Protein AF-A0AAV1KID7-F1 (afdb_monomer_lite)

Foldseek 3Di:
DDDDDLLDDPVLVVLVVVLVVLVVVCVVVVDPVSVVVSVVSVVVSVVSSVVSVVLVVVVVQQVVQVVVVDDPVRRDDDPDPCSVVCPVVDDDDDDDDDDDDDDDDDDDYDDDDDDDDDDDDDDDDDDDPVVVVVVVVVVVVVVVVVVPDDQDPVSVVVVVVVVVLVPDDPVVSVVVVVVVVVVVVCVVVVNDDPPDDDDDDDPDDDDDDDDDDDDDDDDDDDDDDDDDDDDDDDDDDDDDDDDDYDDDDDDDDDDDDDDDDDDDDDDDDDDDDDDDDDDDDDDDDDDDDDDDDDDDDDDDDDDDDDDDDDDDDDDDDDDDDDDDDDDDDDDDDDDDDDDDDDDDDDDDDDDDDDDDDDDDDDDDDDDDDDDDDDDDDDDDDDDDDDDDDPPPDPPDPPQPDAAEFEEAEEEAADFPQNVLSVLCCPQQNVSRHDYHYNYQYQYPLVCLVVVVVSLVVSLVVLVVRQFAQYTFYDQDDPVNCVVNVGPDRDGHSVLNSCVSQAFWKKKWFFFFPQFQFLLNLQQDIEIETELQDKDVSPKDKDKAAFFDWDKDWDDDPDDDIDIDTPDGGHTIDMDMDIDDDLVSLLLSLLRQLVVCLVLLAAEEEEDQCVPVVPHVVSSVVSNVVCCVPPRVVSQVVSVYYYDYDYNVVVVVCCSVHNHRHYYYYYNVSSLVVSCVSNVSSQHLLRMWIKGQGSVNRHIHTYRSDHNPNVQSVCVVVVHFAFDRCNNSLLSVLVSQCSSCVVVVRVVSPVSSVLLSVLSSVCVNVQAGTPSSLCSNQNPVGDDPVRYDTSVRSSVSSSVSSVVSVVD

pLDDT: mean 71.39, std 29.2, range [21.33, 98.81]

Structure (mmCIF, N/CA/C/O backbone):
data_AF-A0AAV1KID7-F1
#
_entry.id   AF-A0AAV1KID7-F1
#
loop_
_atom_site.group_PDB
_atom_site.id
_atom_site.type_symbol
_atom_site.label_atom_id
_atom_site.label_alt_id
_atom_site.label_comp_id
_atom_site.label_asym_id
_atom_site.label_entity_id
_atom_site.label_seq_id
_atom_site.pdbx_PDB_ins_code
_atom_site.Cartn_x
_atom_site.Cartn_y
_atom_site.Cartn_z
_atom_site.occupancy
_atom_site.B_iso_or_equiv
_atom_site.auth_seq_id
_atom_site.auth_comp_id
_atom_site.auth_asym_id
_atom_site.auth_atom_id
_atom_site.pdbx_PDB_model_num
ATOM 1 N N . MET A 1 1 ? 50.238 33.051 -23.316 1.00 39.03 1 MET A N 1
ATOM 2 C CA . MET A 1 1 ? 49.675 33.502 -22.015 1.00 39.03 1 MET A CA 1
ATOM 3 C C . MET A 1 1 ? 48.249 32.964 -21.892 1.00 39.03 1 MET A C 1
ATOM 5 O O . MET A 1 1 ? 47.634 32.748 -22.930 1.00 39.03 1 MET A O 1
ATOM 9 N N . ARG A 1 2 ? 47.714 32.706 -20.688 1.00 38.28 2 ARG A N 1
ATOM 10 C CA . ARG A 1 2 ? 46.275 32.381 -20.541 1.00 38.28 2 ARG A CA 1
ATOM 11 C C . ARG A 1 2 ? 45.454 33.662 -20.733 1.00 38.28 2 ARG A C 1
ATOM 13 O O . ARG A 1 2 ? 45.881 34.706 -20.248 1.00 38.28 2 ARG A O 1
ATOM 20 N N . LYS A 1 3 ? 44.298 33.585 -21.407 1.00 42.25 3 LYS A N 1
ATOM 21 C CA . LYS A 1 3 ? 43.329 34.698 -21.423 1.00 42.25 3 LYS A CA 1
ATOM 22 C C . LYS A 1 3 ? 42.912 35.014 -19.972 1.00 42.25 3 LYS A C 1
ATOM 24 O O . LYS A 1 3 ? 42.759 34.062 -19.200 1.00 42.25 3 LYS A O 1
ATOM 29 N N . PRO A 1 4 ? 42.744 36.293 -19.585 1.00 51.59 4 PRO A N 1
ATOM 30 C CA . PRO A 1 4 ? 42.199 36.633 -18.275 1.00 51.59 4 PRO A CA 1
ATOM 31 C C . PRO A 1 4 ? 40.787 36.049 -18.136 1.00 51.59 4 PRO A C 1
ATOM 33 O O . PRO A 1 4 ? 40.032 35.990 -19.107 1.00 51.59 4 PRO A O 1
ATOM 36 N N . VAL A 1 5 ? 40.445 35.573 -16.938 1.00 60.94 5 VAL A N 1
ATOM 37 C CA . VAL A 1 5 ? 39.102 35.047 -16.652 1.00 60.94 5 VAL A CA 1
ATOM 38 C C . VAL A 1 5 ? 38.171 36.238 -16.387 1.00 60.94 5 VAL A C 1
ATOM 40 O O . VAL A 1 5 ? 38.537 37.050 -15.541 1.00 60.94 5 VAL A O 1
ATOM 43 N N . PRO A 1 6 ? 36.998 36.371 -17.043 1.00 62.38 6 PRO A N 1
ATOM 44 C CA . PRO A 1 6 ? 36.215 37.620 -17.012 1.00 62.38 6 PRO A CA 1
ATOM 45 C C . PRO A 1 6 ? 35.749 38.089 -15.625 1.00 62.38 6 PRO A C 1
ATOM 47 O O . PRO A 1 6 ? 35.470 39.263 -15.433 1.00 62.38 6 PRO A O 1
ATOM 50 N N . TRP A 1 7 ? 35.673 37.172 -14.660 1.00 72.00 7 TRP A N 1
ATOM 51 C CA . TRP A 1 7 ? 35.275 37.407 -13.268 1.00 72.00 7 TRP A CA 1
ATOM 52 C C . TRP A 1 7 ? 36.452 37.688 -12.318 1.00 72.00 7 TRP A C 1
ATOM 54 O O . TRP A 1 7 ? 36.240 37.805 -11.112 1.00 72.00 7 TRP A O 1
ATOM 64 N N . TRP A 1 8 ? 37.692 37.715 -12.819 1.00 79.31 8 TRP A N 1
ATOM 65 C CA . TRP A 1 8 ? 38.890 37.913 -12.004 1.00 79.31 8 TRP A CA 1
ATOM 66 C C . TRP A 1 8 ? 39.401 39.351 -12.113 1.00 79.31 8 TRP A C 1
ATOM 68 O O . TRP A 1 8 ? 39.990 39.739 -13.121 1.00 79.31 8 TRP A O 1
ATOM 78 N N . ASP A 1 9 ? 39.241 40.108 -11.034 1.00 78.75 9 ASP A N 1
ATOM 79 C CA . ASP A 1 9 ? 39.523 41.541 -10.958 1.00 78.75 9 ASP A CA 1
ATOM 80 C C . ASP A 1 9 ? 40.598 41.897 -9.909 1.00 78.75 9 ASP A C 1
ATOM 82 O O . ASP A 1 9 ? 41.294 41.034 -9.352 1.00 78.75 9 ASP A O 1
ATOM 86 N N . ALA A 1 10 ? 40.765 43.203 -9.673 1.00 79.62 10 ALA A N 1
ATOM 87 C CA . ALA A 1 10 ? 41.671 43.745 -8.668 1.00 79.62 10 ALA A CA 1
ATOM 88 C C . ALA A 1 10 ? 41.308 43.266 -7.252 1.00 79.62 10 ALA A C 1
ATOM 90 O O . ALA A 1 10 ? 42.201 42.818 -6.534 1.00 79.62 10 ALA A O 1
ATOM 91 N N . ASP A 1 11 ? 40.022 43.266 -6.883 1.00 79.31 11 ASP A N 1
ATOM 92 C CA . ASP A 1 11 ? 39.534 42.819 -5.572 1.00 79.31 11 ASP A CA 1
ATOM 93 C C . ASP A 1 11 ? 39.897 41.351 -5.313 1.00 79.31 11 ASP A C 1
ATOM 95 O O . ASP A 1 11 ? 40.405 41.001 -4.246 1.00 79.31 11 ASP A O 1
ATOM 99 N N . CYS A 1 12 ? 39.692 40.477 -6.306 1.00 81.69 12 CYS A N 1
ATOM 100 C CA . CYS A 1 12 ? 40.068 39.066 -6.231 1.00 81.69 12 CYS A CA 1
ATOM 101 C C . CYS A 1 12 ? 41.582 38.904 -6.045 1.00 81.69 12 CYS A C 1
ATOM 103 O O . CYS A 1 12 ? 42.033 38.106 -5.216 1.00 81.69 12 CYS A O 1
ATOM 105 N N . LEU A 1 13 ? 42.383 39.680 -6.782 1.00 82.88 13 LEU A N 1
ATOM 106 C CA . LEU A 1 13 ? 43.839 39.675 -6.654 1.00 82.88 13 LEU A CA 1
ATOM 107 C C . LEU A 1 13 ? 44.297 40.204 -5.283 1.00 82.88 13 LEU A C 1
ATOM 109 O O . LEU A 1 13 ? 45.233 39.654 -4.695 1.00 82.88 13 LEU A O 1
ATOM 113 N N . GLU A 1 14 ? 43.647 41.236 -4.750 1.00 86.19 14 GLU A N 1
ATOM 114 C CA . GLU A 1 14 ? 43.971 41.827 -3.454 1.00 86.19 14 GLU A CA 1
ATOM 115 C C . GLU A 1 14 ? 43.544 40.928 -2.290 1.00 86.19 14 GLU A C 1
ATOM 117 O O . GLU A 1 14 ? 44.345 40.690 -1.389 1.00 86.19 14 GLU A O 1
ATOM 122 N N . ALA A 1 15 ? 42.354 40.326 -2.332 1.00 85.62 15 ALA A N 1
ATOM 123 C CA . ALA A 1 15 ? 41.913 39.342 -1.345 1.00 85.62 15 ALA A CA 1
ATOM 124 C C . ALA A 1 15 ? 42.844 38.112 -1.312 1.00 85.62 15 ALA A C 1
ATOM 126 O O . ALA A 1 15 ? 43.148 37.573 -0.243 1.00 85.62 15 ALA A O 1
ATOM 127 N N . VAL A 1 16 ? 43.381 37.697 -2.468 1.00 87.88 16 VAL A N 1
ATOM 128 C CA . VAL A 1 16 ? 44.440 36.676 -2.551 1.00 87.88 16 VAL A CA 1
ATOM 129 C C . VAL A 1 16 ? 45.754 37.163 -1.930 1.00 87.88 16 VAL A C 1
ATOM 131 O O . VAL A 1 16 ? 46.373 36.394 -1.192 1.00 87.88 16 VAL A O 1
ATOM 134 N N . LYS A 1 17 ? 46.181 38.412 -2.175 1.00 91.06 17 LYS A N 1
ATOM 135 C CA . LYS A 1 17 ? 47.376 39.010 -1.543 1.00 91.06 17 LYS A CA 1
ATOM 136 C C . LYS A 1 17 ? 47.216 39.111 -0.020 1.00 91.06 17 LYS A C 1
ATOM 138 O O . LYS A 1 17 ? 48.047 38.565 0.697 1.00 91.06 17 LYS A O 1
ATOM 143 N N . LYS A 1 18 ? 46.129 39.713 0.477 1.00 89.06 18 LYS A N 1
ATOM 144 C CA . LYS A 1 18 ? 45.789 39.834 1.908 1.00 89.06 18 LYS A CA 1
ATOM 145 C C . LYS A 1 18 ? 45.768 38.466 2.596 1.00 89.06 18 LYS A C 1
ATOM 147 O O . LYS A 1 18 ? 46.448 38.280 3.598 1.00 89.06 18 LYS A O 1
ATOM 152 N N . SER A 1 19 ? 45.107 37.468 2.006 1.00 91.44 19 SER A N 1
ATOM 153 C CA . SER A 1 19 ? 45.081 36.099 2.543 1.00 91.44 19 SER A CA 1
ATOM 154 C C . SER A 1 19 ? 46.457 35.412 2.551 1.00 91.44 19 SER A C 1
ATOM 156 O O . SER A 1 19 ? 46.777 34.713 3.513 1.00 91.44 19 SER A O 1
ATOM 158 N N . LYS A 1 20 ? 47.299 35.619 1.526 1.00 91.31 20 LYS A N 1
ATOM 159 C CA . LYS A 1 20 ? 48.688 35.120 1.516 1.00 91.31 20 LYS A CA 1
ATOM 160 C C . LYS A 1 20 ? 49.567 35.827 2.552 1.00 91.31 20 LYS A C 1
ATOM 162 O O . LYS A 1 20 ? 50.393 35.168 3.177 1.00 91.31 20 LYS A O 1
ATOM 167 N N . ASN A 1 21 ? 49.381 37.130 2.750 1.00 90.12 21 ASN A N 1
ATOM 168 C CA . ASN A 1 21 ? 50.130 37.913 3.729 1.00 90.12 21 ASN A CA 1
ATOM 169 C C . ASN A 1 21 ? 49.742 37.526 5.161 1.00 90.12 21 ASN A C 1
ATOM 171 O O . ASN A 1 21 ? 50.635 37.263 5.956 1.00 90.12 21 ASN A O 1
ATOM 175 N N . ALA A 1 22 ? 48.449 37.370 5.459 1.00 86.81 22 ALA A N 1
ATOM 176 C CA . ALA A 1 22 ? 47.978 36.865 6.750 1.00 86.81 22 ALA A CA 1
ATOM 177 C C . ALA A 1 22 ? 48.493 35.441 7.034 1.00 86.81 22 ALA A C 1
ATOM 179 O O . ALA A 1 22 ? 48.996 35.170 8.120 1.00 86.81 22 ALA A O 1
ATOM 180 N N . LEU A 1 23 ? 48.486 34.547 6.033 1.00 88.38 23 LEU A N 1
ATOM 181 C CA . LEU A 1 23 ? 49.095 33.215 6.158 1.00 88.38 23 LEU A CA 1
ATOM 182 C C . LEU A 1 23 ? 50.609 33.283 6.423 1.00 88.38 23 LEU A C 1
ATOM 184 O O . LEU A 1 23 ? 51.133 32.474 7.184 1.00 88.38 23 LEU A O 1
ATOM 188 N N . ARG A 1 24 ? 51.324 34.226 5.796 1.00 92.12 24 ARG A N 1
ATOM 189 C CA . ARG A 1 24 ? 52.760 34.437 6.029 1.00 92.12 24 ARG A CA 1
ATOM 190 C C . ARG A 1 24 ? 53.026 35.011 7.422 1.00 92.12 24 ARG A C 1
ATOM 192 O O . ARG A 1 24 ? 53.975 34.574 8.056 1.00 92.12 24 ARG A O 1
ATOM 199 N N . PHE A 1 25 ? 52.191 35.934 7.896 1.00 89.69 25 PHE A N 1
ATOM 200 C CA . PHE A 1 25 ? 52.291 36.524 9.230 1.00 89.69 25 PHE A CA 1
ATOM 201 C C . PHE A 1 25 ? 52.030 35.481 10.321 1.00 89.69 25 PHE A C 1
ATOM 203 O O . PHE A 1 25 ? 52.881 35.294 11.183 1.00 89.69 25 PHE A O 1
ATOM 210 N N . TYR A 1 26 ? 50.950 34.699 10.208 1.00 88.50 26 TYR A N 1
ATOM 211 C CA . TYR A 1 26 ? 50.698 33.546 11.080 1.00 88.50 26 TYR A CA 1
ATOM 212 C C . TYR A 1 26 ? 51.857 32.531 11.060 1.00 88.50 26 TYR A C 1
ATOM 214 O O . TYR A 1 26 ? 52.273 32.051 12.106 1.00 88.50 26 TYR A O 1
ATOM 222 N N . LYS A 1 27 ? 52.445 32.233 9.893 1.00 87.00 27 LYS A N 1
ATOM 223 C CA . LYS A 1 27 ? 53.611 31.331 9.809 1.00 87.00 27 LYS A CA 1
ATOM 224 C C . LYS A 1 27 ? 54.902 31.882 10.428 1.00 87.00 27 LYS A C 1
ATOM 226 O O . LYS A 1 27 ? 55.823 31.099 10.633 1.00 87.00 27 LYS A O 1
ATOM 231 N N . LEU A 1 28 ? 54.987 33.188 10.683 1.00 91.19 28 LEU A N 1
ATOM 232 C CA . LEU A 1 28 ? 56.106 33.820 11.389 1.00 91.19 28 LEU A CA 1
ATOM 233 C C . LEU A 1 28 ? 55.809 33.965 12.891 1.00 91.19 28 LEU A C 1
ATOM 235 O O . LEU A 1 28 ? 56.698 33.744 13.701 1.00 91.19 28 LEU A O 1
ATOM 239 N N . ASN A 1 29 ? 54.556 34.265 13.248 1.00 85.62 29 ASN A N 1
ATOM 240 C CA . ASN A 1 29 ? 54.063 34.431 14.616 1.00 85.62 29 ASN A CA 1
ATOM 241 C C . ASN A 1 29 ? 52.838 33.514 14.847 1.00 85.62 29 ASN A C 1
ATOM 243 O O . ASN A 1 29 ? 51.698 33.974 14.712 1.00 85.62 29 ASN A O 1
ATOM 247 N N . PRO A 1 30 ? 53.032 32.216 15.155 1.00 84.19 30 PRO A N 1
ATOM 248 C CA . PRO A 1 30 ? 51.973 31.202 15.113 1.00 84.19 30 PRO A CA 1
ATOM 249 C C . PRO A 1 30 ? 51.077 31.175 16.364 1.00 84.19 30 PRO A C 1
ATOM 251 O O . PRO A 1 30 ? 50.931 30.140 17.012 1.00 84.19 30 PRO A O 1
ATOM 254 N N . THR A 1 31 ? 50.448 32.304 16.696 1.00 86.69 31 THR A N 1
ATOM 255 C CA . THR A 1 31 ? 49.442 32.388 17.771 1.00 86.69 31 THR A CA 1
ATOM 256 C C . THR A 1 31 ? 48.045 31.975 17.284 1.00 86.69 31 THR A C 1
ATOM 258 O O . THR A 1 31 ? 47.788 31.872 16.077 1.00 86.69 31 THR A O 1
ATOM 261 N N . ILE A 1 32 ? 47.126 31.733 18.224 1.00 66.38 32 ILE A N 1
ATOM 262 C CA . ILE A 1 32 ? 45.740 31.328 17.935 1.00 66.38 32 ILE A CA 1
ATOM 263 C C . ILE A 1 32 ? 44.972 32.482 17.271 1.00 66.38 32 ILE A C 1
ATOM 265 O O . ILE A 1 32 ? 44.227 32.273 16.315 1.00 66.38 32 ILE A O 1
ATOM 269 N N . GLU A 1 33 ? 45.224 33.711 17.707 1.00 81.12 33 GLU A N 1
ATOM 270 C CA . GLU A 1 33 ? 44.613 34.948 17.214 1.00 81.12 33 GLU A CA 1
ATOM 271 C C . GLU A 1 33 ? 45.002 35.175 15.748 1.00 81.12 33 GLU A C 1
ATOM 273 O O . GLU A 1 33 ? 44.131 35.322 14.888 1.00 81.12 33 GLU A O 1
ATOM 278 N N . ASN A 1 34 ? 46.300 35.070 15.438 1.00 75.25 34 ASN A N 1
ATOM 279 C CA . ASN A 1 34 ? 46.826 35.185 14.076 1.00 75.25 34 ASN A CA 1
ATOM 280 C C . ASN A 1 34 ? 46.293 34.073 13.153 1.00 75.25 34 ASN A C 1
ATOM 282 O O . ASN A 1 34 ? 46.064 34.304 11.961 1.00 75.25 34 ASN A O 1
ATOM 286 N N . TYR A 1 35 ? 46.057 32.864 13.681 1.00 76.38 35 TYR A N 1
ATOM 287 C CA . TYR A 1 35 ? 45.419 31.778 12.930 1.00 76.38 35 TYR A CA 1
ATOM 288 C C . TYR A 1 35 ? 43.952 32.087 12.613 1.00 76.38 35 TYR A C 1
ATOM 290 O O . TYR A 1 35 ? 43.517 31.917 11.470 1.00 76.38 35 TYR A O 1
ATOM 298 N N . ILE A 1 36 ? 43.196 32.568 13.605 1.00 80.00 36 ILE A N 1
ATOM 299 C CA . ILE A 1 36 ? 41.793 32.972 13.460 1.00 80.00 36 ILE A CA 1
ATOM 300 C C . ILE A 1 36 ? 41.671 34.124 12.454 1.00 80.00 36 ILE A C 1
ATOM 302 O O . ILE A 1 36 ? 40.805 34.078 11.580 1.00 80.00 36 ILE A O 1
ATOM 306 N N . GLU A 1 37 ? 42.551 35.124 12.513 1.00 82.19 37 GLU A N 1
ATOM 307 C CA . GLU A 1 37 ? 42.563 36.240 11.564 1.00 82.19 37 GLU A CA 1
ATOM 308 C C . GLU A 1 37 ? 42.891 35.775 10.136 1.00 82.19 37 GLU A C 1
ATOM 310 O O . GLU A 1 37 ? 42.140 36.075 9.201 1.00 82.19 37 GLU A O 1
ATOM 315 N N . TYR A 1 38 ? 43.925 34.940 9.956 1.00 86.50 38 TYR A N 1
ATOM 316 C CA . TYR A 1 38 ? 44.197 34.302 8.664 1.00 86.50 38 TYR A CA 1
ATOM 317 C C . TYR A 1 38 ? 42.966 33.549 8.130 1.00 86.50 38 TYR A C 1
ATOM 319 O O . TYR A 1 38 ? 42.615 33.705 6.956 1.00 86.50 38 TYR A O 1
ATOM 327 N N . LYS A 1 39 ? 42.278 32.764 8.969 1.00 88.00 39 LYS A N 1
ATOM 328 C CA . LYS A 1 39 ? 41.083 32.001 8.570 1.00 88.00 39 LYS A CA 1
ATOM 329 C C . LYS A 1 39 ? 39.911 32.905 8.190 1.00 88.00 39 LYS A C 1
ATOM 331 O O . LYS A 1 39 ? 39.267 32.627 7.178 1.00 88.00 39 LYS A O 1
ATOM 336 N N . LYS A 1 40 ? 39.671 34.000 8.921 1.00 87.19 40 LYS A N 1
ATOM 337 C CA . LYS A 1 40 ? 38.668 35.026 8.573 1.00 87.19 40 LYS A CA 1
ATOM 338 C C . LYS A 1 40 ? 38.951 35.620 7.184 1.00 87.19 40 LYS A C 1
ATOM 340 O O . LYS A 1 40 ? 38.064 35.644 6.331 1.00 87.19 40 LYS A O 1
ATOM 345 N N . ILE A 1 41 ? 40.200 36.004 6.907 1.00 83.25 41 ILE A N 1
ATOM 346 C CA . ILE A 1 41 ? 40.611 36.593 5.618 1.00 83.25 41 ILE A CA 1
ATOM 347 C C . ILE A 1 41 ? 40.580 35.554 4.474 1.00 83.25 41 ILE A C 1
ATOM 349 O O . ILE A 1 41 ? 40.174 35.864 3.351 1.00 83.25 41 ILE A O 1
ATOM 353 N N . ASP A 1 42 ? 40.966 34.301 4.733 1.00 83.50 42 ASP A N 1
ATOM 354 C CA . ASP A 1 42 ? 40.883 33.195 3.768 1.00 83.50 42 ASP A CA 1
ATOM 355 C C . ASP A 1 42 ? 39.431 32.848 3.396 1.00 83.50 42 ASP A C 1
ATOM 357 O O . ASP A 1 42 ? 39.141 32.627 2.216 1.00 83.50 42 ASP A O 1
ATOM 361 N N . ALA A 1 43 ? 38.519 32.867 4.375 1.00 77.75 43 ALA A N 1
ATOM 362 C CA . ALA A 1 43 ? 37.084 32.685 4.172 1.00 77.75 43 ALA A CA 1
ATOM 363 C C . ALA A 1 43 ? 36.462 33.844 3.374 1.00 77.75 43 ALA A C 1
ATOM 365 O O . ALA A 1 43 ? 35.759 33.587 2.396 1.00 77.75 43 ALA A O 1
ATOM 366 N N . PHE A 1 44 ? 36.781 35.100 3.711 1.00 83.88 44 PHE A N 1
ATOM 367 C CA . PHE A 1 44 ? 36.327 36.278 2.960 1.00 83.88 44 PHE A CA 1
ATOM 368 C C . PHE A 1 44 ? 36.738 36.206 1.480 1.00 83.88 44 PHE A C 1
ATOM 370 O O . PHE A 1 44 ? 35.894 36.298 0.591 1.00 83.88 44 PHE A O 1
ATOM 377 N N . LYS A 1 45 ? 38.018 35.921 1.201 1.00 90.50 45 LYS A N 1
ATOM 378 C CA . LYS A 1 45 ? 38.528 35.697 -0.163 1.00 90.50 45 LYS A CA 1
ATOM 379 C C . LYS A 1 45 ? 37.760 34.590 -0.899 1.00 90.50 45 LYS A C 1
ATOM 381 O O . LYS A 1 45 ? 37.412 34.760 -2.066 1.00 90.50 45 LYS A O 1
ATOM 386 N N . LYS A 1 46 ? 37.519 33.443 -0.248 1.00 79.44 46 LYS A N 1
ATOM 387 C CA . LYS A 1 46 ? 36.768 32.316 -0.838 1.00 79.44 46 LYS A CA 1
ATOM 388 C C . LYS A 1 46 ? 35.330 32.712 -1.178 1.00 79.44 46 LYS A C 1
ATOM 390 O O . LYS A 1 46 ? 34.840 32.326 -2.238 1.00 79.44 46 LYS A O 1
ATOM 395 N N . ARG A 1 47 ? 34.682 33.490 -0.306 1.00 80.31 47 ARG A N 1
ATOM 396 C CA . ARG A 1 47 ? 33.334 34.026 -0.510 1.00 80.31 47 ARG A CA 1
ATOM 397 C C . ARG A 1 47 ? 33.289 34.986 -1.704 1.00 80.31 47 ARG A C 1
ATOM 399 O O . ARG A 1 47 ? 32.569 34.695 -2.654 1.00 80.31 47 ARG A O 1
ATOM 406 N N . LEU A 1 48 ? 34.140 36.014 -1.716 1.00 81.75 48 LEU A N 1
ATOM 407 C CA . LEU A 1 48 ? 34.227 37.011 -2.791 1.00 81.75 48 LEU A CA 1
ATOM 408 C C . LEU A 1 48 ? 34.426 36.359 -4.172 1.00 81.75 48 LEU A C 1
ATOM 410 O O . LEU A 1 48 ? 33.670 36.620 -5.103 1.00 81.75 48 LEU A O 1
ATOM 414 N N . ILE A 1 49 ? 35.384 35.433 -4.290 1.00 83.06 49 ILE A N 1
ATOM 415 C CA . ILE A 1 49 ? 35.638 34.677 -5.531 1.00 83.06 49 ILE A CA 1
ATOM 416 C C . ILE A 1 49 ? 34.415 33.836 -5.951 1.00 83.06 49 ILE A C 1
ATOM 418 O O . ILE A 1 49 ? 34.125 33.704 -7.141 1.00 83.06 49 ILE A O 1
ATOM 422 N N . SER A 1 50 ? 33.678 33.271 -4.991 1.00 77.75 50 SER A N 1
ATOM 423 C CA . SER A 1 50 ? 32.465 32.483 -5.250 1.00 77.75 50 SER A CA 1
ATOM 424 C C . SER A 1 50 ? 31.271 33.338 -5.693 1.00 77.75 50 SER A C 1
ATOM 426 O O . SER A 1 50 ? 30.433 32.858 -6.458 1.00 77.75 50 SER A O 1
ATOM 428 N N . GLU A 1 51 ? 31.186 34.583 -5.225 1.00 78.75 51 GLU A N 1
ATOM 429 C CA . GLU A 1 51 ? 30.151 35.555 -5.592 1.00 78.75 51 GLU A CA 1
ATOM 430 C C . GLU A 1 51 ? 30.443 36.156 -6.978 1.00 78.75 51 GLU A C 1
ATOM 432 O O . GLU A 1 51 ? 29.594 36.059 -7.864 1.00 78.75 51 GLU A O 1
ATOM 437 N N . LYS A 1 52 ? 31.674 36.630 -7.232 1.00 79.50 52 LYS A N 1
ATOM 438 C CA . LYS A 1 52 ? 32.117 37.150 -8.545 1.00 79.50 52 LYS A CA 1
ATOM 439 C C . LYS A 1 52 ? 31.935 36.113 -9.664 1.00 79.50 52 LYS A C 1
ATOM 441 O O . LYS A 1 52 ? 31.354 36.415 -10.706 1.00 79.50 52 LYS A O 1
ATOM 446 N N . LYS A 1 53 ? 32.333 34.852 -9.425 1.00 78.75 53 LYS A N 1
ATOM 447 C CA . LYS A 1 53 ? 32.122 33.744 -10.377 1.00 78.75 53 LYS A CA 1
ATOM 448 C C . LYS A 1 53 ? 30.635 33.440 -10.616 1.00 78.75 53 LYS A C 1
ATOM 450 O O . LYS A 1 53 ? 30.261 33.094 -11.732 1.00 78.75 53 LYS A O 1
ATOM 455 N N . ARG A 1 54 ? 29.777 33.550 -9.592 1.00 73.38 54 ARG A N 1
ATOM 456 C CA . ARG A 1 54 ? 28.325 33.355 -9.753 1.00 73.38 54 ARG A CA 1
ATOM 457 C C . ARG A 1 54 ? 27.666 34.502 -10.516 1.00 73.38 54 ARG A C 1
ATOM 459 O O . ARG A 1 54 ? 26.773 34.221 -11.311 1.00 73.38 54 ARG A O 1
ATOM 466 N N . LYS A 1 55 ? 28.127 35.749 -10.346 1.00 73.94 55 LYS A N 1
ATOM 467 C CA . LYS A 1 55 ? 27.608 36.879 -11.130 1.00 73.94 55 LYS A CA 1
ATOM 468 C C . LYS A 1 55 ? 27.882 36.699 -12.622 1.00 73.94 55 LYS A C 1
ATOM 470 O O . LYS A 1 55 ? 26.930 36.746 -13.385 1.00 73.94 55 LYS A O 1
ATOM 475 N N . GLN A 1 56 ? 29.119 36.370 -13.015 1.00 77.31 56 GLN A N 1
ATOM 476 C CA . GLN A 1 56 ? 29.471 36.138 -14.426 1.00 77.31 56 GLN A CA 1
ATOM 477 C C . GLN A 1 56 ? 28.590 35.065 -15.085 1.00 77.31 56 GLN A C 1
ATOM 479 O O . GLN A 1 56 ? 28.138 35.264 -16.205 1.00 77.31 56 GLN A O 1
ATOM 484 N N . VAL A 1 57 ? 28.294 33.959 -14.393 1.00 71.12 57 VAL A N 1
ATOM 485 C CA . VAL A 1 57 ? 27.364 32.936 -14.910 1.00 71.12 57 VAL A CA 1
ATOM 486 C C . VAL A 1 57 ? 25.957 33.517 -15.115 1.00 71.12 57 VAL A C 1
ATOM 488 O O . VAL A 1 57 ? 25.321 33.239 -16.126 1.00 71.12 57 VAL A O 1
ATOM 491 N N . GLY A 1 58 ? 25.480 34.368 -14.200 1.00 71.00 58 GLY A N 1
ATOM 492 C CA . GLY A 1 58 ? 24.234 35.120 -14.378 1.00 71.00 58 GLY A CA 1
ATOM 493 C C . GLY A 1 58 ? 24.283 36.092 -15.563 1.00 71.00 58 GLY A C 1
ATOM 494 O O . GLY A 1 58 ? 23.378 36.070 -16.391 1.00 71.00 58 GLY A O 1
ATOM 495 N N . ASP A 1 59 ? 25.350 36.886 -15.688 1.00 71.81 59 ASP A N 1
ATOM 496 C CA . ASP A 1 59 ? 25.575 37.821 -16.799 1.00 71.81 59 ASP A CA 1
ATOM 497 C C . ASP A 1 59 ? 25.638 37.088 -18.159 1.00 71.81 59 ASP A C 1
ATOM 499 O O . ASP A 1 59 ? 25.124 37.585 -19.162 1.00 71.81 59 ASP A O 1
ATOM 503 N N . GLU A 1 60 ? 26.201 35.875 -18.201 1.00 73.31 60 GLU A N 1
ATOM 504 C CA . GLU A 1 60 ? 26.215 35.006 -19.385 1.00 73.31 60 GLU A CA 1
ATOM 505 C C . GLU A 1 60 ? 24.818 34.477 -19.740 1.00 73.31 60 GLU A C 1
ATOM 507 O O . GLU A 1 60 ? 24.461 34.492 -20.919 1.00 73.31 60 GLU A O 1
ATOM 512 N N . PHE A 1 61 ? 23.982 34.105 -18.761 1.00 66.88 61 PHE A N 1
ATOM 513 C CA . PHE A 1 61 ? 22.575 33.760 -19.016 1.00 66.88 61 PHE A CA 1
ATOM 514 C C . PHE A 1 61 ? 21.750 34.965 -19.502 1.00 66.88 61 PHE A C 1
ATOM 516 O O . PHE A 1 61 ? 20.988 34.824 -20.460 1.00 66.88 61 PHE A O 1
ATOM 523 N N . VAL A 1 62 ? 21.942 36.161 -18.926 1.00 69.69 62 VAL A N 1
ATOM 524 C CA . VAL A 1 62 ? 21.318 37.408 -19.420 1.00 69.69 62 VAL A CA 1
ATOM 525 C C . VAL A 1 62 ? 21.743 37.678 -20.867 1.00 69.69 62 VAL A C 1
ATOM 527 O O . VAL A 1 62 ? 20.911 38.007 -21.715 1.00 69.69 62 VAL A O 1
ATOM 530 N N . LYS A 1 63 ? 23.035 37.517 -21.182 1.00 71.19 63 LYS A N 1
ATOM 531 C CA . LYS A 1 63 ? 23.569 37.756 -22.527 1.00 71.19 63 LYS A CA 1
ATOM 532 C C . LYS A 1 63 ? 23.062 36.736 -23.547 1.00 71.19 63 LYS A C 1
ATOM 534 O O . LYS A 1 63 ? 22.658 37.147 -24.631 1.00 71.19 63 LYS A O 1
ATOM 539 N N . ALA A 1 64 ? 23.021 35.450 -23.199 1.00 64.31 64 ALA A N 1
ATOM 540 C CA . ALA A 1 64 ? 22.462 34.404 -24.055 1.00 64.31 64 ALA A CA 1
ATOM 541 C C . ALA A 1 64 ? 20.971 34.651 -24.341 1.00 64.31 64 ALA A C 1
ATOM 543 O O . ALA A 1 64 ? 20.564 34.617 -25.498 1.00 64.31 64 ALA A O 1
ATOM 544 N N . SER A 1 65 ? 20.191 35.008 -23.313 1.00 64.56 65 SER A N 1
ATOM 545 C CA . SER A 1 65 ? 18.771 35.365 -23.434 1.00 64.56 65 SER A CA 1
ATOM 546 C C . SER A 1 65 ? 18.535 36.563 -24.371 1.00 64.56 65 SER A C 1
ATOM 548 O O . SER A 1 65 ? 17.630 36.522 -25.207 1.00 64.56 65 SER A O 1
ATOM 550 N N . ARG A 1 66 ? 19.393 37.593 -24.318 1.00 64.69 66 ARG A N 1
ATOM 551 C CA . ARG A 1 66 ? 19.354 38.726 -25.265 1.00 64.69 66 ARG A CA 1
ATOM 552 C C . ARG A 1 66 ? 19.791 38.340 -26.684 1.00 64.69 66 ARG A C 1
ATOM 554 O O . ARG A 1 66 ? 19.226 38.845 -27.648 1.00 64.69 66 ARG A O 1
ATOM 561 N N . GLN A 1 67 ? 20.769 37.445 -26.835 1.00 60.56 67 GLN A N 1
ATOM 562 C CA . GLN A 1 67 ? 21.247 36.984 -28.148 1.00 60.56 67 GLN A CA 1
ATOM 563 C C . GLN A 1 67 ? 20.261 36.054 -28.872 1.00 60.56 67 GLN A C 1
ATOM 565 O O . GLN A 1 67 ? 20.343 35.930 -30.090 1.00 60.56 67 GLN A O 1
ATOM 570 N N . THR A 1 68 ? 19.309 35.442 -28.163 1.00 61.22 68 THR A N 1
ATOM 571 C CA . THR A 1 68 ? 18.247 34.602 -28.748 1.00 61.22 68 THR A CA 1
ATOM 572 C C . THR A 1 68 ? 17.013 35.376 -29.235 1.00 61.22 68 THR A C 1
ATOM 574 O O . THR A 1 68 ? 15.995 34.762 -29.535 1.00 61.22 68 THR A O 1
ATOM 577 N N . GLY A 1 69 ? 17.074 36.711 -29.323 1.00 48.75 69 GLY A N 1
ATOM 578 C CA . GLY A 1 69 ? 15.985 37.530 -29.878 1.00 48.75 69 GLY A CA 1
ATOM 579 C C . GLY A 1 69 ? 14.766 37.687 -28.963 1.00 48.75 69 GLY A C 1
ATOM 580 O O . GLY A 1 69 ? 13.682 38.016 -29.439 1.00 48.75 69 GLY A O 1
ATOM 581 N N . ALA A 1 70 ? 14.921 37.451 -27.657 1.00 53.50 70 ALA A N 1
ATOM 582 C CA . ALA A 1 70 ? 13.856 37.676 -26.689 1.00 53.50 70 ALA A CA 1
ATOM 583 C C . ALA A 1 70 ? 13.463 39.165 -26.643 1.00 53.50 70 ALA A C 1
ATOM 585 O O . ALA A 1 70 ? 14.317 40.031 -26.440 1.00 53.50 70 ALA A O 1
ATOM 586 N N . GLY A 1 71 ? 12.164 39.451 -26.788 1.00 50.25 71 GLY A N 1
ATOM 587 C CA . GLY A 1 71 ? 11.602 40.771 -26.485 1.00 50.25 71 GLY A CA 1
ATOM 588 C C . GLY A 1 71 ? 11.849 41.169 -25.025 1.00 50.25 71 GLY A C 1
ATOM 589 O O . GLY A 1 71 ? 12.176 40.316 -24.197 1.00 50.25 71 GLY A O 1
ATOM 590 N N . THR A 1 72 ? 11.682 42.457 -24.706 1.00 53.97 72 THR A N 1
ATOM 591 C CA . THR A 1 72 ? 12.027 43.067 -23.402 1.00 53.97 72 THR A CA 1
ATOM 592 C C . THR A 1 72 ? 11.567 42.257 -22.192 1.00 53.97 72 THR A C 1
ATOM 594 O O . THR A 1 72 ? 12.314 42.111 -21.227 1.00 53.97 72 THR A O 1
ATOM 597 N N . ASP A 1 73 ? 10.374 41.681 -22.290 1.00 54.72 73 ASP A N 1
ATOM 598 C CA . ASP A 1 73 ? 9.656 41.046 -21.186 1.00 54.72 73 ASP A CA 1
ATOM 599 C C . ASP A 1 73 ? 10.073 39.573 -20.978 1.00 54.72 73 ASP A C 1
ATOM 601 O O . ASP A 1 73 ? 9.720 38.958 -19.977 1.00 54.72 73 ASP A O 1
ATOM 605 N N . ASN A 1 74 ? 10.855 39.013 -21.913 1.00 56.78 74 ASN A N 1
ATOM 606 C CA . ASN A 1 74 ? 11.363 37.634 -21.906 1.00 56.78 74 ASN A CA 1
ATOM 607 C C . ASN A 1 74 ? 12.883 37.550 -21.644 1.00 56.78 74 ASN A C 1
ATOM 609 O O . ASN A 1 74 ? 13.491 36.488 -21.809 1.00 56.78 74 ASN A O 1
ATOM 613 N N . ILE A 1 75 ? 13.523 38.656 -21.249 1.00 59.56 75 ILE A N 1
ATOM 614 C CA . ILE A 1 75 ? 14.940 38.659 -20.864 1.00 59.56 75 ILE A CA 1
ATOM 615 C C . ILE A 1 75 ? 15.089 37.997 -19.487 1.00 59.56 75 ILE A C 1
ATOM 617 O O . ILE A 1 75 ? 14.428 38.389 -18.530 1.00 59.56 75 ILE A O 1
ATOM 621 N N . TYR A 1 76 ? 15.991 37.018 -19.365 1.00 65.69 76 TYR A N 1
ATOM 622 C CA . TYR A 1 76 ? 16.289 36.342 -18.097 1.00 65.69 76 TYR A CA 1
ATOM 623 C C . TYR A 1 76 ? 16.652 37.349 -16.991 1.00 65.69 76 TYR A C 1
ATOM 625 O O . TYR A 1 76 ? 17.630 38.088 -17.119 1.00 65.69 76 TYR A O 1
ATOM 633 N N . VAL A 1 77 ? 15.887 37.344 -15.894 1.00 66.19 77 VAL A N 1
ATOM 634 C CA . VAL A 1 77 ? 16.118 38.182 -14.706 1.00 66.19 77 VAL A CA 1
ATOM 635 C C . VAL A 1 77 ? 16.826 37.353 -13.621 1.00 66.19 77 VAL A C 1
ATOM 637 O O . VAL A 1 77 ? 16.246 36.383 -13.125 1.00 66.19 77 VAL A O 1
ATOM 640 N N . PRO A 1 78 ? 18.063 37.700 -13.218 1.00 64.88 78 PRO A N 1
ATOM 641 C CA . PRO A 1 78 ? 18.787 36.980 -12.171 1.00 64.88 78 PRO A CA 1
ATOM 642 C C . PRO A 1 78 ? 18.117 37.101 -10.793 1.00 64.88 78 PRO A C 1
ATOM 644 O O . PRO A 1 78 ? 17.902 38.191 -10.278 1.00 64.88 78 PRO A O 1
ATOM 647 N N . THR A 1 79 ? 17.844 35.968 -10.146 1.00 59.34 79 THR A N 1
ATOM 648 C CA . THR A 1 79 ? 17.025 35.886 -8.917 1.00 59.34 79 THR A CA 1
ATOM 649 C C . THR A 1 79 ? 17.786 36.107 -7.598 1.00 59.34 79 THR A C 1
ATOM 651 O O . THR A 1 79 ? 17.257 35.839 -6.518 1.00 59.34 79 THR A O 1
ATOM 654 N N . LEU A 1 80 ? 19.038 36.578 -7.643 1.00 58.12 80 LEU A N 1
ATOM 655 C CA . LEU A 1 80 ? 19.847 36.833 -6.443 1.00 58.12 80 LEU A CA 1
ATOM 656 C C . LEU A 1 80 ? 19.627 38.265 -5.939 1.00 58.12 80 LEU A C 1
ATOM 658 O O . LEU A 1 80 ? 19.921 39.219 -6.649 1.00 58.12 80 LEU A O 1
ATOM 662 N N . TRP A 1 81 ? 19.201 38.419 -4.681 1.00 57.91 81 TRP A N 1
ATOM 663 C CA . TRP A 1 81 ? 18.791 39.709 -4.095 1.00 57.91 81 TRP A CA 1
ATOM 664 C C . TRP A 1 81 ? 19.860 40.820 -4.086 1.00 57.91 81 TRP A C 1
ATOM 666 O O . TRP A 1 81 ? 19.521 41.986 -3.926 1.00 57.91 81 TRP A O 1
ATOM 676 N N . TYR A 1 82 ? 21.139 40.475 -4.257 1.00 54.34 82 TYR A N 1
ATOM 677 C CA . TYR A 1 82 ? 22.266 41.414 -4.346 1.00 54.34 82 TYR A CA 1
ATOM 678 C C . TYR A 1 82 ? 22.863 41.528 -5.760 1.00 54.34 82 TYR A C 1
ATOM 680 O O . TYR A 1 82 ? 23.928 42.121 -5.921 1.00 54.34 82 TYR A O 1
ATOM 688 N N . PHE A 1 83 ? 22.233 40.946 -6.789 1.00 66.94 83 PHE A N 1
ATOM 689 C CA . PHE A 1 83 ? 22.791 40.918 -8.145 1.00 66.94 83 PHE A CA 1
ATOM 690 C C . PHE A 1 83 ? 23.026 42.329 -8.697 1.00 66.94 83 PHE A C 1
ATOM 692 O O . PHE A 1 83 ? 24.130 42.637 -9.153 1.00 66.94 83 PHE A O 1
ATOM 699 N N . ASP A 1 84 ? 22.027 43.206 -8.572 1.00 58.94 84 ASP A N 1
ATOM 700 C CA . ASP A 1 84 ? 22.107 44.575 -9.086 1.00 58.94 84 ASP A CA 1
ATOM 701 C C . ASP A 1 84 ? 23.082 45.454 -8.304 1.00 58.94 84 ASP A C 1
ATOM 703 O O . ASP A 1 84 ? 23.795 46.267 -8.892 1.00 58.94 84 ASP A O 1
ATOM 707 N N . ALA A 1 85 ? 23.223 45.206 -6.998 1.00 55.00 85 ALA A N 1
ATOM 708 C CA . ALA A 1 85 ? 24.230 45.845 -6.152 1.00 55.00 85 ALA A CA 1
ATOM 709 C C . ALA A 1 85 ? 25.679 45.508 -6.567 1.00 55.00 85 ALA A C 1
ATOM 711 O O . ALA A 1 85 ? 26.613 46.156 -6.104 1.00 55.00 85 ALA A O 1
ATOM 712 N N . LEU A 1 86 ? 25.882 44.523 -7.453 1.00 54.94 86 LEU A N 1
ATOM 713 C CA . LEU A 1 86 ? 27.178 44.169 -8.035 1.00 54.94 86 LEU A CA 1
ATOM 714 C C . LEU A 1 86 ? 27.338 44.619 -9.501 1.00 54.94 86 LEU A C 1
ATOM 716 O O . LEU A 1 86 ? 28.370 44.329 -10.107 1.00 54.94 86 LEU A O 1
ATOM 720 N N . ASN A 1 87 ? 26.365 45.314 -10.107 1.00 58.97 87 ASN A N 1
ATOM 721 C CA . ASN A 1 87 ? 26.446 45.717 -11.522 1.00 58.97 87 ASN A CA 1
ATOM 722 C C . ASN A 1 87 ? 27.544 46.759 -11.808 1.00 58.97 87 ASN A C 1
ATOM 724 O O . ASN A 1 87 ? 28.044 46.802 -12.929 1.00 58.97 87 ASN A O 1
ATOM 728 N N . PHE A 1 88 ? 28.005 47.514 -10.802 1.00 50.22 88 PHE A N 1
ATOM 729 C CA . PHE A 1 88 ? 29.141 48.445 -10.928 1.00 50.22 88 PHE A CA 1
ATOM 730 C C . PHE A 1 88 ? 30.477 47.765 -11.298 1.00 50.22 88 PHE A C 1
ATOM 732 O O . PHE A 1 88 ? 31.435 48.439 -11.663 1.00 50.22 88 PHE A O 1
ATOM 739 N N . LEU A 1 89 ? 30.550 46.433 -11.195 1.00 46.84 89 LEU A N 1
ATOM 740 C CA . LEU A 1 89 ? 31.721 45.626 -11.547 1.00 46.84 89 LEU A CA 1
ATOM 741 C C . LEU A 1 89 ? 31.782 45.253 -13.037 1.00 46.84 89 LEU A C 1
ATOM 743 O O . LEU A 1 89 ? 32.781 44.690 -13.484 1.00 46.84 89 LEU A O 1
ATOM 747 N N . ALA A 1 90 ? 30.728 45.528 -13.810 1.00 51.72 90 ALA A N 1
ATOM 748 C CA . ALA A 1 90 ? 30.735 45.303 -15.248 1.00 51.72 90 ALA A CA 1
ATOM 749 C C . ALA A 1 90 ? 31.543 46.404 -15.953 1.00 51.72 90 ALA A C 1
ATOM 751 O O . ALA A 1 90 ? 31.218 47.586 -15.859 1.00 51.72 90 ALA A O 1
ATOM 752 N N . SER A 1 91 ? 32.580 46.022 -16.702 1.00 43.44 91 SER A N 1
ATOM 753 C CA . SER A 1 91 ? 33.242 46.950 -17.626 1.00 43.44 91 SER A CA 1
ATOM 754 C C . SER A 1 91 ? 32.251 47.409 -18.709 1.00 43.44 91 SER A C 1
ATOM 756 O O . SER A 1 91 ? 31.465 46.580 -19.180 1.00 43.44 91 SER A O 1
ATOM 758 N N . PRO A 1 92 ? 32.276 48.686 -19.137 1.00 38.91 92 PRO A N 1
ATOM 759 C CA . PRO A 1 92 ? 31.369 49.178 -20.169 1.00 38.91 92 PRO A CA 1
ATOM 760 C C . PRO A 1 92 ? 31.599 48.418 -21.480 1.00 38.91 92 PRO A C 1
ATOM 762 O O . PRO A 1 92 ? 32.700 48.413 -22.026 1.00 38.91 92 PRO A O 1
ATOM 765 N N . ALA A 1 93 ? 30.554 47.754 -21.973 1.00 38.00 93 ALA A N 1
ATOM 766 C CA . ALA A 1 93 ? 30.576 47.073 -23.259 1.00 38.00 93 ALA A CA 1
ATOM 767 C C . ALA A 1 93 ? 30.217 48.058 -24.380 1.00 38.00 93 ALA A C 1
ATOM 769 O O . ALA A 1 93 ? 29.200 48.745 -24.296 1.00 38.00 93 ALA A O 1
ATOM 770 N N . GLU A 1 94 ? 31.032 48.103 -25.434 1.00 32.91 94 GLU A N 1
ATOM 771 C CA . GLU A 1 94 ? 30.773 48.945 -26.605 1.00 32.91 94 GLU A CA 1
ATOM 772 C C . GLU A 1 94 ? 29.451 48.556 -27.306 1.00 32.91 94 GLU A C 1
ATOM 774 O O . GLU A 1 94 ? 29.149 47.362 -27.442 1.00 32.91 94 GLU A O 1
ATOM 779 N N . PRO A 1 95 ? 28.650 49.531 -27.778 1.00 30.83 95 PRO A N 1
ATOM 780 C CA . PRO A 1 95 ? 27.357 49.262 -28.399 1.00 30.83 95 PRO A CA 1
ATOM 781 C C . PRO A 1 95 ? 27.520 48.734 -29.832 1.00 30.83 95 PRO A C 1
ATOM 783 O O . PRO A 1 95 ? 27.766 49.488 -30.774 1.00 30.83 95 PRO A O 1
ATOM 786 N N . CYS A 1 96 ? 27.340 47.426 -30.028 1.00 25.91 96 CYS A N 1
ATOM 787 C CA . CYS A 1 96 ? 27.411 46.818 -31.356 1.00 25.91 96 CYS A CA 1
ATOM 788 C C . CYS A 1 96 ? 26.025 46.696 -32.019 1.00 25.91 96 CYS A C 1
ATOM 790 O O . CYS A 1 96 ? 25.276 45.773 -31.718 1.00 25.91 96 CYS A O 1
ATOM 792 N N . ARG A 1 97 ? 25.746 47.635 -32.937 1.00 28.34 97 ARG A N 1
ATOM 793 C CA . ARG A 1 97 ? 24.847 47.565 -34.116 1.00 28.34 97 ARG A CA 1
ATOM 794 C C . ARG A 1 97 ? 23.462 46.906 -33.959 1.00 28.34 97 ARG A C 1
ATOM 796 O O . ARG A 1 97 ? 23.332 45.688 -33.900 1.00 28.34 97 ARG A O 1
ATOM 803 N N . GLN A 1 98 ? 22.417 47.724 -34.103 1.00 30.08 98 GLN A N 1
ATOM 804 C CA . GLN A 1 98 ? 21.096 47.257 -34.543 1.00 30.08 98 GLN A CA 1
ATOM 805 C C . GLN A 1 98 ? 21.117 46.879 -36.041 1.00 30.08 98 GLN A C 1
ATOM 807 O O . GLN A 1 98 ? 21.838 47.524 -36.808 1.00 30.08 98 GLN A O 1
ATOM 812 N N . PRO A 1 99 ? 20.306 45.902 -36.485 1.00 29.78 99 PRO A N 1
ATOM 813 C CA . PRO A 1 99 ? 19.832 45.822 -37.865 1.00 29.78 99 PRO A CA 1
ATOM 814 C C . PRO A 1 99 ? 18.802 46.930 -38.132 1.00 29.78 99 PRO A C 1
ATOM 816 O O . PRO A 1 99 ? 17.989 47.240 -37.262 1.00 29.78 99 PRO A O 1
ATOM 819 N N . VAL A 1 100 ? 18.824 47.500 -39.335 1.00 27.05 100 VAL A N 1
ATOM 820 C CA . VAL A 1 100 ? 17.862 48.506 -39.814 1.00 27.05 100 VAL A CA 1
ATOM 821 C C . VAL A 1 100 ? 16.985 47.860 -40.879 1.00 27.05 100 VAL A C 1
ATOM 823 O O . VAL A 1 100 ? 17.542 47.211 -41.755 1.00 27.05 100 VAL A O 1
ATOM 826 N N . ASP A 1 101 ? 15.664 48.048 -40.796 1.00 27.39 101 ASP A N 1
ATOM 827 C CA . ASP A 1 101 ? 14.767 48.325 -41.937 1.00 27.39 101 ASP A CA 1
ATOM 828 C C . ASP A 1 101 ? 13.289 48.369 -41.487 1.00 27.39 101 ASP A C 1
ATOM 830 O O . ASP A 1 101 ? 12.899 47.631 -40.584 1.00 27.39 101 ASP A O 1
ATOM 834 N N . SER A 1 102 ? 12.384 49.132 -42.109 1.00 27.52 102 SER A N 1
ATOM 835 C CA . SER A 1 102 ? 12.446 50.544 -42.549 1.00 27.52 102 SER A CA 1
ATOM 836 C C . SER A 1 102 ? 11.044 50.982 -43.007 1.00 27.52 102 SER A C 1
ATOM 838 O O . SER A 1 102 ? 10.439 50.321 -43.844 1.00 27.52 102 SER A O 1
ATOM 840 N N . GLN A 1 103 ? 10.529 52.101 -42.486 1.00 27.77 103 GLN A N 1
ATOM 841 C CA . GLN A 1 103 ? 9.518 52.953 -43.137 1.00 27.77 103 GLN A CA 1
ATOM 842 C C . GLN A 1 103 ? 9.698 54.402 -42.663 1.00 27.77 103 GLN A C 1
ATOM 844 O O . GLN A 1 103 ? 10.307 54.652 -41.620 1.00 27.77 103 GLN A O 1
ATOM 849 N N . GLU A 1 104 ? 9.255 55.351 -43.485 1.00 26.75 104 GLU A N 1
ATOM 850 C CA . GLU A 1 104 ? 9.740 56.732 -43.456 1.00 26.75 104 GLU A CA 1
ATOM 851 C C . GLU A 1 104 ? 8.935 57.682 -42.549 1.00 26.75 104 GLU A C 1
ATOM 853 O O . GLU A 1 104 ? 7.817 57.411 -42.115 1.00 26.75 104 GLU A O 1
ATOM 858 N N . SER A 1 105 ? 9.580 58.806 -42.243 1.00 24.03 105 SER A N 1
ATOM 859 C CA . SER A 1 105 ? 9.117 59.940 -41.431 1.00 24.03 105 SER A CA 1
ATOM 860 C C . SER A 1 105 ? 8.465 61.011 -42.365 1.00 24.03 105 SER A C 1
ATOM 862 O O . SER A 1 105 ? 8.190 60.642 -43.510 1.00 24.03 105 SER A O 1
ATOM 864 N N . PRO A 1 106 ? 8.185 62.299 -42.010 1.00 41.44 106 PRO A N 1
ATOM 865 C CA . PRO A 1 106 ? 8.661 63.109 -40.874 1.00 41.44 106 PRO A CA 1
ATOM 866 C C . PRO A 1 106 ? 7.600 64.039 -40.219 1.00 41.44 106 PRO A C 1
ATOM 868 O O . PRO A 1 106 ? 6.405 63.897 -40.452 1.00 41.44 106 PRO A O 1
ATOM 871 N N . LEU A 1 107 ? 8.096 65.042 -39.465 1.00 26.05 107 LEU A N 1
ATOM 872 C CA . LEU A 1 107 ? 7.410 66.223 -38.890 1.00 26.05 107 LEU A CA 1
ATOM 873 C C . LEU A 1 107 ? 6.641 65.968 -37.573 1.00 26.05 107 LEU A C 1
ATOM 875 O O . LEU A 1 107 ? 5.965 64.960 -37.431 1.00 26.05 107 LEU A O 1
ATOM 879 N N . SER A 1 108 ? 6.668 66.863 -36.573 1.00 25.23 108 SER A N 1
ATOM 880 C CA . SER A 1 108 ? 7.526 68.044 -36.327 1.00 25.23 108 SER A CA 1
ATOM 881 C C . SER A 1 108 ? 7.384 68.496 -34.863 1.00 25.23 108 SER A C 1
ATOM 883 O O . SER A 1 108 ? 6.255 68.503 -34.380 1.00 25.23 108 SER A O 1
ATOM 885 N N . SER A 1 109 ? 8.454 69.025 -34.238 1.00 27.06 109 SER A N 1
ATOM 886 C CA . SER A 1 109 ? 8.445 69.808 -32.968 1.00 27.06 109 SER A CA 1
ATOM 887 C C . SER A 1 109 ? 7.845 69.114 -31.716 1.00 27.06 109 SER A C 1
ATOM 889 O O . SER A 1 109 ? 7.115 68.139 -31.810 1.00 27.06 109 SER A O 1
ATOM 891 N N . GLY A 1 110 ? 8.118 69.541 -30.482 1.00 26.28 110 GLY A N 1
ATOM 892 C CA . GLY A 1 110 ? 9.024 70.585 -29.988 1.00 26.28 110 GLY A CA 1
ATOM 893 C C . GLY A 1 110 ? 8.745 70.848 -28.499 1.00 26.28 110 GLY A C 1
ATOM 894 O O . GLY A 1 110 ? 7.585 70.910 -28.122 1.00 26.28 110 GLY A O 1
ATOM 895 N N . GLU A 1 111 ? 9.816 70.913 -27.707 1.00 25.66 111 GLU A N 1
ATOM 896 C CA . GLU A 1 111 ? 9.994 71.361 -26.305 1.00 25.66 111 GLU A CA 1
ATOM 897 C C . GLU A 1 111 ? 8.787 71.683 -25.378 1.00 25.66 111 GLU A C 1
ATOM 899 O O . GLU A 1 111 ? 7.879 72.428 -25.717 1.00 25.66 111 GLU A O 1
ATOM 904 N N . GLU A 1 112 ? 8.901 71.170 -24.141 1.00 25.66 112 GLU A N 1
ATOM 905 C CA . GLU A 1 112 ? 8.532 71.779 -22.841 1.00 25.66 112 GLU A CA 1
ATOM 906 C C . GLU A 1 112 ? 7.188 72.527 -22.662 1.00 25.66 112 GLU A C 1
ATOM 908 O O . GLU A 1 112 ? 6.958 73.570 -23.267 1.00 25.66 112 GLU A O 1
ATOM 913 N N . ASN A 1 113 ? 6.399 72.142 -21.638 1.00 24.47 113 ASN A N 1
ATOM 914 C CA . ASN A 1 113 ? 6.276 72.947 -20.399 1.00 24.47 113 ASN A CA 1
ATOM 915 C C . ASN A 1 113 ? 5.453 72.271 -19.268 1.00 24.47 113 ASN A C 1
ATOM 917 O O . ASN A 1 113 ? 5.085 71.100 -19.357 1.00 24.47 113 ASN A O 1
ATOM 921 N N . GLU A 1 114 ? 5.271 72.998 -18.159 1.00 25.05 114 GLU A N 1
ATOM 922 C CA . GLU A 1 114 ? 4.870 72.517 -16.829 1.00 25.05 114 GLU A CA 1
ATOM 923 C C . GLU A 1 114 ? 3.362 72.218 -16.589 1.00 25.05 114 GLU A C 1
ATOM 925 O O . GLU A 1 114 ? 2.473 72.472 -17.397 1.00 25.05 114 GLU A O 1
ATOM 930 N N . SER A 1 115 ? 3.104 71.682 -15.386 1.00 29.19 115 SER A N 1
ATOM 931 C CA . SER A 1 115 ? 1.814 71.553 -14.665 1.00 29.19 115 SER A CA 1
ATOM 932 C C . SER A 1 115 ? 1.025 72.888 -14.565 1.00 29.19 115 SER A C 1
ATOM 934 O O . SER A 1 115 ? 1.683 73.923 -14.645 1.00 29.19 115 SER A O 1
ATOM 936 N N . PRO A 1 116 ? -0.313 72.944 -14.264 1.00 39.84 116 PRO A N 1
ATOM 937 C CA . PRO A 1 116 ? -0.977 72.112 -13.235 1.00 39.84 116 PRO A CA 1
ATOM 938 C C . PRO A 1 116 ? -2.515 71.833 -13.342 1.00 39.84 116 PRO A C 1
ATOM 940 O O . PRO A 1 116 ? -3.204 72.219 -14.276 1.00 39.84 116 PRO A O 1
ATOM 943 N N . ASN A 1 117 ? -3.049 71.241 -12.257 1.00 23.94 117 ASN A N 1
ATOM 944 C CA . ASN A 1 117 ? -4.428 71.313 -11.719 1.00 23.94 117 ASN A CA 1
ATOM 945 C C . ASN A 1 117 ? -5.613 70.496 -12.306 1.00 23.94 117 ASN A C 1
ATOM 947 O O . ASN A 1 117 ? -6.349 70.925 -13.183 1.00 23.94 117 ASN A O 1
ATOM 951 N N . ILE A 1 118 ? -5.912 69.396 -11.595 1.00 31.09 118 ILE A N 1
ATOM 952 C CA . ILE A 1 118 ? -7.208 69.063 -10.948 1.00 31.09 118 ILE A CA 1
ATOM 953 C C . ILE A 1 118 ? -8.517 69.319 -11.738 1.00 31.09 118 ILE A C 1
ATOM 955 O O . ILE A 1 118 ? -9.072 70.413 -11.711 1.00 31.09 118 ILE A O 1
ATOM 959 N N . SER A 1 119 ? -9.173 68.239 -12.187 1.00 25.88 119 SER A N 1
ATOM 960 C CA . SER A 1 119 ? -10.460 67.761 -11.616 1.00 25.88 119 SER A CA 1
ATOM 961 C C . SER A 1 119 ? -10.976 66.495 -12.332 1.00 25.88 119 SER A C 1
ATOM 963 O O . SER A 1 119 ? -10.674 66.273 -13.498 1.00 25.88 119 SER A O 1
ATOM 965 N N . GLY A 1 120 ? -11.743 65.635 -11.639 1.00 26.77 120 GLY A N 1
ATOM 966 C CA . GLY A 1 120 ? -12.359 64.435 -12.243 1.00 26.77 120 GLY A CA 1
ATOM 967 C C . GLY A 1 120 ? -12.490 63.230 -11.299 1.00 26.77 120 GLY A C 1
ATOM 968 O O . GLY A 1 120 ? -11.530 62.514 -11.041 1.00 26.77 120 GLY A O 1
ATOM 969 N N . THR A 1 121 ? -13.694 62.979 -10.779 1.00 27.44 121 THR A N 1
ATOM 970 C CA . THR A 1 121 ? -14.023 61.789 -9.955 1.00 27.44 121 THR A CA 1
ATOM 971 C C . THR A 1 121 ? -14.344 60.572 -10.865 1.00 27.44 121 THR A C 1
ATOM 973 O O . THR A 1 121 ? -14.686 60.780 -12.022 1.00 27.44 121 THR A O 1
ATOM 976 N N . LYS A 1 122 ? -14.293 59.279 -10.474 1.00 27.89 122 LYS A N 1
ATOM 977 C CA . LYS A 1 122 ? -14.811 58.622 -9.247 1.00 27.89 122 LYS A CA 1
ATOM 978 C C . LYS A 1 122 ? -14.193 57.224 -8.952 1.00 27.89 122 LYS A C 1
ATOM 980 O O . LYS A 1 122 ? -14.060 56.405 -9.846 1.00 27.89 122 LYS A O 1
ATOM 985 N N . SER A 1 123 ? -14.106 56.896 -7.651 1.00 28.28 123 SER A N 1
ATOM 986 C CA . SER A 1 123 ? -14.442 55.589 -7.014 1.00 28.28 123 SER A CA 1
ATOM 987 C C . SER A 1 123 ? -13.543 54.319 -7.044 1.00 28.28 123 SER A C 1
ATOM 989 O O . SER A 1 123 ? -13.365 53.660 -8.055 1.00 28.28 123 SER A O 1
ATOM 991 N N . LYS A 1 124 ? -13.280 53.830 -5.810 1.00 31.25 124 LYS A N 1
ATOM 992 C CA . LYS A 1 124 ? -13.275 52.415 -5.332 1.00 31.25 124 LYS A CA 1
ATOM 993 C C . LYS A 1 124 ? -12.170 51.417 -5.771 1.00 31.25 124 LYS A C 1
ATOM 995 O O . LYS A 1 124 ? -12.441 50.500 -6.537 1.00 31.25 124 LYS A O 1
ATOM 1000 N N . LYS A 1 125 ? -11.043 51.405 -5.032 1.00 29.83 125 LYS A N 1
ATOM 1001 C CA . LYS A 1 125 ? -10.558 50.246 -4.213 1.00 29.83 125 LYS A CA 1
ATOM 1002 C C . LYS A 1 125 ? -9.221 50.567 -3.510 1.00 29.83 125 LYS A C 1
ATOM 1004 O O . LYS A 1 125 ? -8.179 50.587 -4.150 1.00 29.83 125 LYS A O 1
ATOM 1009 N N . ARG A 1 126 ? -9.217 50.760 -2.180 1.00 38.69 126 ARG A N 1
ATOM 1010 C CA . ARG A 1 126 ? -7.980 50.870 -1.369 1.00 38.69 126 ARG A CA 1
ATOM 1011 C C . ARG A 1 126 ? -8.248 50.464 0.088 1.00 38.69 126 ARG A C 1
ATOM 1013 O O . ARG A 1 126 ? -8.830 51.247 0.830 1.00 38.69 126 ARG A O 1
ATOM 1020 N N . LYS A 1 127 ? -7.875 49.236 0.488 1.00 35.25 127 LYS A N 1
ATOM 1021 C CA . LYS A 1 127 ? -7.964 48.783 1.901 1.00 35.25 127 LYS A CA 1
ATOM 1022 C C . LYS A 1 127 ? -6.989 47.680 2.365 1.00 35.25 127 LYS A C 1
ATOM 1024 O O . LYS A 1 127 ? -6.869 47.505 3.568 1.00 35.25 127 LYS A O 1
ATOM 1029 N N . ASN A 1 128 ? -6.254 46.993 1.476 1.00 39.12 128 ASN A N 1
ATOM 1030 C CA . ASN A 1 128 ? -5.410 45.839 1.867 1.00 39.12 128 ASN A CA 1
ATOM 1031 C C . ASN A 1 128 ? -3.892 46.113 1.959 1.00 39.12 128 ASN A C 1
ATOM 1033 O O . ASN A 1 128 ? -3.161 45.268 2.470 1.00 39.12 128 ASN A O 1
ATOM 1037 N N . THR A 1 129 ? -3.392 47.263 1.491 1.00 36.72 129 THR A N 1
ATOM 1038 C CA . THR A 1 129 ? -1.938 47.513 1.366 1.00 36.72 129 THR A CA 1
ATOM 1039 C C . THR A 1 129 ? -1.219 47.688 2.715 1.00 36.72 129 THR A C 1
ATOM 1041 O O . THR A 1 129 ? -0.053 47.334 2.837 1.00 36.72 129 THR A O 1
ATOM 1044 N N . SER A 1 130 ? -1.909 48.187 3.748 1.00 37.16 130 SER A N 1
ATOM 1045 C CA . SER A 1 130 ? -1.327 48.460 5.079 1.00 37.16 130 SER A CA 1
ATOM 1046 C C . SER A 1 130 ? -0.998 47.186 5.883 1.00 37.16 130 SER A C 1
ATOM 1048 O O . SER A 1 130 ? 0.009 47.125 6.587 1.00 37.16 130 SER A O 1
ATOM 1050 N N . THR A 1 131 ? -1.808 46.135 5.739 1.00 42.12 131 THR A N 1
ATOM 1051 C CA . THR A 1 131 ? -1.669 44.859 6.470 1.00 42.12 131 THR A CA 1
ATOM 1052 C C . THR A 1 131 ? -0.600 43.911 5.919 1.00 42.12 131 THR A C 1
ATOM 1054 O O . THR A 1 131 ? -0.300 42.905 6.557 1.00 42.12 131 THR A O 1
ATOM 1057 N N . LEU A 1 132 ? -0.038 44.198 4.740 1.00 42.69 132 LEU A N 1
ATOM 1058 C CA . LEU A 1 132 ? 1.062 43.416 4.160 1.00 42.69 132 LEU A CA 1
ATOM 1059 C C . LEU A 1 132 ? 2.428 43.919 4.645 1.00 42.69 132 LEU A C 1
ATOM 1061 O O . LEU A 1 132 ? 3.249 43.115 5.079 1.00 42.69 132 LEU A O 1
ATOM 1065 N N . ILE A 1 133 ? 2.624 45.242 4.662 1.00 45.53 133 ILE A N 1
ATOM 1066 C CA . ILE A 1 133 ? 3.874 45.895 5.088 1.00 45.53 133 ILE A CA 1
ATOM 1067 C C . ILE A 1 133 ? 4.225 45.499 6.535 1.00 45.53 133 ILE A C 1
ATOM 1069 O O . ILE A 1 133 ? 5.281 44.921 6.780 1.00 45.53 133 ILE A O 1
ATOM 1073 N N . SER A 1 134 ? 3.264 45.631 7.457 1.00 44.12 134 SER A N 1
ATOM 1074 C CA . SER A 1 134 ? 3.419 45.243 8.874 1.00 44.12 134 SER A CA 1
ATOM 1075 C C . SER A 1 134 ? 3.573 43.735 9.131 1.00 44.12 134 SER A C 1
ATOM 1077 O O . SER A 1 134 ? 3.891 43.321 10.251 1.00 44.12 134 SER A O 1
ATOM 1079 N N . LYS A 1 135 ? 3.372 42.890 8.110 1.00 45.53 135 LYS A N 1
ATOM 1080 C CA . LYS A 1 135 ? 3.737 41.465 8.136 1.00 45.53 135 LYS A CA 1
ATOM 1081 C C . LYS A 1 135 ? 5.175 41.236 7.667 1.00 45.53 135 LYS A C 1
ATOM 1083 O O . LYS A 1 135 ? 5.844 40.378 8.234 1.00 45.53 135 LYS A O 1
ATOM 1088 N N . GLN A 1 136 ? 5.649 41.987 6.672 1.00 43.81 136 GLN A N 1
ATOM 1089 C CA . GLN A 1 136 ? 7.035 41.923 6.194 1.00 43.81 136 GLN A CA 1
ATOM 1090 C C . GLN A 1 136 ? 8.027 42.433 7.246 1.00 43.81 136 GLN A C 1
ATOM 1092 O O . GLN A 1 136 ? 9.014 41.751 7.512 1.00 43.81 136 GLN A O 1
ATOM 1097 N N . GLU A 1 137 ? 7.728 43.553 7.907 1.00 45.25 137 GLU A N 1
ATOM 1098 C CA . GLU A 1 137 ? 8.552 44.116 8.990 1.00 45.25 137 GLU A CA 1
ATOM 1099 C C . GLU A 1 137 ? 8.760 43.093 10.124 1.00 45.25 137 GLU A C 1
ATOM 1101 O O . GLU A 1 137 ? 9.891 42.757 10.467 1.00 45.25 137 GLU A O 1
ATOM 1106 N N . LYS A 1 138 ? 7.679 42.458 10.599 1.00 48.91 138 LYS A N 1
ATOM 1107 C CA . LYS A 1 138 ? 7.735 41.421 11.649 1.00 48.91 138 LYS A CA 1
ATOM 1108 C C . LYS A 1 138 ? 8.485 40.143 11.259 1.00 48.91 138 LYS A C 1
ATOM 1110 O O . LYS A 1 138 ? 8.910 39.400 12.143 1.00 48.91 138 LYS A O 1
ATOM 1115 N N . ILE A 1 139 ? 8.617 39.846 9.966 1.00 54.59 139 ILE A N 1
ATOM 1116 C CA . ILE A 1 139 ? 9.439 38.726 9.479 1.00 54.59 139 ILE A CA 1
ATOM 1117 C C . ILE A 1 139 ? 10.916 39.136 9.460 1.00 54.59 139 ILE A C 1
ATOM 1119 O O . ILE A 1 139 ? 11.770 38.336 9.840 1.00 54.59 139 ILE A O 1
ATOM 1123 N N . LEU A 1 140 ? 11.210 40.383 9.080 1.00 44.00 140 LEU A N 1
ATOM 1124 C CA . LEU A 1 140 ? 12.564 40.933 9.063 1.00 44.00 140 LEU A CA 1
ATOM 1125 C C . LEU A 1 140 ? 13.150 41.043 10.481 1.00 44.00 140 LEU A C 1
ATOM 1127 O O . LEU A 1 140 ? 14.272 40.596 10.703 1.00 44.00 140 LEU A O 1
ATOM 1131 N N . ASP A 1 141 ? 12.366 41.511 11.459 1.00 47.25 141 ASP A N 1
ATOM 1132 C CA . ASP A 1 141 ? 12.761 41.530 12.877 1.00 47.25 141 ASP A CA 1
ATOM 1133 C C . ASP A 1 141 ? 13.115 40.128 13.395 1.00 47.25 141 ASP A C 1
ATOM 1135 O O . ASP A 1 141 ? 14.144 39.938 14.044 1.00 47.25 141 ASP A O 1
ATOM 1139 N N . LYS A 1 142 ? 12.300 39.118 13.061 1.00 48.03 142 LYS A N 1
ATOM 1140 C CA . LYS A 1 142 ? 12.554 37.724 13.457 1.00 48.03 142 LYS A CA 1
ATOM 1141 C C . LYS A 1 142 ? 13.799 37.134 12.792 1.00 48.03 142 LYS A C 1
ATOM 1143 O O . LYS A 1 142 ? 14.510 36.356 13.423 1.00 48.03 142 LYS A O 1
ATOM 1148 N N . ALA A 1 143 ? 14.074 37.500 11.540 1.00 44.44 143 ALA A N 1
ATOM 1149 C CA . ALA A 1 143 ? 15.301 37.104 10.854 1.00 44.44 143 ALA A CA 1
ATOM 1150 C C . ALA A 1 143 ? 16.537 37.756 11.497 1.00 44.44 143 ALA A C 1
ATOM 1152 O O . ALA A 1 143 ? 17.534 37.074 11.723 1.00 44.44 143 ALA A O 1
ATOM 1153 N N . ASN A 1 144 ? 16.451 39.038 11.862 1.00 43.22 144 ASN A N 1
ATOM 1154 C CA . ASN A 1 144 ? 17.524 39.750 12.556 1.00 43.22 144 ASN A CA 1
ATOM 1155 C C . ASN A 1 144 ? 17.806 39.142 13.942 1.00 43.22 144 ASN A C 1
ATOM 1157 O O . ASN A 1 144 ? 18.964 38.884 14.255 1.00 43.22 144 ASN A O 1
ATOM 1161 N N . GLN A 1 145 ? 16.767 38.816 14.725 1.00 47.12 145 GLN A N 1
ATOM 1162 C CA . GLN A 1 145 ? 16.912 38.145 16.027 1.00 47.12 145 GLN A CA 1
ATOM 1163 C C . GLN A 1 145 ? 17.668 36.808 15.933 1.00 47.12 145 GLN A C 1
ATOM 1165 O O . GLN A 1 145 ? 18.529 36.531 16.767 1.00 47.12 145 GLN A O 1
ATOM 1170 N N . LEU A 1 146 ? 17.396 36.004 14.897 1.00 49.62 146 LEU A N 1
ATOM 1171 C CA . LEU A 1 146 ? 18.086 34.728 14.650 1.00 49.62 146 LEU A CA 1
ATOM 1172 C C . LEU A 1 146 ? 19.544 34.895 14.187 1.00 49.62 146 LEU A C 1
ATOM 1174 O O . LEU A 1 146 ? 20.337 33.972 14.342 1.00 49.62 146 LEU A O 1
ATOM 1178 N N . ILE A 1 147 ? 19.910 36.053 13.629 1.00 46.62 147 ILE A N 1
ATOM 1179 C CA . ILE A 1 147 ? 21.292 36.381 13.236 1.00 46.62 147 ILE A CA 1
ATOM 1180 C C . ILE A 1 147 ? 22.110 36.887 14.441 1.00 46.62 147 ILE A C 1
ATOM 1182 O O . ILE A 1 147 ? 23.336 36.804 14.424 1.00 46.62 147 ILE A O 1
ATOM 1186 N N . THR A 1 148 ? 21.448 37.377 15.494 1.00 43.16 148 THR A N 1
ATOM 1187 C CA . THR A 1 148 ? 22.077 37.899 16.723 1.00 43.16 148 THR A CA 1
ATOM 1188 C C . THR A 1 148 ? 22.200 36.892 17.872 1.00 43.16 148 THR A C 1
ATOM 1190 O O . THR A 1 148 ? 22.632 37.279 18.953 1.00 43.16 148 THR A O 1
ATOM 1193 N N . MET A 1 149 ? 21.819 35.624 17.686 1.00 49.94 149 MET A N 1
ATOM 1194 C CA . MET A 1 149 ? 22.043 34.600 18.713 1.00 49.94 149 MET A CA 1
ATOM 1195 C C . MET A 1 149 ? 23.526 34.216 18.770 1.00 49.94 149 MET A C 1
ATOM 1197 O O . MET A 1 149 ? 24.098 33.791 17.767 1.00 49.94 149 MET A O 1
ATOM 1201 N N . GLU A 1 150 ? 24.143 34.362 19.943 1.00 51.53 150 GLU A N 1
ATOM 1202 C CA . GLU A 1 150 ? 25.479 33.826 20.209 1.00 51.53 150 GLU A CA 1
ATOM 1203 C C . GLU A 1 150 ? 25.410 32.298 20.369 1.00 51.53 150 GLU A C 1
ATOM 1205 O O . GLU A 1 150 ? 24.482 31.775 20.988 1.00 51.53 150 GLU A O 1
ATOM 1210 N N . ASP A 1 151 ? 26.388 31.587 19.802 1.00 61.91 151 ASP A N 1
ATOM 1211 C CA . ASP A 1 151 ? 26.517 30.132 19.940 1.00 61.91 151 ASP A CA 1
ATOM 1212 C C . ASP A 1 151 ? 26.766 29.753 21.410 1.00 61.91 151 ASP A C 1
ATOM 1214 O O . ASP A 1 151 ? 27.711 30.259 22.022 1.00 61.91 151 ASP A O 1
ATOM 1218 N N . ASP A 1 152 ? 25.984 28.820 21.962 1.00 73.62 152 ASP A N 1
ATOM 1219 C CA . ASP A 1 152 ? 26.231 28.315 23.316 1.00 73.62 152 ASP A CA 1
ATOM 1220 C C . ASP A 1 152 ? 27.420 27.328 23.377 1.00 73.62 152 ASP A C 1
ATOM 1222 O O . ASP A 1 152 ? 28.015 26.933 22.367 1.00 73.62 152 ASP A O 1
ATOM 1226 N N . SER A 1 153 ? 27.811 26.924 24.588 1.00 55.97 153 SER A N 1
ATOM 1227 C CA . SER A 1 153 ? 28.955 26.027 24.793 1.00 55.97 153 SER A CA 1
ATOM 1228 C C . SER A 1 153 ? 28.766 24.628 24.187 1.00 55.97 153 SER A C 1
ATOM 1230 O O . SER A 1 153 ? 29.758 23.993 23.815 1.00 55.97 153 SER A O 1
ATOM 1232 N N . PHE A 1 154 ? 27.527 24.153 24.034 1.00 61.44 154 PHE A N 1
ATOM 1233 C CA . PHE A 1 154 ? 27.198 22.880 23.393 1.00 61.44 154 PHE A CA 1
ATOM 1234 C C . PHE A 1 154 ? 27.207 23.008 21.866 1.00 61.44 154 PHE A C 1
ATOM 1236 O O . PHE A 1 154 ? 27.742 22.128 21.189 1.00 61.44 154 PHE A O 1
ATOM 1243 N N . ASP A 1 155 ? 26.711 24.120 21.323 1.00 65.06 155 ASP A N 1
ATOM 1244 C CA . ASP A 1 155 ? 26.808 24.473 19.904 1.00 65.06 155 ASP A CA 1
ATOM 1245 C C . ASP A 1 155 ? 28.273 24.576 19.454 1.00 65.06 155 ASP A C 1
ATOM 1247 O O . ASP A 1 155 ? 28.672 23.972 18.451 1.00 65.06 155 ASP A O 1
ATOM 1251 N N . VAL A 1 156 ? 29.113 25.275 20.225 1.00 67.88 156 VAL A N 1
ATOM 1252 C CA . VAL A 1 156 ? 30.560 25.383 19.971 1.00 67.88 156 VAL A CA 1
ATOM 1253 C C . VAL A 1 156 ? 31.238 24.008 20.036 1.00 67.88 156 VAL A C 1
ATOM 1255 O O . VAL A 1 156 ? 32.027 23.667 19.146 1.00 67.88 156 VAL A O 1
ATOM 1258 N N . LEU A 1 157 ? 30.913 23.180 21.036 1.00 66.38 157 LEU A N 1
ATOM 1259 C CA . LEU A 1 157 ? 31.455 21.823 21.168 1.00 66.38 157 LEU A CA 1
ATOM 1260 C C . LEU A 1 157 ? 31.029 20.919 19.997 1.00 66.38 157 LEU A C 1
ATOM 1262 O O . LEU A 1 157 ? 31.870 20.247 19.394 1.00 66.38 157 LEU A O 1
ATOM 1266 N N . GLY A 1 158 ? 29.750 20.948 19.620 1.00 73.19 158 GLY A N 1
ATOM 1267 C CA . GLY A 1 158 ? 29.205 20.198 18.489 1.00 73.19 158 GLY A CA 1
ATOM 1268 C C . GLY A 1 158 ? 29.847 20.605 17.162 1.00 73.19 158 GLY A C 1
ATOM 1269 O O . GLY A 1 158 ? 30.257 19.744 16.379 1.00 73.19 158 GLY A O 1
ATOM 1270 N N . LYS A 1 159 ? 30.030 21.912 16.930 1.00 74.62 159 LYS A N 1
ATOM 1271 C CA . LYS A 1 159 ? 30.726 22.455 15.749 1.00 74.62 159 LYS A CA 1
ATOM 1272 C C . LYS A 1 159 ? 32.210 22.064 15.729 1.00 74.62 159 LYS A C 1
ATOM 1274 O O . LYS A 1 159 ? 32.728 21.747 14.656 1.00 74.62 159 LYS A O 1
ATOM 1279 N N . SER A 1 160 ? 32.868 22.000 16.890 1.00 73.12 160 SER A N 1
ATOM 1280 C CA . SER A 1 160 ? 34.255 21.529 17.037 1.00 73.12 160 SER A CA 1
ATOM 1281 C C . SER A 1 160 ? 34.406 20.043 16.680 1.00 73.12 160 SER A C 1
ATOM 1283 O O . SER A 1 160 ? 35.180 19.697 15.784 1.00 73.12 160 SER A O 1
ATOM 1285 N N . ILE A 1 161 ? 33.599 19.160 17.282 1.00 78.56 161 ILE A N 1
ATOM 1286 C CA . ILE A 1 161 ? 33.599 17.713 16.986 1.00 78.56 161 ILE A CA 1
ATOM 1287 C C . ILE A 1 161 ? 33.248 17.466 15.509 1.00 78.56 161 ILE A C 1
ATOM 1289 O O . ILE A 1 161 ? 33.909 16.680 14.824 1.00 78.56 161 ILE A O 1
ATOM 1293 N N . ALA A 1 162 ? 32.260 18.188 14.971 1.00 78.94 162 ALA A N 1
ATOM 1294 C CA . ALA A 1 162 ? 31.889 18.110 13.561 1.00 78.94 162 ALA A CA 1
ATOM 1295 C C . ALA A 1 162 ? 32.995 18.603 12.609 1.00 78.94 162 ALA A C 1
ATOM 1297 O O . ALA A 1 162 ? 33.034 18.152 11.463 1.00 78.94 162 ALA A O 1
ATOM 1298 N N . HIS A 1 163 ? 33.898 19.493 13.039 1.00 83.25 163 HIS A N 1
ATOM 1299 C CA . HIS A 1 163 ? 35.085 19.848 12.259 1.00 83.25 163 HIS A CA 1
ATOM 1300 C C . HIS A 1 163 ? 36.125 18.723 12.294 1.00 83.25 163 HIS A C 1
ATOM 1302 O O 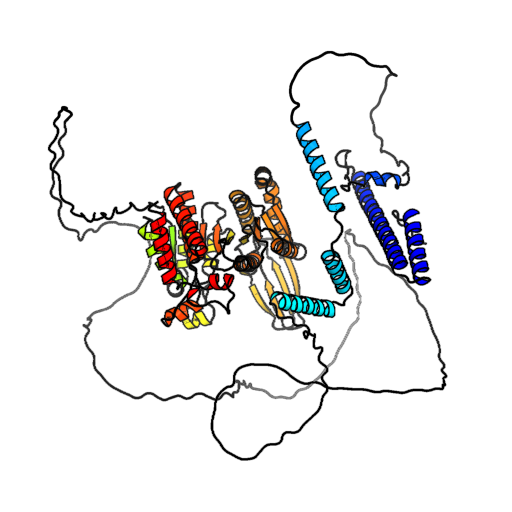. HIS A 1 163 ? 36.571 18.299 11.229 1.00 83.25 163 HIS A O 1
ATOM 1308 N N . GLN A 1 164 ? 36.459 18.199 13.478 1.00 78.75 164 GLN A N 1
ATOM 1309 C CA . GLN A 1 164 ? 37.447 17.122 13.636 1.00 78.75 164 GLN A CA 1
ATOM 1310 C C . GLN A 1 164 ? 37.070 15.872 12.825 1.00 78.75 164 GLN A C 1
ATOM 1312 O O . GLN A 1 164 ? 37.908 15.300 12.131 1.00 78.75 164 GLN A O 1
ATOM 1317 N N . LEU A 1 165 ? 35.788 15.487 12.834 1.00 81.94 165 LEU A N 1
ATOM 1318 C CA . LEU A 1 165 ? 35.288 14.342 12.067 1.00 81.94 165 LEU A CA 1
ATOM 1319 C C . LEU A 1 165 ? 35.408 14.516 10.541 1.00 81.94 165 LEU A C 1
ATOM 1321 O O . LEU A 1 165 ? 35.530 13.515 9.837 1.00 81.94 165 LEU A O 1
ATOM 1325 N N . ARG A 1 166 ? 35.378 15.748 10.010 1.00 84.44 166 ARG A N 1
ATOM 1326 C CA . ARG A 1 166 ? 35.479 16.012 8.557 1.00 84.44 166 ARG A CA 1
ATOM 1327 C C . ARG A 1 166 ? 36.887 15.808 8.002 1.00 84.44 166 ARG A C 1
ATOM 1329 O O . ARG A 1 166 ? 37.015 15.500 6.820 1.00 84.44 166 ARG A O 1
ATOM 1336 N N . ASP A 1 167 ? 37.906 15.943 8.846 1.00 85.38 167 ASP A N 1
ATOM 1337 C CA . ASP A 1 167 ? 39.312 15.811 8.451 1.00 85.38 167 ASP A CA 1
ATOM 1338 C C . ASP A 1 167 ? 39.821 14.351 8.568 1.00 85.38 167 ASP A C 1
ATOM 1340 O O . ASP A 1 167 ? 40.945 14.036 8.171 1.00 85.38 167 ASP A O 1
ATOM 1344 N N . LEU A 1 168 ? 38.983 13.424 9.057 1.00 82.88 168 LEU A N 1
ATOM 1345 C CA . LEU A 1 168 ? 39.274 11.987 9.100 1.00 82.88 168 LEU A CA 1
ATOM 1346 C C . LEU A 1 168 ? 39.066 11.307 7.737 1.00 82.88 168 LEU A C 1
ATOM 1348 O O . LEU A 1 168 ? 38.101 11.559 7.017 1.00 82.88 168 LEU A O 1
ATOM 1352 N N . ASN A 1 169 ? 39.917 10.324 7.419 1.00 91.44 169 ASN A N 1
ATOM 1353 C CA . ASN A 1 169 ? 39.678 9.448 6.268 1.00 91.44 169 ASN A CA 1
ATOM 1354 C C . ASN A 1 169 ? 38.390 8.616 6.453 1.00 91.44 169 ASN A C 1
ATOM 1356 O O . ASN A 1 169 ? 37.995 8.305 7.576 1.00 91.44 169 ASN A O 1
ATOM 1360 N N . LYS A 1 170 ? 37.764 8.188 5.346 1.00 83.19 170 LYS A N 1
ATOM 1361 C CA . LYS A 1 170 ? 36.439 7.534 5.344 1.00 83.19 170 LYS A CA 1
ATOM 1362 C C . LYS A 1 170 ? 36.316 6.329 6.293 1.00 83.19 170 LYS A C 1
ATOM 1364 O O . LYS A 1 170 ? 35.237 6.119 6.841 1.00 83.19 170 LYS A O 1
ATOM 1369 N N . ARG A 1 171 ? 37.385 5.548 6.512 1.00 81.94 171 ARG A N 1
ATOM 1370 C CA . ARG A 1 171 ? 37.367 4.411 7.452 1.00 81.94 171 ARG A CA 1
ATOM 1371 C C . ARG A 1 171 ? 37.382 4.894 8.903 1.00 81.94 171 ARG A C 1
ATOM 1373 O O . ARG A 1 171 ? 36.561 4.433 9.689 1.00 81.94 171 ARG A O 1
ATOM 1380 N N . GLN A 1 172 ? 38.262 5.838 9.237 1.00 88.50 172 GLN A N 1
ATOM 1381 C CA . GLN A 1 172 ? 38.333 6.399 10.589 1.00 88.50 172 GLN A CA 1
ATOM 1382 C C . GLN A 1 172 ? 37.089 7.224 10.937 1.00 88.50 172 GLN A C 1
ATOM 1384 O O . GLN A 1 172 ? 36.550 7.047 12.020 1.00 88.50 172 GLN A O 1
ATOM 1389 N N . PHE A 1 173 ? 36.542 8.010 10.003 1.00 89.56 173 PHE A N 1
ATOM 1390 C CA . PHE A 1 173 ? 35.266 8.713 10.188 1.00 89.56 173 PHE A CA 1
ATOM 1391 C C . PHE A 1 173 ? 34.134 7.772 10.634 1.00 89.56 173 PHE A C 1
ATOM 1393 O O . PHE A 1 173 ? 33.404 8.086 11.571 1.00 89.56 173 PHE A O 1
ATOM 1400 N N . ILE A 1 174 ? 34.002 6.598 10.003 1.00 82.19 174 ILE A N 1
ATOM 1401 C CA . ILE A 1 174 ? 32.972 5.609 10.363 1.00 82.19 174 ILE A CA 1
ATOM 1402 C C . ILE A 1 174 ? 33.220 5.035 11.767 1.00 82.19 174 ILE A C 1
ATOM 1404 O O . ILE A 1 174 ? 32.269 4.912 12.539 1.00 82.19 174 ILE A O 1
ATOM 1408 N N . ILE A 1 175 ? 34.475 4.726 12.113 1.00 86.00 175 ILE A N 1
ATOM 1409 C CA . ILE A 1 175 ? 34.856 4.183 13.428 1.00 86.00 175 ILE A CA 1
ATOM 1410 C C . ILE A 1 175 ? 34.630 5.225 14.533 1.00 86.00 175 ILE A C 1
ATOM 1412 O O . ILE A 1 175 ? 33.912 4.946 15.489 1.00 86.00 175 ILE A O 1
ATOM 1416 N N . SER A 1 176 ? 35.159 6.442 14.382 1.00 88.50 176 SER A N 1
ATOM 1417 C CA . SER A 1 176 ? 34.986 7.536 15.345 1.00 88.50 176 SER A CA 1
ATOM 1418 C C . SER A 1 176 ? 33.517 7.922 15.518 1.00 88.50 176 SER A C 1
ATOM 1420 O O . SER A 1 176 ? 33.068 8.093 16.647 1.00 88.50 176 SER A O 1
ATOM 1422 N N . ARG A 1 177 ? 32.729 7.982 14.433 1.00 88.75 177 ARG A N 1
ATOM 1423 C CA . ARG A 1 177 ? 31.282 8.238 14.524 1.00 88.75 177 ARG A CA 1
ATOM 1424 C C . ARG A 1 177 ? 30.554 7.132 15.293 1.00 88.75 177 ARG A C 1
ATOM 1426 O O . ARG A 1 177 ? 29.654 7.449 16.067 1.00 88.75 177 ARG A O 1
ATOM 1433 N N . LYS A 1 178 ? 30.935 5.859 15.109 1.00 87.81 178 LYS A N 1
ATOM 1434 C CA . LYS A 1 178 ? 30.381 4.750 15.901 1.00 87.81 178 LYS A CA 1
ATOM 1435 C C . LYS A 1 178 ? 30.735 4.917 17.380 1.00 87.81 178 LYS A C 1
ATOM 1437 O O . LYS A 1 178 ? 29.823 4.953 18.189 1.00 87.81 178 LYS A O 1
ATOM 1442 N N . LEU A 1 179 ? 32.014 5.107 17.714 1.00 89.06 179 LEU A N 1
ATOM 1443 C CA . LEU A 1 179 ? 32.472 5.232 19.104 1.00 89.06 179 LEU A CA 1
ATOM 1444 C C . LEU A 1 179 ? 31.825 6.415 19.841 1.00 89.06 179 LEU A C 1
ATOM 1446 O O . LEU A 1 179 ? 31.392 6.250 20.974 1.00 89.06 179 LEU A O 1
ATOM 1450 N N . ILE A 1 180 ? 31.681 7.577 19.193 1.00 90.56 180 ILE A N 1
ATOM 1451 C CA . ILE A 1 180 ? 30.956 8.726 19.769 1.00 90.56 180 ILE A CA 1
ATOM 1452 C C . ILE A 1 180 ? 29.486 8.363 20.037 1.00 90.56 180 ILE A C 1
ATOM 1454 O O . ILE A 1 180 ? 28.958 8.685 21.098 1.00 90.56 180 ILE A O 1
ATOM 1458 N N . SER A 1 181 ? 28.837 7.651 19.110 1.00 84.12 181 SER A N 1
ATOM 1459 C CA . SER A 1 181 ? 27.448 7.198 19.281 1.00 84.12 181 SER A CA 1
ATOM 1460 C C . SER A 1 181 ? 27.313 6.154 20.397 1.00 84.12 181 SER A C 1
ATOM 1462 O O . SER A 1 181 ? 26.374 6.231 21.180 1.00 84.12 181 SER A O 1
ATOM 1464 N N . ASP A 1 182 ? 28.258 5.213 20.500 1.00 85.75 182 ASP A N 1
ATOM 1465 C CA . ASP A 1 182 ? 28.296 4.187 21.549 1.00 85.75 182 ASP A CA 1
ATOM 1466 C C . ASP A 1 182 ? 28.461 4.830 22.941 1.00 85.75 182 ASP A C 1
ATOM 1468 O O . ASP A 1 182 ? 27.749 4.472 23.876 1.00 85.75 182 ASP A O 1
ATOM 1472 N N . VAL A 1 183 ? 29.369 5.805 23.082 1.00 89.75 183 VAL A N 1
ATOM 1473 C CA . VAL A 1 183 ? 29.608 6.522 24.349 1.00 89.75 183 VAL A CA 1
ATOM 1474 C C . VAL A 1 183 ? 28.383 7.341 24.759 1.00 89.75 183 VAL A C 1
ATOM 1476 O O . VAL A 1 183 ? 27.952 7.244 25.904 1.00 89.75 183 VAL A O 1
ATOM 1479 N N . ILE A 1 184 ? 27.768 8.086 23.832 1.00 85.56 184 ILE A N 1
ATOM 1480 C CA . ILE A 1 184 ? 26.527 8.834 24.105 1.00 85.56 184 ILE A CA 1
ATOM 1481 C C . ILE A 1 184 ? 25.383 7.877 24.481 1.00 85.56 184 ILE A C 1
ATOM 1483 O O . ILE A 1 184 ? 24.624 8.162 25.403 1.00 85.56 184 ILE A O 1
ATOM 1487 N N . TYR A 1 185 ? 25.283 6.714 23.832 1.00 85.88 185 TYR A N 1
ATOM 1488 C CA . TYR A 1 185 ? 24.295 5.689 24.172 1.00 85.88 185 TYR A CA 1
ATOM 1489 C C . TYR A 1 185 ? 24.483 5.140 25.596 1.00 85.88 185 TYR A C 1
ATOM 1491 O O . TYR A 1 185 ? 23.508 5.032 26.336 1.00 85.88 185 TYR A O 1
ATOM 1499 N N . TYR A 1 186 ? 25.717 4.851 26.024 1.00 84.31 186 TYR A N 1
ATOM 1500 C CA . TYR A 1 186 ? 25.975 4.424 27.405 1.00 84.31 186 TYR A CA 1
ATOM 1501 C C . TYR A 1 186 ? 25.824 5.554 28.436 1.00 84.31 186 TYR A C 1
ATOM 1503 O O . TYR A 1 186 ? 25.452 5.264 29.573 1.00 84.31 186 TYR A O 1
ATOM 1511 N N . ALA A 1 187 ? 26.028 6.818 28.049 1.00 85.44 187 ALA A N 1
ATOM 1512 C CA . ALA A 1 187 ? 25.708 7.975 28.888 1.00 85.44 187 ALA A CA 1
ATOM 1513 C C . ALA A 1 187 ? 24.194 8.081 29.143 1.00 85.44 187 ALA A C 1
ATOM 1515 O O . ALA A 1 187 ? 23.775 8.190 30.286 1.00 85.44 187 ALA A O 1
ATOM 1516 N N . ILE A 1 188 ? 23.372 7.955 28.094 1.00 78.44 188 ILE A N 1
ATOM 1517 C CA . ILE A 1 188 ? 21.895 7.995 28.167 1.00 78.44 188 ILE A CA 1
ATOM 1518 C C . ILE A 1 188 ? 21.308 6.843 29.011 1.00 78.44 188 ILE A C 1
ATOM 1520 O O . ILE A 1 188 ? 20.170 6.926 29.466 1.00 78.44 188 ILE A O 1
ATOM 1524 N N . LEU A 1 189 ? 22.070 5.768 29.229 1.00 77.56 189 LEU A N 1
ATOM 1525 C CA . LEU A 1 189 ? 21.680 4.629 30.067 1.00 77.56 189 LEU A CA 1
ATOM 1526 C C . LEU A 1 189 ? 22.195 4.710 31.519 1.00 77.56 189 LEU A C 1
ATOM 1528 O O . LEU A 1 189 ? 22.058 3.717 32.235 1.00 77.56 189 LEU A O 1
ATOM 1532 N N . ASP A 1 190 ? 22.825 5.819 31.928 1.00 88.25 190 ASP A N 1
ATOM 1533 C CA . ASP A 1 190 ? 23.530 5.982 33.213 1.00 88.25 190 ASP A CA 1
ATOM 1534 C C . ASP A 1 190 ? 24.581 4.877 33.476 1.00 88.25 190 ASP A C 1
ATOM 1536 O O . ASP A 1 190 ? 24.733 4.366 34.586 1.00 88.25 190 ASP A O 1
ATOM 1540 N N . ARG A 1 191 ? 25.315 4.465 32.426 1.00 84.56 191 ARG A N 1
ATOM 1541 C CA . ARG A 1 191 ? 26.325 3.383 32.485 1.00 84.56 191 ARG A CA 1
ATOM 1542 C C . ARG A 1 191 ? 27.777 3.840 32.365 1.00 84.56 191 ARG A C 1
ATOM 1544 O O . ARG A 1 191 ? 28.664 2.990 32.403 1.00 84.56 191 ARG A O 1
ATOM 1551 N N . LEU A 1 192 ? 28.036 5.137 32.212 1.00 86.31 192 LEU A N 1
ATOM 1552 C CA . LEU A 1 192 ? 29.398 5.670 32.268 1.00 86.31 192 LEU A CA 1
ATOM 1553 C C . LEU A 1 192 ? 29.784 5.983 33.720 1.00 86.31 192 LEU A C 1
ATOM 1555 O O . LEU A 1 192 ? 29.204 6.873 34.335 1.00 86.31 192 LEU A O 1
ATOM 1559 N N . THR A 1 193 ? 30.790 5.282 34.243 1.00 88.75 193 THR A N 1
ATOM 1560 C CA . THR A 1 193 ? 31.527 5.674 35.460 1.00 88.75 193 THR A CA 1
ATOM 1561 C C . THR A 1 193 ? 32.829 6.392 35.092 1.00 88.75 193 THR A C 1
ATOM 1563 O O . THR A 1 193 ? 33.229 6.398 33.925 1.00 88.75 193 THR A O 1
ATOM 1566 N N . GLU A 1 194 ? 33.528 6.960 36.075 1.00 84.12 194 GLU A N 1
ATOM 1567 C CA . GLU A 1 194 ? 34.847 7.589 35.880 1.00 84.12 194 GLU A CA 1
ATOM 1568 C C . GLU A 1 194 ? 35.905 6.607 35.324 1.00 84.12 194 GLU A C 1
ATOM 1570 O O . GLU A 1 194 ? 36.826 7.023 34.626 1.00 84.12 194 GLU A O 1
ATOM 1575 N N . ASP A 1 195 ? 35.727 5.297 35.533 1.00 87.06 195 ASP A N 1
ATOM 1576 C CA . ASP A 1 195 ? 36.587 4.228 34.998 1.00 87.06 195 ASP A CA 1
ATOM 1577 C C . ASP A 1 195 ? 36.374 3.934 33.495 1.00 87.06 195 ASP A C 1
ATOM 1579 O O . ASP A 1 195 ? 37.047 3.067 32.926 1.00 87.06 195 ASP A O 1
ATOM 1583 N N . SER A 1 196 ? 35.416 4.595 32.835 1.00 88.62 196 SER A N 1
ATOM 1584 C CA . SER A 1 196 ? 35.003 4.277 31.458 1.00 88.62 196 SER A CA 1
ATOM 1585 C C . SER A 1 196 ? 36.073 4.646 30.426 1.00 88.62 196 SER A C 1
ATOM 1587 O O . SER A 1 196 ? 36.315 5.821 30.156 1.00 88.62 196 SER A O 1
ATOM 1589 N N . HIS A 1 197 ? 36.670 3.646 29.773 1.00 84.44 197 HIS A N 1
ATOM 1590 C CA . HIS A 1 197 ? 37.753 3.843 28.805 1.00 84.44 197 HIS A CA 1
ATOM 1591 C C . HIS A 1 197 ? 37.581 3.010 27.524 1.00 84.44 197 HIS A C 1
ATOM 1593 O O . HIS A 1 197 ? 36.965 1.944 27.513 1.00 84.44 197 HIS A O 1
ATOM 1599 N N . ILE A 1 198 ? 38.154 3.494 26.415 1.00 84.19 198 ILE A N 1
ATOM 1600 C CA . ILE A 1 198 ? 38.121 2.810 25.113 1.00 84.19 198 ILE A CA 1
ATOM 1601 C C . ILE A 1 198 ? 39.334 1.880 24.998 1.00 84.19 198 ILE A C 1
ATOM 1603 O O . ILE A 1 198 ? 40.466 2.338 24.845 1.00 84.19 198 ILE A O 1
ATOM 1607 N N . ILE A 1 199 ? 39.098 0.568 25.026 1.00 81.75 199 ILE A N 1
ATOM 1608 C CA . ILE A 1 199 ? 40.152 -0.443 24.866 1.00 81.75 199 ILE A CA 1
ATOM 1609 C C . ILE A 1 199 ? 40.511 -0.595 23.379 1.00 81.75 199 ILE A C 1
ATOM 1611 O O . ILE A 1 199 ? 39.721 -1.099 22.579 1.00 81.75 199 ILE A O 1
ATOM 1615 N N . LEU A 1 200 ? 41.731 -0.197 23.011 1.00 74.75 200 LEU A N 1
ATOM 1616 C CA . LEU A 1 200 ? 42.314 -0.424 21.685 1.00 74.75 200 LEU A CA 1
ATOM 1617 C C . LEU A 1 200 ? 43.285 -1.613 21.763 1.00 74.75 200 LEU A C 1
ATOM 1619 O O . LEU A 1 200 ? 44.386 -1.495 22.293 1.00 74.75 200 LEU A O 1
ATOM 1623 N N . GLY A 1 201 ? 42.845 -2.779 21.284 1.00 60.38 201 GLY A N 1
ATOM 1624 C CA . GLY A 1 201 ? 43.504 -4.059 21.561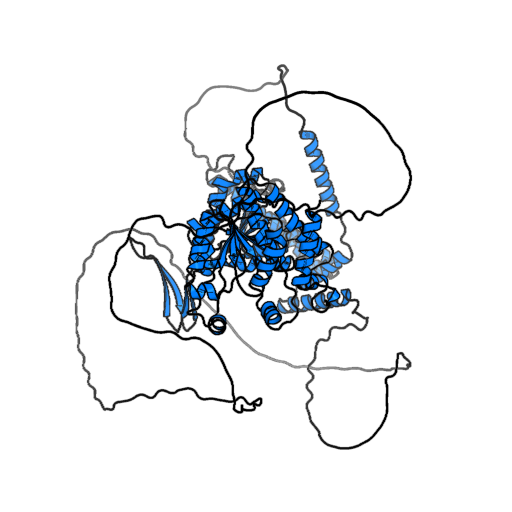 1.00 60.38 201 GLY A CA 1
ATOM 1625 C C . GLY A 1 201 ? 44.901 -4.229 20.951 1.00 60.38 201 GLY A C 1
ATOM 1626 O O . GLY A 1 201 ? 45.072 -4.173 19.732 1.00 60.38 201 GLY A O 1
ATOM 1627 N N . SER A 1 202 ? 45.880 -4.546 21.799 1.00 44.38 202 SER A N 1
ATOM 1628 C CA . SER A 1 202 ? 47.222 -5.000 21.426 1.00 44.38 202 SER A CA 1
ATOM 1629 C C . SER A 1 202 ? 47.336 -6.526 21.561 1.00 44.38 202 SER A C 1
ATOM 1631 O O . SER A 1 202 ? 47.397 -7.075 22.659 1.00 44.38 202 SER A O 1
ATOM 1633 N N . PHE A 1 203 ? 47.394 -7.244 20.434 1.00 39.94 203 PHE A N 1
ATOM 1634 C CA . PHE A 1 203 ? 47.631 -8.694 20.433 1.00 39.94 203 PHE A CA 1
ATOM 1635 C C . PHE A 1 203 ? 49.113 -9.020 20.680 1.00 39.94 203 PHE A C 1
ATOM 1637 O O . PHE A 1 203 ? 49.875 -9.292 19.751 1.00 39.94 203 PHE A O 1
ATOM 1644 N N . ALA A 1 204 ? 49.520 -9.021 21.950 1.00 36.50 204 ALA A N 1
ATOM 1645 C CA . ALA A 1 204 ? 50.774 -9.632 22.376 1.00 36.50 204 ALA A CA 1
ATOM 1646 C C . ALA A 1 204 ? 50.631 -11.166 22.368 1.00 36.50 204 ALA A C 1
ATOM 1648 O O . ALA A 1 204 ? 49.955 -11.751 23.212 1.00 36.50 204 ALA A O 1
ATOM 1649 N N . TYR A 1 205 ? 51.256 -11.826 21.393 1.00 36.72 205 TYR A N 1
ATOM 1650 C CA . TYR A 1 205 ? 51.271 -13.286 21.291 1.00 36.72 205 TYR A CA 1
ATOM 1651 C C . TYR A 1 205 ? 52.220 -13.882 22.347 1.00 36.72 205 TYR A C 1
ATOM 1653 O O . TYR A 1 205 ? 53.431 -13.684 22.269 1.00 36.72 205 TYR A O 1
ATOM 1661 N N . GLN A 1 206 ? 51.701 -14.687 23.276 1.00 35.06 206 GLN A N 1
ATOM 1662 C CA . GLN A 1 206 ? 52.497 -15.681 24.006 1.00 35.06 206 GLN A CA 1
ATOM 1663 C C . GLN A 1 206 ? 51.863 -17.067 23.847 1.00 35.06 206 GLN A C 1
ATOM 1665 O O . GLN A 1 206 ? 50.643 -17.212 23.785 1.00 35.06 206 GLN A O 1
ATOM 1670 N N . ARG A 1 207 ? 52.711 -18.089 23.685 1.00 31.30 207 ARG A N 1
ATOM 1671 C CA . ARG A 1 207 ? 52.316 -19.455 23.314 1.00 31.30 207 ARG A CA 1
ATOM 1672 C C . ARG A 1 207 ? 52.515 -20.429 24.476 1.00 31.30 207 ARG A C 1
ATOM 1674 O O . ARG A 1 207 ? 53.637 -20.538 24.957 1.00 31.30 207 ARG A O 1
ATOM 1681 N N . THR A 1 208 ? 51.512 -21.291 24.683 1.00 28.16 208 THR A N 1
ATOM 1682 C CA . THR A 1 208 ? 51.632 -22.697 25.157 1.00 28.16 208 THR A CA 1
ATOM 1683 C C . THR A 1 208 ? 52.194 -22.953 26.574 1.00 28.16 208 THR A C 1
ATOM 1685 O O . THR A 1 208 ? 52.819 -22.068 27.145 1.00 28.16 208 THR A O 1
ATOM 1688 N N . PRO A 1 209 ? 52.036 -24.173 27.144 1.00 37.69 209 PRO A N 1
ATOM 1689 C CA . PRO A 1 209 ? 51.283 -25.346 26.666 1.00 37.69 209 PRO A CA 1
ATOM 1690 C C . PRO A 1 209 ? 50.156 -25.817 27.615 1.00 37.69 209 PRO A C 1
ATOM 1692 O O . PRO A 1 209 ? 50.007 -25.353 28.741 1.00 37.69 209 PRO A O 1
ATOM 1695 N N . LEU A 1 210 ? 49.381 -26.801 27.146 1.00 36.19 210 LEU A N 1
ATOM 1696 C CA . LEU A 1 210 ? 48.455 -27.598 27.961 1.00 36.19 210 LEU A CA 1
ATOM 1697 C C . LEU A 1 210 ? 49.198 -28.457 29.001 1.00 36.19 210 LEU A C 1
ATOM 1699 O O . LEU A 1 210 ? 50.275 -28.985 28.721 1.00 36.19 210 LEU A O 1
ATOM 1703 N N . ARG A 1 211 ? 48.552 -28.716 30.145 1.00 28.03 211 ARG A N 1
ATOM 1704 C CA . ARG A 1 211 ? 48.849 -29.868 31.011 1.00 28.03 211 ARG A CA 1
ATOM 1705 C C . ARG A 1 211 ? 47.554 -30.410 31.624 1.00 28.03 211 ARG A C 1
ATOM 1707 O O . ARG A 1 211 ? 46.695 -29.637 32.031 1.00 28.03 211 ARG A O 1
ATOM 1714 N N . THR A 1 212 ? 47.416 -31.730 31.663 1.00 28.62 212 THR A N 1
ATOM 1715 C CA . THR A 1 212 ? 46.223 -32.467 32.126 1.00 28.62 212 THR A CA 1
ATOM 1716 C C . THR A 1 212 ? 46.571 -33.407 33.285 1.00 28.62 212 THR A C 1
ATOM 1718 O O . THR A 1 212 ? 47.738 -33.769 33.414 1.00 28.62 212 THR A O 1
ATOM 1721 N N . ILE A 1 213 ? 45.546 -33.906 34.005 1.00 27.19 213 ILE A N 1
ATOM 1722 C CA . ILE A 1 213 ? 45.615 -34.933 35.081 1.00 27.19 213 ILE A CA 1
ATOM 1723 C C . ILE A 1 213 ? 46.266 -34.354 36.371 1.00 27.19 213 ILE A C 1
ATOM 1725 O O . ILE A 1 213 ? 47.397 -33.895 36.334 1.00 27.19 213 ILE A O 1
ATOM 1729 N N . SER A 1 214 ? 45.618 -34.263 37.544 1.00 25.22 214 SER A N 1
ATOM 1730 C CA . SER A 1 214 ? 45.202 -35.391 38.394 1.00 25.22 214 SER A CA 1
ATOM 1731 C C . SER A 1 214 ? 44.489 -34.942 39.693 1.00 25.22 214 SER A C 1
ATOM 1733 O O . SER A 1 214 ? 44.938 -33.995 40.324 1.00 25.22 214 SER A O 1
ATOM 1735 N N . SER A 1 215 ? 43.486 -35.723 40.125 1.00 25.66 215 SER A N 1
ATOM 1736 C CA . SER A 1 215 ? 43.163 -36.135 41.519 1.00 25.66 215 SER A CA 1
ATOM 1737 C C . SER A 1 215 ? 42.994 -35.146 42.699 1.00 25.66 215 SER A C 1
ATOM 1739 O O . SER A 1 215 ? 43.905 -34.399 43.037 1.00 25.66 215 SER A O 1
ATOM 1741 N N . ASN A 1 216 ? 41.939 -35.438 43.481 1.00 27.61 216 ASN A N 1
ATOM 1742 C CA . ASN A 1 216 ? 41.753 -35.227 44.933 1.00 27.61 216 ASN A CA 1
ATOM 1743 C C . ASN A 1 216 ? 41.397 -33.814 45.453 1.00 27.61 216 ASN A C 1
ATOM 1745 O O . ASN A 1 216 ? 41.900 -32.817 44.955 1.00 27.61 216 ASN A O 1
ATOM 1749 N N . SER A 1 217 ? 40.583 -33.663 46.513 1.00 28.39 217 SER A N 1
ATOM 1750 C CA . SER A 1 217 ? 39.555 -34.560 47.105 1.00 28.39 217 SER A CA 1
ATOM 1751 C C . SER A 1 217 ? 38.810 -33.831 48.236 1.00 28.39 217 SER A C 1
ATOM 1753 O O . SER A 1 217 ? 39.496 -33.323 49.119 1.00 28.39 217 SER A O 1
ATOM 1755 N N . ASN A 1 218 ? 37.473 -33.942 48.300 1.00 28.19 218 ASN A N 1
ATOM 1756 C CA . ASN A 1 218 ? 36.632 -33.649 49.485 1.00 28.19 218 ASN A CA 1
ATOM 1757 C C . ASN A 1 218 ? 36.666 -32.181 50.010 1.00 28.19 218 ASN A C 1
ATOM 1759 O O . ASN A 1 218 ? 37.584 -31.427 49.721 1.00 28.19 218 ASN A O 1
ATOM 1763 N N . SER A 1 219 ? 35.698 -31.676 50.783 1.00 27.58 219 SER A N 1
ATOM 1764 C CA . SER A 1 219 ? 34.281 -32.046 50.976 1.00 27.58 219 SER A CA 1
ATOM 1765 C C . SER A 1 219 ? 33.536 -30.903 51.692 1.00 27.58 219 SER A C 1
ATOM 1767 O O . SER A 1 219 ? 34.152 -30.175 52.463 1.00 27.58 219 SER A O 1
ATOM 1769 N N . ASN A 1 220 ? 32.210 -30.879 51.530 1.00 29.25 220 ASN A N 1
ATOM 1770 C CA . ASN A 1 220 ? 31.199 -30.195 52.353 1.00 29.25 220 ASN A CA 1
ATOM 1771 C C . ASN A 1 220 ? 30.986 -28.665 52.259 1.00 29.25 220 ASN A C 1
ATOM 1773 O O . ASN A 1 220 ? 31.881 -27.846 52.419 1.00 29.25 220 ASN A O 1
ATOM 1777 N N . GLU A 1 221 ? 29.682 -28.367 52.173 1.00 30.06 221 GLU A N 1
ATOM 1778 C CA . GLU A 1 221 ? 28.950 -27.225 52.743 1.00 30.06 221 GLU A CA 1
ATOM 1779 C C . GLU A 1 221 ? 28.982 -25.845 52.053 1.00 30.06 221 GLU A C 1
ATOM 1781 O O . GLU A 1 221 ? 29.711 -25.557 51.110 1.00 30.06 221 GLU A O 1
ATOM 1786 N N . SER A 1 222 ? 27.955 -25.064 52.389 1.00 28.64 222 SER A N 1
ATOM 1787 C CA . SER A 1 222 ? 27.374 -23.917 51.665 1.00 28.64 222 SER A CA 1
ATOM 1788 C C . SER A 1 222 ? 26.636 -23.033 52.699 1.00 28.64 222 SER A C 1
ATOM 1790 O O . SER A 1 222 ? 26.524 -23.484 53.840 1.00 28.64 222 SER A O 1
ATOM 1792 N N . PRO A 1 223 ? 26.041 -21.858 52.374 1.00 43.56 223 PRO A N 1
ATOM 1793 C CA . PRO A 1 223 ? 25.952 -21.158 51.085 1.00 43.56 223 PRO A CA 1
ATOM 1794 C C . PRO A 1 223 ? 26.368 -19.657 51.122 1.00 43.56 223 PRO A C 1
ATOM 1796 O O . PRO A 1 223 ? 26.737 -19.110 52.153 1.00 43.56 223 PRO A O 1
ATOM 1799 N N . PHE A 1 224 ? 26.281 -19.009 49.951 1.00 29.77 224 PHE A N 1
ATOM 1800 C CA . PHE A 1 224 ? 26.229 -17.560 49.647 1.00 29.77 224 PHE A CA 1
ATOM 1801 C C . PHE A 1 224 ? 26.389 -16.499 50.774 1.00 29.77 224 PHE A C 1
ATOM 1803 O O . PHE A 1 224 ? 25.512 -16.382 51.630 1.00 29.77 224 PHE A O 1
ATOM 1810 N N . PRO A 1 225 ? 27.381 -15.584 50.666 1.00 32.81 225 PRO A N 1
ATOM 1811 C CA . PRO A 1 225 ? 27.461 -14.355 51.462 1.00 32.81 225 PRO A CA 1
ATOM 1812 C C . PRO A 1 225 ? 26.807 -13.130 50.784 1.00 32.81 225 PRO A C 1
ATOM 1814 O O . PRO A 1 225 ? 26.695 -13.047 49.560 1.00 32.81 225 PRO A O 1
ATOM 1817 N N . THR A 1 226 ? 26.463 -12.120 51.588 1.00 28.45 226 THR A N 1
ATOM 1818 C CA . THR A 1 226 ? 25.974 -10.798 51.150 1.00 28.45 226 THR A CA 1
ATOM 1819 C C . THR A 1 226 ? 27.027 -9.686 51.284 1.00 28.45 226 THR A C 1
ATOM 1821 O O . THR A 1 226 ? 27.694 -9.597 52.305 1.00 28.45 226 THR A O 1
ATOM 1824 N N . GLN A 1 227 ? 27.055 -8.771 50.307 1.00 29.19 227 GLN A N 1
ATOM 1825 C CA . GLN A 1 227 ? 27.443 -7.345 50.413 1.00 29.19 227 GLN A CA 1
ATOM 1826 C C . GLN A 1 227 ? 28.831 -6.912 50.985 1.00 29.19 227 GLN A C 1
ATOM 1828 O O . GLN A 1 227 ? 29.001 -6.716 52.180 1.00 29.19 227 GLN A O 1
ATOM 1833 N N . SER A 1 228 ? 29.675 -6.396 50.071 1.00 27.64 228 SER A N 1
ATOM 1834 C CA . SER A 1 228 ? 30.278 -5.032 50.118 1.00 27.64 228 SER A CA 1
ATOM 1835 C C . SER A 1 228 ? 31.603 -4.686 50.869 1.00 27.64 228 SER A C 1
ATOM 1837 O O . SER A 1 228 ? 31.801 -5.020 52.026 1.00 27.64 228 SER A O 1
ATOM 1839 N N . ARG A 1 229 ? 32.412 -3.840 50.183 1.00 29.19 229 ARG A N 1
ATOM 1840 C CA . ARG A 1 229 ? 33.282 -2.705 50.637 1.00 29.19 229 ARG A CA 1
ATOM 1841 C C . ARG A 1 229 ? 34.610 -2.875 51.446 1.00 29.19 229 ARG A C 1
ATOM 1843 O O . ARG A 1 229 ? 34.596 -2.969 52.662 1.00 29.19 229 ARG A O 1
ATOM 1850 N N . TYR A 1 230 ? 35.711 -2.533 50.742 1.00 31.41 230 TYR A N 1
ATOM 1851 C CA . TYR A 1 230 ? 36.835 -1.610 51.100 1.00 31.41 230 TYR A CA 1
ATOM 1852 C C . TYR A 1 230 ? 37.971 -1.958 52.109 1.00 31.41 230 TYR A C 1
ATOM 1854 O O . TYR A 1 230 ? 37.856 -2.863 52.922 1.00 31.41 230 TYR A O 1
ATOM 1862 N N . HIS A 1 231 ? 39.035 -1.115 52.039 1.00 30.88 231 HIS A N 1
ATOM 1863 C CA . HIS A 1 231 ? 40.260 -0.972 52.881 1.00 30.88 231 HIS A CA 1
ATOM 1864 C C . HIS A 1 231 ? 41.424 -1.959 52.597 1.00 30.88 231 HIS A C 1
ATOM 1866 O O . HIS A 1 231 ? 41.158 -3.116 52.304 1.00 30.88 231 HIS A O 1
ATOM 1872 N N . HIS A 1 232 ? 42.739 -1.632 52.626 1.00 30.92 232 HIS A N 1
ATOM 1873 C CA . HIS A 1 232 ? 43.596 -0.411 52.772 1.00 30.92 232 HIS A CA 1
ATOM 1874 C C . HIS A 1 232 ? 44.875 -0.627 51.872 1.00 30.92 232 HIS A C 1
ATOM 1876 O O . HIS A 1 232 ? 45.193 -1.781 51.614 1.00 30.92 232 HIS A O 1
ATOM 1882 N N . LEU A 1 233 ? 45.598 0.313 51.217 1.00 27.56 233 LEU A N 1
ATOM 1883 C CA . LEU A 1 233 ? 46.265 1.609 51.540 1.00 27.56 233 LEU A CA 1
ATOM 1884 C C . LEU A 1 233 ? 47.764 1.485 51.973 1.00 27.56 233 LEU A C 1
ATOM 1886 O O . LEU A 1 233 ? 47.994 1.186 53.138 1.00 27.56 233 LEU A O 1
ATOM 1890 N N . GLN A 1 234 ? 48.752 1.785 51.085 1.00 23.28 234 GLN A N 1
ATOM 1891 C CA . GLN A 1 234 ? 50.066 2.475 51.345 1.00 23.28 234 GLN A CA 1
ATOM 1892 C C . GLN A 1 234 ? 51.024 2.565 50.108 1.00 23.28 234 GLN A C 1
ATOM 1894 O O . GLN A 1 234 ? 50.768 1.946 49.079 1.00 23.28 234 GLN A O 1
ATOM 1899 N N . SER A 1 235 ? 52.097 3.382 50.195 1.00 31.80 235 SER A N 1
ATOM 1900 C CA . SER A 1 235 ? 53.074 3.791 49.134 1.00 31.80 235 SER A CA 1
ATOM 1901 C C . SER A 1 235 ? 54.442 4.198 49.763 1.00 31.80 235 SER A C 1
ATOM 1903 O O . SER A 1 235 ? 54.387 4.500 50.960 1.00 31.80 235 SER A O 1
ATOM 1905 N N . PRO A 1 236 ? 55.631 4.270 49.082 1.00 41.56 236 PRO A N 1
ATOM 1906 C CA . PRO A 1 236 ? 56.002 5.382 48.156 1.00 41.56 236 PRO A CA 1
ATOM 1907 C C . PRO A 1 236 ? 57.088 5.070 47.053 1.00 41.56 236 PRO A C 1
ATOM 1909 O O . PRO A 1 236 ? 57.340 3.914 46.728 1.00 41.56 236 PRO A O 1
ATOM 1912 N N . LEU A 1 237 ? 57.703 6.119 46.458 1.00 30.16 237 LEU A N 1
ATOM 1913 C CA . LEU A 1 237 ? 58.672 6.164 45.316 1.00 30.16 237 LEU A CA 1
ATOM 1914 C C . LEU A 1 237 ? 60.177 6.213 45.751 1.00 30.16 237 LEU A C 1
ATOM 1916 O O . LEU A 1 237 ? 60.396 6.430 46.945 1.00 30.16 237 LEU A O 1
ATOM 1920 N N . PRO A 1 238 ? 61.219 6.057 44.868 1.00 38.12 238 PRO A N 1
ATOM 1921 C CA . PRO A 1 238 ? 61.767 7.177 44.040 1.00 38.12 238 PRO A CA 1
ATOM 1922 C C . PRO A 1 238 ? 62.529 6.823 42.702 1.00 38.12 238 PRO A C 1
ATOM 1924 O O . PRO A 1 238 ? 62.570 5.676 42.271 1.00 38.12 238 PRO A O 1
ATOM 1927 N N . THR A 1 239 ? 63.143 7.836 42.047 1.00 29.77 239 THR A N 1
ATOM 1928 C CA . THR A 1 239 ? 63.885 7.866 40.733 1.00 29.77 239 THR A CA 1
ATOM 1929 C C . THR A 1 239 ? 65.420 8.110 40.875 1.00 29.77 239 THR A C 1
ATOM 1931 O O . THR A 1 239 ? 65.781 8.590 41.952 1.00 29.77 239 THR A O 1
ATOM 1934 N N . PRO A 1 240 ? 66.341 7.872 39.879 1.00 35.59 240 PRO A N 1
ATOM 1935 C CA . PRO A 1 240 ? 66.746 8.874 38.832 1.00 35.59 240 PRO A CA 1
ATOM 1936 C C . PRO A 1 240 ? 67.377 8.311 37.487 1.00 35.59 240 PRO A C 1
ATOM 1938 O O . PRO A 1 240 ? 67.098 7.181 37.100 1.00 35.59 240 PRO A O 1
ATOM 1941 N N . SER A 1 241 ? 68.169 9.100 36.713 1.00 27.70 241 SER A N 1
ATOM 1942 C CA . SER A 1 241 ? 68.794 8.836 35.356 1.00 27.70 241 SER A CA 1
ATOM 1943 C C . SER A 1 241 ? 70.069 9.742 35.140 1.00 27.70 241 SER A C 1
ATOM 1945 O O . SER A 1 241 ? 70.485 10.227 36.196 1.00 27.70 241 SER A O 1
ATOM 1947 N N . PRO A 1 242 ? 70.709 10.084 33.955 1.00 41.62 242 PRO A N 1
ATOM 1948 C CA . PRO A 1 242 ? 70.469 9.872 32.483 1.00 41.62 242 PRO A CA 1
ATOM 1949 C C . PRO A 1 242 ? 71.764 9.713 31.555 1.00 41.62 242 PRO A C 1
ATOM 1951 O O . PRO A 1 242 ? 72.792 9.265 32.045 1.00 41.62 242 PRO A O 1
ATOM 1954 N N . GLN A 1 243 ? 71.731 10.137 30.252 1.00 26.33 243 GLN A N 1
ATOM 1955 C CA . GLN A 1 243 ? 72.861 10.483 29.292 1.00 26.33 243 GLN A CA 1
ATOM 1956 C C . GLN A 1 243 ? 73.674 9.325 28.586 1.00 26.33 243 GLN A C 1
ATOM 1958 O O . GLN A 1 243 ? 73.582 8.199 29.050 1.00 26.33 243 GLN A O 1
ATOM 1963 N N . HIS A 1 244 ? 74.449 9.434 27.457 1.00 27.33 244 HIS A N 1
ATOM 1964 C CA . HIS A 1 244 ? 74.759 10.480 26.417 1.00 27.33 244 HIS A CA 1
ATOM 1965 C C . HIS A 1 244 ? 75.433 9.957 25.073 1.00 27.33 244 HIS A C 1
ATOM 1967 O O . HIS A 1 244 ? 76.024 8.889 25.065 1.00 27.33 244 HIS A O 1
ATOM 1973 N N . HIS A 1 245 ? 75.429 10.798 24.002 1.00 26.39 245 HIS A N 1
ATOM 1974 C CA . HIS A 1 245 ? 76.406 11.061 22.876 1.00 26.39 245 HIS A CA 1
ATOM 1975 C C . HIS A 1 245 ? 76.911 10.077 21.745 1.00 26.39 245 HIS A C 1
ATOM 1977 O O . HIS A 1 245 ? 77.646 9.143 22.021 1.00 26.39 245 HIS A O 1
ATOM 1983 N N . LEU A 1 246 ? 76.728 10.531 20.467 1.00 25.44 246 LEU A N 1
ATOM 1984 C CA . LEU A 1 246 ? 77.634 10.568 19.250 1.00 25.44 246 LEU A CA 1
ATOM 1985 C C . LEU A 1 246 ? 78.160 9.246 18.578 1.00 25.44 246 LEU A C 1
ATOM 1987 O O . LEU A 1 246 ? 78.154 8.209 19.219 1.00 25.44 246 LEU A O 1
ATOM 1991 N N . GLN A 1 247 ? 78.604 9.144 17.293 1.00 23.48 247 GLN A N 1
ATOM 1992 C CA . GLN A 1 247 ? 78.842 10.088 16.153 1.00 23.48 247 GLN A CA 1
ATOM 1993 C C . GLN A 1 247 ? 78.504 9.471 14.735 1.00 23.48 247 GLN A C 1
ATOM 1995 O O . GLN A 1 247 ? 77.626 8.622 14.642 1.00 23.48 247 GLN A O 1
ATOM 2000 N N . SER A 1 248 ? 79.112 9.929 13.618 1.00 24.98 248 SER A N 1
ATOM 2001 C CA . SER A 1 248 ? 78.646 9.841 12.199 1.00 24.98 248 SER A CA 1
ATOM 2002 C C . SER A 1 248 ? 79.384 8.854 11.249 1.00 24.98 248 SER A C 1
ATOM 2004 O O . SER A 1 248 ? 80.478 8.401 11.570 1.00 24.98 248 SER A O 1
ATOM 2006 N N . THR A 1 249 ? 78.864 8.588 10.024 1.00 22.83 249 THR A N 1
ATOM 2007 C CA . THR A 1 249 ? 79.455 9.020 8.705 1.00 22.83 249 THR A CA 1
ATOM 2008 C C . THR A 1 249 ? 78.580 8.681 7.457 1.00 22.83 249 THR A C 1
ATOM 2010 O O . THR A 1 249 ? 77.545 8.036 7.588 1.00 22.83 249 THR A O 1
ATOM 2013 N N . LEU A 1 250 ? 78.957 9.180 6.258 1.00 27.02 250 LEU A N 1
ATOM 2014 C CA . LEU A 1 250 ? 78.297 9.069 4.922 1.00 27.02 250 LEU A CA 1
ATOM 2015 C C . LEU A 1 250 ? 79.387 8.892 3.821 1.00 27.02 250 LEU A C 1
ATOM 2017 O O . LEU A 1 250 ? 80.516 9.310 4.096 1.00 27.02 250 LEU A O 1
ATOM 2021 N N . PRO A 1 251 ? 79.128 8.315 2.613 1.00 34.81 251 PRO A N 1
ATOM 2022 C CA . PRO A 1 251 ? 78.748 9.135 1.432 1.00 34.81 251 PRO A CA 1
ATOM 2023 C C . PRO A 1 251 ? 77.912 8.418 0.316 1.00 34.81 251 PRO A C 1
ATOM 2025 O O . PRO A 1 251 ? 77.475 7.282 0.476 1.00 34.81 251 PRO A O 1
ATOM 2028 N N . THR A 1 252 ? 77.689 9.098 -0.826 1.00 28.89 252 THR A N 1
ATOM 2029 C CA . THR A 1 252 ? 76.969 8.646 -2.055 1.00 28.89 252 THR A CA 1
ATOM 2030 C C . THR A 1 252 ? 77.893 8.579 -3.299 1.00 28.89 252 THR A C 1
ATOM 2032 O O . THR A 1 252 ? 79.082 8.878 -3.162 1.00 28.89 252 THR A O 1
ATOM 2035 N N . PRO A 1 253 ? 77.414 8.156 -4.502 1.00 33.53 253 PRO A N 1
ATOM 2036 C CA . PRO A 1 253 ? 77.021 9.139 -5.546 1.00 33.53 253 PRO A CA 1
ATOM 2037 C C . PRO A 1 253 ? 75.845 8.710 -6.488 1.00 33.53 253 PRO A C 1
ATOM 2039 O O . PRO A 1 253 ? 75.155 7.729 -6.228 1.00 33.53 253 PRO A O 1
ATOM 2042 N N . SER A 1 254 ? 75.568 9.493 -7.553 1.00 23.59 254 SER A N 1
ATOM 2043 C CA . SER A 1 254 ? 74.449 9.360 -8.544 1.00 23.59 254 SER A CA 1
ATOM 2044 C C . SER A 1 254 ? 74.989 9.062 -9.989 1.00 23.59 254 SER A C 1
ATOM 2046 O O . SER A 1 254 ? 76.061 8.455 -9.981 1.00 23.59 254 SER A O 1
ATOM 2048 N N . PRO A 1 255 ? 74.422 9.412 -11.203 1.00 39.66 255 PRO A N 1
ATOM 2049 C CA . PRO A 1 255 ? 73.393 10.431 -11.586 1.00 39.66 255 PRO A CA 1
ATOM 2050 C C . PRO A 1 255 ? 72.457 10.175 -12.842 1.00 39.66 255 PRO A C 1
ATOM 2052 O O . PRO A 1 255 ? 72.542 9.149 -13.501 1.00 39.66 255 PRO A O 1
ATOM 2055 N N . GLN A 1 256 ? 71.650 11.203 -13.214 1.00 23.84 256 GLN A N 1
ATOM 2056 C CA . GLN A 1 256 ? 71.156 11.602 -14.580 1.00 23.84 256 GLN A CA 1
ATOM 2057 C C . GLN A 1 256 ? 70.115 10.756 -15.385 1.00 23.84 256 GLN A C 1
ATOM 2059 O O . GLN A 1 256 ? 69.881 9.595 -15.084 1.00 23.84 256 GLN A O 1
ATOM 2064 N N . HIS A 1 257 ? 69.522 11.252 -16.502 1.00 24.81 257 HIS A N 1
ATOM 2065 C CA . HIS A 1 257 ? 68.609 12.421 -16.721 1.00 24.81 257 HIS A CA 1
ATOM 2066 C C . HIS A 1 257 ? 68.142 12.549 -18.211 1.00 24.81 257 HIS A C 1
ATOM 2068 O O . HIS A 1 257 ? 69.002 12.661 -19.073 1.00 24.81 257 HIS A O 1
ATOM 2074 N N . HIS A 1 258 ? 66.827 12.738 -18.477 1.00 24.61 258 HIS A N 1
ATOM 2075 C CA . HIS A 1 258 ? 66.215 13.381 -19.690 1.00 24.61 258 HIS A CA 1
ATOM 2076 C C . HIS A 1 258 ? 66.488 12.775 -21.104 1.00 24.61 258 HIS A C 1
ATOM 2078 O O . HIS A 1 258 ? 67.392 11.973 -21.262 1.00 24.61 258 HIS A O 1
ATOM 2084 N N . LEU A 1 259 ? 65.748 13.043 -22.203 1.00 23.08 259 LEU A N 1
ATOM 2085 C CA . LEU A 1 259 ? 64.472 13.756 -22.524 1.00 23.08 259 LEU A CA 1
ATOM 2086 C C . LEU A 1 259 ? 63.700 12.873 -23.582 1.00 23.08 259 LEU A C 1
ATOM 2088 O O . LEU A 1 259 ? 63.825 11.662 -23.463 1.00 23.08 259 LEU A O 1
ATOM 2092 N N . GLN A 1 260 ? 62.877 13.232 -24.593 1.00 23.88 260 GLN A N 1
ATOM 2093 C CA . GLN A 1 260 ? 62.359 14.478 -25.206 1.00 23.88 260 GLN A CA 1
ATOM 2094 C C . GLN A 1 260 ? 60.892 14.281 -25.720 1.00 23.88 260 GLN A C 1
ATOM 2096 O O . GLN A 1 260 ? 60.076 13.746 -24.974 1.00 23.88 260 GLN A O 1
ATOM 2101 N N . SER A 1 261 ? 60.514 14.724 -26.936 1.00 25.52 261 SER A N 1
ATOM 2102 C CA . SER A 1 261 ? 59.189 14.521 -27.584 1.00 25.52 261 SER A CA 1
ATOM 2103 C C . SER A 1 261 ? 59.271 14.666 -29.125 1.00 25.52 261 SER A C 1
ATOM 2105 O O . SER A 1 261 ? 60.332 15.064 -29.615 1.00 25.52 261 SER A O 1
ATOM 2107 N N . PRO A 1 262 ? 58.217 14.312 -29.904 1.00 31.05 262 PRO A N 1
ATOM 2108 C CA . PRO A 1 262 ? 57.259 15.348 -30.349 1.00 31.05 262 PRO A CA 1
ATOM 2109 C C . PRO A 1 262 ? 55.776 14.894 -30.513 1.00 31.05 262 PRO A C 1
ATOM 2111 O O . PRO A 1 262 ? 55.415 13.748 -30.266 1.00 31.05 262 PRO A O 1
ATOM 2114 N N . LEU A 1 263 ? 54.919 15.839 -30.930 1.00 25.53 263 LEU A N 1
ATOM 2115 C CA . LEU A 1 263 ? 53.515 15.683 -31.392 1.00 25.53 263 LEU A CA 1
ATOM 2116 C C . LEU A 1 263 ? 53.476 15.528 -32.950 1.00 25.53 263 LEU A C 1
ATOM 2118 O O . LEU A 1 263 ? 54.536 15.756 -33.539 1.00 25.53 263 LEU A O 1
ATOM 2122 N N . PRO A 1 264 ? 52.351 15.198 -33.654 1.00 29.81 264 PRO A N 1
ATOM 2123 C CA . PRO A 1 264 ? 51.052 15.897 -33.558 1.00 29.81 264 PRO A CA 1
ATOM 2124 C C . PRO A 1 264 ? 49.748 15.065 -33.749 1.00 29.81 264 PRO A C 1
ATOM 2126 O O . PRO A 1 264 ? 49.741 13.852 -33.923 1.00 29.81 264 PRO A O 1
ATOM 2129 N N . THR A 1 265 ? 48.626 15.792 -33.689 1.00 25.91 265 THR A N 1
ATOM 2130 C CA . THR A 1 265 ? 47.229 15.469 -34.077 1.00 25.91 265 THR A CA 1
ATOM 2131 C C . THR A 1 265 ? 47.025 15.634 -35.616 1.00 25.91 265 THR A C 1
ATOM 2133 O O . THR A 1 265 ? 48.031 15.923 -36.268 1.00 25.91 265 THR A O 1
ATOM 2136 N N . PRO A 1 266 ? 45.818 15.527 -36.255 1.00 32.25 266 PRO A N 1
ATOM 2137 C CA . PRO A 1 266 ? 44.440 15.411 -35.725 1.00 32.25 266 PRO A CA 1
ATOM 2138 C C . PRO A 1 266 ? 43.472 14.445 -36.468 1.00 32.25 266 PRO A C 1
ATOM 2140 O O . PRO A 1 266 ? 43.824 13.810 -37.455 1.00 32.25 266 PRO A O 1
ATOM 2143 N N . SER A 1 267 ? 42.201 14.405 -36.031 1.00 21.33 267 SER A N 1
ATOM 2144 C CA . SER A 1 267 ? 41.018 14.100 -36.872 1.00 21.33 267 SER A CA 1
ATOM 2145 C C . SER A 1 267 ? 39.711 14.515 -36.178 1.00 21.33 267 SER A C 1
ATOM 2147 O O . SER A 1 267 ? 39.449 14.064 -35.062 1.00 21.33 267 SER A O 1
ATOM 2149 N N . PRO A 1 268 ? 38.898 15.384 -36.806 1.00 35.06 268 PRO A N 1
ATOM 2150 C CA . PRO A 1 268 ? 37.438 15.249 -36.698 1.00 35.06 268 PRO A CA 1
ATOM 2151 C C . PRO A 1 268 ? 36.669 15.636 -37.982 1.00 35.06 268 PRO A C 1
ATOM 2153 O O . PRO A 1 268 ? 37.004 16.639 -38.600 1.00 35.06 268 PRO A O 1
ATOM 2156 N N . GLN A 1 269 ? 35.582 14.911 -38.296 1.00 24.83 269 GLN A N 1
ATOM 2157 C CA . GLN A 1 269 ? 34.237 15.406 -38.696 1.00 24.83 269 GLN A CA 1
ATOM 2158 C C . GLN A 1 269 ? 33.449 14.379 -39.537 1.00 24.83 269 GLN A C 1
ATOM 2160 O O . GLN A 1 269 ? 34.004 13.668 -40.367 1.00 24.83 269 GLN A O 1
ATOM 2165 N N . HIS A 1 270 ? 32.127 14.346 -39.335 1.00 25.12 270 HIS A N 1
ATOM 2166 C CA . HIS A 1 270 ? 31.154 13.832 -40.308 1.00 25.12 270 HIS A CA 1
ATOM 2167 C C . HIS A 1 270 ? 30.654 14.994 -41.179 1.00 25.12 270 HIS A C 1
ATOM 2169 O O . HIS A 1 270 ? 30.531 16.098 -40.658 1.00 25.12 270 HIS A O 1
ATOM 2175 N N . HIS A 1 271 ? 30.242 14.725 -42.423 1.00 27.28 271 HIS A N 1
ATOM 2176 C CA . HIS A 1 271 ? 28.904 15.068 -42.946 1.00 27.28 271 HIS A CA 1
ATOM 2177 C C . HIS A 1 271 ? 28.654 14.362 -44.299 1.00 27.28 271 HIS A C 1
ATOM 2179 O O . HIS A 1 271 ? 29.558 13.732 -44.842 1.00 27.28 271 HIS A O 1
ATOM 2185 N N . LEU A 1 272 ? 27.407 14.377 -44.790 1.00 26.81 272 LEU A N 1
ATOM 2186 C CA . LEU A 1 272 ? 26.963 13.611 -45.964 1.00 26.81 272 LEU A CA 1
ATOM 2187 C C . LEU A 1 272 ? 27.020 14.431 -47.260 1.00 26.81 272 LEU A C 1
ATOM 2189 O O . LEU A 1 272 ? 26.617 15.591 -47.252 1.00 26.81 272 LEU A O 1
ATOM 2193 N N . GLN A 1 273 ? 27.328 13.766 -48.379 1.00 26.14 273 GLN A N 1
ATOM 2194 C CA . GLN A 1 273 ? 26.723 14.013 -49.699 1.00 26.14 273 GLN A CA 1
ATOM 2195 C C . GLN A 1 273 ? 26.906 12.780 -50.617 1.00 26.14 273 GLN A C 1
ATOM 2197 O O . GLN A 1 273 ? 27.704 11.895 -50.324 1.00 26.14 273 GLN A O 1
ATOM 2202 N N . SER A 1 274 ? 26.112 12.697 -51.687 1.00 29.53 274 SER A N 1
ATOM 2203 C CA . SER A 1 274 ? 26.051 11.608 -52.693 1.00 29.53 274 SER A CA 1
ATOM 2204 C C . SER A 1 274 ? 26.156 12.236 -54.108 1.00 29.53 274 SER A C 1
ATOM 2206 O O . SER A 1 274 ? 25.988 13.459 -54.159 1.00 29.53 274 SER A O 1
ATOM 2208 N N . PRO A 1 275 ? 26.420 11.519 -55.238 1.00 38.72 275 PRO A N 1
ATOM 2209 C CA . PRO A 1 275 ? 26.135 10.100 -55.530 1.00 38.72 275 PRO A CA 1
ATOM 2210 C C . PRO A 1 275 ? 27.255 9.321 -56.304 1.00 38.72 275 PRO A C 1
ATOM 2212 O O . PRO A 1 275 ? 28.435 9.619 -56.166 1.00 38.72 275 PRO A O 1
ATOM 2215 N N . LEU A 1 276 ? 26.854 8.279 -57.061 1.00 28.27 276 LEU A N 1
ATOM 2216 C CA . LEU A 1 276 ? 27.607 7.360 -57.961 1.00 28.27 276 LEU A CA 1
ATOM 2217 C C . LEU A 1 276 ? 28.466 8.054 -59.065 1.00 28.27 276 LEU A C 1
ATOM 2219 O O . LEU A 1 276 ? 28.220 9.239 -59.297 1.00 28.27 276 LEU A O 1
ATOM 2223 N N . PRO A 1 277 ? 29.395 7.366 -59.805 1.00 36.09 277 PRO A N 1
ATOM 2224 C CA . PRO A 1 277 ? 29.366 5.937 -60.213 1.00 36.09 277 PRO A CA 1
ATOM 2225 C C . PRO A 1 277 ? 30.697 5.125 -60.162 1.00 36.09 277 PRO A C 1
ATOM 2227 O O . PRO A 1 277 ? 31.733 5.596 -59.705 1.00 36.09 277 PRO A O 1
ATOM 2230 N N . THR A 1 278 ? 30.644 3.872 -60.645 1.00 31.16 278 THR A N 1
ATOM 2231 C CA . THR A 1 278 ? 31.754 2.901 -60.830 1.00 31.16 278 THR A CA 1
ATOM 2232 C C . THR A 1 278 ? 32.528 3.106 -62.152 1.00 31.16 278 THR A C 1
ATOM 2234 O O . THR A 1 278 ? 31.982 3.708 -63.079 1.00 31.16 278 THR A O 1
ATOM 2237 N N . PRO A 1 279 ? 33.791 2.625 -62.269 1.00 35.50 279 PRO A N 1
ATOM 2238 C CA . PRO A 1 279 ? 34.038 1.310 -62.908 1.00 35.50 279 PRO A CA 1
ATOM 2239 C C . PRO A 1 279 ? 35.236 0.491 -62.340 1.00 35.50 279 PRO A C 1
ATOM 2241 O O . PRO A 1 279 ? 35.999 0.965 -61.504 1.00 35.50 279 PRO A O 1
ATOM 2244 N N . SER A 1 280 ? 35.412 -0.750 -62.823 1.00 28.66 280 SER A N 1
ATOM 2245 C CA . SER A 1 280 ? 36.584 -1.641 -62.596 1.00 28.66 280 SER A CA 1
ATOM 2246 C C . SER A 1 280 ? 37.545 -1.634 -63.810 1.00 28.66 280 SER A C 1
ATOM 2248 O O . SER A 1 280 ? 37.140 -1.114 -64.853 1.00 28.66 280 SER A O 1
ATOM 2250 N N . PRO A 1 281 ? 38.783 -2.194 -63.738 1.00 42.47 281 PRO A N 1
ATOM 2251 C CA . PRO A 1 281 ? 38.972 -3.619 -64.100 1.00 42.47 281 PRO A CA 1
ATOM 2252 C C . PRO A 1 281 ? 40.160 -4.392 -63.433 1.00 42.47 281 PRO A C 1
ATOM 2254 O O . PRO A 1 281 ? 40.847 -3.898 -62.546 1.00 42.47 281 PRO A O 1
ATOM 2257 N N . GLN A 1 282 ? 40.330 -5.641 -63.900 1.00 29.00 282 GLN A N 1
ATOM 2258 C CA . GLN A 1 282 ? 41.258 -6.766 -63.600 1.00 29.00 282 GLN A CA 1
ATOM 2259 C C . GLN A 1 282 ? 42.786 -6.432 -63.550 1.00 29.00 282 GLN A C 1
ATOM 2261 O O . GLN A 1 282 ? 43.188 -5.383 -64.038 1.00 29.00 282 GLN A O 1
ATOM 2266 N N . HIS A 1 283 ? 43.710 -7.251 -62.991 1.00 29.30 283 HIS A N 1
ATOM 2267 C CA . HIS A 1 283 ? 44.088 -8.633 -63.399 1.00 29.30 283 HIS A CA 1
ATOM 2268 C C . HIS A 1 283 ? 44.842 -9.500 -62.342 1.00 29.30 283 HIS A C 1
ATOM 2270 O O . HIS A 1 283 ? 45.621 -8.981 -61.554 1.00 29.30 283 HIS A O 1
ATOM 2276 N N . HIS A 1 284 ? 44.609 -10.829 -62.427 1.00 28.77 284 HIS A N 1
ATOM 2277 C CA . HIS A 1 284 ? 45.461 -12.051 -62.272 1.00 28.77 284 HIS A CA 1
ATOM 2278 C C . HIS A 1 284 ? 46.914 -11.950 -61.728 1.00 28.77 284 HIS A C 1
ATOM 2280 O O . HIS A 1 284 ? 47.595 -10.963 -61.962 1.00 28.77 284 HIS A O 1
ATOM 2286 N N . LEU A 1 285 ? 47.509 -12.954 -61.052 1.00 25.81 285 LEU A N 1
ATOM 2287 C CA . LEU A 1 285 ? 47.578 -14.440 -61.209 1.00 25.81 285 LEU A CA 1
ATOM 2288 C C . LEU A 1 285 ? 47.685 -15.110 -59.797 1.00 25.81 285 LEU A C 1
ATOM 2290 O O . LEU A 1 285 ? 47.943 -14.384 -58.847 1.00 25.81 285 LEU A O 1
ATOM 2294 N N . GLN A 1 286 ? 47.656 -16.418 -59.477 1.00 25.77 286 GLN A N 1
ATOM 2295 C CA . GLN A 1 286 ? 47.255 -17.757 -59.984 1.00 25.77 286 GLN A CA 1
ATOM 2296 C C . GLN A 1 286 ? 47.950 -18.795 -59.021 1.00 25.77 286 GLN A C 1
ATOM 2298 O O . GLN A 1 286 ? 48.883 -18.417 -58.316 1.00 25.77 286 GLN A O 1
ATOM 2303 N N . CYS A 1 287 ? 47.489 -20.053 -58.887 1.00 27.12 287 CYS A N 1
ATOM 2304 C CA . CYS A 1 287 ? 47.854 -20.986 -57.770 1.00 27.12 287 CYS A CA 1
ATOM 2305 C C . CYS A 1 287 ? 48.912 -22.077 -58.184 1.00 27.12 287 CYS A C 1
ATOM 2307 O O . CYS A 1 287 ? 49.492 -21.845 -59.246 1.00 27.12 287 CYS A O 1
ATOM 2309 N N . PRO A 1 288 ? 49.222 -23.225 -57.481 1.00 42.06 288 PRO A N 1
ATOM 2310 C CA . PRO A 1 288 ? 48.388 -24.093 -56.602 1.00 42.06 288 PRO A CA 1
ATOM 2311 C C . PRO A 1 288 ? 49.069 -24.769 -55.356 1.00 42.06 288 PRO A C 1
ATOM 2313 O O . PRO A 1 288 ? 50.159 -24.401 -54.931 1.00 42.06 288 PRO A O 1
ATOM 2316 N N . LEU A 1 289 ? 48.364 -25.753 -54.761 1.00 31.72 289 LEU A N 1
ATOM 2317 C CA . LEU A 1 289 ? 48.679 -26.578 -53.564 1.00 31.72 289 LEU A CA 1
ATOM 2318 C C . LEU A 1 289 ? 49.600 -27.802 -53.847 1.00 31.72 289 LEU A C 1
ATOM 2320 O O . LEU A 1 289 ? 49.790 -28.140 -55.016 1.00 31.72 289 LEU A O 1
ATOM 2324 N N . PRO A 1 290 ? 50.123 -28.513 -52.812 1.00 39.69 290 PRO A N 1
ATOM 2325 C CA . PRO A 1 290 ? 49.522 -29.821 -52.441 1.00 39.69 290 PRO A CA 1
ATOM 2326 C C . PRO A 1 290 ? 49.577 -30.223 -50.936 1.00 39.69 290 PRO A C 1
ATOM 2328 O O . PRO A 1 290 ? 50.288 -29.629 -50.130 1.00 39.69 290 PRO A O 1
ATOM 2331 N N . THR A 1 291 ? 48.864 -31.304 -50.582 1.00 33.28 291 THR A N 1
ATOM 2332 C CA . THR A 1 291 ? 48.895 -32.043 -49.287 1.00 33.28 291 THR A CA 1
ATOM 2333 C C . THR A 1 291 ? 49.211 -33.534 -49.509 1.00 33.28 291 THR A C 1
ATOM 2335 O O . THR A 1 291 ? 49.015 -34.010 -50.628 1.00 33.28 291 THR A O 1
ATOM 2338 N N . PRO A 1 292 ? 49.632 -34.302 -48.477 1.00 39.19 292 PRO A N 1
ATOM 2339 C CA . PRO A 1 292 ? 48.816 -35.468 -48.062 1.00 39.19 292 PRO A CA 1
ATOM 2340 C C . PRO A 1 292 ? 48.861 -35.827 -46.545 1.00 39.19 292 PRO A C 1
ATOM 2342 O O . PRO A 1 292 ? 49.535 -35.177 -45.751 1.00 39.19 292 PRO A O 1
ATOM 2345 N N . SER A 1 293 ? 48.135 -36.886 -46.146 1.00 28.56 293 SER A N 1
ATOM 2346 C CA . SER A 1 293 ? 48.105 -37.536 -44.803 1.00 28.56 293 SER A CA 1
ATOM 2347 C C . SER A 1 293 ? 48.481 -39.039 -44.917 1.00 28.56 293 SER A C 1
ATOM 2349 O O . SER A 1 293 ? 48.684 -39.464 -46.058 1.00 28.56 293 SER A O 1
ATOM 2351 N N . PRO A 1 294 ? 48.589 -39.867 -43.832 1.00 45.03 294 PRO A N 1
ATOM 2352 C CA . PRO A 1 294 ? 47.389 -40.580 -43.308 1.00 45.03 294 PRO A CA 1
ATOM 2353 C C . PRO A 1 294 ? 47.373 -41.132 -41.833 1.00 45.03 294 PRO A C 1
ATOM 2355 O O . PRO A 1 294 ? 48.390 -41.512 -41.271 1.00 45.03 294 PRO A O 1
ATOM 2358 N N . GLN A 1 295 ? 46.150 -41.237 -41.275 1.00 28.44 295 GLN A N 1
ATOM 2359 C CA . GLN A 1 295 ? 45.493 -42.322 -40.475 1.00 28.44 295 GLN A CA 1
ATOM 2360 C C . GLN A 1 295 ? 46.194 -43.201 -39.394 1.00 28.44 295 GLN A C 1
ATOM 2362 O O . GLN A 1 295 ? 47.229 -43.802 -39.646 1.00 28.44 295 GLN A O 1
ATOM 2367 N N . HIS A 1 296 ? 45.465 -43.479 -38.285 1.00 26.67 296 HIS A N 1
ATOM 2368 C CA . HIS A 1 296 ? 45.001 -44.838 -37.871 1.00 26.67 296 HIS A CA 1
ATOM 2369 C C . HIS A 1 296 ? 43.837 -44.788 -36.818 1.00 26.67 296 HIS A C 1
ATOM 2371 O O . HIS A 1 296 ? 43.440 -43.702 -36.402 1.00 26.67 296 HIS A O 1
ATOM 2377 N N . HIS A 1 297 ? 43.229 -45.940 -36.466 1.00 28.20 297 HIS A N 1
ATOM 2378 C CA . HIS A 1 297 ? 41.912 -46.126 -35.776 1.00 28.20 297 HIS A CA 1
ATOM 2379 C C . HIS A 1 297 ? 41.940 -46.053 -34.214 1.00 28.20 297 HIS A C 1
ATOM 2381 O O . HIS A 1 297 ? 43.021 -46.109 -33.640 1.00 28.20 297 HIS A O 1
ATOM 2387 N N . LEU A 1 298 ? 40.831 -45.886 -33.449 1.00 23.72 298 LEU A N 1
ATOM 2388 C CA . LEU A 1 298 ? 39.703 -46.831 -33.169 1.00 23.72 298 LEU A CA 1
ATOM 2389 C C . LEU A 1 298 ? 38.459 -46.150 -32.501 1.00 23.72 298 LEU A C 1
ATOM 2391 O O . LEU A 1 298 ? 38.485 -44.949 -32.253 1.00 23.72 298 LEU A O 1
ATOM 2395 N N . GLN A 1 299 ? 37.359 -46.886 -32.226 1.00 25.58 299 GLN A N 1
ATOM 2396 C CA . GLN A 1 299 ? 36.035 -46.343 -31.811 1.00 25.58 299 GLN A CA 1
ATOM 2397 C C . GLN A 1 299 ? 35.479 -46.825 -30.441 1.00 25.58 299 GLN A C 1
ATOM 2399 O O . GLN A 1 299 ? 35.515 -48.018 -30.157 1.00 25.58 299 GLN A O 1
ATOM 2404 N N . SER A 1 300 ? 34.743 -45.925 -29.752 1.00 26.44 300 SER A N 1
ATOM 2405 C CA . SER A 1 300 ? 33.612 -46.162 -28.799 1.00 26.44 300 SER A CA 1
ATOM 2406 C C . SER A 1 300 ? 33.885 -46.818 -27.417 1.00 26.44 300 SER A C 1
ATOM 2408 O O . SER A 1 300 ? 34.904 -47.490 -27.281 1.00 26.44 300 SER A O 1
ATOM 2410 N N . PRO A 1 301 ? 32.978 -46.722 -26.402 1.00 35.47 301 PRO A N 1
ATOM 2411 C CA . PRO A 1 301 ? 31.816 -45.829 -26.188 1.00 35.47 301 PRO A CA 1
ATOM 2412 C C . PRO A 1 301 ? 31.871 -45.032 -24.837 1.00 35.47 301 PRO A C 1
ATOM 2414 O O . PRO A 1 301 ? 32.930 -44.882 -24.236 1.00 35.47 301 PRO A O 1
ATOM 2417 N N . LEU A 1 302 ? 30.729 -44.487 -24.373 1.00 31.69 302 LEU A N 1
ATOM 2418 C CA . LEU A 1 302 ? 30.541 -43.690 -23.132 1.00 31.69 302 LEU A CA 1
ATOM 2419 C C . LEU A 1 302 ? 30.877 -44.418 -21.809 1.00 31.69 302 LEU A C 1
ATOM 2421 O O . LEU A 1 302 ? 30.693 -45.631 -21.704 1.00 31.69 302 LEU A O 1
ATOM 2425 N N . PRO A 1 303 ? 31.155 -43.637 -20.743 1.00 30.88 303 PRO A N 1
ATOM 2426 C CA . PRO A 1 303 ? 30.420 -43.835 -19.483 1.00 30.88 303 PRO A CA 1
ATOM 2427 C C . PRO A 1 303 ? 29.904 -42.538 -18.815 1.00 30.88 303 PRO A C 1
ATOM 2429 O O . PRO A 1 303 ? 30.514 -41.473 -18.895 1.00 30.88 303 PRO A O 1
ATOM 2432 N N . THR A 1 304 ? 28.798 -42.654 -18.075 1.00 30.69 304 THR A N 1
ATOM 2433 C CA . THR A 1 304 ? 28.275 -41.646 -17.129 1.00 30.69 304 THR A CA 1
ATOM 2434 C C . THR A 1 304 ? 28.809 -41.863 -15.705 1.00 30.69 304 THR A C 1
ATOM 2436 O O . THR A 1 304 ? 28.861 -43.016 -15.276 1.00 30.69 304 THR A O 1
ATOM 2439 N N . PRO A 1 305 ? 29.061 -40.804 -14.912 1.00 30.92 305 PRO A N 1
ATOM 2440 C CA . PRO A 1 305 ? 29.195 -40.909 -13.459 1.00 30.92 305 PRO A CA 1
ATOM 2441 C C . PRO A 1 305 ? 28.003 -40.288 -12.699 1.00 30.92 305 PRO A C 1
ATOM 2443 O O . PRO A 1 305 ? 27.650 -39.126 -12.899 1.00 30.92 305 PRO A O 1
ATOM 2446 N N . SER A 1 306 ? 27.414 -41.055 -11.781 1.00 25.31 306 SER A N 1
ATOM 2447 C CA . SER A 1 306 ? 26.472 -40.578 -10.750 1.00 25.31 306 SER A CA 1
ATOM 2448 C C . SER A 1 306 ? 27.230 -40.137 -9.476 1.00 25.31 306 SER A C 1
ATOM 2450 O O . SER A 1 306 ? 28.385 -40.533 -9.304 1.00 25.31 306 SER A O 1
ATOM 2452 N N . PRO A 1 307 ? 26.643 -39.313 -8.581 1.00 33.38 307 PRO A N 1
ATOM 2453 C CA . PRO A 1 307 ? 27.364 -38.735 -7.439 1.00 33.38 307 PRO A CA 1
ATOM 2454 C C . PRO A 1 307 ? 27.610 -39.730 -6.288 1.00 33.38 307 PRO A C 1
ATOM 2456 O O . PRO A 1 307 ? 26.918 -40.738 -6.163 1.00 33.38 307 PRO A O 1
ATOM 2459 N N . GLN A 1 308 ? 28.571 -39.410 -5.409 1.00 25.36 308 GLN A N 1
ATOM 2460 C CA . GLN A 1 308 ? 28.886 -40.176 -4.192 1.00 25.36 308 GLN A CA 1
ATOM 2461 C C . GLN A 1 308 ? 28.668 -39.369 -2.896 1.00 25.36 308 GLN A C 1
ATOM 2463 O O . GLN A 1 308 ? 28.768 -38.143 -2.879 1.00 25.36 308 GLN A O 1
ATOM 2468 N N . HIS A 1 309 ? 28.395 -40.101 -1.810 1.00 27.16 309 HIS A N 1
ATOM 2469 C CA . HIS A 1 309 ? 28.113 -39.637 -0.441 1.00 27.16 309 HIS A CA 1
ATOM 2470 C C . HIS A 1 309 ? 29.182 -40.213 0.535 1.00 27.16 309 HIS A C 1
ATOM 2472 O O . HIS A 1 309 ? 29.977 -41.055 0.130 1.00 27.16 309 HIS A O 1
ATOM 2478 N N . HIS A 1 310 ? 29.301 -39.860 1.824 1.00 27.67 310 HIS A N 1
ATOM 2479 C CA . HIS A 1 310 ? 28.392 -39.137 2.733 1.00 27.67 310 HIS A CA 1
ATOM 2480 C C . HIS A 1 310 ? 29.096 -37.904 3.380 1.00 27.67 310 HIS A C 1
ATOM 2482 O O . HIS A 1 310 ? 29.698 -37.153 2.624 1.00 27.67 310 HIS A O 1
ATOM 2488 N N . LEU A 1 311 ? 29.050 -37.517 4.670 1.00 24.89 311 LEU A N 1
ATOM 2489 C CA . LEU A 1 311 ? 28.822 -38.193 5.964 1.00 24.89 311 LEU A CA 1
ATOM 2490 C C . LEU A 1 311 ? 27.976 -37.335 6.928 1.00 24.89 311 LEU A C 1
ATOM 2492 O O . LEU A 1 311 ? 28.218 -36.142 7.091 1.00 24.89 311 LEU A O 1
ATOM 2496 N N . GLN A 1 312 ? 27.026 -37.977 7.613 1.00 27.05 312 GLN A N 1
ATOM 2497 C CA . GLN A 1 312 ? 26.214 -37.431 8.708 1.00 27.05 312 GLN A CA 1
ATOM 2498 C C . GLN A 1 312 ? 25.820 -38.599 9.635 1.00 27.05 312 GLN A C 1
ATOM 2500 O O . GLN A 1 312 ? 25.656 -39.721 9.156 1.00 27.05 312 GLN A O 1
ATOM 2505 N N . SER A 1 313 ? 25.707 -38.377 10.948 1.00 28.36 313 SER A N 1
ATOM 2506 C CA . SER A 1 313 ? 25.422 -39.427 11.945 1.00 28.36 313 SER A CA 1
ATOM 2507 C C . SER A 1 313 ? 24.788 -38.809 13.221 1.00 28.36 313 SER A C 1
ATOM 2509 O O . SER A 1 313 ? 24.791 -37.583 13.346 1.00 28.36 313 SER A O 1
ATOM 2511 N N . PRO A 1 314 ? 24.088 -39.577 14.085 1.00 34.50 314 PRO A N 1
ATOM 2512 C CA . PRO A 1 314 ? 22.629 -39.675 13.936 1.00 34.50 314 PRO A CA 1
ATOM 2513 C C . PRO A 1 314 ? 21.829 -39.483 15.248 1.00 34.50 314 PRO A C 1
ATOM 2515 O O . PRO A 1 314 ? 22.396 -39.391 16.334 1.00 34.50 314 PRO A O 1
ATOM 2518 N N . LEU A 1 315 ? 20.491 -39.501 15.152 1.00 25.70 315 LEU A N 1
ATOM 2519 C CA . LEU A 1 315 ? 19.573 -39.727 16.285 1.00 25.70 315 LEU A CA 1
ATOM 2520 C C . LEU A 1 315 ? 18.731 -41.010 16.065 1.00 25.70 315 LEU A C 1
ATOM 2522 O O . LEU A 1 315 ? 18.600 -41.448 14.919 1.00 25.70 315 LEU A O 1
ATOM 2526 N N . PRO A 1 316 ? 18.193 -41.640 17.131 1.00 31.94 316 PRO A N 1
ATOM 2527 C CA . PRO A 1 316 ? 17.687 -43.016 17.079 1.00 31.94 316 PRO A CA 1
ATOM 2528 C C . PRO A 1 316 ? 16.193 -43.159 16.733 1.00 31.94 316 PRO A C 1
ATOM 2530 O O . PRO A 1 316 ? 15.370 -42.301 17.048 1.00 31.94 316 PRO A O 1
ATOM 2533 N N . THR A 1 317 ? 15.845 -44.318 16.169 1.00 28.23 317 THR A N 1
ATOM 2534 C CA . THR A 1 317 ? 14.478 -44.856 16.046 1.00 28.23 317 THR A CA 1
ATOM 2535 C C . THR A 1 317 ? 14.141 -45.813 17.200 1.00 28.23 317 THR A C 1
ATOM 2537 O O . THR A 1 317 ? 15.032 -46.285 17.910 1.00 28.23 317 THR A O 1
ATOM 2540 N N . PRO A 1 318 ? 12.852 -46.147 17.377 1.00 30.14 318 PRO A N 1
ATOM 2541 C CA . PRO A 1 318 ? 12.489 -47.570 17.377 1.00 30.14 318 PRO A CA 1
ATOM 2542 C C . PRO A 1 318 ? 11.362 -47.921 16.380 1.00 30.14 318 PRO A C 1
ATOM 2544 O O . PRO A 1 318 ? 10.733 -47.049 15.786 1.00 30.14 318 PRO A O 1
ATOM 2547 N N . SER A 1 319 ? 11.156 -49.225 16.165 1.00 27.33 319 SER A N 1
ATOM 2548 C CA . SER A 1 319 ? 10.315 -49.814 15.100 1.00 27.33 319 SER A CA 1
ATOM 2549 C C . SER A 1 319 ? 8.878 -50.159 15.556 1.00 27.33 319 SER A C 1
ATOM 2551 O O . SER A 1 319 ? 8.646 -50.269 16.760 1.00 27.33 319 SER A O 1
ATOM 2553 N N . PRO A 1 320 ? 7.910 -50.359 14.632 1.00 34.00 320 PRO A N 1
ATOM 2554 C CA . PRO A 1 320 ? 6.516 -50.684 14.966 1.00 34.00 320 PRO A CA 1
ATOM 2555 C C . PRO A 1 320 ? 6.262 -52.180 15.249 1.00 34.00 320 PRO A C 1
ATOM 2557 O O . PRO A 1 320 ? 7.036 -53.045 14.842 1.00 34.00 320 PRO A O 1
ATOM 2560 N N . LEU A 1 321 ? 5.121 -52.479 15.886 1.00 25.78 321 LEU A N 1
ATOM 2561 C CA . LEU A 1 321 ? 4.572 -53.830 16.106 1.00 25.78 321 LEU A CA 1
ATOM 2562 C C . LEU A 1 321 ? 3.073 -53.907 15.727 1.00 25.78 321 LEU A C 1
ATOM 2564 O O . LEU A 1 321 ? 2.459 -52.903 15.374 1.00 25.78 321 LEU A O 1
ATOM 2568 N N . HIS A 1 322 ? 2.513 -55.122 15.718 1.00 28.69 322 HIS A N 1
ATOM 2569 C CA . HIS A 1 322 ? 1.328 -55.519 14.935 1.00 28.69 322 HIS A CA 1
ATOM 2570 C C . HIS A 1 322 ? 0.018 -55.719 15.740 1.00 28.69 322 HIS A C 1
ATOM 2572 O O . HIS A 1 322 ? 0.072 -56.185 16.873 1.00 28.69 322 HIS A O 1
ATOM 2578 N N . HIS A 1 323 ? -1.130 -55.577 15.041 1.00 29.58 323 HIS A N 1
ATOM 2579 C CA . HIS A 1 323 ? -2.443 -56.234 15.300 1.00 29.58 323 HIS A CA 1
ATOM 2580 C C . HIS A 1 323 ? -3.282 -55.777 16.537 1.00 29.58 323 HIS A C 1
ATOM 2582 O O . HIS A 1 323 ? -2.723 -55.260 17.492 1.00 29.58 323 HIS A O 1
ATOM 2588 N N . GLN A 1 324 ? -4.630 -55.903 16.605 1.00 26.25 324 GLN A N 1
ATOM 2589 C CA . GLN A 1 324 ? -5.679 -56.356 15.648 1.00 26.25 324 GLN A CA 1
ATOM 2590 C C . GLN A 1 324 ? -7.114 -55.878 16.047 1.00 26.25 324 GLN A C 1
ATOM 2592 O O . GLN A 1 324 ? -7.403 -55.838 17.234 1.00 26.25 324 GLN A O 1
ATOM 2597 N N . GLN A 1 325 ? -8.016 -55.700 15.053 1.00 27.03 325 GLN A N 1
ATOM 2598 C CA . GLN A 1 325 ? -9.515 -55.757 15.112 1.00 27.03 325 GLN A CA 1
ATOM 2599 C C . GLN A 1 325 ? -10.274 -54.728 16.015 1.00 27.03 325 GLN A C 1
ATOM 2601 O O . GLN A 1 325 ? -9.675 -54.108 16.879 1.00 27.03 325 GLN A O 1
ATOM 2606 N N . ALA A 1 326 ? -11.578 -54.416 15.847 1.00 26.86 326 ALA A N 1
ATOM 2607 C CA . ALA A 1 326 ? -12.648 -54.924 14.955 1.00 26.86 326 ALA A CA 1
ATOM 2608 C C . ALA A 1 326 ? -13.582 -53.785 14.408 1.00 26.86 326 ALA A C 1
ATOM 2610 O O . ALA A 1 326 ? -13.560 -52.691 14.971 1.00 26.86 326 ALA A O 1
ATOM 2611 N N . PRO A 1 327 ? -14.407 -54.003 13.348 1.00 39.06 327 PRO A N 1
ATOM 2612 C CA . PRO A 1 327 ? -15.220 -52.958 12.677 1.00 39.06 327 PRO A CA 1
ATOM 2613 C C . PRO A 1 327 ? -16.755 -53.207 12.647 1.00 39.06 327 PRO A C 1
ATOM 2615 O O . PRO A 1 327 ? -17.182 -54.301 13.003 1.00 39.06 327 PRO A O 1
ATOM 2618 N N . LEU A 1 328 ? -17.543 -52.227 12.135 1.00 28.08 328 LEU A N 1
ATOM 2619 C CA . LEU A 1 328 ? -18.839 -52.293 11.376 1.00 28.08 328 LEU A CA 1
ATOM 2620 C C . LEU A 1 328 ? -19.747 -51.056 11.659 1.00 28.08 328 LEU A C 1
ATOM 2622 O O . LEU A 1 328 ? -19.525 -50.407 12.681 1.00 28.08 328 LEU A O 1
ATOM 2626 N N . PRO A 1 329 ? -20.802 -50.736 10.857 1.00 36.34 329 PRO A N 1
ATOM 2627 C CA . PRO A 1 329 ? -21.190 -51.251 9.530 1.00 36.34 329 PRO A CA 1
ATOM 2628 C C . PRO A 1 329 ? -21.422 -50.171 8.433 1.00 36.34 329 PRO A C 1
ATOM 2630 O O . PRO A 1 329 ? -21.577 -48.985 8.710 1.00 36.34 329 PRO A O 1
ATOM 2633 N N . THR A 1 330 ? -21.581 -50.617 7.180 1.00 34.28 330 THR A N 1
ATOM 2634 C CA . THR A 1 330 ? -22.196 -49.864 6.062 1.00 34.28 330 THR A CA 1
ATOM 2635 C C . THR A 1 330 ? -23.154 -50.759 5.252 1.00 34.28 330 THR A C 1
ATOM 2637 O O . THR A 1 330 ? -22.930 -51.968 5.166 1.00 34.28 330 THR A O 1
ATOM 2640 N N . PRO A 1 331 ? -24.189 -50.196 4.597 1.00 31.80 331 PRO A N 1
ATOM 2641 C CA . PRO A 1 331 ? -24.856 -50.794 3.434 1.00 31.80 331 PRO A CA 1
ATOM 2642 C C . PRO A 1 331 ? -24.461 -50.023 2.147 1.00 31.80 331 PRO A C 1
ATOM 2644 O O . PRO A 1 331 ? -24.620 -48.811 2.089 1.00 31.80 331 PRO A O 1
ATOM 2647 N N . SER A 1 332 ? -23.767 -50.600 1.156 1.00 26.52 332 SER A N 1
ATOM 2648 C CA . SER A 1 332 ? -24.122 -51.710 0.236 1.00 26.52 332 SER A CA 1
ATOM 2649 C C . SER A 1 332 ? -24.856 -51.258 -1.051 1.00 26.52 332 SER A C 1
ATOM 2651 O O . SER A 1 332 ? -26.052 -50.986 -0.986 1.00 26.52 332 SER A O 1
ATOM 2653 N N . PRO A 1 333 ? -24.180 -51.231 -2.226 1.00 37.97 333 PRO A N 1
ATOM 2654 C CA . PRO A 1 333 ? -24.779 -50.925 -3.534 1.00 37.97 333 PRO A CA 1
ATOM 2655 C C . PRO A 1 333 ? -24.984 -52.158 -4.450 1.00 37.97 333 PRO A C 1
ATOM 2657 O O . PRO A 1 333 ? -24.224 -53.125 -4.394 1.00 37.97 333 PRO A O 1
ATOM 2660 N N . ARG A 1 334 ? -25.983 -52.083 -5.344 1.00 28.39 334 ARG A N 1
ATOM 2661 C CA . ARG A 1 334 ? -26.313 -52.985 -6.481 1.00 28.39 334 ARG A CA 1
ATOM 2662 C C . ARG A 1 334 ? -27.227 -52.202 -7.452 1.00 28.39 334 ARG A C 1
ATOM 2664 O O . ARG A 1 334 ? -27.975 -51.369 -6.957 1.00 28.39 334 ARG A O 1
ATOM 2671 N N . LEU A 1 335 ? -27.295 -52.417 -8.773 1.00 27.67 335 LEU A N 1
ATOM 2672 C CA . LEU A 1 335 ? -26.478 -53.149 -9.769 1.00 27.67 335 LEU A CA 1
ATOM 2673 C C . LEU A 1 335 ? -26.895 -52.653 -11.190 1.00 27.67 335 LEU A C 1
ATOM 2675 O O . LEU A 1 335 ? -27.865 -51.909 -11.278 1.00 27.67 335 LEU A O 1
ATOM 2679 N N . GLN A 1 336 ? -26.243 -53.141 -12.263 1.00 26.03 336 GLN A N 1
ATOM 2680 C CA . GLN A 1 336 ? -26.577 -52.933 -13.701 1.00 26.03 336 GLN A CA 1
ATOM 2681 C C . GLN A 1 336 ? -26.393 -51.499 -14.269 1.00 26.03 336 GLN A C 1
ATOM 2683 O O . GLN A 1 336 ? -26.436 -50.531 -13.521 1.00 26.03 336 GLN A O 1
ATOM 2688 N N . GLN A 1 337 ? -26.268 -51.279 -15.590 1.00 28.23 337 GLN A N 1
ATOM 2689 C CA . GLN A 1 337 ? -25.376 -51.889 -16.609 1.00 28.23 337 GLN A CA 1
ATOM 2690 C C . GLN A 1 337 ? -25.436 -51.062 -17.925 1.00 28.23 337 GLN A C 1
ATOM 2692 O O . GLN A 1 337 ? -26.508 -50.600 -18.292 1.00 28.23 337 GLN A O 1
ATOM 2697 N N . ASP A 1 338 ? -24.302 -50.978 -18.633 1.00 28.86 338 ASP A N 1
ATOM 2698 C CA . ASP A 1 338 ? -24.138 -50.904 -20.105 1.00 28.86 338 ASP A CA 1
ATOM 2699 C C . ASP A 1 338 ? -24.567 -49.676 -20.973 1.00 28.86 338 ASP A C 1
ATOM 2701 O O . ASP A 1 338 ? -25.742 -49.356 -21.125 1.00 28.86 338 ASP A O 1
ATOM 2705 N N . LEU A 1 339 ? -23.564 -49.170 -21.732 1.00 28.28 339 LEU A N 1
ATOM 2706 C CA . LEU A 1 339 ? -23.608 -48.511 -23.071 1.00 28.28 339 LEU A CA 1
ATOM 2707 C C . LEU A 1 339 ? -23.988 -46.988 -23.156 1.00 28.28 339 LEU A C 1
ATOM 2709 O O . LEU A 1 339 ? -24.405 -46.414 -22.155 1.00 28.28 339 LEU A O 1
ATOM 2713 N N . PRO A 1 340 ? -23.706 -46.263 -24.278 1.00 41.31 340 PRO A N 1
ATOM 2714 C CA . PRO A 1 340 ? -22.348 -45.791 -24.620 1.00 41.31 340 PRO A CA 1
ATOM 2715 C C . PRO A 1 340 ? -22.269 -44.314 -25.135 1.00 41.31 340 PRO A C 1
ATOM 2717 O O . PRO A 1 340 ? -23.186 -43.520 -24.961 1.00 41.31 340 PRO A O 1
ATOM 2720 N N . ASP A 1 341 ? -21.136 -43.957 -25.759 1.00 26.59 341 ASP A N 1
ATOM 2721 C CA . ASP A 1 341 ? -20.658 -42.616 -26.153 1.00 26.59 341 ASP A CA 1
ATOM 2722 C C . ASP A 1 341 ? -21.553 -41.668 -27.005 1.00 26.59 341 ASP A C 1
ATOM 2724 O O . ASP A 1 341 ? -22.248 -42.083 -27.930 1.00 26.59 341 ASP A O 1
ATOM 2728 N N . ASN A 1 342 ? -21.246 -40.365 -26.839 1.00 28.39 342 ASN A N 1
ATOM 2729 C CA . ASN A 1 342 ? -20.895 -39.361 -27.879 1.00 28.39 342 ASN A CA 1
ATOM 2730 C C . ASN A 1 342 ? -21.812 -38.159 -28.258 1.00 28.39 342 ASN A C 1
ATOM 2732 O O . ASN A 1 342 ? -23.027 -38.236 -28.386 1.00 28.39 342 ASN A O 1
ATOM 2736 N N . THR A 1 343 ? -21.107 -37.060 -28.591 1.00 27.67 343 THR A N 1
ATOM 2737 C CA . THR A 1 343 ? -21.455 -35.900 -29.461 1.00 27.67 343 THR A CA 1
ATOM 2738 C C . THR A 1 343 ? -22.514 -34.829 -29.086 1.00 27.67 343 THR A C 1
ATOM 2740 O O . THR A 1 343 ? -23.691 -34.963 -29.377 1.00 27.67 343 THR A O 1
ATOM 2743 N N . LEU A 1 344 ? -21.978 -33.659 -28.683 1.00 28.09 344 LEU A N 1
ATOM 2744 C CA . LEU A 1 344 ? -22.195 -32.285 -29.217 1.00 28.09 344 LEU A CA 1
ATOM 2745 C C . LEU A 1 344 ? -23.534 -31.488 -29.105 1.00 28.09 344 LEU A C 1
ATOM 2747 O O . LEU A 1 344 ? -24.630 -31.982 -29.306 1.00 28.09 344 LEU A O 1
ATOM 2751 N N . LEU A 1 345 ? -23.324 -30.159 -28.994 1.00 27.78 345 LEU A N 1
ATOM 2752 C CA . LEU A 1 345 ? -24.160 -29.000 -29.403 1.00 27.78 345 LEU A CA 1
ATOM 2753 C C . LEU A 1 345 ? -25.372 -28.521 -28.559 1.00 27.78 345 LEU A C 1
ATOM 2755 O O . LEU A 1 345 ? -26.514 -28.901 -28.758 1.00 27.78 345 LEU A O 1
ATOM 2759 N N . GLN A 1 346 ? -25.070 -27.517 -27.723 1.00 27.11 346 GLN A N 1
ATOM 2760 C CA . GLN A 1 346 ? -25.681 -26.170 -27.653 1.00 27.11 346 GLN A CA 1
ATOM 2761 C C . GLN A 1 346 ? -27.212 -25.924 -27.790 1.00 27.11 346 GLN A C 1
ATOM 2763 O O . GLN A 1 346 ? -27.802 -26.092 -28.848 1.00 27.11 346 GLN A O 1
ATOM 2768 N N . GLN A 1 347 ? -27.691 -25.170 -26.783 1.00 26.97 347 GLN A N 1
ATOM 2769 C CA . GLN A 1 347 ? -28.659 -24.047 -26.812 1.00 26.97 347 GLN A CA 1
ATOM 2770 C C . GLN A 1 347 ? -30.175 -24.252 -26.548 1.00 26.97 347 GLN A C 1
ATOM 2772 O O . GLN A 1 347 ? -30.906 -24.861 -27.316 1.00 26.97 347 GLN A O 1
ATOM 2777 N N . ASN A 1 348 ? -30.615 -23.470 -25.544 1.00 28.41 348 ASN A N 1
ATOM 2778 C CA . ASN A 1 348 ? -31.904 -22.778 -25.355 1.00 28.41 348 ASN A CA 1
ATOM 2779 C C . ASN A 1 348 ? -33.142 -23.530 -24.813 1.00 28.41 348 ASN A C 1
ATOM 2781 O O . ASN A 1 348 ? -33.663 -24.446 -25.433 1.00 28.41 348 ASN A O 1
ATOM 2785 N N . HIS A 1 349 ? -33.696 -22.949 -23.730 1.00 26.39 349 HIS A N 1
ATOM 2786 C CA . HIS A 1 349 ? -35.004 -23.215 -23.095 1.00 26.39 349 HIS A CA 1
ATOM 2787 C C . HIS A 1 349 ? -35.200 -24.639 -22.505 1.00 26.39 349 HIS A C 1
ATOM 2789 O O . HIS A 1 349 ? -34.548 -25.589 -22.904 1.00 26.39 349 HIS A O 1
ATOM 2795 N N . MET A 1 350 ? -36.031 -24.866 -21.479 1.00 24.22 350 MET A N 1
ATOM 2796 C CA . MET A 1 350 ? -37.189 -24.100 -20.983 1.00 24.22 350 MET A CA 1
ATOM 2797 C C . MET A 1 350 ? -37.257 -24.082 -19.430 1.00 24.22 350 MET A C 1
ATOM 2799 O O . MET A 1 350 ? -36.294 -24.406 -18.742 1.00 24.22 350 MET A O 1
ATOM 2803 N N . GLN A 1 351 ? -38.391 -23.643 -18.887 1.00 25.94 351 GLN A N 1
ATOM 2804 C CA . GLN A 1 351 ? -38.701 -23.403 -17.471 1.00 25.94 351 GLN A CA 1
ATOM 2805 C C . GLN A 1 351 ? -39.589 -24.535 -16.888 1.00 25.94 351 GLN A C 1
ATOM 2807 O O . GLN A 1 351 ? -40.087 -25.363 -17.643 1.00 25.94 351 GLN A O 1
ATOM 2812 N N . LEU A 1 352 ? -39.863 -24.484 -15.572 1.00 25.33 352 LEU A N 1
ATOM 2813 C CA . LEU A 1 352 ? -40.882 -25.244 -14.802 1.00 25.33 352 LEU A CA 1
ATOM 2814 C C . LEU A 1 352 ? -40.622 -26.726 -14.445 1.00 25.33 352 LEU A C 1
ATOM 2816 O O . LEU A 1 352 ? -40.710 -27.610 -15.288 1.00 25.33 352 LEU A O 1
ATOM 2820 N N . LEU A 1 353 ? -40.459 -26.962 -13.134 1.00 23.81 353 LEU A N 1
ATOM 2821 C CA . LEU A 1 353 ? -41.191 -27.911 -12.258 1.00 23.81 353 LEU A CA 1
ATOM 2822 C C . LEU A 1 353 ? -40.627 -27.695 -10.829 1.00 23.81 353 LEU A C 1
ATOM 2824 O O . LEU A 1 353 ? -39.484 -28.048 -10.568 1.00 23.81 353 LEU A O 1
ATOM 2828 N N . LEU A 1 354 ? -41.197 -26.814 -10.000 1.00 25.69 354 LEU A N 1
ATOM 2829 C CA . LEU A 1 354 ? -42.380 -26.970 -9.128 1.00 25.69 354 LEU A CA 1
ATOM 2830 C C . LEU A 1 354 ? -42.219 -27.957 -7.945 1.00 25.69 354 LEU A C 1
ATOM 2832 O O . LEU A 1 354 ? -42.233 -29.170 -8.106 1.00 25.69 354 LEU A O 1
ATOM 2836 N N . ASP A 1 355 ? -42.166 -27.340 -6.761 1.00 24.95 355 ASP A N 1
ATOM 2837 C CA . ASP A 1 355 ? -42.806 -27.689 -5.484 1.00 24.95 355 ASP A CA 1
ATOM 2838 C C . ASP A 1 355 ? -42.488 -28.997 -4.732 1.00 24.95 355 ASP A C 1
ATOM 2840 O O . ASP A 1 355 ? -43.105 -30.045 -4.902 1.00 24.95 355 ASP A O 1
ATOM 2844 N N . SER A 1 356 ? -41.662 -28.851 -3.689 1.00 25.70 356 SER A N 1
ATOM 2845 C CA . SER A 1 356 ? -42.004 -29.223 -2.297 1.00 25.70 356 SER A CA 1
ATOM 2846 C C . SER A 1 356 ? -40.951 -28.638 -1.332 1.00 25.70 356 SER A C 1
ATOM 2848 O O . SER A 1 356 ? -39.782 -28.541 -1.682 1.00 25.70 356 SER A O 1
ATOM 2850 N N . SER A 1 357 ? -41.264 -28.189 -0.112 1.00 26.52 357 SER A N 1
ATOM 2851 C CA . SER A 1 357 ? -42.562 -28.056 0.572 1.00 26.52 357 SER A CA 1
ATOM 2852 C C . SER A 1 357 ? -42.476 -27.005 1.689 1.00 26.52 357 SER A C 1
ATOM 2854 O O . SER A 1 357 ? -41.482 -26.987 2.418 1.00 26.52 357 SER A O 1
ATOM 2856 N N . SER A 1 358 ? -43.531 -26.217 1.918 1.00 26.08 358 SER A N 1
ATOM 2857 C CA . SER A 1 358 ? -43.687 -25.435 3.154 1.00 26.08 358 SER A CA 1
ATOM 2858 C C . SER A 1 358 ? -45.137 -25.427 3.657 1.00 26.08 358 SER A C 1
ATOM 2860 O O . SER A 1 358 ? -46.089 -25.208 2.915 1.00 26.08 358 SER A O 1
ATOM 2862 N N . LEU A 1 359 ? -45.284 -25.690 4.955 1.00 27.88 359 LEU A N 1
ATOM 2863 C CA . LEU A 1 359 ? -46.495 -25.574 5.774 1.00 27.88 359 LEU A CA 1
ATOM 2864 C C . LEU A 1 359 ? -46.018 -24.979 7.124 1.00 27.88 359 LEU A C 1
ATOM 2866 O O . LEU A 1 359 ? -44.865 -25.184 7.495 1.00 27.88 359 LEU A O 1
ATOM 2870 N N . TYR A 1 360 ? -46.786 -24.205 7.893 1.00 26.81 360 TYR A N 1
ATOM 2871 C CA . TYR A 1 360 ? -48.239 -24.230 8.072 1.00 26.81 360 TYR A CA 1
ATOM 2872 C C . TYR A 1 360 ? -48.871 -22.824 8.199 1.00 26.81 360 TYR A C 1
ATOM 2874 O O . TYR A 1 360 ? -48.334 -21.954 8.875 1.00 26.81 360 TYR A O 1
ATOM 2882 N N . THR A 1 361 ? -50.055 -22.672 7.592 1.00 27.19 361 THR A N 1
ATOM 2883 C CA . THR A 1 361 ? -51.213 -21.819 7.974 1.00 27.19 361 THR A CA 1
ATOM 2884 C C . THR A 1 361 ? -51.014 -20.459 8.669 1.00 27.19 361 THR A C 1
ATOM 2886 O O . THR A 1 361 ? -50.656 -20.387 9.843 1.00 27.19 361 THR A O 1
ATOM 2889 N N . GLN A 1 362 ? -51.534 -19.406 8.025 1.00 25.95 362 GLN A N 1
ATOM 2890 C CA . GLN A 1 362 ? -52.226 -18.298 8.706 1.00 25.95 362 GLN A CA 1
ATOM 2891 C C . GLN A 1 362 ? -53.750 -18.478 8.586 1.00 25.95 362 GLN A C 1
ATOM 2893 O O . GLN A 1 362 ? -54.231 -18.974 7.566 1.00 25.95 362 GLN A O 1
ATOM 2898 N N . SER A 1 363 ? -54.509 -18.036 9.591 1.00 26.20 363 SER A N 1
ATOM 2899 C CA . SER A 1 363 ? -55.960 -17.828 9.500 1.00 26.20 363 SER A CA 1
ATOM 2900 C C . SER A 1 363 ? -56.274 -16.376 9.115 1.00 26.20 363 SER A C 1
ATOM 2902 O O . SER A 1 363 ? -55.577 -15.447 9.517 1.00 26.20 363 SER A O 1
ATOM 2904 N N . GLN A 1 364 ? -57.315 -16.181 8.304 1.00 28.89 364 GLN A N 1
ATOM 2905 C CA . GLN A 1 364 ? -57.707 -14.875 7.765 1.00 28.89 364 GLN A CA 1
ATOM 2906 C C . GLN A 1 364 ? -58.535 -14.046 8.758 1.00 28.89 364 GLN A C 1
ATOM 2908 O O . GLN A 1 364 ? -59.360 -14.600 9.478 1.00 28.89 364 GLN A O 1
ATOM 2913 N N . PHE A 1 365 ? -58.431 -12.718 8.655 1.00 25.83 365 PHE A N 1
ATOM 2914 C CA . PHE A 1 365 ? -59.553 -11.793 8.860 1.00 25.83 365 PHE A CA 1
ATOM 2915 C C . PHE A 1 365 ? -59.485 -10.666 7.806 1.00 25.83 365 PHE A C 1
ATOM 2917 O O . PHE A 1 365 ? -58.378 -10.260 7.442 1.00 25.83 365 PHE A O 1
ATOM 2924 N N . PRO A 1 366 ? -60.624 -10.186 7.270 1.00 40.53 366 PRO A N 1
ATOM 2925 C CA . PRO A 1 366 ? -60.658 -9.147 6.240 1.00 40.53 366 PRO A CA 1
ATOM 2926 C C . PRO A 1 366 ? -60.705 -7.728 6.830 1.00 40.53 366 PRO A C 1
ATOM 2928 O O . PRO A 1 366 ? -61.187 -7.520 7.941 1.00 40.53 366 PRO A O 1
ATOM 2931 N N . ASN A 1 367 ? -60.283 -6.736 6.040 1.00 27.20 367 ASN A N 1
ATOM 2932 C CA . ASN A 1 367 ? -60.527 -5.321 6.332 1.00 27.20 367 ASN A CA 1
ATOM 2933 C C . ASN A 1 367 ? -61.887 -4.869 5.777 1.00 27.20 367 ASN A C 1
ATOM 2935 O O . ASN A 1 367 ? -62.216 -5.155 4.626 1.00 27.20 367 ASN A O 1
ATOM 2939 N N . THR A 1 368 ? -62.596 -4.048 6.550 1.00 26.59 368 THR A N 1
ATOM 2940 C CA . THR A 1 368 ? -63.677 -3.166 6.078 1.00 26.59 368 THR A CA 1
ATOM 2941 C C . THR A 1 368 ? -63.414 -1.733 6.540 1.00 26.59 368 THR A C 1
ATOM 2943 O O . THR A 1 368 ? -62.729 -1.510 7.535 1.00 26.59 368 THR A O 1
ATOM 2946 N N . THR A 1 369 ? -63.902 -0.770 5.762 1.00 30.09 369 THR A N 1
ATOM 2947 C CA . THR A 1 369 ? -63.620 0.671 5.874 1.00 30.09 369 THR A CA 1
ATOM 2948 C C . THR A 1 369 ? -64.465 1.391 6.943 1.00 30.09 369 THR A C 1
ATOM 2950 O O . THR A 1 369 ? -65.274 0.759 7.614 1.00 30.09 369 THR A O 1
ATOM 2953 N N . PHE A 1 370 ? -64.316 2.727 7.010 1.00 27.42 370 PHE A N 1
ATOM 2954 C CA . PHE A 1 370 ? -64.930 3.693 7.949 1.00 27.42 370 PHE A CA 1
ATOM 2955 C C . PHE A 1 370 ? -64.306 3.730 9.359 1.00 27.42 370 PHE A C 1
ATOM 2957 O O . PHE A 1 370 ? -63.744 2.741 9.810 1.00 27.42 370 PHE A O 1
ATOM 2964 N N . ALA A 1 371 ? -64.409 4.817 10.134 1.00 26.70 371 ALA A N 1
ATOM 2965 C CA . ALA A 1 371 ? -64.405 6.265 9.843 1.00 26.70 371 ALA A CA 1
ATOM 2966 C C . ALA A 1 371 ? -64.299 7.029 11.186 1.00 26.70 371 ALA A C 1
ATOM 2968 O O . ALA A 1 371 ? -64.538 6.468 12.248 1.00 26.70 371 ALA A O 1
ATOM 2969 N N . SER A 1 372 ? -63.943 8.309 11.126 1.00 28.34 372 SER A N 1
ATOM 2970 C CA . SER A 1 372 ? -63.780 9.251 12.246 1.00 28.34 372 SER A CA 1
ATOM 2971 C C . SER A 1 372 ? -65.014 9.494 13.141 1.00 28.34 372 SER A C 1
ATOM 2973 O O . SER A 1 372 ? -66.054 9.897 12.623 1.00 28.34 372 SER A O 1
ATOM 2975 N N . SER A 1 373 ? -64.823 9.412 14.466 1.00 26.69 373 SER A N 1
ATOM 2976 C CA . SER A 1 373 ? -65.500 10.188 15.539 1.00 26.69 373 SER A CA 1
ATOM 2977 C C . SER A 1 373 ? -64.808 9.833 16.877 1.00 26.69 373 SER A C 1
ATOM 2979 O O . SER A 1 373 ? -64.746 8.651 17.199 1.00 26.69 373 SER A O 1
ATOM 2981 N N . GLU A 1 374 ? -64.046 10.709 17.543 1.00 29.56 374 GLU A N 1
ATOM 2982 C CA . GLU A 1 374 ? -64.444 11.868 18.382 1.00 29.56 374 GLU A CA 1
ATOM 2983 C C . GLU A 1 374 ? -64.663 11.521 19.875 1.00 29.56 374 GLU A C 1
ATOM 2985 O O . GLU A 1 374 ? -65.159 10.446 20.193 1.00 29.56 374 GLU A O 1
ATOM 2990 N N . ASN A 1 375 ? -64.329 12.496 20.740 1.00 28.03 375 ASN A N 1
ATOM 2991 C CA . ASN A 1 375 ? -64.703 12.658 22.162 1.00 28.03 375 ASN A CA 1
ATOM 2992 C C . ASN A 1 375 ? -64.000 11.709 23.177 1.00 28.03 375 ASN A C 1
ATOM 2994 O O . ASN A 1 375 ? -63.876 10.511 22.951 1.00 28.03 375 ASN A O 1
ATOM 2998 N N . GLU A 1 376 ? -63.251 12.219 24.174 1.00 30.55 376 GLU A N 1
ATOM 2999 C CA . GLU A 1 376 ? -63.667 12.865 25.453 1.00 30.55 376 GLU A CA 1
ATOM 3000 C C . GLU A 1 376 ? -64.210 11.838 26.486 1.00 30.55 376 GLU A C 1
ATOM 3002 O O . GLU A 1 376 ? -64.865 10.875 26.110 1.00 30.55 376 GLU A O 1
ATOM 3007 N N . GLU A 1 377 ? -63.967 11.923 27.804 1.00 31.59 377 GLU A N 1
ATOM 3008 C CA . GLU A 1 377 ? -63.213 12.902 28.609 1.00 31.59 377 GLU A CA 1
ATOM 3009 C C . GLU A 1 377 ? -62.718 12.289 29.953 1.00 31.59 377 GLU A C 1
ATOM 3011 O O . GLU A 1 377 ? -63.024 11.147 30.284 1.00 31.59 377 GLU A O 1
ATOM 3016 N N . ASN A 1 378 ? -61.964 13.081 30.729 1.00 28.97 378 ASN A N 1
ATOM 3017 C CA . ASN A 1 378 ? -61.841 13.097 32.202 1.00 28.97 378 ASN A CA 1
ATOM 3018 C C . ASN A 1 378 ? -62.154 11.842 33.060 1.00 28.97 378 ASN A C 1
ATOM 3020 O O . ASN A 1 378 ? -63.305 11.462 33.259 1.00 28.97 378 ASN A O 1
ATOM 3024 N N . SER A 1 379 ? -61.165 11.407 33.856 1.00 27.95 379 SER A N 1
ATOM 3025 C CA . SER A 1 379 ? -61.199 11.638 35.323 1.00 27.95 379 SER A CA 1
ATOM 3026 C C . SER A 1 379 ? -59.906 11.218 36.049 1.00 27.95 379 SER A C 1
ATOM 3028 O O . SER A 1 379 ? -59.155 10.350 35.611 1.00 27.95 379 SER A O 1
ATOM 3030 N N . THR A 1 380 ? -59.638 11.879 37.177 1.00 28.78 380 THR A N 1
ATOM 3031 C CA . THR A 1 380 ? -58.509 11.661 38.104 1.00 28.78 380 THR A CA 1
ATOM 3032 C C . THR A 1 380 ? -59.053 11.305 39.505 1.00 28.78 380 THR A C 1
ATOM 3034 O O . THR A 1 380 ? -60.268 11.273 39.693 1.00 28.78 380 THR A O 1
ATOM 3037 N N . PRO A 1 381 ? -58.211 11.111 40.536 1.00 40.84 381 PRO A N 1
ATOM 3038 C CA . PRO A 1 381 ? -57.176 10.086 40.665 1.00 40.84 381 PRO A CA 1
ATOM 3039 C C . PRO A 1 381 ? -57.417 9.203 41.916 1.00 40.84 381 PRO A C 1
ATOM 3041 O O . PRO A 1 381 ? -58.191 9.561 42.800 1.00 40.84 381 PRO A O 1
ATOM 3044 N N . ILE A 1 382 ? -56.680 8.096 42.069 1.00 28.39 382 ILE A N 1
ATOM 3045 C CA . ILE A 1 382 ? -56.581 7.385 43.359 1.00 28.39 382 ILE A CA 1
ATOM 3046 C C . ILE A 1 382 ? -55.107 7.239 43.746 1.00 28.39 382 ILE A C 1
ATOM 3048 O O . ILE A 1 382 ? -54.315 6.659 43.006 1.00 28.39 382 ILE A O 1
ATOM 3052 N N . ILE A 1 383 ? -54.756 7.770 44.919 1.00 31.75 383 ILE A N 1
ATOM 3053 C CA . ILE A 1 383 ? -53.451 7.594 45.562 1.00 31.75 383 ILE A CA 1
ATOM 3054 C C . ILE A 1 383 ? -53.572 6.455 46.577 1.00 31.75 383 ILE A C 1
ATOM 3056 O O . ILE A 1 383 ? -54.425 6.509 47.459 1.00 31.75 383 ILE A O 1
ATOM 3060 N N . VAL A 1 384 ? -52.679 5.469 46.489 1.00 30.98 384 VAL A N 1
ATOM 3061 C CA . VAL A 1 384 ? -52.340 4.563 47.595 1.00 30.98 384 VAL A CA 1
ATOM 3062 C C . VAL A 1 384 ? -50.819 4.418 47.612 1.00 30.98 384 VAL A C 1
ATOM 3064 O O . VAL A 1 384 ? -50.205 4.177 46.572 1.00 30.98 384 VAL A O 1
ATOM 3067 N N . GLU A 1 385 ? -50.206 4.616 48.775 1.00 30.25 385 GLU A N 1
ATOM 3068 C CA . GLU A 1 385 ? -48.754 4.533 48.959 1.00 30.25 385 GLU A CA 1
ATOM 3069 C C . GLU A 1 385 ? -48.267 3.095 49.201 1.00 30.25 385 GLU A C 1
ATOM 3071 O O . GLU A 1 385 ? -49.013 2.244 49.678 1.00 30.25 385 GLU A O 1
ATOM 3076 N N . GLY A 1 386 ? -46.968 2.868 48.974 1.00 29.50 386 GLY A N 1
ATOM 3077 C CA . GLY A 1 386 ? -46.212 1.770 49.589 1.00 29.50 386 GLY A CA 1
ATOM 3078 C C . GLY A 1 386 ? -46.383 0.382 48.957 1.00 29.50 386 GLY A C 1
ATOM 3079 O O . GLY A 1 386 ? -47.337 -0.336 49.222 1.00 29.50 386 GLY A O 1
ATOM 3080 N N . TYR A 1 387 ? -45.378 -0.092 48.221 1.00 30.36 387 TYR A N 1
ATOM 3081 C CA . TYR A 1 387 ? -44.204 -0.754 48.814 1.00 30.36 387 TYR A CA 1
ATOM 3082 C C . TYR A 1 387 ? -43.195 -1.125 47.714 1.00 30.36 387 TYR A C 1
ATOM 3084 O O . TYR A 1 387 ? -43.557 -1.417 46.575 1.00 30.36 387 TYR A O 1
ATOM 3092 N N . GLY A 1 388 ? -41.901 -1.073 48.035 1.00 39.78 388 GLY A N 1
ATOM 3093 C CA . GLY A 1 388 ? -40.838 -1.215 47.041 1.00 39.78 388 GLY A CA 1
ATOM 3094 C C . GLY A 1 388 ? -40.652 -2.647 46.538 1.00 39.78 388 GLY A C 1
ATOM 3095 O O . GLY A 1 388 ? -40.100 -3.483 47.248 1.00 39.78 388 GLY A O 1
ATOM 3096 N N . VAL A 1 389 ? -40.997 -2.900 45.274 1.00 29.59 389 VAL A N 1
ATOM 3097 C CA . VAL A 1 389 ? -40.496 -4.053 44.514 1.00 29.59 389 VAL A CA 1
ATOM 3098 C C . VAL A 1 389 ? -39.509 -3.544 43.471 1.00 29.59 389 VAL A C 1
ATOM 3100 O O . VAL A 1 389 ? -39.876 -2.791 42.572 1.00 29.59 389 VAL A O 1
ATOM 3103 N N . LEU A 1 390 ? -38.252 -3.986 43.559 1.00 33.53 390 LEU A N 1
ATOM 3104 C CA . LEU A 1 390 ? -37.263 -3.798 42.497 1.00 33.53 390 LEU A CA 1
ATOM 3105 C C . LEU A 1 390 ? -37.635 -4.682 41.298 1.00 33.53 390 LEU A C 1
ATOM 3107 O O . LEU A 1 390 ? -37.052 -5.746 41.080 1.00 33.53 390 LEU A O 1
ATOM 3111 N N . THR A 1 391 ? -38.614 -4.243 40.502 1.00 31.91 391 THR A N 1
ATOM 3112 C CA . THR A 1 391 ? -38.893 -4.818 39.184 1.00 31.91 391 THR A CA 1
ATOM 3113 C C . THR A 1 391 ? -37.676 -4.611 38.301 1.00 31.91 391 THR A C 1
ATOM 3115 O O . THR A 1 391 ? -37.511 -3.579 37.653 1.00 31.91 391 THR A O 1
ATOM 3118 N N . ARG A 1 392 ? -36.814 -5.631 38.297 1.00 36.03 392 ARG A N 1
ATOM 3119 C CA . ARG A 1 392 ? -35.677 -5.812 37.401 1.00 36.03 392 ARG A CA 1
ATOM 3120 C C . ARG A 1 392 ? -36.194 -5.741 35.969 1.00 36.03 392 ARG A C 1
ATOM 3122 O O . ARG A 1 392 ? -36.627 -6.756 35.422 1.00 36.03 392 ARG A O 1
ATOM 3129 N N . LEU A 1 393 ? -36.193 -4.534 35.400 1.00 34.44 393 LEU A N 1
ATOM 3130 C CA . LEU A 1 393 ? -36.618 -4.279 34.031 1.00 34.44 393 LEU A CA 1
ATOM 3131 C C . LEU A 1 393 ? -35.845 -5.232 33.127 1.00 34.44 393 LEU A C 1
ATOM 3133 O O . LEU A 1 393 ? -34.638 -5.083 32.927 1.00 34.44 393 LEU A O 1
ATOM 3137 N N . LYS A 1 394 ? -36.551 -6.232 32.593 1.00 38.06 394 LYS A N 1
ATOM 3138 C CA . LYS A 1 394 ? -36.067 -6.969 31.438 1.00 38.06 394 LYS A CA 1
ATOM 3139 C C . LYS A 1 394 ? -35.985 -5.940 30.324 1.00 38.06 394 LYS A C 1
ATOM 3141 O O . LYS A 1 394 ? -37.010 -5.593 29.737 1.00 38.06 394 LYS A O 1
ATOM 3146 N N . LEU A 1 395 ? -34.774 -5.447 30.072 1.00 38.47 395 LEU A N 1
ATOM 3147 C CA . LEU A 1 395 ? -34.417 -4.882 28.783 1.00 38.47 395 LEU A CA 1
ATOM 3148 C C . LEU A 1 395 ? -34.900 -5.901 27.752 1.00 38.47 395 LEU A C 1
ATOM 3150 O O . LEU A 1 395 ? -34.350 -6.996 27.653 1.00 38.47 395 LEU A O 1
ATOM 3154 N N . LYS A 1 396 ? -35.998 -5.580 27.061 1.00 39.59 396 LYS A N 1
ATOM 3155 C CA . LYS A 1 396 ? -36.327 -6.278 25.825 1.00 39.59 396 LYS A CA 1
ATOM 3156 C C . LYS A 1 396 ? -35.116 -6.066 24.934 1.00 39.59 396 LYS A C 1
ATOM 3158 O O . LYS A 1 396 ? -34.676 -4.923 24.810 1.00 39.59 396 LYS A O 1
ATOM 3163 N N . ASP A 1 397 ? -34.602 -7.125 24.322 1.00 45.28 397 ASP A N 1
ATOM 3164 C CA . ASP A 1 397 ? -33.627 -6.980 23.252 1.00 45.28 397 ASP A CA 1
ATOM 3165 C C . ASP A 1 397 ? -34.293 -6.190 22.120 1.00 45.28 397 ASP A C 1
ATOM 3167 O O . ASP A 1 397 ? -35.009 -6.744 21.281 1.00 45.28 397 ASP A O 1
ATOM 3171 N N . ILE A 1 398 ? -34.107 -4.866 22.135 1.00 47.12 398 ILE A N 1
ATOM 3172 C CA . ILE A 1 398 ? -34.455 -3.988 21.026 1.00 47.12 398 ILE A CA 1
ATOM 3173 C C . ILE A 1 398 ? -33.506 -4.407 19.918 1.00 47.12 398 ILE A C 1
ATOM 3175 O O . ILE A 1 398 ? -32.340 -4.016 19.880 1.00 47.12 398 ILE A O 1
ATOM 3179 N N . LYS A 1 399 ? -34.004 -5.309 19.073 1.00 53.94 399 LYS A N 1
ATOM 3180 C CA . LYS A 1 399 ? -33.269 -5.920 17.977 1.00 53.94 399 LYS A CA 1
ATOM 3181 C C . LYS A 1 399 ? -33.033 -4.847 16.920 1.00 53.94 399 LYS A C 1
ATOM 3183 O O . LYS A 1 399 ? -33.818 -4.725 15.983 1.00 53.94 399 LYS A O 1
ATOM 3188 N N . MET A 1 400 ? -31.985 -4.051 17.151 1.00 64.06 400 MET A N 1
ATOM 3189 C CA . MET A 1 400 ? -31.514 -2.956 16.304 1.00 64.06 400 MET A CA 1
ATOM 3190 C C . MET A 1 400 ? -31.650 -3.366 14.840 1.00 64.06 400 MET A C 1
ATOM 3192 O O . MET A 1 400 ? -31.112 -4.397 14.426 1.00 64.06 400 MET A O 1
ATOM 3196 N N . SER A 1 401 ? -32.413 -2.588 14.073 1.00 84.88 401 SER A N 1
ATOM 3197 C CA . SER A 1 401 ? -32.545 -2.798 12.637 1.00 84.88 401 SER A CA 1
ATOM 3198 C C . SER A 1 401 ? -31.162 -2.682 12.015 1.00 84.88 401 SER A C 1
ATOM 3200 O O . SER A 1 401 ? -30.529 -1.630 12.108 1.00 84.88 401 SER A O 1
ATOM 3202 N N . LYS A 1 402 ? -30.680 -3.775 11.421 1.00 95.00 402 LYS A N 1
ATOM 3203 C CA . LYS A 1 402 ? -29.370 -3.789 10.779 1.00 95.00 402 LYS A CA 1
ATOM 3204 C C . LYS A 1 402 ? -29.313 -2.755 9.658 1.00 95.00 402 LYS A C 1
ATOM 3206 O O . LYS A 1 402 ? -30.274 -2.607 8.901 1.00 95.00 402 LYS A O 1
ATOM 3211 N N . ILE A 1 403 ? -28.167 -2.099 9.528 1.00 96.62 403 ILE A N 1
ATOM 3212 C CA . ILE A 1 403 ? -27.919 -1.117 8.473 1.00 96.62 403 ILE A CA 1
ATOM 3213 C C . ILE A 1 403 ? -27.896 -1.860 7.135 1.00 96.62 403 ILE A C 1
ATOM 3215 O O . ILE A 1 403 ? -27.099 -2.781 6.942 1.00 96.62 403 ILE A O 1
ATOM 3219 N N . LYS A 1 404 ? -28.774 -1.462 6.211 1.00 96.94 404 LYS A N 1
ATOM 3220 C CA . LYS A 1 404 ? -28.789 -1.974 4.835 1.00 96.94 404 LYS A CA 1
ATOM 3221 C C . LYS A 1 404 ? -27.531 -1.513 4.102 1.00 96.94 404 LYS A C 1
ATOM 3223 O O . LYS A 1 404 ? -27.174 -0.341 4.189 1.00 96.94 404 LYS A O 1
ATOM 3228 N N . ALA A 1 405 ? -26.897 -2.397 3.338 1.00 96.50 405 ALA A N 1
ATOM 3229 C CA . ALA A 1 405 ? -25.753 -2.072 2.487 1.00 96.50 405 ALA A CA 1
ATOM 3230 C C . ALA A 1 405 ? -25.881 -2.736 1.108 1.00 96.50 405 ALA A C 1
ATOM 3232 O O . ALA A 1 405 ? -26.400 -3.848 1.004 1.00 96.50 405 ALA A O 1
ATOM 3233 N N . GLY A 1 406 ? -25.401 -2.066 0.054 1.00 95.88 406 GLY A N 1
ATOM 3234 C CA . GLY A 1 406 ? -25.319 -2.661 -1.279 1.00 95.88 406 GLY A CA 1
ATOM 3235 C C . GLY A 1 406 ? -24.311 -3.820 -1.357 1.00 95.88 406 GLY A C 1
ATOM 3236 O O . GLY A 1 406 ? -23.532 -4.034 -0.422 1.00 95.88 406 GLY A O 1
ATOM 3237 N N . PRO A 1 407 ? -24.276 -4.551 -2.484 1.00 97.81 407 PRO A N 1
ATOM 3238 C CA . PRO A 1 407 ? -23.421 -5.722 -2.646 1.00 97.81 407 PRO A CA 1
ATOM 3239 C C . PRO A 1 407 ? -21.923 -5.400 -2.628 1.00 97.81 407 PRO A C 1
ATOM 3241 O O . PRO A 1 407 ? -21.465 -4.396 -3.195 1.00 97.81 407 PRO A O 1
ATOM 3244 N N . VAL A 1 408 ? -21.157 -6.311 -2.026 1.00 98.38 408 VAL A N 1
ATOM 3245 C CA . VAL A 1 408 ? -19.685 -6.334 -2.015 1.00 98.38 408 VAL A CA 1
ATOM 3246 C C . VAL A 1 408 ? -19.172 -7.752 -2.290 1.00 98.38 408 VAL A C 1
ATOM 3248 O O . VAL A 1 408 ? -19.869 -8.738 -2.046 1.00 98.38 408 VAL A O 1
ATOM 3251 N N . VAL A 1 409 ? -17.946 -7.870 -2.799 1.00 98.75 409 VAL A N 1
ATOM 3252 C CA . VAL A 1 409 ? -17.287 -9.165 -3.031 1.00 98.75 409 VAL A CA 1
ATOM 3253 C C . VAL A 1 409 ? -16.417 -9.517 -1.820 1.00 98.75 409 VAL A C 1
ATOM 3255 O O . VAL A 1 409 ? -15.465 -8.797 -1.522 1.00 98.75 409 VAL A O 1
ATOM 3258 N N . ASP A 1 410 ? -16.751 -10.608 -1.125 1.00 98.38 410 ASP A N 1
ATOM 3259 C CA . ASP A 1 410 ? -16.042 -11.127 0.059 1.00 98.38 410 ASP A CA 1
ATOM 3260 C C . ASP A 1 410 ? -14.992 -12.156 -0.379 1.00 98.38 410 ASP A C 1
ATOM 3262 O O . ASP A 1 410 ? -15.316 -13.294 -0.718 1.00 98.38 410 ASP A O 1
ATOM 3266 N N . VAL A 1 411 ? -13.726 -11.752 -0.424 1.00 98.56 411 VAL A N 1
ATOM 3267 C CA . VAL A 1 411 ? -12.649 -12.567 -0.995 1.00 98.56 411 VAL A CA 1
ATOM 3268 C C . VAL A 1 411 ? -11.887 -13.266 0.129 1.00 98.56 411 VAL A C 1
ATOM 3270 O O . VAL A 1 411 ? -11.042 -12.661 0.798 1.00 98.56 411 VAL A O 1
ATOM 3273 N N . LEU A 1 412 ? -12.192 -14.549 0.349 1.00 98.38 412 LEU A N 1
ATOM 3274 C CA . LEU A 1 412 ? -11.550 -15.361 1.387 1.00 98.38 412 LEU A CA 1
ATOM 3275 C C . LEU A 1 412 ? -10.098 -15.671 1.015 1.00 98.38 412 LEU A C 1
ATOM 3277 O O . LEU A 1 412 ? -9.718 -15.672 -0.156 1.00 98.38 412 LEU A O 1
ATOM 3281 N N . GLY A 1 413 ? -9.294 -15.980 2.028 1.00 97.75 413 GLY A N 1
ATOM 3282 C CA . GLY A 1 413 ? -7.879 -16.289 1.864 1.00 97.75 413 GLY A CA 1
ATOM 3283 C C . GLY A 1 413 ? -7.407 -17.388 2.803 1.00 97.75 413 GLY A C 1
ATOM 3284 O O . GLY A 1 413 ? -8.149 -18.326 3.093 1.00 97.75 413 GLY A O 1
ATOM 3285 N N . ASP A 1 414 ? -6.164 -17.282 3.263 1.00 98.56 414 ASP A N 1
ATOM 3286 C CA . ASP A 1 414 ? -5.410 -18.402 3.834 1.00 98.56 414 ASP A CA 1
ATOM 3287 C C . ASP A 1 414 ? -4.994 -18.198 5.309 1.00 98.56 414 ASP A C 1
ATOM 3289 O O . ASP A 1 414 ? -4.995 -17.084 5.842 1.00 98.56 414 ASP A O 1
ATOM 3293 N N . GLU A 1 415 ? -4.597 -19.303 5.950 1.00 98.31 415 GLU A N 1
ATOM 3294 C CA . GLU A 1 415 ? -3.896 -19.379 7.247 1.00 98.31 415 GLU A CA 1
ATOM 3295 C C . GLU A 1 415 ? -4.518 -18.523 8.378 1.00 98.31 415 GLU A C 1
ATOM 3297 O O . GLU A 1 415 ? -5.726 -18.581 8.616 1.00 98.31 415 GLU A O 1
ATOM 3302 N N . MET A 1 416 ? -3.709 -17.756 9.127 1.00 98.00 416 MET A N 1
ATOM 3303 C CA . MET A 1 416 ? -4.172 -17.011 10.307 1.00 98.00 416 MET A CA 1
ATOM 3304 C C . MET A 1 416 ? -5.129 -15.880 9.919 1.00 98.00 416 MET A C 1
ATOM 3306 O O . MET A 1 416 ? -6.075 -15.577 10.645 1.00 98.00 416 MET A O 1
ATOM 3310 N N . THR A 1 417 ? -4.906 -15.276 8.751 1.00 97.31 417 THR A N 1
ATOM 3311 C CA . THR A 1 417 ? -5.786 -14.237 8.216 1.00 97.31 417 THR A CA 1
ATOM 3312 C C . THR A 1 417 ? -7.181 -14.761 7.899 1.00 97.31 417 THR A C 1
ATOM 3314 O O . THR A 1 417 ? -8.135 -14.046 8.184 1.00 97.31 417 THR A O 1
ATOM 3317 N N . ARG A 1 418 ? -7.337 -16.010 7.432 1.00 98.25 418 ARG A N 1
ATOM 3318 C CA . ARG A 1 418 ? -8.660 -16.625 7.215 1.00 98.25 418 ARG A CA 1
ATOM 3319 C C . ARG A 1 418 ? -9.458 -16.738 8.518 1.00 98.25 418 ARG A C 1
ATOM 3321 O O . ARG A 1 418 ? -10.619 -16.347 8.557 1.00 98.25 418 ARG A O 1
ATOM 3328 N N . ILE A 1 419 ? -8.813 -17.190 9.597 1.00 98.12 419 ILE A N 1
ATOM 3329 C CA . ILE A 1 419 ? -9.429 -17.288 10.934 1.00 98.12 419 ILE A CA 1
ATOM 3330 C C . ILE A 1 419 ? -9.906 -15.906 11.402 1.00 98.12 419 ILE A C 1
ATOM 3332 O O . ILE A 1 419 ? -11.044 -15.745 11.837 1.00 98.12 419 ILE A O 1
ATOM 3336 N N . ILE A 1 420 ? -9.046 -14.891 11.274 1.00 98.00 420 ILE A N 1
ATOM 3337 C CA . ILE A 1 420 ? -9.373 -13.506 11.636 1.00 98.00 420 ILE A CA 1
ATOM 3338 C C . ILE A 1 420 ? -10.512 -12.958 10.764 1.00 98.00 420 ILE A C 1
ATOM 3340 O O . ILE A 1 420 ? -11.385 -12.267 11.281 1.00 98.00 420 ILE A O 1
ATOM 3344 N N . TRP A 1 421 ? -10.557 -13.300 9.476 1.00 98.44 421 TRP A N 1
ATOM 3345 C CA . TRP A 1 421 ? -11.608 -12.879 8.546 1.00 98.44 421 TRP A CA 1
ATOM 3346 C C . TRP A 1 421 ? -13.004 -13.312 9.003 1.00 98.44 421 TRP A C 1
ATOM 3348 O O . TRP A 1 421 ? -13.936 -12.505 9.031 1.00 98.44 421 TRP A O 1
ATOM 3358 N N . ASP A 1 422 ? -13.139 -14.564 9.441 1.00 97.69 422 ASP A N 1
ATOM 3359 C CA . ASP A 1 422 ? -14.407 -15.084 9.948 1.00 97.69 422 ASP A CA 1
ATOM 3360 C C . ASP A 1 422 ? -14.753 -14.520 11.337 1.00 97.69 422 ASP A C 1
ATOM 3362 O O . ASP A 1 422 ? -15.930 -14.293 11.623 1.00 97.69 422 ASP A O 1
ATOM 3366 N N . LEU A 1 423 ? -13.767 -14.186 12.183 1.00 98.12 423 LEU A N 1
ATOM 3367 C CA . LEU A 1 423 ? -14.019 -13.417 13.412 1.00 98.12 423 LEU A CA 1
ATOM 3368 C C . LEU A 1 423 ? -14.539 -12.005 13.102 1.00 98.12 423 LEU A C 1
ATOM 3370 O O . LEU A 1 423 ? -15.496 -11.564 13.737 1.00 98.12 423 LEU A O 1
ATOM 3374 N N . ILE A 1 424 ? -13.946 -11.304 12.128 1.00 98.56 424 ILE A N 1
ATOM 3375 C CA . ILE A 1 424 ? -14.376 -9.962 11.702 1.00 98.56 424 ILE A CA 1
ATOM 3376 C C . ILE A 1 424 ? -15.814 -10.024 11.185 1.00 98.56 424 ILE A C 1
ATOM 3378 O O . ILE A 1 424 ? -16.675 -9.303 11.695 1.00 98.56 424 ILE A O 1
ATOM 3382 N N . LYS A 1 425 ? -16.112 -10.933 10.247 1.00 97.56 425 LYS A N 1
ATOM 3383 C CA . LYS A 1 425 ? -17.474 -11.110 9.723 1.00 97.56 425 LYS A CA 1
ATOM 3384 C C . LYS A 1 425 ? -18.481 -11.397 10.836 1.00 97.56 425 LYS A C 1
ATOM 3386 O O . LYS A 1 425 ? -19.482 -10.690 10.930 1.00 97.56 425 LYS A O 1
ATOM 3391 N N . ASN A 1 426 ? -18.208 -12.369 11.706 1.00 97.62 426 ASN A N 1
ATOM 3392 C CA . ASN A 1 426 ? -19.177 -12.829 12.705 1.00 97.62 426 ASN A CA 1
ATOM 3393 C C . ASN A 1 426 ? -19.325 -11.909 13.931 1.00 97.62 426 ASN A C 1
ATOM 3395 O O . ASN A 1 426 ? -20.409 -11.867 14.508 1.00 97.62 426 ASN A O 1
ATOM 3399 N N . LYS A 1 427 ? -18.278 -11.179 14.348 1.00 98.00 427 LYS A N 1
ATOM 3400 C CA . LYS A 1 427 ? -18.314 -10.312 15.546 1.00 98.00 427 LYS A CA 1
ATOM 3401 C C . LYS A 1 427 ? -18.479 -8.823 15.235 1.00 98.00 427 LYS A C 1
A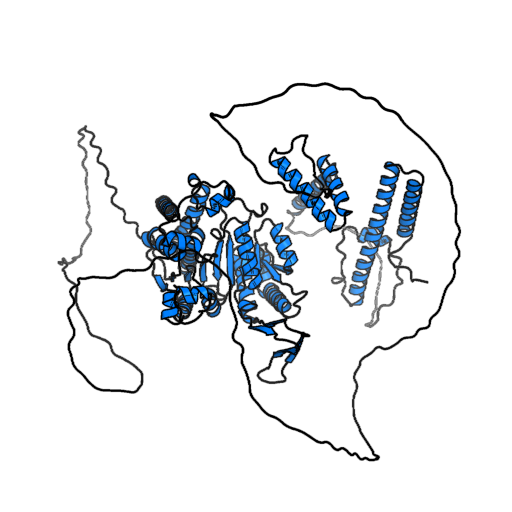TOM 3403 O O . LYS A 1 427 ? -19.064 -8.114 16.048 1.00 98.00 427 LYS A O 1
ATOM 3408 N N . LEU A 1 428 ? -17.965 -8.344 14.098 1.00 98.25 428 LEU A N 1
ATOM 3409 C CA . LEU A 1 428 ? -17.862 -6.908 13.800 1.00 98.25 428 LEU A CA 1
ATOM 3410 C C . LEU A 1 428 ? -18.744 -6.444 12.635 1.00 98.25 428 LEU A C 1
ATOM 3412 O O . LEU A 1 428 ? -19.142 -5.288 12.645 1.00 98.25 428 LEU A O 1
ATOM 3416 N N . ILE A 1 429 ? -19.067 -7.301 11.657 1.00 98.19 429 ILE A N 1
ATOM 3417 C CA . ILE A 1 429 ? -19.807 -6.897 10.441 1.00 98.19 429 ILE A CA 1
ATOM 3418 C C . ILE A 1 429 ? -21.257 -7.405 10.452 1.00 98.19 429 ILE A C 1
ATOM 3420 O O . ILE A 1 429 ? -22.201 -6.623 10.575 1.00 98.19 429 ILE A O 1
ATOM 3424 N N . LEU A 1 430 ? -21.453 -8.723 10.362 1.00 97.31 430 LEU A N 1
ATOM 3425 C CA . LEU A 1 430 ? -22.764 -9.357 10.190 1.00 97.31 430 LEU A CA 1
ATOM 3426 C C . LEU A 1 430 ? -23.755 -9.166 11.354 1.00 97.31 430 LEU A C 1
ATOM 3428 O O . LEU A 1 430 ? -24.955 -9.260 11.087 1.00 97.31 430 LEU A O 1
ATOM 3432 N N . PRO A 1 431 ? -23.365 -8.879 12.615 1.00 96.88 431 PRO A N 1
ATOM 3433 C CA . PRO A 1 431 ? -24.341 -8.509 13.643 1.00 96.88 431 PRO A CA 1
ATOM 3434 C C . PRO A 1 431 ? -25.059 -7.185 13.346 1.00 96.88 431 PRO A C 1
ATOM 3436 O O . PRO A 1 431 ? -26.232 -7.047 13.690 1.00 96.88 431 PRO A O 1
ATOM 3439 N N . PHE A 1 432 ? -24.379 -6.242 12.683 1.00 97.44 432 PHE A N 1
ATOM 3440 C CA . PHE A 1 432 ? -24.825 -4.854 12.512 1.00 97.44 432 PHE A CA 1
ATOM 3441 C C . PHE A 1 432 ? -25.287 -4.529 11.087 1.00 97.44 432 PHE A C 1
ATOM 3443 O O . PHE A 1 432 ? -26.140 -3.660 10.918 1.00 97.44 432 PHE A O 1
ATOM 3450 N N . LEU A 1 433 ? -24.753 -5.222 10.073 1.00 97.56 433 LEU A N 1
ATOM 3451 C CA . LEU A 1 433 ? -25.089 -5.005 8.663 1.00 97.56 433 LEU A CA 1
ATOM 3452 C C . LEU A 1 433 ? -26.009 -6.087 8.091 1.00 97.56 433 LEU A C 1
ATOM 3454 O O . LEU A 1 433 ? -25.868 -7.280 8.377 1.00 97.56 433 LEU A O 1
ATOM 3458 N N . ASP A 1 434 ? -26.924 -5.653 7.231 1.00 97.12 434 ASP A N 1
ATOM 3459 C CA . ASP A 1 434 ? -27.684 -6.493 6.311 1.00 97.12 434 ASP A CA 1
ATOM 3460 C C . ASP A 1 434 ? -27.176 -6.200 4.893 1.00 97.12 434 ASP A C 1
ATOM 3462 O O . ASP A 1 434 ? -27.472 -5.151 4.314 1.00 97.12 434 ASP A O 1
ATOM 3466 N N . ILE A 1 435 ? -26.298 -7.081 4.411 1.00 96.88 435 ILE A N 1
ATOM 3467 C CA . ILE A 1 435 ? -25.391 -6.847 3.284 1.00 96.88 435 ILE A CA 1
ATOM 3468 C C . ILE A 1 435 ? -25.310 -8.087 2.390 1.00 96.88 435 ILE A C 1
ATOM 3470 O O . ILE A 1 435 ? -25.165 -9.209 2.876 1.00 96.88 435 ILE A O 1
ATOM 3474 N N . GLU A 1 436 ? -25.376 -7.882 1.076 1.00 96.56 436 GLU A N 1
ATOM 3475 C CA . GLU A 1 436 ? -25.173 -8.942 0.088 1.00 96.56 436 GLU A CA 1
ATOM 3476 C C . GLU A 1 436 ? -23.667 -9.202 -0.096 1.00 96.56 436 GLU A C 1
ATOM 3478 O O . GLU A 1 436 ? -22.923 -8.338 -0.569 1.00 96.56 436 GLU A O 1
ATOM 3483 N N . LEU A 1 437 ? -23.209 -10.393 0.306 1.00 98.00 437 LEU A N 1
ATOM 3484 C CA . LEU A 1 437 ? -21.826 -10.839 0.132 1.00 98.00 437 LEU A CA 1
ATOM 3485 C C . LEU A 1 437 ? -21.730 -11.816 -1.043 1.00 98.00 437 LEU A C 1
ATOM 3487 O O . LEU A 1 437 ? -22.215 -12.945 -0.970 1.00 98.00 437 LEU A O 1
ATOM 3491 N N . HIS A 1 438 ? -21.040 -11.413 -2.106 1.00 98.31 438 HIS A N 1
ATOM 3492 C CA . HIS A 1 438 ? -20.620 -12.332 -3.160 1.00 98.31 438 HIS A CA 1
ATOM 3493 C C . HIS A 1 438 ? -19.280 -12.952 -2.761 1.00 98.31 438 HIS A C 1
ATOM 3495 O O . HIS A 1 438 ? -18.222 -12.398 -3.054 1.00 98.31 438 HIS A O 1
ATOM 3501 N N . THR A 1 439 ? -19.325 -14.061 -2.022 1.00 98.38 439 THR A N 1
ATOM 3502 C CA . THR A 1 439 ? -18.118 -14.701 -1.483 1.00 98.38 439 THR A CA 1
ATOM 3503 C C . THR A 1 439 ? -17.377 -15.527 -2.541 1.00 98.38 439 THR A C 1
ATOM 3505 O O . THR A 1 439 ? -17.970 -16.394 -3.180 1.00 98.38 439 THR A O 1
ATOM 3508 N N . TYR A 1 440 ? -16.066 -15.303 -2.677 1.00 98.69 440 TYR A N 1
ATOM 3509 C CA . TYR A 1 440 ? -15.152 -16.096 -3.510 1.00 98.69 440 TYR A CA 1
ATOM 3510 C C . TYR A 1 440 ? -14.016 -16.639 -2.644 1.00 98.69 440 TYR A C 1
ATOM 3512 O O . TYR A 1 440 ? -13.363 -15.881 -1.927 1.00 98.69 440 TYR A O 1
ATOM 3520 N N . ASP A 1 441 ? -13.761 -17.946 -2.708 1.00 98.56 441 ASP A N 1
ATOM 3521 C CA . ASP A 1 441 ? -12.701 -18.570 -1.917 1.00 98.56 441 ASP A CA 1
ATOM 3522 C C . ASP A 1 441 ? -11.375 -18.604 -2.683 1.00 98.56 441 ASP A C 1
ATOM 3524 O O . ASP A 1 441 ? -11.194 -19.417 -3.589 1.00 98.56 441 ASP A O 1
ATOM 3528 N N . LEU A 1 442 ? -10.438 -17.721 -2.319 1.00 98.56 442 LEU A N 1
ATOM 3529 C CA . LEU A 1 442 ? -9.075 -17.725 -2.859 1.00 98.56 442 LEU A CA 1
ATOM 3530 C C . LEU A 1 442 ? -8.074 -18.413 -1.917 1.00 98.56 442 LEU A C 1
ATOM 3532 O O . LEU A 1 442 ? -6.863 -18.206 -2.043 1.00 98.56 442 LEU A O 1
ATOM 3536 N N . GLY A 1 443 ? -8.550 -19.268 -1.007 1.00 98.25 443 GLY A N 1
ATOM 3537 C CA . GLY A 1 443 ? -7.704 -20.232 -0.312 1.00 98.25 443 GLY A CA 1
ATOM 3538 C C . GLY A 1 443 ? -6.948 -21.126 -1.303 1.00 98.25 443 GLY A C 1
ATOM 3539 O O . GLY A 1 443 ? -7.465 -21.476 -2.369 1.00 98.25 443 GLY A O 1
ATOM 3540 N N . ILE A 1 444 ? -5.701 -21.474 -0.981 1.00 98.25 444 ILE A N 1
ATOM 3541 C CA . ILE A 1 444 ? -4.773 -22.148 -1.904 1.00 98.25 444 ILE A CA 1
ATOM 3542 C C . ILE A 1 444 ? -5.323 -23.478 -2.445 1.00 98.25 444 ILE A C 1
ATOM 3544 O O . ILE A 1 444 ? -5.196 -23.753 -3.637 1.00 98.25 444 ILE A O 1
ATOM 3548 N N . GLU A 1 445 ? -6.016 -24.252 -1.608 1.00 98.06 445 GLU A N 1
ATOM 3549 C CA . GLU A 1 445 ? -6.626 -25.537 -1.976 1.00 98.06 445 GLU A CA 1
ATOM 3550 C C . GLU A 1 445 ? -7.792 -25.371 -2.967 1.00 98.06 445 GLU A C 1
ATOM 3552 O O . GLU A 1 445 ? -7.936 -26.157 -3.904 1.00 98.06 445 GLU A O 1
ATOM 3557 N N . TYR A 1 446 ? -8.619 -24.328 -2.807 1.00 98.44 446 TYR A N 1
ATOM 3558 C CA . TYR A 1 446 ? -9.744 -24.082 -3.715 1.00 98.44 446 TYR A CA 1
ATOM 3559 C C . TYR A 1 446 ? -9.281 -23.486 -5.051 1.00 98.44 446 TYR A C 1
ATOM 3561 O O . TYR A 1 446 ? -9.829 -23.835 -6.102 1.00 98.44 446 TYR A O 1
ATOM 3569 N N . ARG A 1 447 ? -8.218 -22.669 -5.045 1.00 98.50 447 ARG A N 1
ATOM 3570 C CA . ARG A 1 447 ? -7.540 -22.243 -6.279 1.00 98.50 447 ARG A CA 1
ATOM 3571 C C . ARG A 1 447 ? -6.925 -23.419 -7.026 1.00 98.50 447 ARG A C 1
ATOM 3573 O O . ARG A 1 447 ? -7.135 -23.516 -8.226 1.00 98.50 447 ARG A O 1
ATOM 3580 N N . ASP A 1 448 ? -6.250 -24.350 -6.355 1.00 98.44 448 ASP A N 1
ATOM 3581 C CA . ASP A 1 448 ? -5.719 -25.543 -7.027 1.00 98.44 448 ASP A CA 1
ATOM 3582 C C . ASP A 1 448 ? -6.836 -26.417 -7.626 1.00 98.44 448 ASP A C 1
ATOM 3584 O O . ASP A 1 448 ? -6.802 -26.779 -8.810 1.00 98.44 448 ASP A O 1
ATOM 3588 N N . LYS A 1 449 ? -7.897 -26.656 -6.844 1.00 98.50 449 LYS A N 1
ATOM 3589 C CA . LYS A 1 449 ? -9.097 -27.380 -7.282 1.00 98.50 449 LYS A CA 1
ATOM 3590 C C . LYS A 1 449 ? -9.723 -26.772 -8.544 1.00 98.50 449 LYS A C 1
ATOM 3592 O O . LYS A 1 449 ? -10.056 -27.523 -9.457 1.00 98.50 449 LYS A O 1
ATOM 3597 N N . THR A 1 450 ? -9.869 -25.446 -8.593 1.00 98.38 450 THR A N 1
ATOM 3598 C CA . THR A 1 450 ? -10.486 -24.690 -9.708 1.00 98.38 450 THR A CA 1
ATOM 3599 C C . THR A 1 450 ? -9.497 -24.214 -10.775 1.00 98.38 450 THR A C 1
ATOM 3601 O O . THR A 1 450 ? -9.874 -23.491 -11.691 1.00 98.38 450 THR A O 1
ATOM 3604 N N . GLU A 1 451 ? -8.232 -24.610 -10.671 1.00 97.69 451 GLU A N 1
ATOM 3605 C CA . GLU A 1 451 ? -7.152 -24.238 -11.590 1.00 97.69 451 GLU A CA 1
ATOM 3606 C C . GLU A 1 451 ? -6.917 -22.721 -11.731 1.00 97.69 451 GLU A C 1
ATOM 3608 O O . GLU A 1 451 ? -6.612 -22.207 -12.806 1.00 97.69 451 GLU A O 1
ATOM 3613 N N . ASP A 1 452 ? -7.038 -22.018 -10.600 1.00 96.88 452 ASP A N 1
ATOM 3614 C CA . ASP A 1 452 ? -6.964 -20.560 -10.411 1.00 96.88 452 ASP A CA 1
ATOM 3615 C C . ASP A 1 452 ? -8.069 -19.764 -11.139 1.00 96.88 452 ASP A C 1
ATOM 3617 O O . ASP A 1 452 ? -8.107 -18.535 -11.057 1.00 96.88 452 ASP A O 1
ATOM 3621 N N . GLN A 1 453 ? -9.042 -20.442 -11.767 1.00 98.31 453 GLN A N 1
ATOM 3622 C CA . GLN A 1 453 ? -10.189 -19.800 -12.422 1.00 98.31 453 GLN A CA 1
ATOM 3623 C C . GLN A 1 453 ? -11.022 -18.967 -11.435 1.00 98.31 453 GLN A C 1
ATOM 3625 O O . GLN A 1 453 ? -11.429 -17.856 -11.767 1.00 98.31 453 GLN A O 1
ATOM 3630 N N . VAL A 1 454 ? -11.177 -19.428 -10.185 1.00 98.56 454 VAL A N 1
ATOM 3631 C CA . VAL A 1 454 ? -11.871 -18.674 -9.122 1.00 98.56 454 VAL A CA 1
ATOM 3632 C C . VAL A 1 454 ? -11.271 -17.277 -8.891 1.00 98.56 454 VAL A C 1
ATOM 3634 O O . VAL A 1 454 ? -12.000 -16.337 -8.581 1.00 98.56 454 VAL A O 1
ATOM 3637 N N . THR A 1 455 ? -9.962 -17.099 -9.101 1.00 98.25 455 THR A N 1
ATOM 3638 C CA . THR A 1 455 ? -9.277 -15.801 -8.987 1.00 98.25 455 THR A CA 1
ATOM 3639 C C . THR A 1 455 ? -9.663 -14.857 -10.130 1.00 98.25 455 THR A C 1
ATOM 3641 O O . THR A 1 455 ? -9.818 -13.651 -9.921 1.00 98.25 455 THR A O 1
ATOM 3644 N N . ILE A 1 456 ? -9.859 -15.399 -11.334 1.00 97.88 456 ILE A N 1
ATOM 3645 C CA . ILE A 1 456 ? -10.319 -14.658 -12.517 1.00 97.88 456 ILE A CA 1
ATOM 3646 C C . ILE A 1 456 ? -11.795 -14.272 -12.346 1.00 97.88 456 ILE A C 1
ATOM 3648 O O . ILE A 1 456 ? -12.163 -13.112 -12.553 1.00 97.88 456 ILE A O 1
ATOM 3652 N N . ASP A 1 457 ? -12.628 -15.213 -11.902 1.00 98.50 457 ASP A N 1
ATOM 3653 C CA . ASP A 1 457 ? -14.058 -14.996 -11.658 1.00 98.50 457 ASP A CA 1
ATOM 3654 C C . ASP A 1 457 ? -14.284 -13.954 -10.556 1.00 98.50 457 ASP A C 1
ATOM 3656 O O . ASP A 1 457 ? -15.081 -13.031 -10.729 1.00 98.50 457 ASP A O 1
ATOM 3660 N N . CYS A 1 458 ? -13.510 -14.032 -9.469 1.00 98.50 458 CYS A N 1
ATOM 3661 C CA . CYS A 1 458 ? -13.481 -13.038 -8.399 1.00 98.50 458 CYS A CA 1
ATOM 3662 C C . CYS A 1 458 ? -13.141 -11.635 -8.927 1.00 98.50 458 CYS A C 1
ATOM 3664 O O . CYS A 1 458 ? -13.821 -10.665 -8.593 1.00 98.50 458 CYS A O 1
ATOM 3666 N N . ALA A 1 459 ? -12.116 -11.496 -9.773 1.00 97.44 459 ALA A N 1
ATOM 3667 C CA . ALA A 1 459 ? -11.745 -10.198 -10.339 1.00 97.44 459 ALA A CA 1
ATOM 3668 C C . ALA A 1 459 ? -12.853 -9.620 -11.243 1.00 97.44 459 ALA A C 1
ATOM 3670 O O . ALA A 1 459 ? -13.134 -8.420 -11.203 1.00 97.44 459 ALA A O 1
ATOM 3671 N N . ASN A 1 460 ? -13.538 -10.468 -12.014 1.00 98.19 460 ASN A N 1
ATOM 3672 C CA . ASN A 1 460 ? -14.688 -10.061 -12.823 1.00 98.19 460 ASN A CA 1
ATOM 3673 C C . ASN A 1 460 ? -15.914 -9.698 -11.962 1.00 98.19 460 ASN A C 1
ATOM 3675 O O . ASN A 1 460 ? -16.628 -8.744 -12.282 1.00 98.19 460 ASN A O 1
ATOM 3679 N N . ALA A 1 461 ? -16.128 -10.379 -10.834 1.00 98.44 461 ALA A N 1
ATOM 3680 C CA . ALA A 1 461 ? -17.141 -10.001 -9.852 1.00 98.44 461 ALA A CA 1
ATOM 3681 C C . ALA A 1 461 ? -16.842 -8.631 -9.223 1.00 98.44 461 ALA A C 1
ATOM 3683 O O . ALA A 1 461 ? -17.749 -7.807 -9.105 1.00 98.44 461 ALA A O 1
ATOM 3684 N N . ILE A 1 462 ? -15.577 -8.333 -8.900 1.00 98.44 462 ILE A N 1
ATOM 3685 C CA . ILE A 1 462 ? -15.181 -7.017 -8.372 1.00 98.44 462 ILE A CA 1
ATOM 3686 C C . ILE A 1 462 ? -15.498 -5.907 -9.384 1.00 98.44 462 ILE A C 1
ATOM 3688 O O . ILE A 1 462 ? -16.061 -4.892 -8.983 1.00 98.44 462 ILE A O 1
ATOM 3692 N N . LYS A 1 463 ? -15.274 -6.111 -10.694 1.00 95.94 463 LYS A N 1
ATOM 3693 C CA . LYS A 1 463 ? -15.736 -5.161 -11.733 1.00 95.94 463 LYS A CA 1
ATOM 3694 C C . LYS A 1 463 ? -17.254 -4.980 -11.742 1.00 95.94 463 LYS A C 1
ATOM 3696 O O . LYS A 1 463 ? -17.742 -3.860 -11.846 1.00 95.94 463 LYS A O 1
ATOM 3701 N N . LYS A 1 464 ? -18.015 -6.075 -11.638 1.00 97.81 464 LYS A N 1
ATOM 3702 C CA . LYS A 1 464 ? -19.487 -6.044 -11.663 1.00 97.81 464 LYS A CA 1
ATOM 3703 C C . LYS A 1 464 ? -20.058 -5.261 -10.473 1.00 97.81 464 LYS A C 1
ATOM 3705 O O . LYS A 1 464 ? -20.912 -4.393 -10.655 1.00 97.81 464 LYS A O 1
ATOM 3710 N N . TYR A 1 465 ? -19.576 -5.547 -9.264 1.00 98.00 465 TYR A N 1
ATOM 3711 C CA . TYR A 1 465 ? -20.115 -4.993 -8.016 1.00 98.00 465 TYR A CA 1
ATOM 3712 C C . TYR A 1 465 ? -19.400 -3.722 -7.532 1.00 98.00 465 TYR A C 1
ATOM 3714 O O . TYR A 1 465 ? -19.982 -2.944 -6.774 1.00 98.00 465 TYR A O 1
ATOM 3722 N N . ASN A 1 466 ? -18.236 -3.407 -8.110 1.00 97.81 466 ASN A N 1
ATOM 3723 C CA . ASN A 1 466 ? -17.403 -2.210 -7.906 1.00 97.81 466 ASN A CA 1
ATOM 3724 C C . ASN A 1 466 ? -16.670 -2.157 -6.546 1.00 97.81 466 ASN A C 1
ATOM 3726 O O . ASN A 1 466 ? -15.946 -1.199 -6.281 1.00 97.81 466 ASN A O 1
ATOM 3730 N N . VAL A 1 467 ? -16.836 -3.169 -5.685 1.00 98.44 467 VAL A N 1
ATOM 3731 C CA . VAL A 1 467 ? -16.213 -3.247 -4.353 1.00 98.44 467 VAL A CA 1
ATOM 3732 C C . VAL A 1 467 ? -15.740 -4.673 -4.075 1.00 98.44 467 VAL A C 1
ATOM 3734 O O . VAL A 1 467 ? -16.561 -5.574 -3.901 1.00 98.44 467 VAL A O 1
ATOM 3737 N N . GLY A 1 468 ? -14.424 -4.866 -4.004 1.00 98.50 468 GLY A N 1
ATOM 3738 C CA . GLY A 1 468 ? -13.783 -6.058 -3.448 1.00 98.50 468 GLY A CA 1
ATOM 3739 C C . GLY A 1 468 ? -13.255 -5.808 -2.039 1.00 98.50 468 GLY A C 1
ATOM 3740 O O . GLY A 1 468 ? -12.693 -4.748 -1.768 1.00 98.50 468 GLY A O 1
ATOM 3741 N N . ILE A 1 469 ? -13.421 -6.785 -1.150 1.00 98.50 469 ILE A N 1
ATOM 3742 C CA . ILE A 1 469 ? -12.901 -6.771 0.220 1.00 98.50 469 ILE A CA 1
ATOM 3743 C C . ILE A 1 469 ? -12.152 -8.087 0.427 1.00 98.50 469 ILE A C 1
ATOM 3745 O O . ILE A 1 469 ? -12.757 -9.154 0.320 1.00 98.50 469 ILE A O 1
ATOM 3749 N N . LYS A 1 470 ? -10.836 -8.030 0.663 1.00 98.50 470 LYS A N 1
ATOM 3750 C CA . LYS A 1 470 ? -9.946 -9.176 0.453 1.00 98.50 470 LYS A CA 1
ATOM 3751 C C . LYS A 1 470 ? -9.048 -9.547 1.635 1.00 98.50 470 LYS A C 1
ATOM 3753 O O . LYS A 1 470 ? -8.276 -8.748 2.163 1.00 98.50 470 LYS A O 1
ATOM 3758 N N . CYS A 1 471 ? -9.091 -10.835 1.971 1.00 97.94 471 CYS A N 1
ATOM 3759 C CA . CYS A 1 471 ? -8.175 -11.505 2.884 1.00 97.94 471 CYS A CA 1
ATOM 3760 C C . CYS A 1 471 ? -6.804 -11.763 2.221 1.00 97.94 471 CYS A C 1
ATOM 3762 O O . CYS A 1 471 ? -6.693 -11.961 1.005 1.00 97.94 471 CYS A O 1
ATOM 3764 N N . ALA A 1 472 ? -5.736 -11.827 3.022 1.00 96.19 472 ALA A N 1
ATOM 3765 C CA . ALA A 1 472 ? -4.420 -12.234 2.533 1.00 96.19 472 ALA A CA 1
ATOM 3766 C C . ALA A 1 472 ? -4.430 -13.699 2.044 1.00 96.19 472 ALA A C 1
ATOM 3768 O O . ALA A 1 472 ? -5.116 -14.556 2.605 1.00 96.19 472 ALA A O 1
ATOM 3769 N N . THR A 1 473 ? -3.652 -13.978 0.997 1.00 97.44 473 THR A N 1
ATOM 3770 C CA . THR A 1 473 ? -3.643 -15.250 0.249 1.00 97.44 473 THR A CA 1
ATOM 3771 C C . THR A 1 473 ? -2.217 -15.742 0.004 1.00 97.44 473 THR A C 1
ATOM 3773 O O . THR A 1 473 ? -1.346 -14.942 -0.346 1.00 97.44 473 THR A O 1
ATOM 3776 N N . ILE A 1 474 ? -1.980 -17.051 0.104 1.00 96.56 474 ILE A N 1
ATOM 3777 C CA . ILE A 1 474 ? -0.697 -17.691 -0.208 1.00 96.56 474 ILE A CA 1
ATOM 3778 C C . ILE A 1 474 ? -0.377 -17.504 -1.695 1.00 96.56 474 ILE A C 1
ATOM 3780 O O . ILE A 1 474 ? -1.153 -17.892 -2.571 1.00 96.56 474 ILE A O 1
ATOM 3784 N N . THR A 1 475 ? 0.814 -16.982 -1.983 1.00 92.94 475 THR A N 1
ATOM 3785 C CA . THR A 1 475 ? 1.483 -17.210 -3.272 1.00 92.94 475 THR A CA 1
ATOM 3786 C C . THR A 1 475 ? 2.458 -18.370 -3.051 1.00 92.94 475 THR A C 1
ATOM 3788 O O . THR A 1 475 ? 3.312 -18.238 -2.174 1.00 92.94 475 THR A O 1
ATOM 3791 N N . PRO A 1 476 ? 2.290 -19.525 -3.719 1.00 93.56 476 PRO A N 1
ATOM 3792 C CA . PRO A 1 476 ? 3.073 -20.716 -3.410 1.00 93.56 476 PRO A CA 1
ATOM 3793 C C . PRO A 1 476 ? 4.516 -20.620 -3.925 1.00 93.56 476 PRO A C 1
ATOM 3795 O O . PRO A 1 476 ? 4.746 -20.181 -5.047 1.00 93.56 476 PRO A O 1
ATOM 3798 N N . ASP A 1 477 ? 5.459 -21.088 -3.108 1.00 87.50 477 ASP A N 1
ATOM 3799 C CA . ASP A 1 477 ? 6.812 -21.493 -3.507 1.00 87.50 477 ASP A CA 1
ATOM 3800 C C . ASP A 1 477 ? 6.873 -23.033 -3.638 1.00 87.50 477 ASP A C 1
ATOM 3802 O O . ASP A 1 477 ? 5.853 -23.719 -3.503 1.00 87.50 477 ASP A O 1
ATOM 3806 N N . GLU A 1 478 ? 8.054 -23.609 -3.875 1.00 91.81 478 GLU A N 1
ATOM 3807 C CA . GLU A 1 478 ? 8.243 -25.064 -3.972 1.00 91.81 478 GLU A CA 1
ATOM 3808 C C . GLU A 1 478 ? 7.789 -25.800 -2.700 1.00 91.81 478 GLU A C 1
ATOM 3810 O O . GLU A 1 478 ? 7.219 -26.889 -2.777 1.00 91.81 478 GLU A O 1
ATOM 3815 N N . LYS A 1 479 ? 7.974 -25.189 -1.523 1.00 95.00 479 LYS A N 1
ATOM 3816 C CA . LYS A 1 479 ? 7.588 -25.775 -0.230 1.00 95.00 479 LYS A CA 1
ATOM 3817 C C . LYS A 1 479 ? 6.080 -25.750 -0.030 1.00 95.00 479 LYS A C 1
ATOM 3819 O O . LYS A 1 479 ? 5.542 -26.658 0.592 1.00 95.00 479 LYS A O 1
ATOM 3824 N N . ARG A 1 480 ? 5.378 -24.743 -0.557 1.00 96.31 480 ARG A N 1
ATOM 3825 C CA . ARG A 1 480 ? 3.907 -24.720 -0.579 1.00 96.31 480 ARG A CA 1
ATOM 3826 C C . ARG A 1 480 ? 3.331 -25.700 -1.597 1.00 96.31 480 ARG A C 1
ATOM 3828 O O . ARG A 1 480 ? 2.280 -26.274 -1.325 1.00 96.31 480 ARG A O 1
ATOM 3835 N N . VAL A 1 481 ? 4.009 -25.919 -2.726 1.00 95.81 481 VAL A N 1
ATOM 3836 C CA . VAL A 1 481 ? 3.649 -26.989 -3.674 1.00 95.81 481 VAL A CA 1
ATOM 3837 C C . VAL A 1 481 ? 3.748 -28.358 -2.998 1.00 95.81 481 VAL A C 1
ATOM 3839 O O . VAL A 1 481 ? 2.818 -29.149 -3.130 1.00 95.81 481 VAL A O 1
ATOM 3842 N N . GLU A 1 482 ? 4.799 -28.612 -2.212 1.00 97.25 482 GLU A N 1
ATOM 3843 C CA . GLU A 1 482 ? 4.932 -29.839 -1.413 1.00 97.25 482 GLU A CA 1
ATOM 3844 C C . GLU A 1 482 ? 3.895 -29.923 -0.272 1.00 97.25 482 GLU A C 1
ATOM 3846 O O . GLU A 1 482 ? 3.185 -30.924 -0.168 1.00 97.25 482 GLU A O 1
ATOM 3851 N N . GLU A 1 483 ? 3.752 -28.870 0.546 1.00 97.12 483 GLU A N 1
ATOM 3852 C CA . GLU A 1 483 ? 2.843 -28.824 1.707 1.00 97.12 483 GLU A CA 1
ATOM 3853 C C . GLU A 1 483 ? 1.390 -29.139 1.325 1.00 97.12 483 GLU A C 1
ATOM 3855 O O . GLU A 1 483 ? 0.754 -29.992 1.946 1.00 97.12 483 GLU A O 1
ATOM 3860 N N . PHE A 1 484 ? 0.874 -28.452 0.304 1.00 97.44 484 PHE A N 1
ATOM 3861 C CA . PHE A 1 484 ? -0.520 -28.559 -0.132 1.00 97.44 484 PHE A CA 1
ATOM 3862 C C . PHE A 1 484 ? -0.710 -29.530 -1.310 1.00 97.44 484 PHE A C 1
ATOM 3864 O O . PHE A 1 484 ? -1.826 -29.675 -1.802 1.00 97.44 484 PHE A O 1
ATOM 3871 N N . LYS A 1 485 ? 0.359 -30.207 -1.763 1.00 97.88 485 LYS A N 1
ATOM 3872 C CA . LYS A 1 485 ? 0.362 -31.163 -2.891 1.00 97.88 485 LYS A CA 1
ATOM 3873 C C . LYS A 1 485 ? -0.242 -30.579 -4.178 1.00 97.88 485 LYS A C 1
ATOM 3875 O O . LYS A 1 485 ? -1.040 -31.225 -4.854 1.00 97.88 485 LYS A O 1
ATOM 3880 N N . LEU A 1 486 ? 0.130 -29.337 -4.485 1.00 96.94 486 LEU A N 1
ATOM 3881 C CA . LEU A 1 486 ? -0.457 -28.546 -5.571 1.00 96.94 486 LEU A CA 1
ATOM 3882 C C . LEU A 1 486 ? -0.129 -29.137 -6.949 1.00 96.94 486 LEU A C 1
ATOM 3884 O O . LEU A 1 486 ? 0.997 -29.567 -7.196 1.00 96.94 486 LEU A O 1
ATOM 3888 N N . LYS A 1 487 ? -1.077 -29.051 -7.891 1.00 97.06 487 LYS A N 1
ATOM 3889 C CA . LYS A 1 487 ? -0.897 -29.427 -9.307 1.00 97.06 487 LYS A CA 1
ATOM 3890 C C . LYS A 1 487 ? 0.282 -28.699 -9.959 1.00 97.06 487 LYS A C 1
ATOM 3892 O O . LYS A 1 487 ? 0.926 -29.244 -10.851 1.00 97.06 487 LYS A O 1
ATOM 3897 N N . LYS A 1 488 ? 0.518 -27.441 -9.563 1.00 92.31 488 LYS A N 1
ATOM 3898 C CA . LYS A 1 488 ? 1.649 -26.595 -9.980 1.00 92.31 488 LYS A CA 1
ATOM 3899 C C . LYS A 1 488 ? 1.810 -25.388 -9.053 1.00 92.31 488 LYS A C 1
ATOM 3901 O O . LYS A 1 488 ? 0.941 -25.082 -8.241 1.00 92.31 488 LYS A O 1
ATOM 3906 N N . MET A 1 489 ? 2.911 -24.660 -9.222 1.00 91.19 489 MET A N 1
ATOM 3907 C CA . MET A 1 489 ? 3.133 -23.365 -8.579 1.00 91.19 489 MET A CA 1
ATOM 3908 C C . MET A 1 489 ? 2.206 -22.302 -9.201 1.00 91.19 489 MET A C 1
ATOM 3910 O O . MET A 1 489 ? 2.451 -21.800 -10.300 1.00 91.19 489 MET A O 1
ATOM 3914 N N . TRP A 1 490 ? 1.093 -22.005 -8.529 1.00 93.88 490 TRP A N 1
ATOM 3915 C CA . TRP A 1 490 ? 0.114 -21.006 -8.972 1.00 93.88 490 TRP A CA 1
ATOM 3916 C C . TRP A 1 490 ? 0.638 -19.571 -8.857 1.00 93.88 490 TRP A C 1
ATOM 3918 O O . TRP A 1 490 ? 1.476 -19.257 -8.014 1.00 93.88 490 TRP A O 1
ATOM 3928 N N . LYS A 1 491 ? 0.112 -18.672 -9.696 1.00 88.06 491 LYS A N 1
ATOM 3929 C CA . LYS A 1 491 ? 0.461 -17.245 -9.654 1.00 88.06 491 LYS A CA 1
ATOM 3930 C C . LYS A 1 491 ? -0.143 -16.572 -8.416 1.00 88.06 491 LYS A C 1
ATOM 3932 O O . LYS A 1 491 ? -1.061 -17.088 -7.782 1.00 88.06 491 LYS A O 1
ATOM 3937 N N . SER A 1 492 ? 0.382 -15.398 -8.066 1.00 89.31 492 SER A N 1
ATOM 3938 C CA . SER A 1 492 ? -0.151 -14.608 -6.953 1.00 89.31 492 SER A CA 1
ATOM 3939 C C . SER A 1 492 ? -1.564 -14.099 -7.272 1.00 89.31 492 SER A C 1
ATOM 3941 O O . SER A 1 492 ? -1.709 -13.384 -8.270 1.00 89.31 492 SER A O 1
ATOM 3943 N N . PRO A 1 493 ? -2.587 -14.363 -6.431 1.00 94.06 493 PRO A N 1
ATOM 3944 C CA . PRO A 1 493 ? -3.945 -13.870 -6.671 1.00 94.06 493 PRO A CA 1
ATOM 3945 C C . PRO A 1 493 ? -4.015 -12.348 -6.772 1.00 94.06 493 PRO A C 1
ATOM 3947 O O . PRO A 1 493 ? -4.693 -11.815 -7.645 1.00 94.06 493 PRO A O 1
ATOM 3950 N N . ASN A 1 494 ? -3.229 -11.647 -5.951 1.00 89.94 494 ASN A N 1
ATOM 3951 C CA . ASN A 1 494 ? -3.074 -10.194 -6.009 1.00 89.94 494 ASN A CA 1
ATOM 3952 C C . ASN A 1 494 ? -2.562 -9.742 -7.385 1.00 89.94 494 ASN A C 1
ATOM 3954 O O . ASN A 1 494 ? -3.041 -8.755 -7.934 1.00 89.94 494 ASN A O 1
ATOM 3958 N N . GLY A 1 495 ? -1.614 -10.478 -7.970 1.00 85.50 495 GLY A N 1
ATOM 3959 C CA . GLY A 1 495 ? -1.135 -10.230 -9.327 1.00 85.50 495 GLY A CA 1
ATOM 3960 C C . GLY A 1 495 ? -2.232 -10.436 -10.372 1.00 85.50 495 GLY A C 1
ATOM 3961 O O . GLY A 1 495 ? -2.423 -9.577 -11.228 1.00 85.50 495 GLY A O 1
ATOM 3962 N N . THR A 1 496 ? -2.976 -11.541 -10.307 1.00 90.25 496 THR A N 1
ATOM 3963 C CA . THR A 1 496 ? -4.070 -11.838 -11.250 1.00 90.25 496 THR A CA 1
ATOM 3964 C C . THR A 1 496 ? -5.195 -10.798 -11.162 1.00 90.25 496 THR A C 1
ATOM 3966 O O . THR A 1 496 ? -5.561 -10.218 -12.184 1.00 90.25 496 THR A O 1
ATOM 3969 N N . ILE A 1 497 ? -5.673 -10.476 -9.955 1.00 92.88 497 ILE A N 1
ATOM 3970 C CA . ILE A 1 497 ? -6.732 -9.482 -9.717 1.00 92.88 497 ILE A CA 1
ATOM 3971 C C . ILE A 1 497 ? -6.307 -8.099 -10.223 1.00 92.88 497 ILE A C 1
ATOM 3973 O O . ILE A 1 497 ? -7.003 -7.517 -11.053 1.00 92.88 497 ILE A O 1
ATOM 3977 N N . ARG A 1 498 ? -5.137 -7.591 -9.812 1.00 88.25 498 ARG A N 1
ATOM 3978 C CA . ARG A 1 498 ? -4.651 -6.260 -10.226 1.00 88.25 498 ARG A CA 1
ATOM 3979 C C . ARG A 1 498 ? -4.387 -6.169 -11.735 1.00 88.25 498 ARG A C 1
ATOM 3981 O O . ARG A 1 498 ? -4.593 -5.112 -12.319 1.00 88.25 498 ARG A O 1
ATOM 3988 N N . ASN A 1 499 ? -4.000 -7.268 -12.393 1.00 84.50 499 ASN A N 1
ATOM 3989 C CA . ASN A 1 499 ? -3.880 -7.321 -13.857 1.00 84.50 499 ASN A CA 1
ATOM 3990 C C . ASN A 1 499 ? -5.231 -7.275 -14.584 1.00 84.50 499 ASN A C 1
ATOM 3992 O O . ASN A 1 499 ? -5.292 -6.761 -15.697 1.00 84.50 499 ASN A O 1
ATOM 3996 N N . ILE A 1 500 ? -6.293 -7.822 -13.988 1.00 89.75 500 ILE A N 1
ATOM 3997 C CA . ILE A 1 500 ? -7.641 -7.801 -14.567 1.00 89.75 500 ILE A CA 1
ATOM 3998 C C . ILE A 1 500 ? -8.317 -6.451 -14.303 1.00 89.75 500 ILE A C 1
ATOM 4000 O O . ILE A 1 500 ? -8.959 -5.915 -15.207 1.00 89.75 500 ILE A O 1
ATOM 4004 N N . LEU A 1 501 ? -8.188 -5.902 -13.092 1.00 89.19 501 LEU A N 1
ATOM 4005 C CA . LEU A 1 501 ? -8.801 -4.636 -12.674 1.00 89.19 501 LEU A CA 1
ATOM 4006 C C . LEU A 1 501 ? -8.075 -3.394 -13.219 1.00 89.19 501 LEU A C 1
ATOM 4008 O O . LEU A 1 501 ? -8.734 -2.436 -13.619 1.00 89.19 501 LEU A O 1
ATOM 4012 N N . GLY A 1 502 ? -6.740 -3.420 -1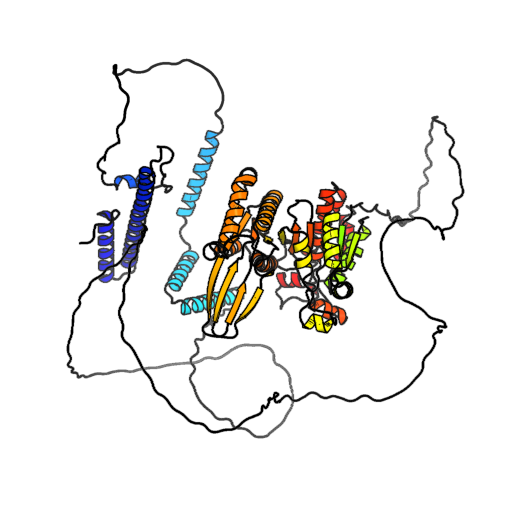3.270 1.00 82.94 502 GLY A N 1
ATOM 4013 C CA . GLY A 1 502 ? -5.915 -2.231 -13.494 1.00 82.94 502 GLY A CA 1
ATOM 4014 C C . GLY A 1 502 ? -5.847 -1.318 -12.260 1.00 82.94 502 GLY A C 1
ATOM 4015 O O . GLY A 1 502 ? -6.331 -1.666 -11.185 1.00 82.94 502 GLY A O 1
ATOM 4016 N N . GLY A 1 503 ? -5.248 -0.134 -12.420 1.00 84.81 503 GLY A N 1
ATOM 4017 C CA . GLY A 1 503 ? -5.207 0.903 -11.381 1.00 84.81 503 GLY A CA 1
ATOM 4018 C C . GLY A 1 503 ? -3.982 0.898 -10.456 1.00 84.81 503 GLY A C 1
ATOM 4019 O O . GLY A 1 503 ? -2.929 0.332 -10.764 1.00 84.81 503 GLY A O 1
ATOM 4020 N N . THR A 1 504 ? -4.128 1.584 -9.321 1.00 92.75 504 THR A N 1
ATOM 4021 C CA . THR A 1 504 ? -3.037 1.946 -8.396 1.00 92.75 504 THR A CA 1
ATOM 4022 C C . THR A 1 504 ? -3.354 1.481 -6.982 1.00 92.75 504 THR A C 1
ATOM 4024 O O . THR A 1 504 ? -4.452 1.729 -6.491 1.00 92.75 504 THR A O 1
ATOM 4027 N N . VAL A 1 505 ? -2.396 0.835 -6.310 1.00 93.62 505 VAL A N 1
ATOM 4028 C CA . VAL A 1 505 ? -2.556 0.396 -4.913 1.00 93.62 505 VAL A CA 1
ATOM 4029 C C . VAL A 1 505 ? -2.055 1.493 -3.982 1.00 93.62 505 VAL A C 1
ATOM 4031 O O . VAL A 1 505 ? -0.853 1.746 -3.922 1.00 93.62 505 VAL A O 1
ATOM 4034 N N . PHE A 1 506 ? -2.964 2.128 -3.249 1.00 95.06 506 PHE A N 1
ATOM 4035 C CA . PHE A 1 506 ? -2.645 3.121 -2.228 1.00 95.06 506 PHE A CA 1
ATOM 4036 C C . PHE A 1 506 ? -2.506 2.455 -0.860 1.00 95.06 506 PHE A C 1
ATOM 4038 O O . PHE A 1 506 ? -3.411 1.754 -0.406 1.00 95.06 506 PHE A O 1
ATOM 4045 N N . ARG A 1 507 ? -1.368 2.681 -0.203 1.00 94.12 507 ARG A N 1
ATOM 4046 C CA . ARG A 1 507 ? -1.059 2.194 1.144 1.00 94.12 507 ARG A CA 1
ATOM 4047 C C . ARG A 1 507 ? -0.865 3.372 2.096 1.00 94.12 507 ARG A C 1
ATOM 4049 O O . ARG A 1 507 ? 0.092 4.131 1.944 1.00 94.12 507 ARG A O 1
ATOM 4056 N N . GLU A 1 508 ? -1.789 3.531 3.045 1.00 92.50 508 GLU A N 1
ATOM 4057 C CA . GLU A 1 508 ? -1.801 4.599 4.057 1.00 92.50 508 GLU A CA 1
ATOM 4058 C C . GLU A 1 508 ? -1.739 4.019 5.483 1.00 92.50 508 GLU A C 1
ATOM 4060 O O . GLU A 1 508 ? -2.486 3.093 5.826 1.00 92.50 508 GLU A O 1
ATOM 4065 N N . ALA A 1 509 ? -0.843 4.568 6.311 1.00 89.81 509 ALA A N 1
ATOM 4066 C CA . ALA A 1 509 ? -0.594 4.114 7.678 1.00 89.81 509 ALA A CA 1
ATOM 4067 C C . ALA A 1 509 ? -1.717 4.505 8.657 1.00 89.81 509 ALA A C 1
ATOM 4069 O O . ALA A 1 509 ? -2.249 5.615 8.618 1.00 89.81 509 ALA A O 1
ATOM 4070 N N . ILE A 1 510 ? -2.029 3.602 9.586 1.00 90.75 510 ILE A N 1
ATOM 4071 C CA . ILE A 1 510 ? -3.039 3.773 10.635 1.00 90.75 510 ILE A CA 1
ATOM 4072 C C . ILE A 1 510 ? -2.338 4.326 11.880 1.00 90.75 510 ILE A C 1
ATOM 4074 O O . ILE A 1 510 ? -1.674 3.597 12.613 1.00 90.75 510 ILE A O 1
ATOM 4078 N N . ILE A 1 511 ? -2.447 5.636 12.103 1.00 90.25 511 ILE A N 1
ATOM 4079 C CA . ILE A 1 511 ? -1.735 6.320 13.190 1.00 90.25 511 ILE A CA 1
ATOM 4080 C C . ILE A 1 511 ? -2.506 6.177 14.512 1.00 90.25 511 ILE A C 1
ATOM 4082 O O . ILE A 1 511 ? -3.630 6.660 14.639 1.00 90.25 511 ILE A O 1
ATOM 4086 N N . CYS A 1 512 ? -1.860 5.588 15.521 1.00 92.12 512 CYS A N 1
ATOM 4087 C CA . CYS A 1 512 ? -2.304 5.585 16.918 1.00 92.12 512 CYS A CA 1
ATOM 4088 C C . CYS A 1 512 ? -1.304 6.392 17.763 1.00 92.12 512 CYS A C 1
ATOM 4090 O O . CYS A 1 512 ? -0.096 6.161 17.680 1.00 92.12 512 CYS A O 1
ATOM 4092 N N . LYS A 1 513 ? -1.778 7.348 18.575 1.00 92.06 513 LYS A N 1
ATOM 4093 C CA . LYS A 1 513 ? -0.921 8.339 19.265 1.00 92.06 513 LYS A CA 1
ATOM 4094 C C . LYS A 1 513 ? 0.114 7.727 20.215 1.00 92.06 513 LYS A C 1
ATOM 4096 O O . LYS A 1 513 ? 1.180 8.307 20.395 1.00 92.06 513 LYS A O 1
ATOM 4101 N N . ASN A 1 514 ? -0.202 6.585 20.823 1.00 93.12 514 ASN A N 1
ATOM 4102 C CA . ASN A 1 514 ? 0.643 5.898 21.802 1.00 93.12 514 ASN A CA 1
ATOM 4103 C C . ASN A 1 514 ? 1.630 4.886 21.192 1.00 93.12 514 ASN A C 1
ATOM 4105 O O . ASN A 1 514 ? 2.357 4.246 21.949 1.00 93.12 514 ASN A O 1
ATOM 4109 N N . ILE A 1 515 ? 1.676 4.737 19.863 1.00 93.50 515 ILE A N 1
ATOM 4110 C CA . ILE A 1 515 ? 2.637 3.869 19.172 1.00 93.50 515 ILE A CA 1
ATOM 4111 C C . ILE A 1 515 ? 3.850 4.708 18.728 1.00 93.50 515 ILE A C 1
ATOM 4113 O O . ILE A 1 515 ? 3.697 5.608 17.892 1.00 93.50 515 ILE A O 1
ATOM 4117 N N . PRO A 1 516 ? 5.061 4.454 19.269 1.00 91.50 516 PRO A N 1
ATOM 4118 C CA . PRO A 1 516 ? 6.269 5.152 18.849 1.00 91.50 516 PRO A CA 1
ATOM 4119 C C . PRO A 1 516 ? 6.602 4.871 17.384 1.00 91.50 516 PRO A C 1
ATOM 4121 O O . PRO A 1 516 ? 6.557 3.730 16.923 1.00 91.50 516 PRO A O 1
ATOM 4124 N N . ARG A 1 517 ? 6.985 5.924 16.662 1.00 90.69 517 ARG A N 1
ATOM 4125 C CA . ARG A 1 517 ? 7.403 5.854 15.259 1.00 90.69 517 ARG A CA 1
ATOM 4126 C C . ARG A 1 517 ? 8.922 5.759 15.192 1.00 90.69 517 ARG A C 1
ATOM 4128 O O . ARG A 1 517 ? 9.612 6.505 15.884 1.00 90.69 517 ARG A O 1
ATOM 4135 N N . LEU A 1 518 ? 9.446 4.864 14.352 1.00 89.31 518 LEU A N 1
ATOM 4136 C CA . LEU A 1 518 ? 10.897 4.679 14.192 1.00 89.31 518 LEU A CA 1
ATOM 4137 C C . LEU A 1 518 ? 11.556 5.904 13.542 1.00 89.31 518 LEU A C 1
ATOM 4139 O O . LEU A 1 518 ? 12.723 6.192 13.798 1.00 89.31 518 LEU A O 1
ATOM 4143 N N . VAL A 1 519 ? 10.795 6.641 12.727 1.00 91.50 519 VAL A N 1
ATOM 4144 C CA . VAL A 1 519 ? 11.167 7.962 12.214 1.00 91.50 519 VAL A CA 1
ATOM 4145 C C . VAL A 1 519 ? 10.351 8.998 12.980 1.00 91.50 519 VAL A C 1
ATOM 4147 O O . VAL A 1 519 ? 9.181 9.237 12.690 1.00 91.50 519 VAL A O 1
ATOM 4150 N N . THR A 1 520 ? 10.960 9.583 14.011 1.00 91.19 520 THR A N 1
ATOM 4151 C CA . THR A 1 520 ? 10.258 10.401 15.016 1.00 91.19 520 THR A CA 1
ATOM 4152 C C . THR A 1 520 ? 9.574 11.643 14.443 1.00 91.19 520 THR A C 1
ATOM 4154 O O . THR A 1 520 ? 8.528 12.037 14.951 1.00 91.19 520 THR A O 1
ATOM 4157 N N . GLY A 1 521 ? 10.119 12.223 13.368 1.00 90.94 521 GLY A N 1
ATOM 4158 C CA . GLY A 1 521 ? 9.566 13.408 12.704 1.00 90.94 521 GLY A CA 1
ATOM 4159 C C . GLY A 1 521 ? 8.289 13.176 11.886 1.00 90.94 521 GLY A C 1
ATOM 4160 O O . GLY A 1 521 ? 7.665 14.147 11.478 1.00 90.94 521 GLY A O 1
ATOM 4161 N N . TRP A 1 522 ? 7.869 11.931 11.632 1.00 93.44 522 TRP A N 1
ATOM 4162 C CA . TRP A 1 522 ? 6.673 11.644 10.828 1.00 93.44 522 TRP A CA 1
ATOM 4163 C C . TRP A 1 522 ? 5.378 11.909 11.611 1.00 93.44 522 TRP A C 1
ATOM 4165 O O . TRP A 1 522 ? 4.811 11.001 12.213 1.00 93.44 522 TRP A O 1
ATOM 4175 N N . GLU A 1 523 ? 4.899 13.151 11.631 1.00 89.50 523 GLU A N 1
ATOM 4176 C CA . GLU A 1 523 ? 3.658 13.542 12.322 1.00 89.50 523 GLU A CA 1
ATOM 4177 C C . GLU A 1 523 ? 2.384 13.258 11.510 1.00 89.50 523 GLU A C 1
ATOM 4179 O O . GLU A 1 523 ? 1.333 12.961 12.078 1.00 89.50 523 GLU A O 1
ATOM 4184 N N . LYS A 1 524 ? 2.473 13.335 10.180 1.00 92.62 524 LYS A N 1
ATOM 4185 C CA . LYS A 1 524 ? 1.372 13.163 9.217 1.00 92.62 524 LYS A CA 1
ATOM 4186 C C . LYS A 1 524 ? 1.627 11.898 8.387 1.00 92.62 524 LYS A C 1
ATOM 4188 O O . LYS A 1 524 ? 2.792 11.563 8.183 1.00 92.62 524 LYS A O 1
ATOM 4193 N N . PRO A 1 525 ? 0.606 11.183 7.882 1.00 92.81 525 PRO A N 1
ATOM 4194 C CA . PRO A 1 525 ? 0.823 9.944 7.134 1.00 92.81 525 PRO A CA 1
ATOM 4195 C C . PRO A 1 525 ? 1.550 10.182 5.801 1.00 92.81 525 PRO A C 1
ATOM 4197 O O . PRO A 1 525 ? 1.285 11.156 5.094 1.00 92.81 525 PRO A O 1
ATOM 4200 N N . ILE A 1 526 ? 2.456 9.270 5.447 1.00 95.81 526 ILE A N 1
ATOM 4201 C CA . ILE A 1 526 ? 3.012 9.118 4.096 1.00 95.81 526 ILE A CA 1
ATOM 4202 C C . ILE A 1 526 ? 2.180 8.051 3.387 1.00 95.81 526 ILE A C 1
ATOM 4204 O O . ILE A 1 526 ? 2.019 6.951 3.917 1.00 95.81 526 ILE A O 1
ATOM 4208 N N . ILE A 1 527 ? 1.654 8.369 2.202 1.00 96.69 527 ILE A N 1
ATOM 4209 C CA . ILE A 1 527 ? 0.773 7.465 1.453 1.00 96.69 527 ILE A CA 1
ATOM 4210 C C . ILE A 1 527 ? 1.486 6.989 0.190 1.00 96.69 527 ILE A C 1
ATOM 4212 O O . ILE A 1 527 ? 1.745 7.789 -0.708 1.00 96.69 527 ILE A O 1
ATOM 4216 N N . ILE A 1 528 ? 1.791 5.694 0.093 1.00 97.50 528 ILE A N 1
ATOM 4217 C CA . ILE A 1 528 ? 2.445 5.125 -1.093 1.00 97.50 528 ILE A CA 1
ATOM 4218 C C . ILE A 1 528 ? 1.386 4.745 -2.129 1.00 97.50 528 ILE A C 1
ATOM 4220 O O . ILE A 1 528 ? 0.598 3.833 -1.896 1.00 97.50 528 ILE A O 1
ATOM 4224 N N . GLY A 1 529 ? 1.386 5.411 -3.283 1.00 96.94 529 GLY A N 1
ATOM 4225 C CA . GLY A 1 529 ? 0.644 5.003 -4.474 1.00 96.94 529 GLY A CA 1
ATOM 4226 C C . GLY A 1 529 ? 1.527 4.132 -5.364 1.00 96.94 529 GLY A C 1
ATOM 4227 O O . GLY A 1 529 ? 2.371 4.647 -6.094 1.00 96.94 529 GLY A O 1
ATOM 4228 N N . ARG A 1 530 ? 1.359 2.811 -5.306 1.00 95.81 530 ARG A N 1
ATOM 4229 C CA . ARG A 1 530 ? 2.132 1.840 -6.092 1.00 95.81 530 ARG A CA 1
ATOM 4230 C C . ARG A 1 530 ? 1.485 1.584 -7.452 1.00 95.81 530 ARG A C 1
ATOM 4232 O O . ARG A 1 530 ? 0.357 1.089 -7.524 1.00 95.81 530 ARG A O 1
ATOM 4239 N N . HIS A 1 531 ? 2.252 1.788 -8.522 1.00 94.25 531 HIS A N 1
ATOM 4240 C CA . HIS A 1 531 ? 1.912 1.309 -9.863 1.00 94.25 531 HIS A CA 1
ATOM 4241 C C . HIS A 1 531 ? 1.992 -0.218 -9.929 1.00 94.25 531 HIS A C 1
ATOM 4243 O O . HIS A 1 531 ? 3.066 -0.778 -10.115 1.00 94.25 531 HIS A O 1
ATOM 4249 N N . ALA A 1 532 ? 0.879 -0.926 -9.754 1.00 86.19 532 ALA A N 1
ATOM 4250 C CA . ALA A 1 532 ? 0.891 -2.385 -9.613 1.00 86.19 532 ALA A CA 1
ATOM 4251 C C . ALA A 1 532 ? 0.952 -3.158 -10.952 1.00 86.19 532 ALA A C 1
ATOM 4253 O O . ALA A 1 532 ? 0.409 -4.260 -11.058 1.00 86.19 532 ALA A O 1
ATOM 4254 N N . HIS A 1 533 ? 1.611 -2.602 -11.975 1.00 87.81 533 HIS A N 1
ATOM 4255 C CA . HIS A 1 533 ? 1.701 -3.184 -13.314 1.00 87.81 533 HIS A CA 1
ATOM 4256 C C . HIS A 1 533 ? 3.150 -3.367 -13.786 1.00 87.81 533 HIS A C 1
ATOM 4258 O O . HIS A 1 533 ? 3.976 -2.466 -13.667 1.00 87.81 533 HIS A O 1
ATOM 4264 N N . ALA A 1 534 ? 3.420 -4.538 -14.370 1.00 90.00 534 ALA A N 1
ATOM 4265 C CA . ALA A 1 534 ? 4.659 -4.896 -15.064 1.00 90.00 534 ALA A CA 1
ATOM 4266 C C . ALA A 1 534 ? 5.952 -4.532 -14.299 1.00 90.00 534 ALA A C 1
ATOM 4268 O O . ALA A 1 534 ? 6.064 -4.890 -13.122 1.00 90.00 534 ALA A O 1
ATOM 4269 N N . ASP A 1 535 ? 6.936 -3.908 -14.958 1.00 93.25 535 ASP A N 1
ATOM 4270 C CA . ASP A 1 535 ? 8.323 -3.798 -14.479 1.00 93.25 535 ASP A CA 1
ATOM 4271 C C . ASP A 1 535 ? 8.864 -5.193 -14.067 1.00 93.25 535 ASP A C 1
ATOM 4273 O O . ASP A 1 535 ? 8.612 -6.178 -14.767 1.00 93.25 535 ASP A O 1
ATOM 4277 N N . GLN A 1 536 ? 9.567 -5.322 -12.931 1.00 89.06 536 GLN A N 1
ATOM 4278 C CA . GLN A 1 536 ? 10.080 -6.602 -12.410 1.00 89.06 536 GLN A CA 1
ATOM 4279 C C . GLN A 1 536 ? 9.006 -7.707 -12.321 1.00 89.06 536 GLN A C 1
ATOM 4281 O O . GLN A 1 536 ? 9.310 -8.880 -12.507 1.00 89.06 536 GLN A O 1
ATOM 4286 N N . TYR A 1 537 ? 7.740 -7.350 -12.083 1.00 82.38 537 TYR A N 1
ATOM 4287 C CA . TYR A 1 537 ? 6.642 -8.290 -11.811 1.00 82.38 537 TYR A CA 1
ATOM 4288 C C . TYR A 1 537 ? 6.029 -8.892 -13.089 1.00 82.38 537 TYR A C 1
ATOM 4290 O O . TYR A 1 537 ? 5.115 -9.714 -13.012 1.00 82.38 537 TYR A O 1
ATOM 4298 N N . LYS A 1 538 ? 6.527 -8.489 -14.266 1.00 84.44 538 LYS A N 1
ATOM 4299 C CA . LYS A 1 538 ? 6.342 -9.180 -15.555 1.00 84.44 538 LYS A CA 1
ATOM 4300 C C . LYS A 1 538 ? 7.663 -9.263 -16.334 1.00 84.44 538 LYS A C 1
ATOM 4302 O O . LYS A 1 538 ? 7.659 -9.206 -17.564 1.00 84.44 538 LYS A O 1
ATOM 4307 N N . ALA A 1 539 ? 8.790 -9.344 -15.628 1.00 87.56 539 ALA A N 1
ATOM 4308 C CA . ALA A 1 539 ? 10.080 -9.555 -16.265 1.00 87.56 539 ALA A CA 1
ATOM 4309 C C . ALA A 1 539 ? 10.189 -10.969 -16.866 1.00 87.56 539 ALA A C 1
ATOM 4311 O O . ALA A 1 539 ? 9.390 -11.863 -16.587 1.00 87.56 539 ALA A O 1
ATOM 4312 N N . THR A 1 540 ? 11.199 -11.167 -17.704 1.00 89.81 540 THR A N 1
ATOM 4313 C CA . THR A 1 540 ? 11.690 -12.488 -18.105 1.00 89.81 540 THR A CA 1
ATOM 4314 C C . THR A 1 540 ? 13.195 -12.492 -17.916 1.00 89.81 540 THR A C 1
ATOM 4316 O O . THR A 1 540 ? 13.891 -11.656 -18.497 1.00 89.81 540 THR A O 1
ATOM 4319 N N . ASP A 1 541 ? 13.684 -13.398 -17.081 1.00 91.31 541 ASP A N 1
ATOM 4320 C CA . ASP A 1 541 ? 15.077 -13.503 -16.668 1.00 91.31 541 ASP A CA 1
ATOM 4321 C C . ASP A 1 541 ? 15.633 -14.919 -16.860 1.00 91.31 541 ASP A C 1
ATOM 4323 O O . ASP A 1 541 ? 14.891 -15.893 -16.982 1.00 91.31 541 ASP A O 1
ATOM 4327 N N . PHE A 1 542 ? 16.960 -15.024 -16.954 1.00 92.25 542 PHE A N 1
ATOM 4328 C CA . PHE A 1 542 ? 17.660 -16.303 -17.052 1.00 92.25 542 PHE A CA 1
ATOM 4329 C C . PHE A 1 542 ? 19.123 -16.206 -16.598 1.00 92.25 542 PHE A C 1
ATOM 4331 O O . PHE A 1 542 ? 19.741 -15.135 -16.597 1.00 92.25 542 PHE A O 1
ATOM 4338 N N . VAL A 1 543 ? 19.696 -17.361 -16.249 1.00 95.75 543 VAL A N 1
ATOM 4339 C CA . VAL A 1 543 ? 21.135 -17.522 -16.007 1.00 95.75 543 VAL A CA 1
ATOM 4340 C C . VAL A 1 543 ? 21.850 -17.654 -17.351 1.00 95.75 543 VAL A C 1
ATOM 4342 O O . VAL A 1 543 ? 21.591 -18.583 -18.114 1.00 95.75 543 VAL A O 1
ATOM 4345 N N . VAL A 1 544 ? 22.770 -16.736 -17.636 1.00 97.44 544 VAL A N 1
ATOM 4346 C CA . VAL A 1 544 ? 23.639 -16.792 -18.817 1.00 97.44 544 VAL A CA 1
ATOM 4347 C C . VAL A 1 544 ? 24.709 -17.863 -18.562 1.00 97.44 544 VAL A C 1
ATOM 4349 O O . VAL A 1 544 ? 25.466 -17.724 -17.599 1.00 97.44 544 VAL A O 1
ATOM 4352 N N . PRO A 1 545 ? 24.803 -18.930 -19.380 1.00 96.94 545 PRO A N 1
ATOM 4353 C CA . PRO A 1 545 ? 25.606 -20.110 -19.045 1.00 96.94 545 PRO A CA 1
ATOM 4354 C C . PRO A 1 545 ? 27.114 -19.950 -19.296 1.00 96.94 545 PRO A C 1
ATOM 4356 O O . PRO A 1 545 ? 27.892 -20.787 -18.849 1.00 96.94 545 PRO A O 1
ATOM 4359 N N . GLY A 1 546 ? 27.544 -18.912 -20.018 1.00 97.56 546 GLY A N 1
ATOM 4360 C CA . GLY A 1 546 ? 28.932 -18.747 -20.444 1.00 97.56 546 GLY A CA 1
ATOM 4361 C C . GLY A 1 546 ? 29.137 -17.527 -21.340 1.00 97.56 546 GLY A C 1
ATOM 4362 O O . GLY A 1 546 ? 28.369 -16.569 -21.290 1.00 97.56 546 GLY A O 1
ATOM 4363 N N . GLU A 1 547 ? 30.190 -17.564 -22.151 1.00 98.25 547 GLU A N 1
ATOM 4364 C CA . GLU A 1 547 ? 30.518 -16.511 -23.118 1.00 98.25 547 GLU A CA 1
ATOM 4365 C C . GLU A 1 547 ? 29.428 -16.364 -24.195 1.00 98.25 547 GLU A C 1
ATOM 4367 O O . GLU A 1 547 ? 28.892 -17.359 -24.685 1.00 98.25 547 GLU A O 1
ATOM 4372 N N . GLY A 1 548 ? 29.085 -15.130 -24.576 1.00 97.75 548 GLY A N 1
ATOM 4373 C CA . GLY A 1 548 ? 28.040 -14.889 -25.574 1.00 97.75 548 GLY A CA 1
ATOM 4374 C C . GLY A 1 548 ? 27.512 -13.456 -25.627 1.00 97.75 548 GLY A C 1
ATOM 4375 O O . GLY A 1 548 ? 27.848 -12.606 -24.805 1.00 97.75 548 GLY A O 1
ATOM 4376 N N . LYS A 1 549 ? 26.652 -13.177 -26.609 1.00 97.75 549 LYS A N 1
ATOM 4377 C CA . LYS A 1 549 ? 26.079 -11.847 -26.853 1.00 97.75 549 LYS A CA 1
ATOM 4378 C C . LYS A 1 549 ? 24.612 -11.799 -26.424 1.00 97.75 549 LYS A C 1
ATOM 4380 O O . LYS A 1 549 ? 23.819 -12.622 -26.870 1.00 97.75 549 LYS A O 1
ATOM 4385 N N . LEU A 1 550 ? 24.246 -10.817 -25.599 1.00 98.00 550 LEU A N 1
ATOM 4386 C CA . LEU A 1 550 ? 22.859 -10.549 -25.214 1.00 98.00 550 LEU A CA 1
ATOM 4387 C C . LEU A 1 550 ? 22.317 -9.363 -26.015 1.00 98.00 550 LEU A C 1
ATOM 4389 O O . LEU A 1 550 ? 22.892 -8.272 -25.992 1.00 98.00 550 LEU A O 1
ATOM 4393 N N . GLU A 1 551 ? 21.188 -9.560 -26.691 1.00 97.56 551 GLU A N 1
ATOM 4394 C CA . GLU A 1 551 ? 20.560 -8.556 -27.551 1.00 97.56 551 GLU A CA 1
ATOM 4395 C C . GLU A 1 551 ? 19.056 -8.458 -27.263 1.00 97.56 551 GLU A C 1
ATOM 4397 O O . GLU A 1 551 ? 18.370 -9.469 -27.131 1.00 97.56 551 GLU A O 1
ATOM 4402 N N . LEU A 1 552 ? 18.538 -7.232 -27.194 1.00 97.12 552 LEU A N 1
ATOM 4403 C CA . LEU A 1 552 ? 17.115 -6.929 -27.082 1.00 97.12 552 LEU A CA 1
ATOM 4404 C C . LEU A 1 552 ? 16.590 -6.550 -28.470 1.00 97.12 552 LEU A C 1
ATOM 4406 O O . LEU A 1 552 ? 17.133 -5.647 -29.107 1.00 97.12 552 LEU A O 1
ATOM 4410 N N . THR A 1 553 ? 15.538 -7.227 -28.932 1.00 96.81 553 THR A N 1
ATOM 4411 C CA . THR A 1 553 ? 14.950 -7.005 -30.264 1.00 96.81 553 THR A CA 1
ATOM 4412 C C . THR A 1 553 ? 13.457 -6.716 -30.142 1.00 96.81 553 THR A C 1
ATOM 4414 O O . THR A 1 553 ? 12.731 -7.479 -29.511 1.00 96.81 553 THR A O 1
ATOM 4417 N N . TRP A 1 554 ? 12.996 -5.636 -30.768 1.00 96.38 554 TRP A N 1
ATOM 4418 C CA . TRP A 1 554 ? 11.583 -5.312 -30.948 1.00 96.38 554 TRP A CA 1
ATOM 4419 C C . TRP A 1 554 ? 11.208 -5.497 -32.418 1.00 96.38 554 TRP A C 1
ATOM 4421 O O . TRP A 1 554 ? 11.800 -4.859 -33.286 1.00 96.38 554 TRP A O 1
ATOM 4431 N N . THR A 1 555 ? 10.215 -6.340 -32.694 1.00 97.19 555 THR A N 1
ATOM 4432 C CA . THR A 1 555 ? 9.717 -6.586 -34.056 1.00 97.19 555 THR A CA 1
ATOM 4433 C C . THR A 1 555 ? 8.353 -5.910 -34.208 1.00 97.19 555 THR A C 1
ATOM 4435 O O . THR A 1 555 ? 7.408 -6.338 -33.542 1.00 97.19 555 THR A O 1
ATOM 4438 N N . PRO A 1 556 ? 8.219 -4.846 -35.021 1.00 96.38 556 PRO A N 1
ATOM 4439 C CA . PRO A 1 556 ? 6.921 -4.233 -35.281 1.00 96.38 556 PRO A CA 1
ATOM 4440 C C . PRO A 1 556 ? 6.070 -5.126 -36.210 1.00 96.38 556 PRO A C 1
ATOM 4442 O O . PRO A 1 556 ? 6.627 -5.921 -36.964 1.00 96.38 556 PRO A O 1
ATOM 4445 N N . PRO A 1 557 ? 4.731 -4.966 -36.243 1.00 95.62 557 PRO A N 1
ATOM 4446 C CA . PRO A 1 557 ? 3.872 -5.659 -37.214 1.00 95.62 557 PRO A CA 1
ATOM 4447 C C . PRO A 1 557 ? 4.175 -5.312 -38.684 1.00 95.62 557 PRO A C 1
ATOM 4449 O O . PRO A 1 557 ? 3.787 -6.047 -39.587 1.00 95.62 557 PRO A O 1
ATOM 4452 N N . SER A 1 558 ? 4.849 -4.184 -38.923 1.00 94.00 558 SER A N 1
ATOM 4453 C CA . SER A 1 558 ? 5.295 -3.718 -40.237 1.00 94.00 558 SER A CA 1
ATOM 4454 C C . SER A 1 558 ? 6.532 -2.829 -40.087 1.00 94.00 558 SER A C 1
ATOM 4456 O O . SER A 1 558 ? 6.528 -1.930 -39.242 1.00 94.00 558 SER A O 1
ATOM 4458 N N . GLY A 1 559 ? 7.546 -3.027 -40.932 1.00 92.75 559 GLY A N 1
ATOM 4459 C CA . GLY A 1 559 ? 8.821 -2.302 -40.882 1.00 92.75 559 GLY A CA 1
ATOM 4460 C C . GLY A 1 559 ? 9.948 -3.093 -40.206 1.00 92.75 559 GLY A C 1
ATOM 4461 O O . GLY A 1 559 ? 9.756 -4.225 -39.771 1.00 92.75 559 GLY A O 1
ATOM 4462 N N . GLU A 1 560 ? 11.136 -2.493 -40.144 1.00 94.75 560 GLU A N 1
ATOM 4463 C CA . GLU A 1 560 ? 12.354 -3.172 -39.681 1.00 94.75 560 GLU A CA 1
ATOM 4464 C C . GLU A 1 560 ? 12.378 -3.435 -38.160 1.00 94.75 560 GLU A C 1
ATOM 4466 O O . GLU A 1 560 ? 11.978 -2.565 -37.376 1.00 94.75 560 GLU A O 1
ATOM 4471 N N . PRO A 1 561 ? 12.907 -4.590 -37.705 1.00 96.06 561 PRO A N 1
ATOM 4472 C CA . PRO A 1 561 ? 13.138 -4.850 -36.287 1.00 96.06 561 PRO A CA 1
ATOM 4473 C C . PRO A 1 561 ? 14.164 -3.889 -35.667 1.00 96.06 561 PRO A C 1
ATOM 4475 O O . PRO A 1 561 ? 15.278 -3.716 -36.162 1.00 96.06 561 PRO A O 1
ATOM 4478 N N . ILE A 1 562 ? 13.824 -3.314 -34.515 1.00 96.12 562 ILE A N 1
ATOM 4479 C CA . ILE A 1 562 ? 14.728 -2.465 -33.733 1.00 96.12 562 ILE A CA 1
ATOM 4480 C C . ILE A 1 562 ? 15.571 -3.368 -32.831 1.00 96.12 562 ILE A C 1
ATOM 4482 O O . ILE A 1 562 ? 15.026 -4.076 -31.983 1.00 96.12 562 ILE A O 1
ATOM 4486 N N . LYS A 1 563 ? 16.900 -3.324 -32.972 1.00 96.94 563 LYS A N 1
ATOM 4487 C CA . LYS A 1 563 ? 17.826 -4.201 -32.243 1.00 96.94 563 LYS A CA 1
ATOM 4488 C C . LYS A 1 563 ? 18.860 -3.417 -31.434 1.00 96.94 563 LYS A C 1
ATOM 4490 O O . LYS A 1 563 ? 19.494 -2.500 -31.951 1.00 96.94 563 LYS A O 1
ATOM 4495 N N . TYR A 1 564 ? 19.067 -3.814 -30.180 1.00 96.69 564 TYR A N 1
ATOM 4496 C CA . TYR A 1 564 ? 20.070 -3.247 -29.277 1.00 96.69 564 TYR A CA 1
ATOM 4497 C C . TYR A 1 564 ? 20.921 -4.348 -28.643 1.00 96.69 564 TYR A C 1
ATOM 4499 O O . TYR A 1 564 ? 20.390 -5.335 -28.139 1.00 96.69 564 TYR A O 1
ATOM 4507 N N . VAL A 1 565 ? 22.242 -4.165 -28.609 1.00 97.56 565 VAL A N 1
ATOM 4508 C CA . VAL A 1 565 ? 23.132 -5.011 -27.799 1.00 97.56 565 VAL A CA 1
ATOM 4509 C C . VAL A 1 565 ? 23.030 -4.557 -26.346 1.00 97.56 565 VAL A C 1
ATOM 4511 O O . VAL A 1 565 ? 23.164 -3.368 -26.064 1.00 97.56 565 VAL A O 1
ATOM 4514 N N . VAL A 1 566 ? 22.769 -5.493 -25.434 1.00 97.06 566 VAL A N 1
ATOM 4515 C CA . VAL A 1 566 ? 22.649 -5.225 -23.993 1.00 97.06 566 VAL A CA 1
ATOM 4516 C C . VAL A 1 566 ? 23.994 -5.439 -23.302 1.00 97.06 566 VAL A C 1
ATOM 4518 O O . VAL A 1 566 ? 24.421 -4.593 -22.523 1.00 97.06 566 VAL A O 1
ATOM 4521 N N . ASN A 1 567 ? 24.664 -6.559 -23.595 1.00 97.94 567 ASN A N 1
ATOM 4522 C CA . ASN A 1 567 ? 25.996 -6.876 -23.085 1.00 97.94 567 ASN A CA 1
ATOM 4523 C C . ASN A 1 567 ? 26.689 -7.951 -23.942 1.00 97.94 567 ASN A C 1
ATOM 4525 O O . ASN A 1 567 ? 26.025 -8.782 -24.564 1.00 97.94 567 ASN A O 1
ATOM 4529 N N . GLU A 1 568 ? 28.019 -7.983 -23.896 1.00 98.00 568 GLU A N 1
ATOM 4530 C CA . GLU A 1 568 ? 28.845 -9.094 -24.378 1.00 98.00 568 GLU A CA 1
ATOM 4531 C C . GLU A 1 568 ? 29.480 -9.792 -23.165 1.00 98.00 568 GLU A C 1
ATOM 4533 O O . GLU A 1 568 ? 30.353 -9.254 -22.482 1.00 98.00 568 GLU A O 1
ATOM 4538 N N . PHE A 1 569 ? 28.970 -10.982 -22.851 1.00 98.06 569 PHE A N 1
ATOM 4539 C CA . PHE A 1 569 ? 29.381 -11.795 -21.714 1.00 98.06 569 PHE A CA 1
ATOM 4540 C C . PHE A 1 569 ? 30.679 -12.541 -22.024 1.00 98.06 569 PHE A C 1
ATOM 4542 O O . PHE A 1 569 ? 30.807 -13.187 -23.062 1.00 98.06 569 PHE A O 1
ATOM 4549 N N . LYS A 1 570 ? 31.622 -12.487 -21.077 1.00 98.00 570 LYS A N 1
ATOM 4550 C CA . LYS A 1 570 ? 32.925 -13.179 -21.111 1.00 98.00 570 LYS A CA 1
ATOM 4551 C C . LYS A 1 570 ? 32.981 -14.342 -20.111 1.00 98.00 570 LYS A C 1
ATOM 4553 O O . LYS A 1 570 ? 34.012 -14.598 -19.499 1.00 98.00 570 LYS A O 1
ATOM 4558 N N . GLY A 1 571 ? 31.830 -14.962 -19.865 1.00 97.56 571 GLY A N 1
ATOM 4559 C CA . GLY A 1 571 ? 31.626 -15.988 -18.849 1.00 97.56 571 GLY A CA 1
ATOM 4560 C C . GLY A 1 571 ? 30.207 -15.933 -18.272 1.00 97.56 571 GLY A C 1
ATOM 4561 O O . GLY A 1 571 ? 29.422 -15.071 -18.680 1.00 97.56 571 GLY A O 1
ATOM 4562 N N . PRO A 1 572 ? 29.869 -16.837 -17.336 1.00 98.12 572 PRO A N 1
ATOM 4563 C CA . PRO A 1 572 ? 28.522 -16.954 -16.785 1.00 98.12 572 PRO A CA 1
ATOM 4564 C C . PRO A 1 572 ? 28.014 -15.677 -16.102 1.00 98.12 572 PRO A C 1
ATOM 4566 O O . PRO A 1 572 ? 28.790 -14.868 -15.590 1.00 98.12 572 PRO A O 1
ATOM 4569 N N . GLY A 1 573 ? 26.693 -15.516 -16.047 1.00 97.81 573 GLY A N 1
ATOM 4570 C CA . GLY A 1 573 ? 26.050 -14.350 -15.445 1.00 97.81 573 GLY A CA 1
ATOM 4571 C C . GLY A 1 573 ? 24.532 -14.484 -15.362 1.00 97.81 573 GLY A C 1
ATOM 4572 O O . GLY A 1 573 ? 23.993 -15.586 -15.382 1.00 97.81 573 GLY A O 1
ATOM 4573 N N . VAL A 1 574 ? 23.830 -13.354 -15.290 1.00 97.81 574 VAL A N 1
ATOM 4574 C CA . VAL A 1 574 ? 22.360 -13.286 -15.319 1.00 97.81 574 VAL A CA 1
ATOM 4575 C C . VAL A 1 574 ? 21.901 -12.164 -16.243 1.00 97.81 574 VAL A C 1
ATOM 4577 O O . VAL A 1 574 ? 22.611 -11.173 -16.431 1.00 97.81 574 VAL A O 1
ATOM 4580 N N . ALA A 1 575 ? 20.713 -12.320 -16.814 1.00 97.44 575 ALA A N 1
ATOM 4581 C CA . ALA A 1 575 ? 20.090 -11.354 -17.708 1.00 97.44 575 ALA A CA 1
ATOM 4582 C C . ALA A 1 575 ? 18.589 -11.253 -17.415 1.00 97.44 575 ALA A C 1
ATOM 4584 O O . ALA A 1 575 ? 17.971 -12.247 -17.046 1.00 97.44 575 ALA A O 1
ATOM 4585 N N . LEU A 1 576 ? 18.005 -10.066 -17.607 1.00 96.69 576 LEU A N 1
ATOM 4586 C CA . LEU A 1 576 ? 16.561 -9.845 -17.505 1.00 96.69 576 LEU A CA 1
ATOM 4587 C C . LEU A 1 576 ? 16.080 -8.814 -18.529 1.00 96.69 576 LEU A C 1
ATOM 4589 O O . LEU A 1 576 ? 16.784 -7.847 -18.827 1.00 96.69 576 LEU A O 1
ATOM 4593 N N . GLY A 1 577 ? 14.861 -9.003 -19.028 1.00 96.38 577 GLY A N 1
ATOM 4594 C CA . GLY A 1 577 ? 14.089 -8.007 -19.768 1.00 96.38 577 GLY A CA 1
ATOM 4595 C C . GLY A 1 577 ? 12.807 -7.659 -19.013 1.00 96.38 577 GLY A C 1
ATOM 4596 O O . GLY A 1 577 ? 12.182 -8.537 -18.425 1.00 96.38 577 GLY A O 1
ATOM 4597 N N . MET A 1 578 ? 12.404 -6.388 -19.027 1.00 96.50 578 MET A N 1
ATOM 4598 C CA . MET A 1 578 ? 11.133 -5.918 -18.461 1.00 96.50 578 MET A CA 1
ATOM 4599 C C . MET A 1 578 ? 10.501 -4.851 -19.360 1.00 96.50 578 MET A C 1
ATOM 4601 O O . MET A 1 578 ? 11.184 -4.245 -20.187 1.00 96.50 578 MET A O 1
ATOM 4605 N N . PHE A 1 579 ? 9.206 -4.607 -19.179 1.00 96.06 579 PHE A N 1
ATOM 4606 C CA . PHE A 1 579 ? 8.440 -3.630 -19.946 1.00 96.06 579 PHE A CA 1
ATOM 4607 C C . PHE A 1 579 ? 7.412 -2.917 -19.065 1.00 96.06 579 PHE A C 1
ATOM 4609 O O . PHE A 1 579 ? 7.045 -3.400 -17.994 1.00 96.06 579 PHE A O 1
ATOM 4616 N N . ASN A 1 580 ? 6.891 -1.802 -19.567 1.00 96.12 580 ASN A N 1
ATOM 4617 C CA . ASN A 1 580 ? 5.622 -1.237 -19.129 1.00 96.12 580 ASN A CA 1
ATOM 4618 C C . ASN A 1 580 ? 4.895 -0.641 -20.347 1.00 96.12 580 ASN A C 1
ATOM 4620 O O . ASN A 1 580 ? 5.388 -0.745 -21.470 1.00 96.12 580 ASN A O 1
ATOM 4624 N N . THR A 1 581 ? 3.716 -0.060 -20.147 1.00 95.62 581 THR A N 1
ATOM 4625 C CA . THR A 1 581 ? 2.859 0.432 -21.239 1.00 95.62 581 THR A CA 1
ATOM 4626 C C . THR A 1 581 ? 2.300 1.808 -20.913 1.00 95.62 581 THR A C 1
ATOM 4628 O O . THR A 1 581 ? 1.701 1.956 -19.847 1.00 95.62 581 THR A O 1
ATOM 4631 N N . ASP A 1 582 ? 2.406 2.765 -21.841 1.00 97.31 582 ASP A N 1
ATOM 4632 C CA . ASP A 1 582 ? 1.925 4.147 -21.679 1.00 97.31 582 ASP A CA 1
ATOM 4633 C C . ASP A 1 582 ? 0.511 4.224 -21.087 1.00 97.31 582 ASP A C 1
ATOM 4635 O O . ASP A 1 582 ? 0.318 4.929 -20.106 1.00 97.31 582 ASP A O 1
ATOM 4639 N N . ALA A 1 583 ? -0.449 3.432 -21.583 1.00 93.81 583 ALA A N 1
ATOM 4640 C CA . ALA A 1 583 ? -1.819 3.396 -21.055 1.00 93.81 583 ALA A CA 1
ATOM 4641 C C . ALA A 1 583 ? -1.883 3.121 -19.537 1.00 93.81 583 ALA A C 1
ATOM 4643 O O . ALA A 1 583 ? -2.564 3.826 -18.801 1.00 93.81 583 ALA A O 1
ATOM 4644 N N . SER A 1 584 ? -1.100 2.159 -19.040 1.00 92.44 584 SER A N 1
ATOM 4645 C CA . SER A 1 584 ? -1.050 1.847 -17.605 1.00 92.44 584 SER A CA 1
ATOM 4646 C C . SER A 1 584 ? -0.304 2.913 -16.787 1.00 92.44 584 SER A C 1
ATOM 4648 O O . SER A 1 584 ? -0.589 3.082 -15.603 1.00 92.44 584 SER A O 1
ATOM 4650 N N . ILE A 1 585 ? 0.628 3.654 -17.397 1.00 96.56 585 ILE A N 1
ATOM 4651 C CA . ILE A 1 585 ? 1.297 4.803 -16.761 1.00 96.56 585 ILE A CA 1
ATOM 4652 C C . ILE A 1 585 ? 0.334 6.004 -16.691 1.00 96.56 585 ILE A C 1
ATOM 4654 O O . ILE A 1 585 ? 0.297 6.698 -15.678 1.00 96.56 585 ILE A O 1
ATOM 4658 N N . VAL A 1 586 ? -0.489 6.210 -17.725 1.00 95.31 586 VAL A N 1
ATOM 4659 C CA . VAL A 1 586 ? -1.578 7.201 -17.774 1.00 95.31 586 VAL A CA 1
ATOM 4660 C C . VAL A 1 586 ? -2.626 6.903 -16.693 1.00 95.31 586 VAL A C 1
ATOM 4662 O O . VAL A 1 586 ? -2.957 7.790 -15.905 1.00 95.31 586 VAL A O 1
ATOM 4665 N N . ASP A 1 587 ? -3.081 5.651 -16.569 1.00 91.44 587 ASP A N 1
ATOM 4666 C CA . ASP A 1 587 ? -3.989 5.214 -15.495 1.00 91.44 587 ASP A CA 1
ATOM 4667 C C . ASP A 1 587 ? -3.398 5.472 -14.100 1.00 91.44 587 ASP A C 1
ATOM 4669 O O . ASP A 1 587 ? -4.079 5.985 -13.205 1.00 91.44 587 ASP A O 1
ATOM 4673 N N . PHE A 1 588 ? -2.114 5.149 -13.915 1.00 94.81 588 PHE A N 1
ATOM 4674 C CA . PHE A 1 588 ? -1.374 5.382 -12.675 1.00 94.81 588 PHE A CA 1
ATOM 4675 C C . PHE A 1 588 ? -1.273 6.874 -12.332 1.00 94.81 588 PHE A C 1
ATOM 4677 O O . PHE A 1 588 ? -1.503 7.251 -11.178 1.00 94.81 588 PHE A O 1
ATOM 4684 N N . ALA A 1 589 ? -1.012 7.724 -13.328 1.00 95.88 589 ALA A N 1
ATOM 4685 C CA . ALA A 1 589 ? -0.982 9.175 -13.192 1.00 95.88 589 ALA A CA 1
ATOM 4686 C C . ALA A 1 589 ? -2.350 9.730 -12.772 1.00 95.88 589 ALA A C 1
ATOM 4688 O O . ALA A 1 589 ? -2.461 10.321 -11.696 1.00 95.88 589 ALA A O 1
ATOM 4689 N N . HIS A 1 590 ? -3.412 9.481 -13.549 1.00 93.25 590 HIS A N 1
ATOM 4690 C CA . HIS A 1 590 ? -4.760 9.967 -13.228 1.00 93.25 590 HIS A CA 1
ATOM 4691 C C . HIS A 1 590 ? -5.242 9.481 -11.856 1.00 93.25 590 HIS A C 1
ATOM 4693 O O . HIS A 1 590 ? -5.827 10.260 -11.105 1.00 93.25 590 HIS A O 1
ATOM 4699 N N . SER A 1 591 ? -4.976 8.222 -11.495 1.00 92.38 591 SER A N 1
ATOM 4700 C CA . SER A 1 591 ? -5.322 7.684 -10.172 1.00 92.38 591 SER A CA 1
ATOM 4701 C C . SER A 1 591 ? -4.577 8.418 -9.053 1.00 92.38 591 SER A C 1
ATOM 4703 O O . SER A 1 591 ? -5.185 8.792 -8.051 1.00 92.38 591 SER A O 1
ATOM 4705 N N . SER A 1 592 ? -3.278 8.680 -9.236 1.00 95.12 592 SER A N 1
ATOM 4706 C CA . SER A 1 592 ? -2.436 9.381 -8.256 1.00 95.12 592 SER A CA 1
ATOM 4707 C C . SER A 1 592 ? -2.840 10.847 -8.076 1.00 95.12 592 SER A C 1
ATOM 4709 O O . SER A 1 592 ? -2.944 11.309 -6.941 1.00 95.12 592 SER A O 1
ATOM 4711 N N . PHE A 1 593 ? -3.134 11.567 -9.165 1.00 95.88 593 PHE A N 1
ATOM 4712 C CA . PHE A 1 593 ? -3.607 12.954 -9.104 1.00 95.88 593 PHE A CA 1
ATOM 4713 C C . PHE A 1 593 ? -5.003 13.069 -8.470 1.00 95.88 593 PHE A C 1
ATOM 4715 O O . PHE A 1 593 ? -5.197 13.913 -7.595 1.00 95.88 593 PHE A O 1
ATOM 4722 N N . LYS A 1 594 ? -5.956 12.197 -8.845 1.00 92.12 594 LYS A N 1
ATOM 4723 C CA . LYS A 1 594 ? -7.297 12.133 -8.223 1.00 92.12 594 LYS A CA 1
ATOM 4724 C C . LYS A 1 594 ? -7.196 11.880 -6.714 1.00 92.12 594 LYS A C 1
ATOM 4726 O O . LYS A 1 594 ? -7.788 12.612 -5.930 1.00 92.12 594 LYS A O 1
ATOM 4731 N N . PHE A 1 595 ? -6.415 10.880 -6.301 1.00 92.56 595 PHE A N 1
ATOM 4732 C CA . PHE A 1 595 ? -6.265 10.521 -4.888 1.00 92.56 595 PHE A CA 1
ATOM 4733 C C . PHE A 1 595 ? -5.582 11.628 -4.065 1.00 92.56 595 PHE A C 1
ATOM 4735 O O . PHE A 1 595 ? -6.007 11.921 -2.949 1.00 92.56 595 PHE A O 1
ATOM 4742 N N . ALA A 1 596 ? -4.563 12.292 -4.620 1.00 95.50 596 ALA A N 1
ATOM 4743 C CA . ALA A 1 596 ? -3.906 13.433 -3.982 1.00 95.50 596 ALA A CA 1
ATOM 4744 C C . ALA A 1 596 ? -4.851 14.637 -3.785 1.00 95.50 596 ALA A C 1
ATOM 4746 O O . ALA A 1 596 ? -4.820 15.260 -2.722 1.00 95.50 596 ALA A O 1
ATOM 4747 N N . LEU A 1 597 ? -5.744 14.912 -4.746 1.00 94.62 597 LEU A N 1
ATOM 4748 C CA . LEU A 1 597 ? -6.807 15.918 -4.610 1.00 94.62 597 LEU A CA 1
ATOM 4749 C C . LEU A 1 597 ? -7.850 15.528 -3.550 1.00 94.62 597 LEU A C 1
ATOM 4751 O O . LEU A 1 597 ? -8.135 16.340 -2.669 1.00 94.62 597 LEU A O 1
ATOM 4755 N N . ASP A 1 598 ? -8.356 14.288 -3.570 1.00 91.06 598 ASP A N 1
ATOM 4756 C CA . ASP A 1 598 ? -9.317 13.777 -2.574 1.00 91.06 598 ASP A CA 1
ATOM 4757 C C . ASP A 1 598 ? -8.729 13.826 -1.145 1.00 91.06 598 ASP A C 1
ATOM 4759 O O . ASP A 1 598 ? -9.417 14.209 -0.196 1.00 91.06 598 ASP A O 1
ATOM 4763 N N . ARG A 1 599 ? -7.435 13.504 -0.974 1.00 92.06 599 ARG A N 1
ATOM 4764 C CA . ARG A 1 599 ? -6.719 13.618 0.314 1.00 92.06 599 ARG A CA 1
ATOM 4765 C C . ARG A 1 599 ? -6.258 15.047 0.649 1.00 92.06 599 ARG A C 1
ATOM 4767 O O . ARG A 1 599 ? -5.907 15.279 1.805 1.00 92.06 599 ARG A O 1
ATOM 4774 N N . LYS A 1 600 ? -6.264 15.973 -0.319 1.00 96.56 600 LYS A N 1
ATOM 4775 C CA . LYS A 1 600 ? -5.690 17.336 -0.266 1.00 96.56 600 LYS A CA 1
ATOM 4776 C C . LYS A 1 600 ? -4.213 17.376 0.145 1.00 96.56 600 LYS A C 1
ATOM 4778 O O . LYS A 1 600 ? -3.803 18.225 0.934 1.00 96.56 600 LYS A O 1
ATOM 4783 N N . TYR A 1 601 ? -3.420 16.447 -0.383 1.00 97.81 601 TYR A N 1
ATOM 4784 C CA . TYR A 1 601 ? -1.987 16.298 -0.108 1.00 97.81 601 TYR A CA 1
ATOM 4785 C C . TYR A 1 601 ? -1.160 16.530 -1.387 1.00 97.81 601 TYR A C 1
ATOM 4787 O O . TYR A 1 601 ? -1.615 16.155 -2.467 1.00 97.81 601 TYR A O 1
ATOM 4795 N N . PRO A 1 602 ? 0.058 17.101 -1.302 1.00 98.44 602 PRO A N 1
ATOM 4796 C CA . PRO A 1 602 ? 0.958 17.190 -2.450 1.00 98.44 602 PRO A CA 1
ATOM 4797 C C . PRO A 1 602 ? 1.391 15.796 -2.931 1.00 98.44 602 PRO A C 1
ATOM 4799 O O . PRO A 1 602 ? 1.430 14.839 -2.151 1.00 98.44 602 PRO A O 1
ATOM 4802 N N . LEU A 1 603 ? 1.723 15.695 -4.220 1.00 98.75 603 LEU A N 1
ATOM 4803 C CA . LEU A 1 603 ? 2.066 14.443 -4.897 1.00 98.75 603 LEU A CA 1
ATOM 4804 C C . LEU A 1 603 ? 3.525 14.436 -5.365 1.00 98.75 603 LEU A C 1
ATOM 4806 O O . LEU A 1 603 ? 3.957 15.335 -6.082 1.00 98.75 603 LEU A O 1
ATOM 4810 N N . TYR A 1 604 ? 4.254 13.370 -5.047 1.00 98.81 604 TYR A N 1
ATOM 4811 C CA . TYR A 1 604 ? 5.631 13.160 -5.493 1.00 98.81 604 TYR A CA 1
ATOM 4812 C C . TYR A 1 604 ? 5.743 11.909 -6.365 1.00 98.81 604 TYR A C 1
ATOM 4814 O O . TYR A 1 604 ? 5.429 10.821 -5.892 1.00 98.81 604 TYR A O 1
ATOM 4822 N N . LEU A 1 605 ? 6.233 12.031 -7.604 1.00 98.81 605 LEU A N 1
ATOM 4823 C CA . LEU A 1 605 ? 6.651 10.876 -8.415 1.00 98.81 605 LEU A CA 1
ATOM 4824 C C . LEU A 1 605 ? 8.156 10.651 -8.254 1.00 98.81 605 LEU A C 1
ATOM 4826 O O . LEU A 1 605 ? 8.947 11.551 -8.540 1.00 98.81 605 LEU A O 1
ATOM 4830 N N . SER A 1 606 ? 8.566 9.436 -7.884 1.00 98.62 606 SER A N 1
ATOM 4831 C CA . SER A 1 606 ? 9.983 9.051 -7.814 1.00 98.62 606 SER A CA 1
ATOM 4832 C C . SER A 1 606 ? 10.404 8.102 -8.935 1.00 98.62 606 SER A C 1
ATOM 4834 O O . SER A 1 606 ? 9.742 7.094 -9.170 1.00 98.62 606 SER A O 1
ATOM 4836 N N . THR A 1 607 ? 11.551 8.368 -9.569 1.00 98.69 607 THR A N 1
ATOM 4837 C CA . THR A 1 607 ? 12.153 7.485 -10.598 1.00 98.69 607 THR A CA 1
ATOM 4838 C C . THR A 1 607 ? 13.689 7.542 -10.568 1.00 98.69 607 THR A C 1
ATOM 4840 O O . THR A 1 607 ? 14.265 8.341 -9.829 1.00 98.69 607 THR A O 1
ATOM 4843 N N . LYS A 1 608 ? 14.378 6.799 -11.443 1.00 98.25 608 LYS A N 1
ATOM 4844 C CA . LYS A 1 608 ? 15.808 6.975 -11.752 1.00 98.25 608 LYS A CA 1
ATOM 4845 C C . LYS A 1 608 ? 16.051 7.377 -13.219 1.00 98.25 608 LYS A C 1
ATOM 4847 O O . LYS A 1 608 ? 16.981 6.887 -13.865 1.00 98.25 608 LYS A O 1
ATOM 4852 N N . ASN A 1 609 ? 15.260 8.315 -13.751 1.00 98.00 609 ASN A N 1
ATOM 4853 C CA . ASN A 1 609 ? 15.341 8.776 -15.149 1.00 98.00 609 ASN A CA 1
ATOM 4854 C C . ASN A 1 609 ? 16.712 9.342 -15.586 1.00 98.00 609 ASN A C 1
ATOM 4856 O O . ASN A 1 609 ? 17.037 9.317 -16.770 1.00 98.00 609 ASN A O 1
ATOM 4860 N N . THR A 1 610 ? 17.568 9.793 -14.665 1.00 94.31 610 THR A N 1
ATOM 4861 C CA . THR A 1 610 ? 18.960 10.164 -14.989 1.00 94.31 610 THR A CA 1
ATOM 4862 C C . THR A 1 610 ? 19.787 8.983 -15.505 1.00 94.31 610 THR A C 1
ATOM 4864 O O . THR A 1 610 ? 20.695 9.192 -16.315 1.00 94.31 610 THR A O 1
ATOM 4867 N N . ILE A 1 611 ? 19.449 7.755 -15.098 1.00 97.50 611 ILE A N 1
ATOM 4868 C CA . ILE A 1 611 ? 20.062 6.499 -15.546 1.00 97.50 611 ILE A CA 1
ATOM 4869 C C . ILE A 1 611 ? 19.183 5.831 -16.611 1.00 97.50 611 ILE A C 1
ATOM 4871 O O . ILE A 1 611 ? 19.623 5.643 -17.744 1.00 97.50 611 ILE A O 1
ATOM 4875 N N . LEU A 1 612 ? 17.919 5.540 -16.289 1.00 97.25 612 LEU A N 1
ATOM 4876 C CA . LEU A 1 612 ? 16.956 4.878 -17.178 1.00 97.25 612 LEU A CA 1
ATOM 4877 C C . LEU A 1 612 ? 16.273 5.884 -18.124 1.00 97.25 612 LEU A C 1
ATOM 4879 O O . LEU A 1 612 ? 15.052 6.019 -18.145 1.00 97.25 612 LEU A O 1
ATOM 4883 N N . LYS A 1 613 ? 17.083 6.597 -18.919 1.00 96.88 613 LYS A N 1
ATOM 4884 C CA . LYS A 1 613 ? 16.702 7.814 -19.668 1.00 96.88 613 LYS A CA 1
ATOM 4885 C C . LYS A 1 613 ? 15.442 7.704 -20.530 1.00 96.88 613 LYS A C 1
ATOM 4887 O O . LYS A 1 613 ? 14.722 8.685 -20.640 1.00 96.88 613 LYS A O 1
ATOM 4892 N N . LYS A 1 614 ? 15.184 6.543 -21.144 1.00 97.69 614 LYS A N 1
ATOM 4893 C CA . LYS A 1 614 ? 13.963 6.298 -21.936 1.00 97.69 614 LYS A CA 1
ATOM 4894 C C . LYS A 1 614 ? 12.812 5.765 -21.075 1.00 97.69 614 LYS A C 1
ATOM 4896 O O . LYS A 1 614 ? 11.723 6.319 -21.114 1.00 97.69 614 LYS A O 1
ATOM 4901 N N . TYR A 1 615 ? 13.064 4.716 -20.290 1.00 98.44 615 TYR A N 1
ATOM 4902 C CA . TYR A 1 615 ? 12.040 3.992 -19.523 1.00 98.44 615 TYR A CA 1
ATOM 4903 C C . TYR A 1 615 ? 11.440 4.867 -18.413 1.00 98.44 615 TYR A C 1
ATOM 4905 O O . TYR A 1 615 ? 10.258 5.188 -18.430 1.00 98.44 615 TYR A O 1
ATOM 4913 N N . ASP A 1 616 ? 12.278 5.330 -17.486 1.00 98.62 616 ASP A N 1
ATOM 4914 C CA . ASP A 1 616 ? 11.873 6.204 -16.380 1.00 98.62 616 ASP A CA 1
ATOM 4915 C C . ASP A 1 616 ? 11.670 7.656 -16.837 1.00 98.62 616 ASP A C 1
ATOM 4917 O O . ASP A 1 616 ? 10.988 8.425 -16.161 1.00 98.62 616 ASP A O 1
ATOM 4921 N N . GLY A 1 617 ? 12.241 8.024 -17.991 1.00 98.56 617 GLY A N 1
ATOM 4922 C CA . GLY A 1 617 ? 11.877 9.243 -18.714 1.00 98.56 617 GLY A CA 1
ATOM 4923 C C . GLY A 1 617 ? 10.384 9.252 -19.030 1.00 98.56 617 GLY A C 1
ATOM 4924 O O . GLY A 1 617 ? 9.669 10.111 -18.527 1.00 98.56 617 GLY A O 1
ATOM 4925 N N . ARG A 1 618 ? 9.879 8.219 -19.721 1.00 98.69 618 ARG A N 1
ATOM 4926 C CA . ARG A 1 618 ? 8.466 8.160 -20.125 1.00 98.69 618 ARG A CA 1
ATOM 4927 C C . ARG A 1 618 ? 7.486 8.214 -18.946 1.00 98.69 618 ARG A C 1
ATOM 4929 O O . ARG A 1 618 ? 6.454 8.863 -19.066 1.00 98.69 618 ARG A O 1
ATOM 4936 N N . PHE A 1 619 ? 7.834 7.628 -17.794 1.00 98.75 619 PHE A N 1
ATOM 4937 C CA . PHE A 1 619 ? 7.074 7.803 -16.545 1.00 98.75 619 PHE A CA 1
ATOM 4938 C C . PHE A 1 619 ? 6.971 9.273 -16.115 1.00 98.75 619 PHE A C 1
ATOM 4940 O O . PHE A 1 619 ? 5.874 9.756 -15.841 1.00 98.75 619 PHE A O 1
ATOM 4947 N N . LYS A 1 620 ? 8.104 9.986 -16.061 1.00 98.69 620 LYS A N 1
ATOM 4948 C CA . LYS A 1 620 ? 8.132 11.416 -15.726 1.00 98.69 620 LYS A CA 1
ATOM 4949 C C . LYS A 1 620 ? 7.325 12.234 -16.733 1.00 98.69 620 LYS A C 1
ATOM 4951 O O . LYS A 1 620 ? 6.540 13.088 -16.327 1.00 98.69 620 LYS A O 1
ATOM 4956 N N . ASP A 1 621 ? 7.559 11.988 -18.016 1.00 98.69 621 ASP A N 1
ATOM 4957 C CA . ASP A 1 621 ? 7.032 12.806 -19.102 1.00 98.69 621 ASP A CA 1
ATOM 4958 C C . ASP A 1 621 ? 5.499 12.686 -19.162 1.00 98.69 621 ASP A C 1
ATOM 4960 O O . ASP A 1 621 ? 4.822 13.708 -19.111 1.00 98.69 621 ASP A O 1
ATOM 4964 N N . ILE A 1 622 ? 4.943 11.465 -19.083 1.00 98.75 622 ILE A N 1
ATOM 4965 C CA . ILE A 1 622 ? 3.486 11.231 -18.995 1.00 98.75 622 ILE A CA 1
ATOM 4966 C C . ILE A 1 622 ? 2.866 11.929 -17.775 1.00 98.75 622 ILE A C 1
ATOM 4968 O O . ILE A 1 622 ? 1.824 12.573 -17.896 1.00 98.75 622 ILE A O 1
ATOM 4972 N N . PHE A 1 623 ? 3.488 11.837 -16.593 1.00 98.75 623 PHE A N 1
ATOM 4973 C CA . PHE A 1 623 ? 2.964 12.518 -15.403 1.00 98.75 623 PHE A CA 1
ATOM 4974 C C . PHE A 1 623 ? 2.996 14.047 -15.547 1.00 98.75 623 PHE A C 1
ATOM 4976 O O . PHE A 1 623 ? 2.059 14.704 -15.101 1.00 98.75 623 PHE A O 1
ATOM 4983 N N . GLN A 1 624 ? 4.032 14.626 -16.166 1.00 98.75 624 GLN A N 1
ATOM 4984 C CA . GLN A 1 624 ? 4.095 16.074 -16.394 1.00 98.75 624 GLN A CA 1
ATOM 4985 C C . GLN A 1 624 ? 3.073 16.525 -17.448 1.00 98.75 624 GLN A C 1
ATOM 4987 O O . GLN A 1 624 ? 2.366 17.502 -17.216 1.00 98.75 624 GLN A O 1
ATOM 4992 N N . GLU A 1 625 ? 2.963 15.797 -18.566 1.00 98.62 625 GLU A N 1
ATOM 4993 C CA . GLU A 1 625 ? 1.970 16.019 -19.630 1.00 98.62 625 GLU A CA 1
ATOM 4994 C C . GLU A 1 625 ? 0.546 16.063 -19.044 1.00 98.62 625 GLU A C 1
ATOM 4996 O O . GLU A 1 625 ? -0.202 17.008 -19.293 1.00 98.62 625 GLU A O 1
ATOM 5001 N N . ILE A 1 626 ? 0.195 15.080 -18.207 1.00 98.31 626 ILE A N 1
ATOM 5002 C CA . ILE A 1 626 ? -1.115 14.987 -17.545 1.00 98.31 626 ILE A CA 1
ATOM 5003 C C . ILE A 1 626 ? -1.291 16.061 -16.460 1.00 98.31 626 ILE A C 1
ATOM 5005 O O . ILE A 1 626 ? -2.378 16.630 -16.340 1.00 98.31 626 ILE A O 1
ATOM 5009 N N . TYR A 1 627 ? -0.251 16.379 -15.681 1.00 98.62 627 TYR A N 1
ATOM 5010 C CA . TYR A 1 627 ? -0.338 17.412 -14.645 1.00 98.62 627 TYR A CA 1
ATOM 5011 C C . TYR A 1 627 ? -0.663 18.787 -15.235 1.00 98.62 627 TYR A C 1
ATOM 5013 O O . TYR A 1 627 ? -1.670 19.383 -14.855 1.00 98.62 627 TYR A O 1
ATOM 5021 N N . GLU A 1 628 ? 0.159 19.271 -16.172 1.00 98.56 628 GLU A N 1
ATOM 5022 C CA . GLU A 1 628 ? 0.008 20.608 -16.767 1.00 98.56 628 GLU A CA 1
ATOM 5023 C C . GLU A 1 628 ? -1.330 20.759 -17.503 1.00 98.56 628 GLU A C 1
ATOM 5025 O O . GLU A 1 628 ? -1.951 21.819 -17.441 1.00 98.56 628 GLU A O 1
ATOM 5030 N N . LYS A 1 629 ? -1.783 19.693 -18.177 1.00 98.31 629 LYS A N 1
ATOM 5031 C CA . LYS A 1 629 ? -3.004 19.685 -18.991 1.00 98.31 629 LYS A CA 1
ATOM 5032 C C . LYS A 1 629 ? -4.286 19.573 -18.162 1.00 98.31 629 LYS A C 1
ATOM 5034 O O . LYS A 1 629 ? -5.222 20.330 -18.405 1.00 98.31 629 LYS A O 1
ATOM 5039 N N . ASP A 1 630 ? -4.353 18.615 -17.234 1.00 97.50 630 ASP A N 1
ATOM 5040 C CA . ASP A 1 630 ? -5.623 18.177 -16.633 1.00 97.50 630 ASP A CA 1
ATOM 5041 C C . ASP A 1 630 ? -5.778 18.536 -15.143 1.00 97.50 630 ASP A C 1
ATOM 5043 O O . ASP A 1 630 ? -6.907 18.670 -14.664 1.00 97.50 630 ASP A O 1
ATOM 5047 N N . TYR A 1 631 ? -4.683 18.703 -14.389 1.00 97.81 631 TYR A N 1
ATOM 5048 C CA . TYR A 1 631 ? -4.744 18.774 -12.916 1.00 97.81 631 TYR A CA 1
ATOM 5049 C C . TYR A 1 631 ? -4.159 20.028 -12.277 1.00 97.81 631 TYR A C 1
ATOM 5051 O O . TYR A 1 631 ? -4.568 20.372 -11.168 1.00 97.81 631 TYR A O 1
ATOM 5059 N N . ARG A 1 632 ? -3.232 20.727 -12.934 1.00 98.44 632 ARG A N 1
ATOM 5060 C CA . ARG A 1 632 ? -2.473 21.830 -12.334 1.00 98.44 632 ARG A CA 1
ATOM 5061 C C . ARG A 1 632 ? -3.355 22.911 -11.705 1.00 98.44 632 ARG A C 1
ATOM 5063 O O . ARG A 1 632 ? -3.142 23.267 -10.551 1.00 98.44 632 ARG A O 1
ATOM 5070 N N . SER A 1 633 ? -4.388 23.366 -12.411 1.00 98.44 633 SER A N 1
ATOM 5071 C CA . SER A 1 633 ? -5.344 24.361 -11.902 1.00 98.44 633 SER A CA 1
ATOM 5072 C C . SER A 1 633 ? -6.132 23.875 -10.677 1.00 98.44 633 SER A C 1
ATOM 5074 O O . SER A 1 633 ? -6.452 24.667 -9.793 1.00 98.44 633 SER A O 1
ATOM 5076 N N . GLN A 1 634 ? -6.410 22.570 -10.587 1.00 98.31 634 GLN A N 1
ATOM 5077 C CA . GLN A 1 634 ? -7.087 21.947 -9.446 1.00 98.31 634 GLN A CA 1
ATOM 5078 C C . GLN A 1 634 ? -6.155 21.865 -8.227 1.00 98.31 634 GLN A C 1
ATOM 5080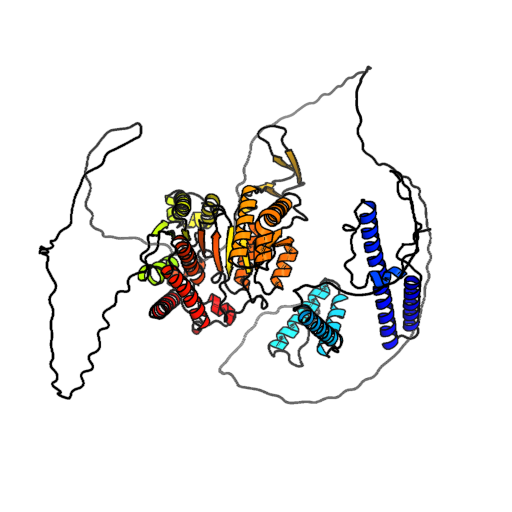 O O . GLN A 1 634 ? -6.576 22.144 -7.107 1.00 98.31 634 GLN A O 1
ATOM 5085 N N . PHE A 1 635 ? -4.880 21.528 -8.449 1.00 98.56 635 PHE A N 1
ATOM 5086 C CA . PHE A 1 635 ? -3.840 21.494 -7.417 1.00 98.56 635 PHE A CA 1
ATOM 5087 C C . PHE A 1 635 ? -3.547 22.896 -6.864 1.00 98.56 635 PHE A C 1
ATOM 5089 O O . PHE A 1 635 ? -3.594 23.094 -5.649 1.00 98.56 635 PHE A O 1
ATOM 5096 N N . GLU A 1 636 ? -3.352 23.883 -7.746 1.00 98.25 636 GLU A N 1
ATOM 5097 C CA . GLU A 1 636 ? -3.158 25.292 -7.381 1.00 98.25 636 GLU A CA 1
ATOM 5098 C C . GLU A 1 636 ? -4.363 25.837 -6.586 1.00 98.25 636 GLU A C 1
ATOM 5100 O O . GLU A 1 636 ? -4.176 26.468 -5.545 1.00 98.25 636 GLU A O 1
ATOM 5105 N N . ALA A 1 637 ? -5.601 25.522 -6.994 1.00 98.38 637 ALA A N 1
ATOM 5106 C CA . ALA A 1 637 ? -6.816 25.899 -6.259 1.00 98.38 637 ALA A CA 1
ATOM 5107 C C . ALA A 1 637 ? -6.970 25.188 -4.897 1.00 98.38 637 ALA A C 1
ATOM 5109 O O . ALA A 1 637 ? -7.579 25.740 -3.979 1.00 98.38 637 ALA A O 1
ATOM 5110 N N . ALA A 1 638 ? -6.419 23.980 -4.749 1.00 98.00 638 ALA A N 1
ATOM 5111 C CA . ALA A 1 638 ? -6.396 23.226 -3.495 1.00 98.00 638 ALA A CA 1
ATOM 5112 C C . ALA A 1 638 ? -5.200 23.574 -2.581 1.00 98.00 638 ALA A C 1
ATOM 5114 O O . ALA A 1 638 ? -5.155 23.102 -1.444 1.00 98.00 638 ALA A O 1
ATOM 5115 N N . GLY A 1 639 ? -4.253 24.403 -3.040 1.00 98.12 639 GLY A N 1
ATOM 5116 C CA . GLY A 1 639 ? -3.059 24.795 -2.281 1.00 98.12 639 GLY A CA 1
ATOM 5117 C C . GLY A 1 639 ? -1.977 23.710 -2.189 1.00 98.12 639 GLY A C 1
ATOM 5118 O O . GLY A 1 639 ? -1.159 23.744 -1.270 1.00 98.12 639 GLY A O 1
ATOM 5119 N N . ILE A 1 640 ? -1.975 22.752 -3.118 1.00 98.56 640 ILE A N 1
ATOM 5120 C CA . ILE A 1 640 ? -1.027 21.629 -3.193 1.00 98.56 640 ILE A CA 1
ATOM 5121 C C . ILE A 1 640 ? -0.269 21.639 -4.528 1.00 98.56 640 ILE A C 1
ATOM 5123 O O . ILE A 1 640 ? -0.600 22.389 -5.442 1.00 98.56 640 ILE A O 1
ATOM 5127 N N . TRP A 1 641 ? 0.767 20.809 -4.649 1.00 98.56 641 TRP A N 1
ATOM 5128 C CA . TRP A 1 641 ? 1.623 20.733 -5.837 1.00 98.56 641 TRP A CA 1
ATOM 5129 C C . TRP A 1 641 ? 1.933 19.286 -6.230 1.00 98.56 641 TRP A C 1
ATOM 5131 O O . TRP A 1 641 ? 1.754 18.353 -5.443 1.00 98.56 641 TRP A O 1
ATOM 5141 N N . TYR A 1 642 ? 2.430 19.124 -7.454 1.00 98.75 642 TYR A N 1
ATOM 5142 C CA . TYR A 1 642 ? 3.092 17.916 -7.937 1.00 98.75 642 TYR A CA 1
ATOM 5143 C C . TYR A 1 642 ? 4.594 18.183 -8.109 1.00 98.75 642 TYR A C 1
ATOM 5145 O O . TYR A 1 642 ? 4.979 19.255 -8.576 1.00 98.75 642 TYR A O 1
ATOM 5153 N N . GLU A 1 643 ? 5.445 17.216 -7.760 1.00 98.25 643 GLU A N 1
ATOM 5154 C CA . GLU A 1 643 ? 6.881 17.260 -8.052 1.00 98.25 643 GLU A CA 1
ATOM 5155 C C . GLU A 1 643 ? 7.406 15.896 -8.537 1.00 98.25 643 GLU A C 1
ATOM 5157 O O . GLU A 1 643 ? 7.094 14.842 -7.978 1.00 98.25 643 GLU A O 1
ATOM 5162 N N . HIS A 1 644 ? 8.269 15.912 -9.556 1.00 98.62 644 HIS A N 1
ATOM 5163 C CA . HIS A 1 644 ? 9.100 14.762 -9.917 1.00 98.62 644 HIS A CA 1
ATOM 5164 C C . HIS A 1 644 ? 10.438 14.816 -9.176 1.00 98.62 644 HIS A C 1
ATOM 5166 O O . HIS A 1 644 ? 11.146 15.819 -9.255 1.00 98.62 644 HIS A O 1
ATOM 5172 N N . ARG A 1 645 ? 10.822 13.718 -8.517 1.00 98.44 645 ARG A N 1
ATOM 5173 C CA . ARG A 1 645 ? 12.120 13.571 -7.844 1.00 98.44 645 ARG A CA 1
ATOM 5174 C C . ARG A 1 645 ? 12.876 12.328 -8.307 1.00 98.44 645 ARG A C 1
ATOM 5176 O O . ARG A 1 645 ? 12.314 11.344 -8.798 1.00 98.44 645 ARG A O 1
ATOM 5183 N N . LEU A 1 646 ? 14.192 12.354 -8.107 1.00 98.50 646 LEU A N 1
ATOM 5184 C CA . LEU A 1 646 ? 15.001 11.140 -8.173 1.00 98.50 646 LEU A CA 1
ATOM 5185 C C . LEU A 1 646 ? 14.760 10.305 -6.912 1.00 98.50 646 LEU A C 1
ATOM 5187 O O . LEU A 1 646 ? 14.698 10.852 -5.815 1.00 98.50 646 LEU A O 1
ATOM 5191 N N . ILE A 1 647 ? 14.631 8.986 -7.059 1.00 98.31 647 ILE A N 1
ATOM 5192 C CA . ILE A 1 647 ? 14.282 8.060 -5.967 1.00 98.31 647 ILE A CA 1
ATOM 5193 C C . ILE A 1 647 ? 15.214 8.174 -4.747 1.00 98.31 647 ILE A C 1
ATOM 5195 O O . ILE A 1 647 ? 14.748 8.120 -3.615 1.00 98.31 647 ILE A O 1
ATOM 5199 N N . ASP A 1 648 ? 16.507 8.420 -4.961 1.00 97.44 648 ASP A N 1
ATOM 5200 C CA . ASP A 1 648 ? 17.518 8.609 -3.913 1.00 97.44 648 ASP A CA 1
ATOM 5201 C C . ASP A 1 648 ? 17.444 9.965 -3.193 1.00 97.44 648 ASP A C 1
ATOM 5203 O O . ASP A 1 648 ? 17.831 10.052 -2.029 1.00 97.44 648 ASP A O 1
ATOM 5207 N N . ASP A 1 649 ? 16.904 11.001 -3.839 1.00 96.94 649 ASP A N 1
ATOM 5208 C CA . ASP A 1 649 ? 16.536 12.248 -3.159 1.00 96.94 649 ASP A CA 1
ATOM 5209 C C . ASP A 1 649 ? 15.189 12.099 -2.436 1.00 96.94 649 ASP A C 1
ATOM 5211 O O . ASP A 1 649 ? 15.060 12.507 -1.286 1.00 96.94 649 ASP A O 1
ATOM 5215 N N . MET A 1 650 ? 14.212 11.423 -3.051 1.00 98.25 650 MET A N 1
ATOM 5216 C CA . MET A 1 650 ? 12.879 11.240 -2.473 1.00 98.25 650 MET A CA 1
ATOM 5217 C C . MET A 1 650 ? 12.906 10.437 -1.163 1.00 98.25 650 MET A C 1
ATOM 5219 O O . MET A 1 650 ? 12.290 10.859 -0.186 1.00 98.25 650 MET A O 1
ATOM 5223 N N . VAL A 1 651 ? 13.678 9.343 -1.080 1.00 97.56 651 VAL A N 1
ATOM 5224 C CA . VAL A 1 651 ? 13.870 8.616 0.195 1.00 97.56 651 VAL A CA 1
ATOM 5225 C C . VAL A 1 651 ? 14.555 9.499 1.251 1.00 97.56 651 VAL A C 1
ATOM 5227 O O . VAL A 1 651 ? 14.213 9.443 2.431 1.00 97.56 651 VAL A O 1
ATOM 5230 N N . ALA A 1 652 ? 15.495 10.358 0.842 1.00 96.50 652 ALA A N 1
ATOM 5231 C CA . ALA A 1 652 ? 16.227 11.251 1.741 1.00 96.50 652 ALA A CA 1
ATOM 5232 C C . ALA A 1 652 ? 15.400 12.470 2.193 1.00 96.50 652 ALA A C 1
ATOM 5234 O O . ALA A 1 652 ? 15.671 13.020 3.265 1.00 96.50 652 ALA A O 1
ATOM 5235 N N . TYR A 1 653 ? 14.407 12.878 1.397 1.00 96.75 653 TYR A N 1
ATOM 5236 C CA . TYR A 1 653 ? 13.366 13.839 1.751 1.00 96.75 653 TYR A CA 1
ATOM 5237 C C . TYR A 1 653 ? 12.353 13.208 2.712 1.00 96.75 653 TYR A C 1
ATOM 5239 O O . TYR A 1 653 ? 12.149 13.742 3.801 1.00 96.75 653 TYR A O 1
ATOM 5247 N N . ALA A 1 654 ? 11.797 12.038 2.375 1.00 96.38 654 ALA A N 1
ATOM 5248 C CA . ALA A 1 654 ? 10.819 11.331 3.202 1.00 96.38 654 ALA A CA 1
ATOM 5249 C C . ALA A 1 654 ? 11.329 11.135 4.641 1.00 96.38 654 ALA A C 1
ATOM 5251 O O . ALA A 1 654 ? 10.657 11.538 5.590 1.00 96.38 654 ALA A O 1
ATOM 5252 N N . MET A 1 655 ? 12.567 10.656 4.811 1.00 95.25 655 MET A N 1
ATOM 5253 C CA . MET A 1 655 ? 13.223 10.463 6.118 1.00 95.25 655 MET A CA 1
ATOM 5254 C C . MET A 1 655 ? 13.458 11.745 6.948 1.00 95.25 655 MET A C 1
ATOM 5256 O O . MET A 1 655 ? 13.856 11.642 8.106 1.00 95.25 655 MET A O 1
ATOM 5260 N N . LYS A 1 656 ? 13.260 12.940 6.377 1.00 94.00 656 LYS A N 1
ATOM 5261 C CA . LYS A 1 656 ? 13.404 14.251 7.051 1.00 94.00 656 LYS A CA 1
ATOM 5262 C C . LYS A 1 656 ? 12.107 15.063 7.101 1.00 94.00 656 LYS A C 1
ATOM 5264 O O . LYS A 1 656 ? 12.076 16.115 7.729 1.00 94.00 656 LYS A O 1
ATOM 5269 N N . SER A 1 657 ? 11.089 14.621 6.374 1.00 95.56 657 SER A N 1
ATOM 5270 C CA . SER A 1 657 ? 9.794 15.284 6.269 1.00 95.56 657 SER A CA 1
ATOM 5271 C C . SER A 1 657 ? 8.938 15.068 7.519 1.00 95.56 657 SER A C 1
ATOM 5273 O O . SER A 1 657 ? 9.158 14.129 8.280 1.00 95.56 657 SER A O 1
ATOM 5275 N N . GLU A 1 658 ? 7.884 15.870 7.654 1.00 95.06 658 GLU A N 1
ATOM 5276 C CA . GLU A 1 658 ? 6.791 15.628 8.606 1.00 95.06 658 GLU A CA 1
ATOM 5277 C C . GLU A 1 658 ? 5.814 14.528 8.129 1.00 95.06 658 GLU A C 1
ATOM 5279 O O . GLU A 1 658 ? 4.801 14.271 8.779 1.00 95.06 658 GLU A O 1
ATOM 5284 N N . GLY A 1 659 ? 6.072 13.908 6.970 1.00 94.69 659 GLY A N 1
ATOM 5285 C CA . GLY A 1 659 ? 5.075 13.176 6.189 1.00 94.69 659 GLY A CA 1
ATOM 5286 C C . GLY A 1 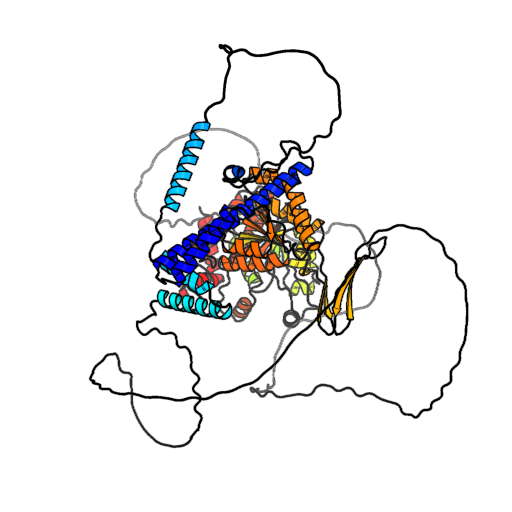659 ? 4.024 14.107 5.567 1.00 94.69 659 GLY A C 1
ATOM 5287 O O . GLY A 1 659 ? 4.304 15.275 5.293 1.00 94.69 659 GLY A O 1
ATOM 5288 N N . GLY A 1 660 ? 2.806 13.608 5.340 1.00 96.06 660 GLY A N 1
ATOM 5289 C CA . GLY A 1 660 ? 1.679 14.414 4.846 1.00 96.06 660 GLY A CA 1
ATOM 5290 C C . GLY A 1 660 ? 1.663 14.621 3.331 1.00 96.06 660 GLY A C 1
ATOM 5291 O O . GLY A 1 660 ? 1.304 15.699 2.861 1.00 96.06 660 GLY A O 1
ATOM 5292 N N . PHE A 1 661 ? 2.075 13.607 2.570 1.00 97.75 661 PHE A N 1
ATOM 5293 C CA . PHE A 1 661 ? 2.105 13.628 1.107 1.00 97.75 661 PHE A CA 1
ATOM 5294 C C . PHE A 1 661 ? 1.740 12.267 0.506 1.00 97.75 661 PHE A C 1
ATOM 5296 O O . PHE A 1 661 ? 1.860 11.224 1.157 1.00 97.75 661 PHE A O 1
ATOM 5303 N N . VAL A 1 662 ? 1.326 12.284 -0.761 1.00 98.31 662 VAL A N 1
ATOM 5304 C CA . VAL A 1 662 ? 1.192 11.082 -1.589 1.00 98.31 662 VAL A CA 1
ATOM 5305 C C . VAL A 1 662 ? 2.492 10.880 -2.364 1.00 98.31 662 VAL A C 1
ATOM 5307 O O . VAL A 1 662 ? 3.041 11.817 -2.944 1.00 98.31 662 VAL A O 1
ATOM 5310 N N . TRP A 1 663 ? 2.992 9.653 -2.386 1.00 98.50 663 TRP A N 1
ATOM 5311 C CA . TRP A 1 663 ? 4.209 9.260 -3.083 1.00 98.50 663 TRP A CA 1
ATOM 5312 C C . TRP A 1 663 ? 3.854 8.217 -4.144 1.00 98.50 663 TRP A C 1
ATOM 5314 O O . TRP A 1 663 ? 3.610 7.051 -3.840 1.00 98.50 663 TRP A O 1
ATOM 5324 N N . ALA A 1 664 ? 3.794 8.660 -5.397 1.00 98.31 664 ALA A N 1
ATOM 5325 C CA . ALA A 1 664 ? 3.676 7.802 -6.562 1.00 98.31 664 ALA A CA 1
ATOM 5326 C C . ALA A 1 664 ? 5.005 7.060 -6.788 1.00 98.31 664 ALA A C 1
ATOM 5328 O O . ALA A 1 664 ? 6.032 7.658 -7.123 1.00 98.31 664 ALA A O 1
ATOM 5329 N N . CYS A 1 665 ? 4.965 5.741 -6.620 1.00 98.44 665 CYS A N 1
ATOM 5330 C CA . CYS A 1 665 ? 6.090 4.838 -6.815 1.00 98.44 665 CYS A CA 1
ATOM 5331 C C . CYS A 1 665 ? 5.847 3.894 -7.998 1.00 98.44 665 CYS A C 1
ATOM 5333 O O . CYS A 1 665 ? 4.753 3.341 -8.155 1.00 98.44 665 CYS A O 1
ATOM 5335 N N . LYS A 1 666 ? 6.908 3.613 -8.766 1.00 97.75 666 LYS A N 1
ATOM 5336 C CA . LYS A 1 666 ? 6.950 2.464 -9.685 1.00 97.75 666 LYS A CA 1
ATOM 5337 C C . LYS A 1 666 ? 6.732 1.148 -8.926 1.00 97.75 666 LYS A C 1
ATOM 5339 O O . LYS A 1 666 ? 6.843 1.110 -7.701 1.00 97.75 666 LYS A O 1
ATOM 5344 N N . ASN A 1 667 ? 6.453 0.057 -9.639 1.00 93.00 667 ASN A N 1
ATOM 5345 C CA . ASN A 1 667 ? 5.952 -1.183 -9.032 1.00 93.00 667 ASN A CA 1
ATOM 5346 C C . ASN A 1 667 ? 6.847 -1.735 -7.904 1.00 93.00 667 ASN A C 1
ATOM 5348 O O . ASN A 1 667 ? 6.349 -2.064 -6.827 1.00 93.00 667 ASN A O 1
ATOM 5352 N N . TYR A 1 668 ? 8.163 -1.776 -8.138 1.00 93.25 668 TYR A N 1
ATOM 5353 C CA . TYR A 1 668 ? 9.159 -2.258 -7.171 1.00 93.25 668 TYR A CA 1
ATOM 5354 C C . TYR A 1 668 ? 9.421 -1.266 -6.033 1.00 93.25 668 TYR A C 1
ATOM 5356 O O . TYR A 1 668 ? 9.418 -1.650 -4.864 1.00 93.25 668 TYR A O 1
ATOM 5364 N N . ASP A 1 669 ? 9.583 0.021 -6.360 1.00 96.31 669 ASP A N 1
ATOM 5365 C CA . ASP A 1 669 ? 9.774 1.073 -5.357 1.00 96.31 669 ASP A CA 1
ATOM 5366 C C . ASP A 1 669 ? 8.570 1.133 -4.402 1.00 96.31 669 ASP A C 1
ATOM 5368 O O . ASP A 1 669 ? 8.733 1.293 -3.197 1.00 96.31 669 ASP A O 1
ATOM 5372 N N . GLY A 1 670 ? 7.354 0.939 -4.920 1.00 93.50 670 GLY A N 1
ATOM 5373 C CA . GLY A 1 670 ? 6.121 0.965 -4.138 1.00 93.50 670 GLY A CA 1
ATOM 5374 C C . GLY A 1 670 ? 5.963 -0.236 -3.210 1.00 93.50 670 GLY A C 1
ATOM 5375 O O . GLY A 1 670 ? 5.407 -0.079 -2.128 1.00 93.50 670 GLY A O 1
ATOM 5376 N N . ASP A 1 671 ? 6.481 -1.409 -3.585 1.00 85.75 671 ASP A N 1
ATOM 5377 C CA . ASP A 1 671 ? 6.580 -2.568 -2.687 1.00 85.75 671 ASP A CA 1
ATOM 5378 C C . ASP A 1 671 ? 7.494 -2.214 -1.502 1.00 85.75 671 ASP A C 1
ATOM 5380 O O . ASP A 1 671 ? 7.031 -2.053 -0.371 1.00 85.75 671 ASP A O 1
ATOM 5384 N N . VAL A 1 672 ? 8.776 -1.956 -1.793 1.00 89.81 672 VAL A N 1
ATOM 5385 C CA . VAL A 1 672 ? 9.837 -1.773 -0.789 1.00 89.81 672 VAL A CA 1
ATOM 5386 C C . VAL A 1 672 ? 9.588 -0.561 0.111 1.00 89.81 672 VAL A C 1
ATOM 5388 O O . VAL A 1 672 ? 9.790 -0.640 1.326 1.00 89.81 672 VAL A O 1
ATOM 5391 N N . GLN A 1 673 ? 9.148 0.570 -0.451 1.00 94.12 673 GLN A N 1
ATOM 5392 C CA . GLN A 1 673 ? 8.896 1.775 0.341 1.00 94.12 673 GLN A CA 1
ATOM 5393 C C . GLN A 1 673 ? 7.615 1.666 1.170 1.00 94.12 673 GLN A C 1
ATOM 5395 O O . GLN A 1 673 ? 7.589 2.212 2.267 1.00 94.12 673 GLN A O 1
ATOM 5400 N N . SER A 1 674 ? 6.580 0.938 0.731 1.00 90.69 674 SER A N 1
ATOM 5401 C CA . SER A 1 674 ? 5.355 0.813 1.538 1.00 90.69 674 SER A CA 1
ATOM 5402 C C . SER A 1 674 ? 5.553 -0.018 2.804 1.00 90.69 674 SER A C 1
ATOM 5404 O O . SER A 1 674 ? 5.084 0.389 3.866 1.00 90.69 674 SER A O 1
ATOM 5406 N N . ASP A 1 675 ? 6.325 -1.103 2.731 1.00 85.06 675 ASP A N 1
ATOM 5407 C CA . ASP A 1 675 ? 6.692 -1.899 3.906 1.00 85.06 675 ASP A CA 1
ATOM 5408 C C . ASP A 1 675 ? 7.657 -1.119 4.824 1.00 85.06 675 ASP A C 1
ATOM 5410 O O . ASP A 1 675 ? 7.502 -1.130 6.047 1.00 85.06 675 ASP A O 1
ATOM 5414 N N . SER A 1 676 ? 8.598 -0.358 4.244 1.00 90.44 676 SER A N 1
ATOM 5415 C CA . SER A 1 676 ? 9.498 0.538 4.996 1.00 90.44 676 SER A CA 1
ATOM 5416 C C . SER A 1 676 ? 8.731 1.633 5.747 1.00 90.44 676 SER A C 1
ATOM 5418 O O . SER A 1 676 ? 9.016 1.913 6.912 1.00 90.44 676 SER A O 1
ATOM 5420 N N . VAL A 1 677 ? 7.725 2.229 5.099 1.00 91.81 677 VAL A N 1
ATOM 5421 C CA . VAL A 1 677 ? 6.829 3.230 5.688 1.00 91.81 677 VAL A CA 1
ATOM 5422 C C . VAL A 1 677 ? 5.960 2.601 6.780 1.00 91.81 677 VAL A C 1
ATOM 5424 O O . VAL A 1 677 ? 5.924 3.128 7.890 1.00 91.81 677 VAL A O 1
ATOM 5427 N N . ALA A 1 678 ? 5.328 1.451 6.527 1.00 87.06 678 ALA A N 1
ATOM 5428 C CA . ALA A 1 678 ? 4.516 0.740 7.518 1.00 87.06 678 ALA A CA 1
ATOM 5429 C C . ALA A 1 678 ? 5.310 0.406 8.790 1.00 87.06 678 ALA A C 1
ATOM 5431 O O . ALA A 1 678 ? 4.856 0.679 9.902 1.00 87.06 678 ALA A O 1
ATOM 5432 N N . GLN A 1 679 ? 6.531 -0.114 8.636 1.00 85.25 679 GLN A N 1
ATOM 5433 C CA . GLN A 1 679 ? 7.403 -0.397 9.770 1.00 85.25 679 GLN A CA 1
ATOM 5434 C C . GLN A 1 679 ? 7.874 0.889 10.472 1.00 85.25 679 GLN A C 1
ATOM 5436 O O . GLN A 1 679 ? 8.013 0.897 11.695 1.00 85.25 679 GLN A O 1
ATOM 5441 N N . GLY A 1 680 ? 8.055 1.993 9.739 1.00 90.25 680 GLY A N 1
ATOM 5442 C CA . GLY A 1 680 ? 8.353 3.310 10.308 1.00 90.25 680 GLY A CA 1
ATOM 5443 C C . GLY A 1 680 ? 7.226 3.887 11.177 1.00 90.25 680 GLY A C 1
ATOM 5444 O O . GLY A 1 680 ? 7.521 4.513 12.197 1.00 90.25 680 GLY A O 1
ATOM 5445 N N . TYR A 1 681 ? 5.958 3.616 10.838 1.00 89.75 681 TYR A N 1
ATOM 5446 C CA . TYR A 1 681 ? 4.787 3.954 11.666 1.00 89.75 681 TYR A CA 1
ATOM 5447 C C . TYR A 1 681 ? 4.478 2.934 12.781 1.00 89.75 681 TYR A C 1
ATOM 5449 O O . TYR A 1 681 ? 3.632 3.210 13.628 1.00 89.75 681 TYR A O 1
ATOM 5457 N N . GLY A 1 682 ? 5.180 1.796 12.824 1.00 86.69 682 GLY A N 1
ATOM 5458 C CA . GLY A 1 682 ? 5.203 0.867 13.961 1.00 86.69 682 GLY A CA 1
ATOM 5459 C C . GLY A 1 682 ? 5.049 -0.605 13.572 1.00 86.69 682 GLY A C 1
ATOM 5460 O O . GLY A 1 682 ? 5.855 -1.435 13.991 1.00 86.69 682 GLY A O 1
ATOM 5461 N N . SER A 1 683 ? 4.047 -0.946 12.757 1.00 85.00 683 SER A N 1
ATOM 5462 C CA . SER A 1 683 ? 3.719 -2.337 12.404 1.00 85.00 683 SER A CA 1
ATOM 5463 C C . SER A 1 683 ? 3.036 -2.440 11.039 1.00 85.00 683 SER A C 1
ATOM 5465 O O . SER A 1 683 ? 2.205 -1.606 10.683 1.00 85.00 683 SER A O 1
ATOM 5467 N N . LEU A 1 684 ? 3.298 -3.533 10.313 1.00 81.38 684 LEU A N 1
ATOM 5468 C CA . LEU A 1 684 ? 2.548 -3.922 9.108 1.00 81.38 684 LEU A CA 1
ATOM 5469 C C . LEU A 1 684 ? 1.050 -4.168 9.387 1.00 81.38 684 LEU A C 1
ATOM 5471 O O . LEU A 1 684 ? 0.237 -4.089 8.469 1.00 81.38 684 LEU A O 1
ATOM 5475 N N . GLY A 1 685 ? 0.669 -4.429 10.644 1.00 83.75 685 GLY A N 1
ATOM 5476 C CA . GLY A 1 685 ? -0.732 -4.491 11.082 1.00 83.75 685 GLY A CA 1
ATOM 5477 C C . GLY A 1 685 ? -1.434 -3.126 11.142 1.00 83.75 685 GLY A C 1
ATOM 5478 O O . GLY A 1 685 ? -2.658 -3.080 11.234 1.00 83.75 685 GLY A O 1
ATOM 5479 N N . LEU A 1 686 ? -0.681 -2.022 11.047 1.00 90.19 686 LEU A N 1
ATOM 5480 C CA . LEU A 1 686 ? -1.167 -0.637 11.017 1.00 90.19 686 LEU A CA 1
ATOM 5481 C C . LEU A 1 686 ? -1.005 -0.002 9.623 1.00 90.19 686 LEU A C 1
ATOM 5483 O O . LEU A 1 686 ? -0.633 1.163 9.495 1.00 90.19 686 LEU A O 1
ATOM 5487 N N . MET A 1 687 ? -1.276 -0.761 8.560 1.00 91.12 687 MET A N 1
ATOM 5488 C CA . MET A 1 687 ? -1.191 -0.280 7.178 1.00 91.12 687 MET A CA 1
ATOM 5489 C C . MET A 1 687 ? -2.404 -0.740 6.361 1.00 91.12 687 MET A C 1
ATOM 5491 O O . MET A 1 687 ? -2.677 -1.935 6.243 1.00 91.12 687 MET A O 1
ATOM 5495 N N . THR A 1 688 ? -3.125 0.222 5.786 1.00 93.50 688 THR A N 1
ATOM 5496 C CA . THR A 1 688 ? -4.212 -0.037 4.827 1.00 93.50 688 THR A CA 1
ATOM 5497 C C . THR A 1 688 ? -3.648 -0.336 3.436 1.00 93.50 688 THR A C 1
ATOM 5499 O O . THR A 1 688 ? -2.528 0.068 3.128 1.00 93.50 688 THR A O 1
ATOM 5502 N N . SER A 1 689 ? -4.401 -1.027 2.577 1.00 93.75 689 SER A N 1
ATOM 5503 C CA . SER A 1 689 ? -4.039 -1.245 1.171 1.00 93.75 689 SER A CA 1
ATOM 5504 C C . SER A 1 689 ? -5.310 -1.235 0.318 1.00 93.75 689 SER A C 1
ATOM 5506 O O . SER A 1 689 ? -6.185 -2.074 0.507 1.00 93.75 689 SER A O 1
ATOM 5508 N N . VAL A 1 690 ? -5.446 -0.264 -0.589 1.00 94.94 690 VAL A N 1
ATOM 5509 C CA . VAL A 1 690 ? -6.627 -0.117 -1.458 1.00 94.94 690 VAL A CA 1
ATOM 5510 C C . VAL A 1 690 ? -6.190 0.084 -2.905 1.00 94.94 690 VAL A C 1
ATOM 5512 O O . VAL A 1 690 ? -5.586 1.100 -3.245 1.00 94.94 690 VAL A O 1
ATOM 5515 N N . LEU A 1 691 ? -6.517 -0.873 -3.769 1.00 92.88 691 LEU A N 1
ATOM 5516 C CA . LEU A 1 691 ? -6.477 -0.705 -5.215 1.00 92.88 691 LEU A CA 1
ATOM 5517 C C . LEU A 1 691 ? -7.634 0.200 -5.651 1.00 92.88 691 LEU A C 1
ATOM 5519 O O . LEU A 1 691 ? -8.797 -0.099 -5.379 1.00 92.88 691 LEU A O 1
ATOM 5523 N N . ILE A 1 692 ? -7.318 1.277 -6.367 1.00 91.31 692 ILE A N 1
ATOM 5524 C CA . ILE A 1 692 ? -8.298 2.159 -7.009 1.00 91.31 692 ILE A CA 1
ATOM 5525 C C . ILE A 1 692 ? -8.130 2.040 -8.523 1.00 91.31 692 ILE A C 1
ATOM 5527 O O . ILE A 1 692 ? -7.035 2.253 -9.049 1.00 91.31 692 ILE A O 1
ATOM 5531 N N . CYS A 1 693 ? -9.217 1.697 -9.215 1.00 89.19 693 CYS A N 1
ATOM 5532 C CA . CYS A 1 693 ? -9.246 1.530 -10.666 1.00 89.19 693 CYS A CA 1
ATOM 5533 C C . CYS A 1 693 ? -9.364 2.891 -11.390 1.00 89.19 693 CYS A C 1
ATOM 5535 O O . CYS A 1 693 ? -9.899 3.853 -10.825 1.00 89.19 693 CYS A O 1
ATOM 5537 N N . PRO A 1 694 ? -8.903 3.005 -12.653 1.00 79.56 694 PRO A N 1
ATOM 5538 C CA . PRO A 1 694 ? -8.901 4.279 -13.385 1.00 79.56 694 PRO A CA 1
ATOM 5539 C C . PRO A 1 694 ? -10.307 4.846 -13.656 1.00 79.56 694 PRO A C 1
ATOM 5541 O O . PRO A 1 694 ? -10.459 6.067 -13.794 1.00 79.56 694 PRO A O 1
ATOM 5544 N N . ASP A 1 695 ? -11.332 3.983 -13.643 1.00 84.00 695 ASP A N 1
ATOM 5545 C CA . ASP A 1 695 ? -12.757 4.337 -13.726 1.00 84.00 695 ASP A CA 1
ATOM 5546 C C . ASP A 1 695 ? -13.235 5.258 -12.582 1.00 84.00 695 ASP A C 1
ATOM 5548 O O . ASP A 1 695 ? -14.280 5.895 -12.699 1.00 84.00 695 ASP A O 1
ATOM 5552 N N . GLY A 1 696 ? -12.470 5.365 -11.486 1.00 80.50 696 GLY A N 1
ATOM 5553 C CA . GLY A 1 696 ? -12.824 6.142 -10.295 1.00 80.50 696 GLY A CA 1
ATOM 5554 C C . GLY A 1 696 ? -13.982 5.552 -9.481 1.00 80.50 696 GLY A C 1
ATOM 5555 O O . GLY A 1 696 ? -14.505 6.230 -8.595 1.00 80.50 696 GLY A O 1
ATOM 5556 N N . LYS A 1 697 ? -14.392 4.313 -9.779 1.00 90.31 697 LYS A N 1
ATOM 5557 C CA . LYS A 1 697 ? -15.593 3.667 -9.240 1.00 90.31 697 LYS A CA 1
ATOM 5558 C C . LYS A 1 697 ? -15.315 2.275 -8.674 1.00 90.31 697 LYS A C 1
ATOM 5560 O O . LYS A 1 697 ? -15.918 1.937 -7.660 1.00 90.31 697 LYS A O 1
ATOM 5565 N N . THR A 1 698 ? -14.423 1.495 -9.277 1.00 94.75 698 THR A N 1
ATOM 5566 C CA . THR A 1 698 ? -14.081 0.145 -8.815 1.00 94.75 698 THR A CA 1
ATOM 5567 C C . THR A 1 698 ? -12.907 0.188 -7.837 1.00 94.75 698 THR A C 1
ATOM 5569 O O . THR A 1 698 ? -11.859 0.770 -8.133 1.00 94.75 698 THR A O 1
ATOM 5572 N N . VAL A 1 699 ? -13.064 -0.449 -6.674 1.00 95.12 699 VAL A N 1
ATOM 5573 C CA . VAL A 1 699 ? -11.992 -0.607 -5.677 1.00 95.12 699 VAL A CA 1
ATOM 5574 C C . VAL A 1 699 ? -11.861 -2.048 -5.199 1.00 95.12 699 VAL A C 1
ATOM 5576 O O . VAL A 1 699 ? -12.831 -2.808 -5.188 1.00 95.12 699 VAL A O 1
ATOM 5579 N N . GLU A 1 700 ? -10.664 -2.401 -4.747 1.00 97.31 700 GLU A N 1
ATOM 5580 C CA . GLU A 1 700 ? -10.373 -3.637 -4.021 1.00 97.31 700 GLU A CA 1
ATOM 5581 C C . GLU A 1 700 ? -9.534 -3.280 -2.786 1.00 97.31 700 GLU A C 1
ATOM 5583 O O . GLU A 1 700 ? -8.522 -2.593 -2.904 1.00 97.31 700 GLU A O 1
ATOM 5588 N N . ALA A 1 701 ? -10.003 -3.654 -1.595 1.00 97.25 701 ALA A N 1
ATOM 5589 C CA . ALA A 1 701 ? -9.378 -3.306 -0.322 1.00 97.25 701 ALA A CA 1
ATOM 5590 C C . ALA A 1 701 ? -8.888 -4.563 0.406 1.00 97.25 701 ALA A C 1
ATOM 5592 O O . ALA A 1 701 ? -9.676 -5.465 0.692 1.00 97.25 701 ALA A O 1
ATOM 5593 N N . GLU A 1 702 ? -7.605 -4.588 0.760 1.00 94.31 702 GLU A N 1
ATOM 5594 C CA . GLU A 1 702 ? -6.932 -5.709 1.418 1.00 94.31 702 GLU A CA 1
ATOM 5595 C C . GLU A 1 702 ? -6.092 -5.254 2.621 1.00 94.31 702 GLU A C 1
ATOM 5597 O O . GLU A 1 702 ? -5.778 -4.072 2.801 1.00 94.31 702 GLU A O 1
ATOM 5602 N N . ALA A 1 703 ? -5.678 -6.213 3.449 1.00 87.94 703 ALA A N 1
ATOM 5603 C CA . ALA A 1 703 ? -4.611 -5.979 4.413 1.00 87.94 703 ALA A CA 1
ATOM 5604 C C . ALA A 1 703 ? -3.261 -5.857 3.682 1.00 87.94 703 ALA A C 1
ATOM 5606 O O . ALA A 1 703 ? -2.969 -6.627 2.768 1.00 87.94 703 ALA A O 1
ATOM 5607 N N . ALA A 1 704 ? -2.392 -4.934 4.103 1.00 81.75 704 ALA A N 1
ATOM 5608 C CA . ALA A 1 704 ? -1.080 -4.763 3.469 1.00 81.75 704 ALA A CA 1
ATOM 5609 C C . ALA A 1 704 ? -0.098 -5.932 3.718 1.00 81.75 704 ALA A C 1
ATOM 5611 O O . ALA A 1 704 ? 0.917 -6.044 3.029 1.00 81.75 704 ALA A O 1
ATOM 5612 N N . HIS A 1 705 ? -0.379 -6.795 4.697 1.00 86.88 705 HIS A N 1
ATOM 5613 C CA . HIS A 1 705 ? 0.494 -7.885 5.128 1.00 86.88 705 HIS A CA 1
ATOM 5614 C C . HIS A 1 705 ? 0.101 -9.253 4.543 1.00 86.88 705 HIS A C 1
ATOM 5616 O O . HIS A 1 705 ? -1.030 -9.484 4.123 1.00 86.88 705 HIS A O 1
ATOM 5622 N N . GLY A 1 706 ? 1.039 -10.204 4.587 1.00 89.12 706 GLY A N 1
ATOM 5623 C CA . GLY A 1 706 ? 0.786 -11.605 4.242 1.00 89.12 706 GLY A CA 1
ATOM 5624 C C . GLY A 1 706 ? -0.068 -12.369 5.267 1.00 89.12 706 GLY A C 1
ATOM 5625 O O . GLY A 1 706 ? -0.582 -11.819 6.239 1.00 89.12 706 GLY A O 1
ATOM 5626 N N . THR A 1 707 ? -0.167 -13.683 5.073 1.00 94.88 707 THR A N 1
ATOM 5627 C CA . THR A 1 707 ? -1.095 -14.608 5.760 1.00 94.88 707 THR A CA 1
ATOM 5628 C C . THR A 1 707 ? -0.735 -14.973 7.212 1.00 94.88 707 THR A C 1
ATOM 5630 O O . THR A 1 707 ? -1.433 -15.742 7.875 1.00 94.88 707 THR A O 1
ATOM 5633 N N . VAL A 1 708 ? 0.372 -14.417 7.721 1.00 94.81 708 VAL A N 1
ATOM 5634 C CA . VAL A 1 708 ? 0.941 -14.636 9.066 1.00 94.81 708 VAL A CA 1
ATOM 5635 C C . VAL A 1 708 ? 1.181 -16.121 9.408 1.00 94.81 708 VAL A C 1
ATOM 5637 O O . VAL A 1 708 ? 0.936 -16.583 10.525 1.00 94.81 708 VAL A O 1
ATOM 5640 N N . THR A 1 709 ? 1.745 -16.869 8.453 1.00 94.69 709 THR A N 1
ATOM 5641 C CA . THR A 1 709 ? 2.091 -18.305 8.531 1.00 94.69 709 THR A CA 1
ATOM 5642 C C . THR A 1 709 ? 2.656 -18.758 9.878 1.00 94.69 709 THR A C 1
ATOM 5644 O O . THR A 1 709 ? 2.238 -19.782 10.413 1.00 94.69 709 THR A O 1
ATOM 5647 N N . ARG A 1 710 ? 3.592 -18.000 10.469 1.00 94.38 710 ARG A N 1
ATOM 5648 C CA . ARG A 1 710 ? 4.211 -18.345 11.762 1.00 94.38 710 ARG A CA 1
ATOM 5649 C C . ARG A 1 710 ? 3.181 -18.463 12.891 1.00 94.38 710 ARG A C 1
ATOM 5651 O O . ARG A 1 710 ? 3.284 -19.383 13.695 1.00 94.38 710 ARG A O 1
ATOM 5658 N N . HIS A 1 711 ? 2.210 -17.551 12.954 1.00 96.12 711 HIS A N 1
ATOM 5659 C CA . HIS A 1 711 ? 1.156 -17.595 13.970 1.00 96.12 711 HIS A CA 1
ATOM 5660 C C . HIS A 1 711 ? 0.159 -18.711 13.661 1.00 96.12 711 HIS A C 1
ATOM 5662 O O . HIS A 1 711 ? -0.245 -19.422 14.575 1.00 96.12 711 HIS A O 1
ATOM 5668 N N . TYR A 1 712 ? -0.130 -18.965 12.381 1.00 97.88 712 TYR A N 1
ATOM 5669 C CA . TYR A 1 712 ? -0.942 -20.114 11.979 1.00 97.88 712 TYR A CA 1
ATOM 5670 C C . TYR A 1 712 ? -0.330 -21.452 12.421 1.00 97.88 712 TYR A C 1
ATOM 5672 O O . TYR A 1 712 ? -1.050 -22.299 12.936 1.00 97.88 712 TYR A O 1
ATOM 5680 N N . ARG A 1 713 ? 0.999 -21.635 12.343 1.00 97.19 713 ARG A N 1
ATOM 5681 C CA . ARG A 1 713 ? 1.653 -22.851 12.875 1.00 97.19 713 ARG A CA 1
ATOM 5682 C C . ARG A 1 713 ? 1.536 -22.992 14.390 1.00 97.19 713 ARG A C 1
ATOM 5684 O O . ARG A 1 713 ? 1.521 -24.113 14.884 1.00 97.19 713 ARG A O 1
ATOM 5691 N N . PHE A 1 714 ? 1.474 -21.886 15.129 1.00 96.94 714 PHE A N 1
ATOM 5692 C CA . PHE A 1 714 ? 1.233 -21.916 16.573 1.00 96.94 714 PHE A CA 1
ATOM 5693 C C . PHE A 1 714 ? -0.237 -22.244 16.870 1.00 96.94 714 PHE A C 1
ATOM 5695 O O . PHE A 1 714 ? -0.492 -23.157 17.651 1.00 96.94 714 PHE A O 1
ATOM 5702 N N . TYR A 1 715 ? -1.182 -21.633 16.152 1.00 97.06 715 TYR A N 1
ATOM 5703 C CA . TYR A 1 715 ? -2.605 -21.972 16.219 1.00 97.06 715 TYR A CA 1
ATOM 5704 C C . TYR A 1 715 ? -2.875 -23.457 15.900 1.00 97.06 715 TYR A C 1
ATOM 5706 O O . TYR A 1 715 ? -3.530 -24.143 16.680 1.00 97.06 715 TYR A O 1
ATOM 5714 N N . GLN A 1 716 ? -2.278 -24.001 14.829 1.00 96.69 716 GLN A N 1
ATOM 5715 C CA . GLN A 1 716 ? -2.334 -25.431 14.473 1.00 96.69 716 GLN A CA 1
ATOM 5716 C C . GLN A 1 716 ? -1.767 -26.363 15.568 1.00 96.69 716 GLN A C 1
ATOM 5718 O O . GLN A 1 716 ? -2.042 -27.558 15.556 1.00 96.69 716 GLN A O 1
ATOM 5723 N N . GLN A 1 717 ? -0.978 -25.837 16.510 1.00 97.19 717 GLN A N 1
ATOM 5724 C CA . GLN A 1 717 ? -0.413 -26.562 17.657 1.00 97.19 717 GLN A CA 1
ATOM 5725 C C . GLN A 1 717 ? -1.162 -26.274 18.974 1.00 97.19 717 GLN A C 1
ATOM 5727 O O . GLN A 1 717 ? -0.667 -26.646 20.037 1.00 97.19 717 GLN A O 1
ATOM 5732 N N . GLY A 1 718 ? -2.303 -25.573 18.932 1.00 95.25 718 GLY A N 1
ATOM 5733 C CA . GLY A 1 718 ? -3.043 -25.140 20.123 1.00 95.25 718 GLY A CA 1
ATOM 5734 C C . GLY A 1 718 ? -2.303 -24.105 20.981 1.00 95.25 718 GLY A C 1
ATOM 5735 O O . GLY A 1 718 ? -2.589 -23.977 22.169 1.00 95.25 718 GLY A O 1
ATOM 5736 N N . LYS A 1 719 ? -1.317 -23.398 20.413 1.00 95.19 719 LYS A N 1
ATOM 5737 C CA . LYS A 1 719 ? -0.489 -22.406 21.113 1.00 95.19 719 LYS A CA 1
ATOM 5738 C C . LYS A 1 719 ? -1.024 -20.993 20.913 1.00 95.19 719 LYS A C 1
ATOM 5740 O O . LYS A 1 719 ? -1.546 -20.660 19.852 1.00 95.19 719 LYS A O 1
ATOM 5745 N N . GLU A 1 720 ? -0.802 -20.167 21.930 1.00 92.12 720 GLU A N 1
ATOM 5746 C CA . GLU A 1 720 ? -1.172 -18.753 21.970 1.00 92.12 720 GLU A CA 1
ATOM 5747 C C . GLU A 1 720 ? -0.661 -17.960 20.752 1.00 92.12 720 GLU A C 1
ATOM 5749 O O . GLU A 1 720 ? 0.490 -18.105 20.321 1.00 92.12 720 GLU A O 1
ATOM 5754 N N . THR A 1 721 ? -1.506 -17.070 20.233 1.00 96.62 721 THR A N 1
ATOM 5755 C CA . THR A 1 721 ? -1.191 -16.143 19.147 1.00 96.62 721 THR A CA 1
ATOM 5756 C C . THR A 1 721 ? -1.520 -14.704 19.543 1.00 96.62 721 THR A C 1
ATOM 5758 O O . THR A 1 721 ? -2.502 -14.428 20.215 1.00 96.62 721 THR A O 1
ATOM 5761 N N . SER A 1 722 ? -0.742 -13.731 19.083 1.00 96.81 722 SER A N 1
ATOM 5762 C CA . SER A 1 722 ? -1.141 -12.322 19.192 1.00 96.81 722 SER A CA 1
ATOM 5763 C C . SER A 1 722 ? -0.953 -11.683 17.830 1.00 96.81 722 SER A C 1
ATOM 5765 O O . SER A 1 722 ? 0.108 -11.159 17.490 1.00 96.81 722 SER A O 1
ATOM 5767 N N . THR A 1 723 ? -1.965 -11.886 16.992 1.00 96.62 723 THR A N 1
ATOM 5768 C CA . THR A 1 723 ? -1.983 -11.486 15.588 1.00 96.62 723 THR A CA 1
ATOM 5769 C C . THR A 1 723 ? -2.817 -10.230 15.456 1.00 96.62 723 THR A C 1
ATOM 5771 O O . THR A 1 723 ? -4.002 -10.248 15.771 1.00 96.62 723 THR A O 1
ATOM 5774 N N . ASN A 1 724 ? -2.203 -9.149 14.987 1.00 95.81 724 ASN A N 1
ATOM 5775 C CA . ASN A 1 724 ? -2.872 -7.870 14.800 1.00 95.81 724 ASN A CA 1
ATOM 5776 C C . ASN A 1 724 ? -3.951 -7.973 13.695 1.00 95.81 724 ASN A C 1
ATOM 5778 O O . ASN A 1 724 ? -3.597 -8.231 12.543 1.00 95.81 724 ASN A O 1
ATOM 5782 N N . PRO A 1 725 ? -5.250 -7.785 14.003 1.00 96.94 725 PRO A N 1
ATOM 5783 C CA . PRO A 1 725 ? -6.324 -7.865 13.019 1.00 96.94 725 PRO A CA 1
ATOM 5784 C C . PRO A 1 725 ? -6.607 -6.523 12.325 1.00 96.94 725 PRO A C 1
ATOM 5786 O O . PRO A 1 725 ? -7.424 -6.486 11.406 1.00 96.94 725 PRO A O 1
ATOM 5789 N N . ILE A 1 726 ? -5.986 -5.413 12.752 1.00 97.31 726 ILE A N 1
ATOM 5790 C CA . ILE A 1 726 ? -6.435 -4.057 12.404 1.00 97.31 726 ILE A CA 1
ATOM 5791 C C . ILE A 1 726 ? -6.392 -3.795 10.896 1.00 97.31 726 ILE A C 1
ATOM 5793 O O . ILE A 1 726 ? -7.406 -3.381 10.345 1.00 97.31 726 ILE A O 1
ATOM 5797 N N . ALA A 1 727 ? -5.304 -4.113 10.191 1.00 95.06 727 ALA A N 1
ATOM 5798 C CA . ALA A 1 727 ? -5.257 -3.979 8.729 1.00 95.06 727 ALA A CA 1
ATOM 5799 C C . ALA A 1 727 ? -6.339 -4.812 8.003 1.00 95.06 727 ALA A C 1
ATOM 5801 O O . ALA A 1 727 ? -6.849 -4.386 6.969 1.00 95.06 727 ALA A O 1
ATOM 5802 N N . SER A 1 728 ? -6.745 -5.962 8.559 1.00 97.62 728 SER A N 1
ATOM 5803 C CA . SER A 1 728 ? -7.842 -6.779 8.010 1.00 97.62 728 SER A CA 1
ATOM 5804 C C . SER A 1 728 ? -9.224 -6.183 8.312 1.00 97.62 728 SER A C 1
ATOM 5806 O O . SER A 1 728 ? -10.113 -6.247 7.468 1.00 97.62 728 SER A O 1
ATOM 5808 N N . ILE A 1 729 ? -9.411 -5.541 9.472 1.00 98.56 729 ILE A N 1
ATOM 5809 C CA . ILE A 1 729 ? -10.628 -4.767 9.781 1.00 98.56 729 ILE A CA 1
ATOM 5810 C C . ILE A 1 729 ? -10.718 -3.533 8.876 1.00 98.56 729 ILE A C 1
ATOM 5812 O O . ILE A 1 729 ? -11.786 -3.237 8.346 1.00 98.56 729 ILE A O 1
ATOM 5816 N N . PHE A 1 730 ? -9.598 -2.846 8.644 1.00 98.25 730 PHE A N 1
ATOM 5817 C CA . PHE A 1 730 ? -9.558 -1.667 7.782 1.00 98.25 730 PHE A CA 1
ATOM 5818 C C . PHE A 1 730 ? -9.762 -2.002 6.297 1.00 98.25 730 PHE A C 1
ATOM 5820 O O . PHE A 1 730 ? -10.275 -1.163 5.562 1.00 98.25 730 PHE A O 1
ATOM 5827 N N . ALA A 1 731 ? -9.445 -3.222 5.850 1.00 98.06 731 ALA A N 1
ATOM 5828 C CA . ALA A 1 731 ? -9.864 -3.707 4.533 1.00 98.06 731 ALA A CA 1
ATOM 5829 C C . ALA A 1 731 ? -11.402 -3.708 4.410 1.00 98.06 731 ALA A C 1
ATOM 5831 O O . ALA A 1 731 ? -11.952 -3.151 3.457 1.00 98.06 731 ALA A O 1
ATOM 5832 N N . TRP A 1 732 ? -12.103 -4.239 5.424 1.00 98.62 732 TRP A N 1
ATOM 5833 C CA . TRP A 1 732 ? -13.567 -4.181 5.501 1.00 98.62 732 TRP A CA 1
ATOM 5834 C C . TRP A 1 732 ? -14.087 -2.745 5.553 1.00 98.62 732 TRP A C 1
ATOM 5836 O O . TRP A 1 732 ? -14.919 -2.381 4.725 1.00 98.62 732 TRP A O 1
ATOM 5846 N N . THR A 1 733 ? -13.607 -1.899 6.468 1.00 98.56 733 THR A N 1
ATOM 5847 C CA . THR A 1 733 ? -14.142 -0.532 6.591 1.00 98.56 733 THR A CA 1
ATOM 5848 C C . THR A 1 733 ? -13.857 0.317 5.355 1.00 98.56 733 THR A C 1
ATOM 5850 O O . THR A 1 733 ? -14.765 1.006 4.903 1.00 98.56 733 THR A O 1
ATOM 5853 N N . ARG A 1 734 ? -12.676 0.229 4.724 1.00 97.81 734 ARG A N 1
ATOM 5854 C CA . ARG A 1 734 ? -12.377 0.947 3.466 1.00 97.81 734 ARG A CA 1
ATOM 5855 C C . ARG A 1 734 ? -13.290 0.498 2.321 1.00 97.81 734 ARG A C 1
ATOM 5857 O O . ARG A 1 734 ? -13.809 1.353 1.603 1.00 97.81 734 ARG A O 1
ATOM 5864 N N . GLY A 1 735 ? -13.561 -0.803 2.196 1.00 98.06 735 GLY A N 1
ATOM 5865 C CA . GLY A 1 735 ? -14.544 -1.324 1.240 1.00 98.06 735 GLY A CA 1
ATOM 5866 C C . GLY A 1 735 ? -15.966 -0.820 1.512 1.00 98.06 735 GLY A C 1
ATOM 5867 O O . GLY A 1 735 ? -16.638 -0.337 0.601 1.00 98.06 735 GLY A O 1
ATOM 5868 N N . LEU A 1 736 ? -16.410 -0.852 2.772 1.00 98.50 736 LEU A N 1
ATOM 5869 C CA . LEU A 1 736 ? -17.739 -0.386 3.186 1.00 98.50 736 LEU A CA 1
ATOM 5870 C C . LEU A 1 736 ? -17.907 1.141 3.077 1.00 98.50 736 LEU A C 1
ATOM 5872 O O . LEU A 1 736 ? -18.986 1.605 2.721 1.00 98.50 736 LEU A O 1
ATOM 5876 N N . LEU A 1 737 ? -16.851 1.929 3.303 1.00 98.06 737 LEU A N 1
ATOM 5877 C CA . LEU A 1 737 ? -16.836 3.379 3.066 1.00 98.06 737 LEU A CA 1
ATOM 5878 C C . LEU A 1 737 ? -17.008 3.708 1.582 1.00 98.06 737 LEU A C 1
ATOM 5880 O O . LEU A 1 737 ? -17.733 4.640 1.235 1.00 98.06 737 LEU A O 1
ATOM 5884 N N . HIS A 1 738 ? -16.375 2.937 0.694 1.00 97.38 738 HIS A N 1
ATOM 5885 C CA . HIS A 1 738 ? -16.552 3.127 -0.743 1.00 97.38 738 HIS A CA 1
ATOM 5886 C C . HIS A 1 738 ? -17.921 2.629 -1.224 1.00 97.38 738 HIS A C 1
ATOM 5888 O O . HIS A 1 738 ? -18.580 3.329 -1.987 1.00 97.38 738 HIS A O 1
ATOM 5894 N N . ARG A 1 739 ? -18.422 1.502 -0.698 1.00 98.31 739 ARG A N 1
ATOM 5895 C CA . ARG A 1 739 ? -19.819 1.061 -0.878 1.00 98.31 739 ARG A CA 1
ATOM 5896 C C . ARG A 1 739 ? -20.799 2.168 -0.470 1.00 98.31 739 ARG A C 1
ATOM 5898 O O . ARG A 1 739 ? -21.671 2.530 -1.251 1.00 98.31 739 ARG A O 1
ATOM 5905 N N . ALA A 1 740 ? -20.581 2.787 0.690 1.00 98.00 740 ALA A N 1
ATOM 5906 C CA . ALA A 1 740 ? -21.368 3.916 1.176 1.00 98.00 740 ALA A CA 1
ATOM 5907 C C . ALA A 1 740 ? -21.277 5.161 0.273 1.00 98.00 740 ALA A C 1
ATOM 5909 O O . ALA A 1 740 ? -22.293 5.820 0.061 1.00 98.00 740 ALA A O 1
ATOM 5910 N N . LYS A 1 741 ? -20.101 5.464 -0.302 1.00 96.31 741 LYS A N 1
ATOM 5911 C CA . LYS A 1 741 ? -19.915 6.530 -1.309 1.00 96.31 741 LYS A CA 1
ATOM 5912 C C . LYS A 1 741 ? -20.707 6.245 -2.592 1.00 96.31 741 LYS A C 1
ATOM 5914 O O . LYS A 1 741 ? -21.299 7.165 -3.144 1.00 96.31 741 LYS A O 1
ATOM 5919 N N . LEU A 1 742 ? -20.737 4.992 -3.053 1.00 96.25 742 LEU A N 1
ATOM 5920 C CA . LEU A 1 742 ? -21.490 4.578 -4.245 1.00 96.25 742 LEU A CA 1
ATOM 5921 C C . LEU A 1 742 ? -23.012 4.552 -4.014 1.00 96.25 742 LEU A C 1
ATOM 5923 O O . LEU A 1 742 ? -23.766 4.869 -4.930 1.00 96.25 742 LEU A O 1
ATOM 5927 N N . ASP A 1 743 ? -23.453 4.204 -2.803 1.00 96.62 743 ASP A N 1
ATOM 5928 C CA . ASP A 1 743 ? -24.872 4.066 -2.439 1.00 96.62 743 ASP A CA 1
ATOM 5929 C C . ASP A 1 743 ? -25.478 5.354 -1.836 1.00 96.62 743 ASP A C 1
ATOM 5931 O O . ASP A 1 743 ? -26.671 5.394 -1.547 1.00 96.62 743 ASP A O 1
ATOM 5935 N N . ASN A 1 744 ? -24.669 6.400 -1.614 1.00 97.19 744 ASN A N 1
ATOM 5936 C CA . ASN A 1 744 ? -25.003 7.595 -0.815 1.00 97.19 744 ASN A CA 1
ATOM 5937 C C . ASN A 1 744 ? -25.501 7.267 0.614 1.00 97.19 744 ASN A C 1
ATOM 5939 O O . ASN A 1 744 ? -26.359 7.947 1.176 1.00 97.19 744 ASN A O 1
ATOM 5943 N N . ASN A 1 745 ? -24.952 6.209 1.216 1.00 97.81 745 ASN A N 1
ATOM 5944 C CA . ASN A 1 745 ? -25.436 5.623 2.464 1.00 97.81 745 ASN A CA 1
ATOM 5945 C C . ASN A 1 745 ? -24.688 6.168 3.697 1.00 97.81 745 ASN A C 1
ATOM 5947 O O . ASN A 1 745 ? -23.647 5.651 4.111 1.00 97.81 745 ASN A O 1
ATOM 5951 N N . THR A 1 746 ? -25.242 7.217 4.306 1.00 97.75 746 THR A N 1
ATOM 5952 C CA . THR A 1 746 ? -24.668 7.885 5.488 1.00 97.75 746 THR A CA 1
ATOM 5953 C C . THR A 1 746 ? -24.575 6.980 6.724 1.00 97.75 746 THR A C 1
ATOM 5955 O O . THR A 1 746 ? -23.641 7.133 7.511 1.00 97.75 746 THR A O 1
ATOM 5958 N N . GLU A 1 747 ? -25.490 6.022 6.905 1.00 97.38 747 GLU A N 1
ATOM 5959 C CA . GLU A 1 747 ? -25.465 5.106 8.056 1.00 97.38 747 GLU A CA 1
ATOM 5960 C C . GLU A 1 747 ? -24.304 4.115 7.957 1.00 97.38 747 GLU A C 1
ATOM 5962 O O . GLU A 1 747 ? -23.525 3.975 8.901 1.00 97.38 747 GLU A O 1
ATOM 5967 N N . LEU A 1 748 ? -24.131 3.492 6.786 1.00 98.19 748 LEU A N 1
ATOM 5968 C CA . LEU A 1 748 ? -23.010 2.593 6.509 1.00 98.19 748 LEU A CA 1
ATOM 5969 C C . LEU A 1 748 ? -21.667 3.326 6.621 1.00 98.19 748 LEU A C 1
ATOM 5971 O O . LEU A 1 748 ? -20.706 2.778 7.166 1.00 98.19 748 LEU A O 1
ATOM 5975 N N . LYS A 1 749 ? -21.622 4.589 6.174 1.00 98.12 749 LYS A N 1
ATOM 5976 C CA . LYS A 1 749 ? -20.467 5.464 6.374 1.00 98.12 749 LYS A CA 1
ATOM 5977 C C . LYS A 1 749 ? -20.172 5.665 7.870 1.00 98.12 749 LYS A C 1
ATOM 5979 O O . LYS A 1 749 ? -19.064 5.346 8.298 1.00 98.12 749 LYS A O 1
ATOM 5984 N N . LYS A 1 750 ? -21.151 6.129 8.668 1.00 97.75 750 LYS A N 1
ATOM 5985 C CA . LYS A 1 750 ? -20.987 6.350 10.122 1.00 97.75 750 LYS A CA 1
ATOM 5986 C C . LYS A 1 750 ? -20.518 5.071 10.818 1.00 97.75 750 LYS A C 1
ATOM 5988 O O . LYS A 1 750 ? -19.622 5.132 11.657 1.00 97.75 750 LYS A O 1
ATOM 5993 N N . PHE A 1 751 ? -21.091 3.920 10.469 1.00 98.38 751 PHE A N 1
ATOM 5994 C CA . PHE A 1 751 ? -20.698 2.619 11.009 1.00 98.38 751 PHE A CA 1
ATOM 5995 C C . PHE A 1 751 ? -19.218 2.300 10.743 1.00 98.38 751 PHE A C 1
ATOM 5997 O O . PHE A 1 751 ? -18.485 1.979 11.679 1.00 98.38 751 PHE A O 1
ATOM 6004 N N . ALA A 1 752 ? -18.754 2.445 9.499 1.00 98.44 752 ALA A N 1
ATOM 6005 C CA . ALA A 1 752 ? -17.369 2.154 9.141 1.00 98.44 752 ALA A CA 1
ATOM 6006 C C . ALA A 1 752 ? -16.372 3.145 9.782 1.00 98.44 752 ALA A C 1
ATOM 6008 O O . ALA A 1 752 ? -15.359 2.713 10.331 1.00 98.44 752 ALA A O 1
ATOM 6009 N N . GLU A 1 753 ? -16.689 4.447 9.816 1.00 98.12 753 GLU A N 1
ATOM 6010 C CA . GLU A 1 753 ? -15.896 5.459 10.544 1.00 98.12 753 GLU A CA 1
ATOM 6011 C C . GLU A 1 753 ? -15.855 5.174 12.060 1.00 98.12 753 GLU A C 1
ATOM 6013 O O . GLU A 1 753 ? -14.820 5.356 12.709 1.00 98.12 753 GLU A O 1
ATOM 6018 N N . THR A 1 754 ? -16.954 4.665 12.631 1.00 98.44 754 THR A N 1
ATOM 6019 C CA . THR A 1 754 ? -17.028 4.260 14.046 1.00 98.44 754 THR A CA 1
ATOM 6020 C C . THR A 1 754 ? -16.154 3.038 14.321 1.00 98.44 754 THR A C 1
ATOM 6022 O O . THR A 1 754 ? -15.448 3.024 15.326 1.00 98.44 754 THR A O 1
ATOM 6025 N N . LEU A 1 755 ? -16.135 2.035 13.437 1.00 98.62 755 LEU A N 1
ATOM 6026 C CA . LEU A 1 755 ? -15.298 0.842 13.597 1.00 98.62 755 LEU A CA 1
ATOM 6027 C C . LEU A 1 755 ? -13.795 1.166 13.496 1.00 98.62 755 LEU A C 1
ATOM 6029 O O . LEU A 1 755 ? -13.017 0.700 14.331 1.00 98.62 755 LEU A O 1
ATOM 6033 N N . GLU A 1 756 ? -13.378 2.030 12.566 1.00 98.44 756 GLU A N 1
ATOM 6034 C CA . GLU A 1 756 ? -11.989 2.528 12.522 1.00 98.44 756 GLU A CA 1
ATOM 6035 C C . GLU A 1 756 ? -11.619 3.290 13.803 1.00 98.44 756 GLU A C 1
ATOM 6037 O O . GLU A 1 756 ? -10.565 3.048 14.397 1.00 98.44 756 GLU A O 1
ATOM 6042 N N . SER A 1 757 ? -12.524 4.149 14.283 1.00 98.00 757 SER A N 1
ATOM 6043 C CA . SER A 1 757 ? -12.347 4.896 15.533 1.00 98.00 757 SER A CA 1
ATOM 6044 C C . SER A 1 757 ? -12.250 3.972 16.752 1.00 98.00 757 SER A C 1
ATOM 6046 O O . SER A 1 757 ? -11.414 4.190 17.623 1.00 98.00 757 SER A O 1
ATOM 6048 N N . VAL A 1 758 ? -13.060 2.911 16.816 1.00 98.50 758 VAL A N 1
ATOM 6049 C CA . VAL A 1 758 ? -13.026 1.895 17.883 1.00 98.50 758 VAL A CA 1
ATOM 6050 C C . VAL A 1 758 ? -11.693 1.152 17.900 1.00 98.50 758 VAL A C 1
ATOM 6052 O O . VAL A 1 758 ? -11.148 0.929 18.981 1.00 98.50 758 VAL A O 1
ATOM 6055 N N . CYS A 1 759 ? -11.133 0.819 16.737 1.00 98.25 759 CYS A N 1
ATOM 6056 C CA . CYS A 1 759 ? -9.817 0.189 16.640 1.00 98.25 759 CYS A CA 1
ATOM 6057 C C . CYS A 1 759 ? -8.713 1.087 17.219 1.00 98.25 759 CYS A C 1
ATOM 6059 O O . CYS A 1 759 ? -7.971 0.660 18.106 1.00 98.25 759 CYS A O 1
ATOM 6061 N N . ILE A 1 760 ? -8.652 2.346 16.770 1.00 97.44 760 ILE A N 1
ATOM 6062 C CA . ILE A 1 760 ? -7.649 3.324 17.219 1.00 97.44 760 ILE A CA 1
ATOM 6063 C C . ILE A 1 760 ? -7.813 3.622 18.714 1.00 97.44 760 ILE A C 1
ATOM 6065 O O . ILE A 1 760 ? -6.845 3.528 19.463 1.00 97.44 760 ILE A O 1
ATOM 6069 N N . ASN A 1 761 ? -9.035 3.903 19.176 1.00 98.00 761 ASN A N 1
ATOM 6070 C CA . ASN A 1 761 ? -9.311 4.204 20.584 1.00 98.00 761 ASN A CA 1
ATOM 6071 C C . ASN A 1 761 ? -9.023 3.008 21.509 1.00 98.00 761 ASN A C 1
ATOM 6073 O O . ASN A 1 761 ? -8.596 3.209 22.644 1.00 98.00 761 ASN A O 1
ATOM 6077 N N . THR A 1 762 ? -9.215 1.768 21.042 1.00 98.38 762 THR A N 1
ATOM 6078 C CA . THR A 1 762 ? -8.865 0.570 21.826 1.00 98.38 762 THR A CA 1
ATOM 6079 C C . THR A 1 762 ? -7.346 0.478 22.019 1.00 98.38 762 THR A C 1
ATOM 6081 O O . THR A 1 762 ? -6.893 0.343 23.158 1.00 98.38 762 THR A O 1
ATOM 6084 N N . ILE A 1 763 ? -6.562 0.679 20.951 1.00 97.62 763 ILE A N 1
ATOM 6085 C CA . ILE A 1 763 ? -5.089 0.720 21.019 1.00 97.62 763 ILE A CA 1
ATOM 6086 C C . ILE A 1 763 ? -4.609 1.881 21.892 1.00 97.62 763 ILE A C 1
ATOM 6088 O O . ILE A 1 763 ? -3.782 1.671 22.780 1.00 97.62 763 ILE A O 1
ATOM 6092 N N . GLU A 1 764 ? -5.159 3.085 21.714 1.00 97.25 764 GLU A N 1
ATOM 6093 C CA . GLU A 1 764 ? -4.803 4.260 22.519 1.00 97.25 764 GLU A CA 1
ATOM 6094 C C . GLU A 1 764 ? -5.183 4.114 24.001 1.00 97.25 764 GLU A C 1
ATOM 6096 O O . GLU A 1 764 ? -4.504 4.682 24.853 1.00 97.25 764 GLU A O 1
ATOM 6101 N N . SER A 1 765 ? -6.182 3.285 24.335 1.00 97.19 765 SER A N 1
ATOM 6102 C CA . SER A 1 765 ? -6.506 2.937 25.730 1.00 97.19 765 SER A CA 1
ATOM 6103 C C . SER A 1 765 ? -5.528 1.945 26.384 1.00 97.19 765 SER A C 1
ATOM 6105 O O . SER A 1 765 ? -5.691 1.604 27.554 1.00 97.19 765 SER A O 1
ATOM 6107 N N . GLY A 1 766 ? -4.517 1.473 25.645 1.00 96.25 766 GLY A N 1
ATOM 6108 C CA . GLY A 1 766 ? -3.497 0.532 26.119 1.00 96.25 766 GLY A CA 1
ATOM 6109 C C . GLY A 1 766 ? -3.808 -0.943 25.840 1.00 96.25 766 GLY A C 1
ATOM 6110 O O . GLY A 1 766 ? -2.991 -1.805 26.153 1.00 96.25 766 GLY A O 1
ATOM 6111 N N . ILE A 1 767 ? -4.955 -1.251 25.230 1.00 97.81 767 ILE A N 1
ATOM 6112 C CA . ILE A 1 767 ? -5.348 -2.614 24.856 1.00 97.81 767 ILE A CA 1
ATOM 6113 C C . ILE A 1 767 ? -4.870 -2.872 23.425 1.00 97.81 767 ILE A C 1
ATOM 6115 O O . ILE A 1 767 ? -5.384 -2.276 22.483 1.00 97.81 767 ILE A O 1
ATOM 6119 N N . MET A 1 768 ? -3.880 -3.749 23.251 1.00 97.44 768 MET A N 1
ATOM 6120 C CA . MET A 1 768 ? -3.245 -3.990 21.950 1.00 97.44 768 MET A CA 1
ATOM 6121 C C . MET A 1 768 ? -2.637 -5.392 21.815 1.00 97.44 768 MET A C 1
ATOM 6123 O O . MET A 1 768 ? -2.461 -6.110 22.800 1.00 97.44 768 MET A O 1
ATOM 6127 N N . THR A 1 769 ? -2.289 -5.769 20.584 1.00 97.44 769 THR A N 1
ATOM 6128 C CA . THR A 1 769 ? -1.544 -6.996 20.267 1.00 97.44 769 THR A CA 1
ATOM 6129 C C . THR A 1 769 ? -0.032 -6.837 20.466 1.00 97.44 769 THR A C 1
ATOM 6131 O O . THR A 1 769 ? 0.506 -5.737 20.612 1.00 97.44 769 THR A O 1
ATOM 6134 N N . LYS A 1 770 ? 0.675 -7.970 20.502 1.00 95.44 770 LYS A N 1
ATOM 6135 C CA . LYS A 1 770 ? 2.083 -8.087 20.907 1.00 95.44 770 LYS A CA 1
ATOM 6136 C C . LYS A 1 770 ? 3.053 -7.311 20.024 1.00 95.44 770 LYS A C 1
ATOM 6138 O O . LYS A 1 770 ? 4.060 -6.828 20.526 1.00 95.44 770 LYS A O 1
ATOM 6143 N N . ASP A 1 771 ? 2.765 -7.185 18.733 1.00 92.75 771 ASP A N 1
ATOM 6144 C CA . ASP A 1 771 ? 3.540 -6.355 17.808 1.00 92.75 771 ASP A CA 1
ATOM 6145 C C . ASP A 1 771 ? 3.567 -4.887 18.258 1.00 92.75 771 ASP A C 1
ATOM 6147 O O . ASP A 1 771 ? 4.635 -4.286 18.326 1.00 92.75 771 ASP A O 1
ATOM 6151 N N . LEU A 1 772 ? 2.418 -4.349 18.673 1.00 94.44 772 LEU A N 1
ATOM 6152 C CA . LEU A 1 772 ? 2.286 -2.970 19.142 1.00 94.44 772 LEU A CA 1
ATOM 6153 C C . LEU A 1 772 ? 2.911 -2.770 20.530 1.00 94.44 772 LEU A C 1
ATOM 6155 O O . LEU A 1 772 ? 3.612 -1.783 20.759 1.00 94.44 772 LEU A O 1
ATOM 6159 N N . ALA A 1 773 ? 2.772 -3.752 21.427 1.00 95.31 773 ALA A N 1
ATOM 6160 C CA . ALA A 1 773 ? 3.482 -3.750 22.708 1.00 95.31 773 ALA A CA 1
ATOM 6161 C C . ALA A 1 773 ? 5.017 -3.754 22.522 1.00 95.31 773 ALA A C 1
ATOM 6163 O O . ALA A 1 773 ? 5.737 -3.085 23.268 1.00 95.31 773 ALA A O 1
ATOM 6164 N N . ILE A 1 774 ? 5.524 -4.451 21.493 1.00 93.50 774 ILE A N 1
ATOM 6165 C CA . ILE A 1 774 ? 6.947 -4.452 21.112 1.00 93.50 774 ILE A CA 1
ATOM 6166 C C . ILE A 1 774 ? 7.394 -3.072 20.606 1.00 93.50 774 ILE A C 1
ATOM 6168 O O . ILE A 1 774 ? 8.505 -2.665 20.946 1.00 93.50 774 ILE A O 1
ATOM 6172 N N . CYS A 1 775 ? 6.551 -2.322 19.885 1.00 91.62 775 CYS A N 1
ATOM 6173 C CA . CYS A 1 775 ? 6.846 -0.932 19.503 1.00 91.62 775 CYS A CA 1
ATOM 6174 C C . CYS A 1 775 ? 7.019 -0.008 20.721 1.00 91.62 775 CYS A C 1
ATOM 6176 O O . CYS A 1 775 ? 7.853 0.892 20.684 1.00 91.62 775 CYS A O 1
ATOM 6178 N N . ILE A 1 776 ? 6.246 -0.223 21.795 1.00 93.31 776 ILE A N 1
ATOM 6179 C CA . ILE A 1 776 ? 6.288 0.612 23.008 1.00 93.31 776 ILE A CA 1
ATOM 6180 C C . ILE A 1 776 ? 7.463 0.238 23.920 1.00 93.31 776 ILE A C 1
ATOM 6182 O O . ILE A 1 776 ? 8.209 1.115 24.350 1.00 93.31 776 ILE A O 1
ATOM 6186 N N . LYS A 1 777 ? 7.618 -1.049 24.259 1.00 94.06 777 LYS A N 1
ATOM 6187 C CA . LYS A 1 777 ? 8.558 -1.492 25.310 1.00 94.06 777 LYS A CA 1
ATOM 6188 C C . LYS A 1 777 ? 9.874 -2.065 24.779 1.00 94.06 777 LYS A C 1
ATOM 6190 O O . LYS A 1 777 ? 10.825 -2.210 25.547 1.00 94.06 777 LYS A O 1
ATOM 6195 N N . GLY A 1 778 ? 9.950 -2.390 23.489 1.00 92.06 778 GLY A N 1
ATOM 6196 C CA . GLY A 1 778 ? 11.060 -3.131 22.892 1.00 92.06 778 GLY A CA 1
ATOM 6197 C C . GLY A 1 778 ? 10.971 -4.640 23.155 1.00 92.06 778 GLY A C 1
ATOM 6198 O O . GLY A 1 778 ? 10.512 -5.089 24.204 1.00 92.06 778 GLY A O 1
ATOM 6199 N N . MET A 1 779 ? 11.434 -5.442 22.190 1.00 90.06 779 MET A N 1
ATOM 6200 C CA . MET A 1 779 ? 11.168 -6.891 22.126 1.00 90.06 779 MET A CA 1
ATOM 6201 C C . MET A 1 779 ? 11.591 -7.691 23.370 1.00 90.06 779 MET A C 1
ATOM 6203 O O . MET A 1 779 ? 10.945 -8.683 23.697 1.00 90.06 779 MET A O 1
ATOM 6207 N N . ASN A 1 780 ? 12.632 -7.249 24.080 1.00 92.31 780 ASN A N 1
ATOM 6208 C CA . ASN A 1 780 ? 13.167 -7.943 25.256 1.00 92.31 780 ASN A CA 1
ATOM 6209 C C . ASN A 1 780 ? 12.388 -7.658 26.555 1.00 92.31 780 ASN A C 1
ATOM 6211 O O . ASN A 1 780 ? 12.575 -8.378 27.531 1.00 92.31 780 ASN A O 1
ATOM 6215 N N . ASN A 1 781 ? 11.544 -6.620 26.580 1.00 95.06 781 ASN A N 1
ATOM 6216 C CA . ASN A 1 781 ? 10.875 -6.140 27.797 1.00 95.06 781 ASN A CA 1
ATOM 6217 C C . ASN A 1 781 ? 9.368 -6.453 27.831 1.00 95.06 781 ASN A C 1
ATOM 6219 O O . ASN A 1 781 ? 8.725 -6.214 28.851 1.00 95.06 781 ASN A O 1
ATOM 6223 N N . VAL A 1 782 ? 8.797 -6.951 26.727 1.00 95.50 782 VAL A N 1
ATOM 6224 C CA . VAL A 1 782 ? 7.361 -7.251 26.604 1.00 95.50 782 VAL A CA 1
ATOM 6225 C C . VAL A 1 782 ? 7.006 -8.546 27.329 1.00 95.50 782 VAL A C 1
ATOM 6227 O O . VAL A 1 782 ? 7.433 -9.637 26.944 1.00 95.50 782 VAL A O 1
ATOM 6230 N N . LYS A 1 783 ? 6.157 -8.423 28.345 1.00 94.94 783 LYS A N 1
ATOM 6231 C CA . LYS A 1 783 ? 5.568 -9.526 29.113 1.00 94.94 783 LYS A CA 1
ATOM 6232 C C . LYS A 1 783 ? 4.164 -9.864 28.603 1.00 94.94 783 LYS A C 1
ATOM 6234 O O . LYS A 1 783 ? 3.588 -9.115 27.824 1.00 94.94 783 LYS A O 1
ATOM 6239 N N . ARG A 1 784 ? 3.566 -10.968 29.074 1.00 94.31 784 ARG A N 1
ATOM 6240 C CA . ARG A 1 784 ? 2.175 -11.329 28.718 1.00 94.31 784 ARG A CA 1
ATOM 6241 C C . ARG A 1 784 ? 1.131 -10.340 29.253 1.00 94.31 784 ARG A C 1
ATOM 6243 O O . ARG A 1 784 ? 0.115 -10.151 28.603 1.00 94.31 784 ARG A O 1
ATOM 6250 N N . GLU A 1 785 ? 1.397 -9.656 30.364 1.00 95.50 785 GLU A N 1
ATOM 6251 C CA . GLU A 1 785 ? 0.518 -8.587 30.870 1.00 95.50 785 GLU A CA 1
ATOM 6252 C C . GLU A 1 785 ? 0.449 -7.344 29.952 1.00 95.50 785 GLU A C 1
ATOM 6254 O O . GLU A 1 785 ? -0.429 -6.506 30.129 1.00 95.50 785 GLU A O 1
ATOM 6259 N N . ASP A 1 786 ? 1.341 -7.234 28.958 1.00 95.62 786 ASP A N 1
ATOM 6260 C CA . ASP A 1 786 ? 1.457 -6.064 28.077 1.00 95.62 786 ASP A CA 1
ATOM 6261 C C . ASP A 1 786 ? 0.661 -6.179 26.766 1.00 95.62 786 ASP A C 1
ATOM 6263 O O . ASP A 1 786 ? 0.627 -5.223 25.992 1.00 95.62 786 ASP A O 1
ATOM 6267 N N . TYR A 1 787 ? 0.077 -7.346 26.467 1.00 96.94 787 TYR A N 1
ATOM 6268 C CA . TYR A 1 787 ? -0.642 -7.587 25.214 1.00 96.94 787 TYR A CA 1
ATOM 6269 C C . TYR A 1 787 ? -1.760 -8.623 25.343 1.00 96.94 787 TYR A C 1
ATOM 6271 O O . TYR A 1 787 ? -1.740 -9.513 26.193 1.00 96.94 787 TYR A O 1
ATOM 6279 N N . TYR A 1 788 ? -2.706 -8.526 24.415 1.00 97.88 788 TYR A N 1
ATOM 6280 C CA . TYR A 1 788 ? -3.861 -9.406 24.288 1.00 97.88 788 TYR A CA 1
ATOM 6281 C C . TYR A 1 788 ? -3.609 -10.491 23.227 1.00 97.88 788 TYR A C 1
ATOM 6283 O O . TYR A 1 788 ? -2.916 -10.264 22.228 1.00 97.88 788 TYR A O 1
ATOM 6291 N N . GLU A 1 789 ? -4.171 -11.678 23.435 1.00 97.12 789 GLU A N 1
ATOM 6292 C CA . GLU A 1 789 ? -4.270 -12.745 22.429 1.00 97.12 789 GLU A CA 1
ATOM 6293 C C . GLU A 1 789 ? -5.154 -12.280 21.250 1.00 97.12 789 GLU A C 1
ATOM 6295 O O . GLU A 1 789 ? -5.989 -11.387 21.403 1.00 97.12 789 GLU A O 1
ATOM 6300 N N . THR A 1 790 ? -4.983 -12.864 20.061 1.00 97.12 790 THR A N 1
ATOM 6301 C CA . THR A 1 790 ? -5.802 -12.578 18.866 1.00 97.12 790 THR A CA 1
ATOM 6302 C C . THR A 1 790 ? -7.316 -12.591 19.152 1.00 97.12 790 THR A C 1
ATOM 6304 O O . THR A 1 790 ? -8.025 -11.661 18.763 1.00 97.12 790 THR A O 1
ATOM 6307 N N . PHE A 1 791 ? -7.822 -13.621 19.836 1.00 97.12 791 PHE A N 1
ATOM 6308 C CA . PHE A 1 791 ? -9.235 -13.778 20.185 1.00 97.12 791 PHE A CA 1
ATOM 6309 C C . PHE A 1 791 ? -9.657 -12.806 21.300 1.00 97.12 791 PHE A C 1
ATOM 6311 O O . PHE A 1 791 ? -10.681 -12.139 21.155 1.00 97.12 791 PHE A O 1
ATOM 6318 N N . GLU A 1 792 ? -8.841 -12.649 22.353 1.00 97.31 792 GLU A N 1
ATOM 6319 C CA . GLU A 1 792 ? -9.074 -11.686 23.448 1.00 97.31 792 GLU A CA 1
ATOM 6320 C C . GLU A 1 792 ? -9.225 -10.248 22.913 1.00 97.31 792 GLU A C 1
ATOM 6322 O O . GLU A 1 792 ? -10.122 -9.503 23.315 1.00 97.31 792 GLU A O 1
ATOM 6327 N N . PHE A 1 793 ? -8.362 -9.859 21.970 1.00 98.25 793 PHE A N 1
ATOM 6328 C CA . PHE A 1 793 ? -8.378 -8.537 21.350 1.00 98.25 793 PHE A CA 1
ATOM 6329 C C . PHE A 1 793 ? -9.592 -8.344 20.429 1.00 98.25 793 PHE A C 1
ATOM 6331 O O . PHE A 1 793 ? -10.247 -7.302 20.486 1.00 98.25 793 PHE A O 1
ATOM 6338 N N . MET A 1 794 ? -9.950 -9.358 19.631 1.00 98.19 794 MET A N 1
ATOM 6339 C CA . MET A 1 794 ? -11.154 -9.327 18.789 1.00 98.19 794 MET A CA 1
ATOM 6340 C C . MET A 1 794 ? -12.448 -9.212 19.607 1.00 98.19 794 MET A C 1
ATOM 6342 O O . MET A 1 794 ? -13.356 -8.481 19.206 1.00 98.19 794 MET A O 1
ATOM 6346 N N . ASP A 1 795 ? -12.531 -9.872 20.764 1.00 97.94 795 ASP A N 1
ATOM 6347 C CA . ASP A 1 795 ? -13.668 -9.725 21.678 1.00 97.94 795 ASP A CA 1
ATOM 6348 C C . ASP A 1 795 ? -13.723 -8.330 22.311 1.00 97.94 795 ASP A C 1
ATOM 6350 O O . ASP A 1 795 ? -14.803 -7.734 22.387 1.00 97.94 795 ASP A O 1
ATOM 6354 N N . LYS A 1 796 ? -12.572 -7.743 22.667 1.00 98.12 796 LYS A N 1
ATOM 6355 C CA . LYS A 1 796 ? -12.523 -6.361 23.163 1.00 98.12 796 LYS A CA 1
ATOM 6356 C C . LYS A 1 796 ? -12.977 -5.344 22.113 1.00 98.12 796 LYS A C 1
ATOM 6358 O O . LYS A 1 796 ? -13.715 -4.415 22.445 1.00 98.12 796 LYS A O 1
ATOM 6363 N N . LEU A 1 797 ? -12.588 -5.527 20.849 1.00 98.38 797 LEU A N 1
ATOM 6364 C CA . LEU A 1 797 ? -13.052 -4.686 19.742 1.00 98.38 797 LEU A CA 1
ATOM 6365 C C . LEU A 1 797 ? -14.570 -4.805 19.535 1.00 98.38 797 LEU A C 1
ATOM 6367 O O . LEU A 1 797 ? -15.230 -3.786 19.348 1.00 98.38 797 LEU A O 1
ATOM 6371 N N . ALA A 1 798 ? -15.142 -6.009 19.638 1.00 98.00 798 ALA A N 1
ATOM 6372 C CA . ALA A 1 798 ? -16.588 -6.216 19.528 1.00 98.00 798 ALA A CA 1
ATOM 6373 C C . ALA A 1 798 ? -17.372 -5.577 20.695 1.00 98.00 798 ALA A C 1
ATOM 6375 O O . ALA A 1 798 ? -18.395 -4.922 20.474 1.00 98.00 798 ALA A O 1
ATOM 6376 N N . GLU A 1 799 ? -16.869 -5.698 21.928 1.00 97.75 799 GLU A N 1
ATOM 6377 C CA . GLU A 1 799 ? -17.420 -5.030 23.116 1.00 97.75 799 GLU A CA 1
ATOM 6378 C C . GLU A 1 799 ? -17.402 -3.499 22.961 1.00 97.75 799 GLU A C 1
ATOM 6380 O O . GLU A 1 799 ? -18.411 -2.828 23.199 1.00 97.75 799 GLU A O 1
ATOM 6385 N N . ASN A 1 800 ? -16.265 -2.944 22.534 1.00 98.00 800 ASN A N 1
ATOM 6386 C CA . ASN A 1 800 ? -16.088 -1.507 22.355 1.00 98.00 800 ASN A CA 1
ATOM 6387 C C . ASN A 1 800 ? -16.928 -0.975 21.178 1.00 98.00 800 ASN A C 1
ATOM 6389 O O . ASN A 1 800 ? -17.493 0.115 21.292 1.00 98.00 800 ASN A O 1
ATOM 6393 N N . LEU A 1 801 ? -17.089 -1.748 20.095 1.00 97.81 801 LEU A N 1
ATOM 6394 C CA . LEU A 1 801 ? -17.948 -1.401 18.959 1.00 97.81 801 LEU A CA 1
ATOM 6395 C C . LEU A 1 801 ? -19.410 -1.299 19.389 1.00 97.81 801 LEU A C 1
ATOM 6397 O O . LEU A 1 801 ? -20.036 -0.267 19.155 1.00 97.81 801 LEU A O 1
ATOM 6401 N N . LYS A 1 802 ? -19.933 -2.317 20.084 1.00 95.50 802 LYS A N 1
ATOM 6402 C CA . LYS A 1 802 ? -21.311 -2.303 20.595 1.00 95.50 802 LYS A CA 1
ATOM 6403 C C . LYS A 1 802 ? -21.566 -1.068 21.473 1.00 95.50 802 LYS A C 1
ATOM 6405 O O . LYS A 1 802 ? -22.459 -0.285 21.167 1.00 95.50 802 LYS A O 1
ATOM 6410 N N . LYS A 1 803 ? -20.688 -0.802 22.449 1.00 95.12 803 LYS A N 1
ATOM 6411 C CA . LYS A 1 803 ? -20.736 0.396 23.320 1.00 95.12 803 LYS A CA 1
ATOM 6412 C C . LYS A 1 803 ? -20.581 1.742 22.598 1.00 95.12 803 LYS A C 1
ATOM 6414 O O . LYS A 1 803 ? -20.777 2.786 23.225 1.00 95.12 803 LYS A O 1
ATOM 6419 N N . SER A 1 804 ? -20.162 1.740 21.335 1.00 94.44 804 SER A N 1
ATOM 6420 C CA . SER A 1 804 ? -20.001 2.947 20.511 1.00 94.44 804 SER A CA 1
ATOM 6421 C C . SER A 1 804 ? -21.150 3.149 19.524 1.00 94.44 804 SER A C 1
ATOM 6423 O O . SER A 1 804 ? -21.363 4.270 19.078 1.00 94.44 804 SER A O 1
ATOM 6425 N N . LEU A 1 805 ? -21.904 2.088 19.217 1.00 91.19 805 LEU A N 1
ATOM 6426 C CA . LEU A 1 805 ? -23.126 2.124 18.407 1.00 91.19 805 LEU A CA 1
ATOM 6427 C C . LEU A 1 805 ? -24.403 2.260 19.260 1.00 91.19 805 LEU A C 1
ATOM 6429 O O . LEU A 1 805 ? -25.454 2.609 18.735 1.00 91.19 805 LEU A O 1
ATOM 6433 N N . GLU A 1 806 ? -24.309 2.030 20.572 1.00 84.88 806 GLU A N 1
ATOM 6434 C CA . GLU A 1 806 ? -25.346 2.325 21.578 1.00 84.88 806 GLU A CA 1
ATOM 6435 C C . GLU A 1 806 ? -25.335 3.807 22.045 1.00 84.88 806 GLU A C 1
ATOM 6437 O O . GLU A 1 806 ? -25.911 4.128 23.085 1.00 84.88 806 GLU A O 1
ATOM 6442 N N . LYS A 1 807 ? -24.658 4.703 21.303 1.00 66.31 807 LYS A N 1
ATOM 6443 C CA . LYS A 1 807 ? -24.474 6.140 21.589 1.00 66.31 807 LYS A CA 1
ATOM 6444 C C . LYS A 1 807 ? -24.795 7.030 20.380 1.00 66.31 807 LYS A C 1
ATOM 6446 O O . LYS A 1 807 ? -25.314 8.134 20.637 1.00 66.31 807 LYS A O 1
#

Radius of gyration: 43.2 Å; chains: 1; bounding box: 145×129×117 Å

Organism: NCBI:txid213953

Secondary structure (DSSP, 8-state):
-PPPPTT--HHHHHHHHHHHHHHHHHHHS--HHHHHHHHHHHHHHHHHHHHHHHHHHHHHHHHHHHHTT--GGGSPPP--TTSGGGGGGSPPPP--------------------------------SSSHHHHHHHHHHHHHHHHHHSPPPPHHHHHHHHHHHHHHTS-HHHHHHHHHHHHHHHHHHHTT---TT----------------------------------------------------------------------------------------------------------------------------------------------------------------------PPP------------------------------------PPEEEEEEEEEE--HHHHHHHHHHIIIIITTTEEEEEEEEE--HHHHHHTTTHHHHHHHHHHHHHSEEEE---PPP-HHHHHHHT-SS-PPPHHHHHHHHH-SEEEEEB---TTS--SSTT--S-EEEEEE-SSGGGG-EEEEE-SSEEEEEEE--SSSPPEEEEEEEESS-EEEEE----HHHHHHHHHHHHHHHHHHT--EEEEE-TTTSTTHHHHHHHHHHHHIIIIIHHHHHHHT--EEEEEHHHHHHHHTTS---EEEEE-HHHHHHHHHHHHHHHT-GGGBEEEEE-TTSS-EEEEESS---HHHHHHHTTT-------HHHHHHHHHHHHHHHHHHT-HHHHHHHHHHHHHHHHHHHTT---HHHHHHHH-TTT--GGG---HHHHHHHHHHHHHHHH--

InterPro domains:
  IPR004790 Isocitrate dehydrogenase NADP-dependent [PTHR11822] (402-806)
  IPR004790 Isocitrate dehydrogenase NADP-dependent [TIGR00127] (402-806)
  IPR019818 Isocitrate/isopropylmalate dehydrogenase, conserved site [PS00470] (667-686)
  IPR024084 Isopropylmalate dehydrogenase-like domain [PF00180] (409-775)
  IPR024084 Isopropylmalate dehydrogenase-like domain [SM01329] (407-797)

Sequence (807 aa):
MRKPVPWWDADCLEAVKKSKNALRFYKLNPTIENYIEYKKIDAFKKRLISEKKRKQVGDEFVKASRQTGAGTDNIYVPTLWYFDALNFLASPAEPCRQPVDSQESPLSSGEENESPNISGTKSKKRKNTSTLISKQEKILDKANQLITMEDDSFDVLGKSIAHQLRDLNKRQFIISRKLISDVIYYAILDRLTEDSHIILGSFAYQRTPLRTISSNSNSNESPFPTQSRYHHLQSPLPTPSPQHHLQSTLPTPSPQHHLQSPLPTPSPQHHLQSPLPTPSPQHHLQCPLPTPSPQHHLQSPLPTPSPQHHLQSPLPTPSPLHHQQAPLPTPSPRLQQDLPDNTLLQQNHMQLLLDSSSLYTQSQFPNTTFASSENEENSTPIIVEGYGVLTRLKLKDIKMSKIKAGPVVDVLGDEMTRIIWDLIKNKLILPFLDIELHTYDLGIEYRDKTEDQVTIDCANAIKKYNVGIKCATITPDEKRVEEFKLKKMWKSPNGTIRNILGGTVFREAIICKNIPRLVTGWEKPIIIGRHAHADQYKATDFVVPGEGKLELTWTPPSGEPIKYVVNEFKGPGVALGMFNTDASIVDFAHSSFKFALDRKYPLYLSTKNTILKKYDGRFKDIFQEIYEKDYRSQFEAAGIWYEHRLIDDMVAYAMKSEGGFVWACKNYDGDVQSDSVAQGYGSLGLMTSVLICPDGKTVEAEAAHGTVTRHYRFYQQGKETSTNPIASIFAWTRGLLHRAKLDNNTELKKFAETLESVCINTIESGIMTKDLAICIKGMNNVKREDYYETFEFMDKLAENLKKSLEK